Protein AF-A9UUJ5-F1 (afdb_monomer_lite)

Radius of gyration: 32.69 Å; chains: 1; bounding box: 102×65×80 Å

pLDDT: mean 76.17, std 19.78, range [19.19, 98.62]

Secondary structure (DSSP, 8-state):
-------STTSSSTTTTTSTTS----S----HHHHHHTSEEEETT-S-HHHHHHHHHT--SSSSTTS-HHHHHHHHHHHSTTGGG-TT-SSS--HHHHHHHT-HHHHHHHHHHH-SSEEE-S------EEETTGGGGSPPP--B--GGGSS--B--HHIIIIIS---HHHHEEE----TT-EEEE-TTS-EEPPP--SSS--------EEETTS--S-TTT-PPEEEE-TT-TT-----TTTTT--HHHHHHHHS-HHHHHHHHT---TT------GGG-----STTSSB----SSTT---S---TT--SEEE---TTS--S-TTS-SS------EEEEES-TTSEEEE-SS-SSSS-EEEEEEBTTTB-EEEEE--GGG--B---TT-EEEEEEEEE-SS-EEEEEEEEETTTTEEEEEEEEEE--SSS-EEEEEEEE-SSPPPEEE--TT-TTT-----TT--TT---EEE-EEEEEEESSEEEEEEEEEEEE-TTTBSSTT--BBHHHHHHHHHHT--EEEE-SGGG---GGGTT-TTSS--TTTS-S-GGGSPPEEE---TT------EEE-SSS-HHHHHHHHHHHT-EEEEEE-TTS-HHHHHHHHHHHH---TTSHHHHHHHHTT--S---S--EEEE-SSS--TTHHHHHHHHHHHHHHTT-TT--EEEEEGGGTTHHHHHTGGGGGGGEEEEEEEES---GGGGHHHHHHHHHHT---EEEEEEEE-SS--SHHHHHHHHHHHHHHHHH-HHHHTEEEE--TTSEEETT----BTTTB----SEEEETTEEEE-HHHHHHHHHHHT--SEEPP----TTTTEEEEEEE-TTS-EEEEEEEE-SSS-EEEE---TT-TT-EEEEEEEEEE-GGG-TT----TTSTTSS-PEEEEEEEETTT-EEEE-TTEEEEEEEE--

InterPro domains:
  IPR013780 Glycosyl hydrolase, all-beta [G3DSA:2.60.40.1180] (805-927)
  IPR017853 Glycoside hydrolase superfamily [SSF51445] (488-651)
  IPR055235 Alpha-L-arabinofuranosidase 1, catalytic domain [PF22848] (517-657)

Organism: Monosiga brevicollis (NCBI:txid81824)

Structure (mmCIF, N/CA/C/O backbone):
data_AF-A9UUJ5-F1
#
_entry.id   AF-A9UUJ5-F1
#
loop_
_atom_site.group_PDB
_atom_site.id
_atom_site.type_symbol
_atom_site.label_atom_id
_atom_site.label_alt_id
_atom_site.label_comp_id
_atom_site.label_asym_id
_atom_site.label_entity_id
_atom_site.label_seq_id
_atom_site.pdbx_PDB_ins_code
_atom_site.Cartn_x
_atom_site.Cartn_y
_atom_site.Cartn_z
_atom_site.occupancy
_atom_site.B_iso_or_equiv
_atom_site.auth_seq_id
_atom_site.auth_comp_id
_atom_site.auth_asym_id
_atom_site.auth_atom_id
_atom_site.pdbx_PDB_model_num
ATOM 1 N N . MET A 1 1 ? 23.727 -31.690 -15.130 1.00 34.91 1 MET A N 1
ATOM 2 C CA . MET A 1 1 ? 24.656 -32.769 -14.712 1.00 34.91 1 MET A CA 1
ATOM 3 C C . MET A 1 1 ? 26.051 -32.455 -15.256 1.00 34.91 1 MET A C 1
ATOM 5 O O . MET A 1 1 ? 26.133 -32.057 -16.407 1.00 34.91 1 MET A O 1
ATOM 9 N N . VAL A 1 2 ? 27.086 -32.698 -14.435 1.00 19.19 2 VAL A N 1
ATOM 10 C CA . VAL A 1 2 ? 28.553 -32.482 -14.593 1.00 19.19 2 VAL A CA 1
ATOM 11 C C . VAL A 1 2 ? 29.118 -31.190 -13.959 1.00 19.19 2 VAL A C 1
ATOM 13 O O . VAL A 1 2 ? 28.727 -30.080 -14.290 1.00 19.19 2 VAL A O 1
ATOM 16 N N . ARG A 1 3 ? 30.033 -31.430 -13.002 1.00 34.22 3 ARG A N 1
ATOM 17 C CA . ARG A 1 3 ? 30.765 -30.560 -12.057 1.00 34.22 3 ARG A CA 1
ATOM 18 C C . ARG A 1 3 ? 31.982 -29.849 -12.678 1.00 34.22 3 ARG A C 1
ATOM 20 O O . ARG A 1 3 ? 32.600 -30.440 -13.559 1.00 34.22 3 ARG A O 1
ATOM 27 N N . ARG A 1 4 ?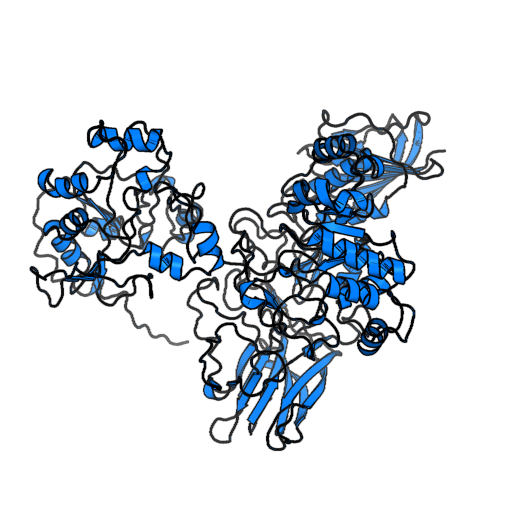 32.397 -28.719 -12.077 1.00 22.50 4 ARG A N 1
ATOM 28 C CA . ARG A 1 4 ? 33.784 -28.222 -11.810 1.00 22.50 4 ARG A CA 1
ATOM 29 C C . ARG A 1 4 ? 33.650 -26.957 -10.927 1.00 22.50 4 ARG A C 1
ATOM 31 O O . ARG A 1 4 ? 33.039 -26.008 -11.389 1.00 22.50 4 ARG A O 1
ATOM 38 N N . THR A 1 5 ? 33.830 -26.964 -9.599 1.00 35.25 5 THR A N 1
ATOM 39 C CA . THR A 1 5 ? 35.084 -26.829 -8.807 1.00 35.25 5 THR A CA 1
ATOM 40 C C . THR A 1 5 ? 36.159 -25.945 -9.435 1.00 35.25 5 THR A C 1
ATOM 42 O O . THR A 1 5 ? 36.784 -26.414 -10.377 1.00 35.25 5 THR A O 1
ATOM 45 N N . ASP A 1 6 ? 36.371 -24.754 -8.853 1.00 26.81 6 ASP A N 1
ATOM 46 C CA . ASP A 1 6 ? 37.659 -24.048 -8.673 1.00 26.81 6 ASP A CA 1
ATOM 47 C C . ASP A 1 6 ? 37.475 -22.984 -7.549 1.00 26.81 6 ASP A C 1
ATOM 49 O O . ASP A 1 6 ? 36.943 -21.908 -7.783 1.00 26.81 6 ASP A O 1
ATOM 53 N N . THR A 1 7 ? 37.467 -23.349 -6.261 1.00 29.23 7 THR A N 1
ATOM 54 C CA . THR A 1 7 ? 38.572 -23.276 -5.272 1.00 29.23 7 THR A CA 1
ATOM 55 C C . THR A 1 7 ? 39.378 -21.969 -5.180 1.00 29.23 7 THR A C 1
ATOM 57 O O . THR A 1 7 ? 40.422 -21.840 -5.803 1.00 29.23 7 THR A O 1
ATOM 60 N N . VAL A 1 8 ? 38.978 -21.084 -4.252 1.00 28.39 8 VAL A N 1
ATOM 61 C CA . VAL A 1 8 ? 39.890 -20.190 -3.489 1.00 28.39 8 VAL A CA 1
ATOM 62 C C . VAL A 1 8 ? 39.841 -20.487 -1.971 1.00 28.39 8 VAL A C 1
ATOM 64 O O . VAL A 1 8 ? 40.688 -20.047 -1.207 1.00 28.39 8 VAL A O 1
ATOM 67 N N . ALA A 1 9 ? 38.942 -21.368 -1.512 1.00 29.25 9 ALA A N 1
ATOM 68 C CA . ALA A 1 9 ? 38.851 -21.778 -0.103 1.00 29.25 9 ALA A CA 1
ATOM 69 C C . ALA A 1 9 ? 39.814 -22.922 0.316 1.00 29.25 9 ALA A C 1
ATOM 71 O O . ALA A 1 9 ? 39.638 -23.504 1.382 1.00 29.25 9 ALA A O 1
ATOM 72 N N . LEU A 1 10 ? 40.826 -23.280 -0.492 1.00 29.73 10 LEU A N 1
ATOM 73 C CA . LEU A 1 10 ? 41.704 -24.442 -0.229 1.00 29.73 10 LEU A CA 1
ATOM 74 C C . LEU A 1 10 ? 43.216 -24.163 -0.227 1.00 29.73 10 LEU A C 1
ATOM 76 O O . LEU A 1 10 ? 43.996 -25.110 -0.290 1.00 29.73 10 LEU A O 1
ATOM 80 N N . GLU A 1 11 ? 43.673 -22.919 -0.062 1.00 29.88 11 GLU A N 1
ATOM 81 C CA . GLU A 1 11 ? 45.119 -22.669 0.119 1.00 29.88 11 GLU A CA 1
ATOM 82 C C . GLU A 1 11 ? 45.611 -22.706 1.576 1.00 29.88 11 GLU A C 1
ATOM 84 O O . GLU A 1 11 ? 46.808 -22.872 1.809 1.00 29.88 11 GLU A O 1
ATOM 89 N N . LEU A 1 12 ? 44.723 -22.726 2.577 1.00 34.56 12 LEU A N 1
ATOM 90 C CA . LEU A 1 12 ? 45.128 -22.990 3.971 1.00 34.56 12 LEU A CA 1
ATOM 91 C C . LEU A 1 12 ? 45.358 -24.482 4.280 1.00 34.56 12 LEU A C 1
ATOM 93 O O . LEU A 1 12 ? 45.938 -24.809 5.316 1.00 34.56 12 LEU A O 1
ATOM 97 N N . ALA A 1 13 ? 44.963 -25.387 3.377 1.00 33.25 13 ALA A N 1
ATOM 98 C CA . ALA A 1 13 ? 45.187 -26.830 3.515 1.00 33.25 13 ALA A CA 1
ATOM 99 C C . ALA A 1 13 ? 46.456 -27.332 2.793 1.00 33.25 13 ALA A C 1
ATOM 101 O O . ALA A 1 13 ? 46.930 -28.428 3.084 1.00 33.25 13 ALA A O 1
ATOM 102 N N . ALA A 1 14 ? 47.038 -26.548 1.875 1.00 33.56 14 ALA A N 1
ATOM 103 C CA . ALA A 1 14 ? 48.127 -27.003 1.000 1.00 33.56 14 ALA A CA 1
ATOM 104 C C . ALA A 1 14 ? 49.554 -26.713 1.517 1.00 33.56 14 ALA A C 1
ATOM 106 O O . ALA A 1 14 ? 50.529 -27.168 0.922 1.00 33.56 14 ALA A O 1
ATOM 107 N N . THR A 1 15 ? 49.721 -26.015 2.644 1.00 37.81 15 THR A N 1
ATOM 108 C CA . THR A 1 15 ? 51.046 -25.709 3.231 1.00 37.81 15 THR A CA 1
ATOM 109 C C . THR A 1 15 ? 51.357 -26.507 4.500 1.00 37.81 15 THR A C 1
ATOM 111 O O . THR A 1 15 ? 52.243 -26.138 5.277 1.00 37.81 15 THR A O 1
ATOM 114 N N . GLY A 1 16 ? 50.697 -27.658 4.674 1.00 32.66 16 GLY A N 1
ATOM 115 C CA . GLY A 1 16 ? 50.822 -28.577 5.815 1.00 32.66 16 GLY A CA 1
ATOM 116 C C . GLY A 1 16 ? 52.204 -29.201 6.065 1.00 32.66 16 GLY A C 1
ATOM 117 O O . GLY A 1 16 ? 52.288 -30.171 6.794 1.00 32.66 16 GLY A O 1
ATOM 118 N N . ASN A 1 17 ? 53.289 -28.679 5.483 1.00 37.38 17 ASN A N 1
ATOM 119 C CA . ASN A 1 17 ? 54.658 -29.144 5.745 1.00 37.38 17 ASN A CA 1
ATOM 120 C C . ASN A 1 17 ? 55.689 -28.021 5.982 1.00 37.38 17 ASN A C 1
ATOM 122 O O . ASN A 1 17 ? 56.882 -28.306 6.094 1.00 37.38 17 ASN A O 1
ATOM 126 N N . ARG A 1 18 ? 55.278 -26.743 6.074 1.00 36.66 18 ARG A N 1
ATOM 127 C CA . ARG A 1 18 ? 56.207 -25.631 6.393 1.00 36.66 18 ARG A CA 1
ATOM 128 C C . ARG A 1 18 ? 55.940 -24.904 7.712 1.00 36.66 18 ARG A C 1
ATOM 130 O O . ARG A 1 18 ? 56.834 -24.205 8.175 1.00 36.66 18 ARG A O 1
ATOM 137 N N . LEU A 1 19 ? 54.778 -25.099 8.335 1.00 33.59 19 LEU A N 1
ATOM 138 C CA . LEU A 1 19 ? 54.420 -24.451 9.607 1.00 33.59 19 LEU A CA 1
ATOM 139 C C . LEU A 1 19 ? 54.676 -25.317 10.853 1.00 33.59 19 LEU A C 1
ATOM 141 O O . LEU A 1 19 ? 54.717 -24.783 11.955 1.00 33.59 19 LEU A O 1
ATOM 145 N N . GLU A 1 20 ? 54.948 -26.616 10.701 1.00 34.41 20 GLU A N 1
ATOM 146 C CA . GLU A 1 20 ? 55.177 -27.530 11.838 1.00 34.41 20 GLU A CA 1
ATOM 147 C C . GLU A 1 20 ? 56.546 -27.374 12.535 1.00 34.41 20 GLU A C 1
ATOM 149 O O . GLU A 1 20 ? 56.823 -28.079 13.498 1.00 34.41 20 GLU A O 1
ATOM 154 N N . ARG A 1 21 ? 57.436 -26.471 12.092 1.00 35.56 21 ARG A N 1
ATOM 155 C CA . ARG A 1 21 ? 58.811 -26.375 12.639 1.00 35.56 21 ARG A CA 1
ATOM 156 C C . ARG A 1 21 ? 59.163 -25.104 13.410 1.00 35.56 21 ARG A C 1
ATOM 158 O O . ARG A 1 21 ? 60.346 -24.872 13.637 1.00 35.56 21 ARG A O 1
ATOM 165 N N . LEU A 1 22 ? 58.200 -24.284 13.833 1.00 33.16 22 LEU A N 1
ATOM 166 C CA . LEU A 1 22 ? 58.525 -23.031 14.538 1.00 33.16 22 LEU A CA 1
ATOM 167 C C . LEU A 1 22 ? 57.712 -22.733 15.807 1.00 33.16 22 LEU A C 1
ATOM 169 O O . LEU A 1 22 ? 57.596 -21.568 16.163 1.00 33.16 22 LEU A O 1
ATOM 173 N N . TRP A 1 23 ? 57.215 -23.740 16.534 1.00 35.09 23 TRP A N 1
ATOM 174 C CA . TRP A 1 23 ? 56.598 -23.515 17.853 1.00 35.09 23 TRP A CA 1
ATOM 175 C C . TRP A 1 23 ? 56.874 -24.661 18.838 1.00 35.09 23 TRP A C 1
ATOM 177 O O . TRP A 1 23 ? 56.021 -25.505 19.081 1.00 35.09 23 TRP A O 1
ATOM 187 N N . GLU A 1 24 ? 58.062 -24.669 19.447 1.00 31.78 24 GLU A N 1
ATOM 188 C CA . GLU A 1 24 ? 58.271 -25.311 20.751 1.00 31.78 24 GLU A CA 1
ATOM 189 C C . GLU A 1 24 ? 58.199 -24.224 21.832 1.00 31.78 24 GLU A C 1
ATOM 191 O O . GLU A 1 24 ? 59.192 -23.571 22.143 1.00 31.78 24 GLU A O 1
ATOM 196 N N . PHE A 1 25 ? 57.011 -24.011 22.402 1.00 31.62 25 PHE A N 1
ATOM 197 C CA . PHE A 1 25 ? 56.871 -23.382 23.714 1.00 31.62 25 PHE A CA 1
ATOM 198 C C . PHE A 1 25 ? 55.949 -24.244 24.575 1.00 31.62 25 PHE A C 1
ATOM 200 O O . PHE A 1 25 ? 54.827 -24.580 24.211 1.00 31.62 25 PHE A O 1
ATOM 207 N N . SER A 1 26 ? 56.489 -24.647 25.714 1.00 30.98 26 SER A N 1
ATOM 208 C CA . SER A 1 26 ? 55.935 -25.566 26.696 1.00 30.98 26 SER A CA 1
ATOM 209 C C . SER A 1 26 ? 54.783 -24.948 27.501 1.00 30.98 26 SER A C 1
ATOM 211 O O . SER A 1 26 ? 55.041 -24.248 28.478 1.00 30.98 26 SER A O 1
ATOM 213 N N . ASN A 1 27 ? 53.537 -25.207 27.095 1.00 28.88 27 ASN A N 1
ATOM 214 C CA . ASN A 1 27 ? 52.361 -25.474 27.948 1.00 28.88 27 ASN A CA 1
ATOM 215 C C . ASN A 1 27 ? 51.120 -25.730 27.064 1.00 28.88 27 ASN A C 1
ATOM 217 O O . ASN A 1 27 ? 51.087 -25.253 25.930 1.00 28.88 27 ASN A O 1
ATOM 221 N N . PRO A 1 28 ? 50.112 -26.495 27.529 1.00 36.91 28 PRO A N 1
ATOM 222 C CA . PRO A 1 28 ? 49.006 -26.943 26.695 1.00 36.91 28 PRO A CA 1
ATOM 223 C C . PRO A 1 28 ? 47.933 -25.851 26.617 1.00 36.91 28 PRO A C 1
ATOM 225 O O . PRO A 1 28 ? 46.896 -25.947 27.263 1.00 36.91 28 PRO A O 1
ATOM 228 N N . GLU A 1 29 ? 48.180 -24.808 25.832 1.00 42.34 29 GLU A N 1
ATOM 229 C CA . GLU A 1 29 ? 47.138 -23.870 25.408 1.00 42.34 29 GLU A CA 1
ATOM 230 C C . GLU A 1 29 ? 46.995 -23.890 23.884 1.00 42.34 29 GLU A C 1
ATOM 232 O O . GLU A 1 29 ? 47.990 -24.069 23.172 1.00 42.34 29 GLU A O 1
ATOM 237 N N . PRO A 1 30 ? 45.767 -23.759 23.352 1.00 43.41 30 PRO A N 1
ATOM 238 C CA . PRO A 1 30 ? 45.518 -23.947 21.934 1.00 43.41 30 PRO A CA 1
ATOM 239 C C . PRO A 1 30 ? 46.100 -22.753 21.168 1.00 43.41 30 PRO A C 1
ATOM 241 O O . PRO A 1 30 ? 45.550 -21.659 21.204 1.00 43.41 30 PRO A O 1
ATOM 244 N N . GLY A 1 31 ? 47.237 -22.962 20.497 1.00 53.59 31 GLY A N 1
ATOM 245 C CA . GLY A 1 31 ? 47.910 -21.972 19.645 1.00 53.59 31 GLY A CA 1
ATOM 246 C C . GLY A 1 31 ? 47.101 -21.608 18.388 1.00 53.59 31 GLY A C 1
ATOM 247 O O . GLY A 1 31 ? 45.914 -21.318 18.462 1.00 53.59 31 GLY A O 1
ATOM 248 N N . ILE A 1 32 ? 47.699 -21.647 17.190 1.00 51.06 32 ILE A N 1
ATOM 249 C CA . ILE A 1 32 ? 46.962 -21.431 15.915 1.00 51.06 32 ILE A CA 1
ATOM 250 C C . ILE A 1 32 ? 45.768 -22.397 15.765 1.00 51.06 32 ILE A C 1
ATOM 252 O O . ILE A 1 32 ? 44.763 -22.067 15.131 1.00 51.06 32 ILE A O 1
ATOM 256 N N . ASP A 1 33 ? 45.834 -23.557 16.416 1.00 52.12 33 ASP A N 1
ATOM 257 C CA . ASP A 1 33 ? 44.720 -24.496 16.511 1.00 52.12 33 ASP A CA 1
ATOM 258 C C . ASP A 1 33 ? 43.502 -23.897 17.239 1.00 52.12 33 ASP A C 1
ATOM 260 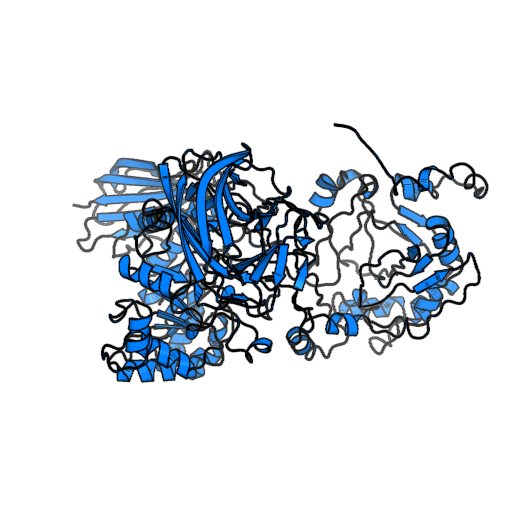O O . ASP A 1 33 ? 42.376 -24.194 16.862 1.00 52.12 33 ASP A O 1
ATOM 264 N N . GLY A 1 34 ? 43.675 -22.979 18.195 1.00 56.59 34 GLY A N 1
ATOM 265 C CA . GLY A 1 34 ? 42.571 -22.250 18.833 1.00 56.59 34 GLY A CA 1
ATOM 266 C C . GLY A 1 34 ? 41.805 -21.351 17.857 1.00 56.59 34 GLY A C 1
ATOM 267 O O . GLY A 1 34 ? 40.579 -21.410 17.804 1.00 56.59 34 GLY A O 1
ATOM 268 N N . LEU A 1 35 ? 42.508 -20.613 16.989 1.00 60.66 35 LEU A N 1
ATOM 269 C CA . LEU A 1 35 ? 41.886 -19.800 15.929 1.00 60.66 35 LEU A CA 1
ATOM 270 C C . LEU A 1 35 ? 41.114 -20.674 14.930 1.00 60.66 35 LEU A C 1
ATOM 272 O O . LEU A 1 35 ? 40.057 -20.278 14.445 1.00 60.66 35 LEU A O 1
ATOM 276 N N . ARG A 1 36 ? 41.612 -21.882 14.643 1.00 59.09 36 ARG A N 1
ATOM 277 C CA . ARG A 1 36 ? 40.942 -22.843 13.754 1.00 59.09 36 ARG A CA 1
ATOM 278 C C . ARG A 1 36 ? 39.727 -23.498 14.412 1.00 59.09 36 ARG A C 1
ATOM 280 O O . ARG A 1 36 ? 38.671 -23.581 13.789 1.00 59.09 36 ARG A O 1
ATOM 287 N N . TRP A 1 37 ? 39.849 -23.941 15.661 1.00 59.94 37 TRP A N 1
ATOM 288 C CA . TRP A 1 37 ? 38.823 -24.731 16.345 1.00 59.94 37 TRP A CA 1
ATOM 289 C C . TRP A 1 37 ? 37.799 -23.881 17.097 1.00 59.94 37 TRP A C 1
ATOM 291 O O . TRP A 1 37 ? 36.600 -24.130 16.972 1.00 59.94 37 TRP A O 1
ATOM 301 N N . LEU A 1 38 ? 38.237 -22.887 17.866 1.00 64.56 38 LEU A N 1
ATOM 302 C CA . LEU A 1 38 ? 37.377 -22.011 18.673 1.00 64.56 38 LEU A CA 1
ATOM 303 C C . LEU A 1 38 ? 37.001 -20.724 17.937 1.00 64.56 38 LEU A C 1
ATOM 305 O O . LEU A 1 38 ? 35.973 -20.134 18.248 1.00 64.56 38 LEU A O 1
ATOM 309 N N . GLY A 1 39 ? 37.797 -20.322 16.944 1.00 70.25 39 GLY A N 1
ATOM 310 C CA . GLY A 1 39 ? 37.596 -19.098 16.165 1.00 70.25 39 GLY A CA 1
ATOM 311 C C . GLY A 1 39 ? 38.433 -17.933 16.682 1.00 70.25 39 GLY A C 1
ATOM 312 O O . GLY A 1 39 ? 38.803 -17.056 15.909 1.00 70.25 39 GLY A O 1
ATOM 313 N N . PHE A 1 40 ? 38.820 -17.963 17.957 1.00 81.38 40 PHE A N 1
ATOM 314 C CA . PHE A 1 40 ? 39.591 -16.914 18.615 1.00 81.38 40 PHE A CA 1
ATOM 315 C C . PHE A 1 40 ? 40.710 -17.487 19.499 1.00 81.38 40 PHE A C 1
ATOM 317 O O . PHE A 1 40 ? 40.674 -18.657 19.883 1.00 81.38 40 PHE A O 1
ATOM 324 N N . VAL A 1 41 ? 41.695 -16.651 19.836 1.00 83.50 41 VAL A N 1
ATOM 325 C CA . VAL A 1 41 ? 42.799 -16.940 20.770 1.00 83.50 41 VAL A CA 1
ATOM 326 C C . VAL A 1 41 ? 43.059 -15.711 21.635 1.00 83.50 41 VAL A C 1
ATOM 328 O O . VAL A 1 41 ? 43.154 -14.601 21.118 1.00 83.50 41 VAL A O 1
ATOM 331 N N . ILE A 1 42 ? 43.225 -15.903 22.943 1.00 83.31 42 ILE A N 1
ATOM 332 C CA . ILE A 1 42 ? 43.705 -14.854 23.849 1.00 83.31 42 ILE A CA 1
ATOM 333 C C . ILE A 1 42 ? 45.194 -15.084 24.076 1.00 83.31 42 ILE A C 1
ATOM 335 O O . ILE A 1 42 ? 45.604 -16.148 24.530 1.00 83.31 42 ILE A O 1
ATOM 339 N N . LYS A 1 43 ? 46.017 -14.086 23.756 1.00 84.88 43 LYS A N 1
ATOM 340 C CA . LYS A 1 43 ? 47.433 -14.078 24.108 1.00 84.88 43 LYS A CA 1
ATOM 341 C C . LYS A 1 43 ? 47.635 -13.226 25.346 1.00 84.88 43 LYS A C 1
ATOM 343 O O . LYS A 1 43 ? 47.624 -11.997 25.265 1.00 84.88 43 LYS A O 1
ATOM 348 N N . GLU A 1 44 ? 47.830 -13.886 26.479 1.00 84.31 44 GLU A N 1
ATOM 349 C CA . GLU A 1 44 ? 48.018 -13.193 27.747 1.00 84.31 44 GLU A CA 1
ATOM 350 C C . GLU A 1 44 ? 49.350 -12.439 27.821 1.00 84.31 44 GLU A C 1
ATOM 352 O O . GLU A 1 44 ? 50.383 -12.931 27.358 1.00 84.31 44 GLU A O 1
ATOM 357 N N . ASN A 1 45 ? 49.317 -11.252 28.435 1.00 84.94 45 ASN A N 1
ATOM 358 C CA . ASN A 1 45 ? 50.485 -10.446 28.810 1.00 84.94 45 ASN A CA 1
ATOM 359 C C . ASN A 1 45 ? 51.480 -10.194 27.655 1.00 84.94 45 ASN A C 1
ATOM 361 O O . ASN A 1 45 ? 52.697 -10.189 27.852 1.00 84.94 45 ASN A O 1
ATOM 365 N N . LEU A 1 46 ? 50.975 -10.016 26.430 1.00 88.31 46 LEU A N 1
ATOM 366 C CA . LEU A 1 46 ? 51.797 -9.800 25.236 1.00 88.31 46 LEU A CA 1
ATOM 367 C C . LEU A 1 46 ? 52.525 -8.446 25.269 1.00 88.31 46 LEU A C 1
ATOM 369 O O . LEU A 1 46 ? 53.705 -8.350 24.906 1.00 88.31 46 LEU A O 1
ATOM 373 N N . LEU A 1 47 ? 51.801 -7.405 25.672 1.00 89.25 47 LEU A N 1
ATOM 374 C CA . LEU A 1 47 ? 52.255 -6.024 25.709 1.00 89.25 47 LEU A CA 1
ATOM 375 C C . LEU A 1 47 ? 52.571 -5.626 27.149 1.00 89.25 47 LEU A C 1
ATOM 377 O O . LEU A 1 47 ? 51.769 -5.825 28.060 1.00 89.25 47 LEU A O 1
ATOM 381 N N . THR A 1 48 ? 53.753 -5.056 27.347 1.00 89.88 48 THR A N 1
ATOM 382 C CA . THR A 1 48 ? 54.163 -4.471 28.626 1.00 89.88 48 THR A CA 1
ATOM 383 C C . THR A 1 48 ? 53.447 -3.147 28.875 1.00 89.88 48 THR A C 1
ATOM 385 O O . THR A 1 48 ? 52.973 -2.501 27.941 1.00 89.88 48 THR A O 1
ATOM 388 N N . ASP A 1 49 ? 53.440 -2.687 30.126 1.00 84.06 49 ASP A N 1
ATOM 389 C CA . ASP A 1 49 ? 52.901 -1.368 30.475 1.00 84.06 49 ASP A CA 1
ATOM 390 C C . ASP A 1 49 ? 53.528 -0.238 29.647 1.00 84.06 49 ASP A C 1
ATOM 392 O O . ASP A 1 49 ? 52.822 0.667 29.221 1.00 84.06 49 ASP A O 1
ATOM 396 N N . VAL A 1 50 ? 54.827 -0.335 29.341 1.00 85.88 50 VAL A N 1
ATOM 397 C CA . VAL A 1 50 ? 55.540 0.635 28.494 1.00 85.88 50 VAL A CA 1
ATOM 398 C C . VAL A 1 50 ? 55.041 0.601 27.047 1.00 85.88 50 VAL A C 1
ATOM 400 O O . VAL A 1 50 ? 54.925 1.644 26.415 1.00 85.88 50 VAL A O 1
ATOM 403 N N . GLU A 1 51 ? 54.728 -0.580 26.512 1.00 85.50 51 GLU A N 1
ATOM 404 C CA . GLU A 1 51 ? 54.212 -0.734 25.143 1.00 85.50 51 GLU A CA 1
ATOM 405 C C . GLU A 1 51 ? 52.741 -0.314 25.011 1.00 85.50 51 GLU A C 1
ATOM 407 O O . GLU A 1 51 ? 52.312 0.043 23.916 1.00 85.50 51 GLU A O 1
ATOM 412 N N . LEU A 1 52 ? 51.978 -0.341 26.108 1.00 81.06 52 LEU A N 1
ATOM 413 C CA . LEU A 1 52 ? 50.597 0.150 26.171 1.00 81.06 52 LEU A CA 1
ATOM 414 C C . LEU A 1 52 ? 50.507 1.648 26.465 1.00 81.06 52 LEU A C 1
ATOM 416 O O . LEU A 1 52 ? 49.491 2.259 26.141 1.00 81.06 52 LEU A O 1
ATOM 420 N N . GLN A 1 53 ? 51.545 2.229 27.074 1.00 80.12 53 GLN A N 1
ATOM 421 C CA . GLN A 1 53 ? 51.552 3.621 27.517 1.00 80.12 53 GLN A CA 1
ATOM 422 C C . GLN A 1 53 ? 51.165 4.619 26.413 1.00 80.12 53 GLN A C 1
ATOM 424 O O . GLN A 1 53 ? 50.320 5.459 26.697 1.00 80.12 53 GLN A O 1
ATOM 429 N N . PRO A 1 54 ? 51.630 4.494 25.150 1.00 77.19 54 PRO A N 1
ATOM 430 C CA . PRO A 1 54 ? 51.177 5.384 24.082 1.00 77.19 54 PRO A CA 1
ATOM 431 C C . PRO A 1 54 ? 49.649 5.384 23.918 1.00 77.19 54 PRO A C 1
ATOM 433 O O . PRO A 1 54 ? 49.028 6.427 23.744 1.00 77.19 54 PRO A O 1
ATOM 436 N N . ALA A 1 55 ? 49.014 4.218 24.028 1.00 73.00 55 ALA A N 1
ATOM 437 C CA . ALA A 1 55 ? 47.565 4.100 23.920 1.00 73.00 55 ALA A CA 1
ATOM 438 C C . ALA A 1 55 ? 46.841 4.747 25.110 1.00 73.00 55 ALA A C 1
ATOM 440 O O . ALA A 1 55 ? 45.771 5.322 24.927 1.00 73.00 55 ALA A O 1
ATOM 441 N N . CYS A 1 56 ? 47.439 4.692 26.308 1.00 73.75 56 CYS A N 1
ATOM 442 C CA . CYS A 1 56 ? 46.963 5.443 27.471 1.00 73.75 56 CYS A CA 1
ATOM 443 C C . CYS A 1 56 ? 47.067 6.958 27.229 1.00 73.75 56 CYS A C 1
ATOM 445 O O . CYS A 1 56 ? 46.146 7.702 27.551 1.00 73.75 56 CYS A O 1
ATOM 447 N N . ASP A 1 57 ? 48.180 7.394 26.637 1.00 72.69 57 ASP A N 1
ATOM 448 C CA . ASP A 1 57 ? 48.503 8.799 26.376 1.00 72.69 57 ASP A CA 1
ATOM 449 C C . ASP A 1 57 ? 47.705 9.384 25.194 1.00 72.69 57 ASP A C 1
ATOM 451 O O . ASP A 1 57 ? 47.752 10.583 24.958 1.00 72.69 57 ASP A O 1
ATOM 455 N N . ALA A 1 58 ? 47.004 8.553 24.411 1.00 67.75 58 ALA A N 1
ATOM 456 C CA . ALA A 1 58 ? 46.113 8.994 23.333 1.00 67.75 58 ALA A CA 1
ATOM 457 C C . ALA A 1 58 ? 44.759 9.524 23.843 1.00 67.75 58 ALA A C 1
ATOM 459 O O . ALA A 1 58 ? 43.997 10.087 23.065 1.00 67.75 58 ALA A O 1
ATOM 460 N N . ILE A 1 59 ? 44.438 9.301 25.123 1.00 62.38 59 ILE A N 1
ATOM 461 C CA . ILE A 1 59 ? 43.225 9.805 25.773 1.00 62.38 59 ILE A CA 1
ATOM 462 C C . ILE A 1 59 ? 43.541 11.185 26.355 1.00 62.38 59 ILE A C 1
ATOM 464 O O . ILE A 1 59 ? 43.775 11.329 27.557 1.00 62.38 59 ILE A O 1
ATOM 468 N N . ASP A 1 60 ? 43.597 12.197 25.496 1.00 53.03 60 ASP A N 1
ATOM 469 C CA . ASP A 1 60 ? 43.877 13.567 25.914 1.00 53.03 60 ASP A CA 1
ATOM 470 C C . ASP A 1 60 ? 43.028 14.541 25.103 1.00 53.03 60 ASP A C 1
ATOM 472 O O . ASP A 1 60 ? 43.295 14.721 23.925 1.00 53.03 60 ASP A O 1
ATOM 476 N N . GLU A 1 61 ? 41.995 15.120 25.730 1.00 50.66 61 GLU A N 1
ATOM 477 C CA . GLU A 1 61 ? 41.373 16.387 25.318 1.00 50.66 61 GLU A CA 1
ATOM 478 C C . GLU A 1 61 ? 40.407 16.926 26.405 1.00 50.66 61 GLU A C 1
ATOM 480 O O . GLU A 1 61 ? 39.329 16.387 26.645 1.00 50.66 61 GLU A O 1
ATOM 485 N N . ASN A 1 62 ? 40.850 17.988 27.096 1.00 51.66 62 ASN A N 1
ATOM 486 C CA . ASN A 1 62 ? 40.138 19.075 27.807 1.00 51.66 62 ASN A CA 1
ATOM 487 C C . ASN A 1 62 ? 38.958 18.807 28.781 1.00 51.66 62 ASN A C 1
ATOM 489 O O . ASN A 1 62 ? 38.459 19.760 29.386 1.00 51.66 62 ASN A O 1
ATOM 493 N N . LEU A 1 63 ? 38.502 17.571 29.007 1.00 57.06 63 LEU A N 1
ATOM 494 C CA . LEU A 1 63 ? 37.389 17.261 29.920 1.00 57.06 63 LEU A CA 1
ATOM 495 C C . LEU A 1 63 ? 37.819 16.272 31.018 1.00 57.06 63 LEU A C 1
ATOM 497 O O . LEU A 1 63 ? 38.454 15.252 30.763 1.00 57.06 63 LEU A O 1
ATOM 501 N N . CYS A 1 64 ? 37.468 16.576 32.273 1.00 62.16 64 CYS A N 1
ATOM 502 C CA . CYS A 1 64 ? 37.875 15.820 33.472 1.00 62.16 64 CYS A CA 1
ATOM 503 C C . CYS A 1 64 ? 39.405 15.745 33.723 1.00 62.16 64 CYS A C 1
ATOM 505 O O . CYS A 1 64 ? 39.894 14.767 34.288 1.00 62.16 64 CYS A O 1
ATOM 507 N N . GLU A 1 65 ? 40.174 16.787 33.373 1.00 64.56 65 GLU A N 1
ATOM 508 C CA . GLU A 1 65 ? 41.646 16.849 33.539 1.00 64.56 65 GLU A CA 1
ATOM 509 C C . GLU A 1 65 ? 42.148 16.579 34.969 1.00 64.56 65 GLU A C 1
ATOM 511 O O . GLU A 1 65 ? 43.261 16.093 35.166 1.00 64.56 65 GLU A O 1
ATOM 516 N N . GLN A 1 66 ? 41.298 16.858 35.961 1.00 66.56 66 GLN A N 1
ATOM 517 C CA . GLN A 1 66 ? 41.573 16.684 37.392 1.00 66.56 66 GLN A CA 1
ATOM 518 C C . GLN A 1 66 ? 41.716 15.202 37.796 1.00 66.56 66 GLN A C 1
ATOM 520 O O . GLN A 1 66 ? 42.240 14.893 38.866 1.00 66.56 66 GLN A O 1
ATOM 525 N N . GLU A 1 67 ? 41.217 14.291 36.959 1.00 68.94 67 GLU A N 1
ATOM 526 C CA . GLU A 1 67 ? 41.180 12.850 37.192 1.00 68.94 67 GLU A CA 1
ATOM 527 C C . GLU A 1 67 ? 42.382 12.145 36.541 1.00 68.94 67 GLU A C 1
ATOM 529 O O . GLU A 1 67 ? 42.830 12.517 35.450 1.00 68.94 67 GLU A O 1
ATOM 534 N N . GLY A 1 68 ? 42.892 11.092 37.191 1.00 65.56 68 GLY A N 1
ATOM 535 C CA . GLY A 1 68 ? 43.931 10.223 36.625 1.00 65.56 68 GLY A CA 1
ATOM 536 C C . GLY A 1 68 ? 43.376 9.292 35.540 1.00 65.56 68 GLY A C 1
ATOM 537 O O . GLY A 1 68 ? 42.169 9.092 35.454 1.00 65.56 68 GLY A O 1
ATOM 538 N N . PHE A 1 69 ? 44.251 8.669 34.740 1.00 66.25 69 PHE A N 1
ATOM 539 C CA . PHE A 1 69 ? 43.877 7.828 33.586 1.00 66.25 69 PHE A CA 1
ATOM 540 C C . PHE A 1 69 ? 42.692 6.869 33.851 1.00 66.25 69 PHE A C 1
ATOM 542 O O . PHE A 1 69 ? 41.708 6.870 33.115 1.00 66.25 69 PHE A O 1
ATOM 549 N N . SER A 1 70 ? 42.736 6.103 34.948 1.00 64.06 70 SER A N 1
ATOM 550 C CA . SER A 1 70 ? 41.695 5.117 35.282 1.00 64.06 70 SER A CA 1
ATOM 551 C C . SER A 1 70 ? 40.380 5.723 35.802 1.00 64.06 70 SER A C 1
ATOM 553 O O . SER A 1 70 ? 39.337 5.077 35.710 1.00 64.06 70 SER A O 1
ATOM 555 N N . SER A 1 71 ? 40.400 6.935 36.368 1.00 68.69 71 SER A N 1
ATOM 556 C CA . SER A 1 71 ? 39.200 7.599 36.906 1.00 68.69 71 SER A CA 1
ATOM 557 C C . SER A 1 71 ? 38.577 8.592 35.923 1.00 68.69 71 SER A C 1
ATOM 559 O O . SER A 1 71 ? 37.365 8.804 35.971 1.00 68.69 71 SER A O 1
ATOM 561 N N . ARG A 1 72 ? 39.359 9.114 34.970 1.00 72.31 72 ARG A N 1
ATOM 562 C CA . ARG A 1 72 ? 38.928 10.103 33.973 1.00 72.31 72 ARG A CA 1
ATOM 563 C C . ARG A 1 72 ? 37.796 9.594 33.090 1.00 72.31 72 ARG A C 1
ATOM 565 O O . ARG A 1 72 ? 36.771 10.254 32.980 1.00 72.31 72 ARG A O 1
ATOM 572 N N . LEU A 1 73 ? 37.920 8.387 32.541 1.00 66.75 73 LEU A N 1
ATOM 573 C CA . LEU A 1 73 ? 36.849 7.788 31.737 1.00 66.75 73 LEU A CA 1
ATOM 574 C C . LEU A 1 73 ? 35.585 7.532 32.558 1.00 66.75 73 LEU A C 1
ATOM 576 O O . LEU A 1 73 ? 34.480 7.656 32.046 1.00 66.75 73 LEU A O 1
ATOM 580 N N . THR A 1 74 ? 35.748 7.171 33.835 1.00 71.44 74 THR A N 1
ATOM 581 C CA . THR A 1 74 ? 34.620 6.891 34.736 1.00 71.44 74 THR A CA 1
ATOM 582 C C . THR A 1 74 ? 33.869 8.178 35.048 1.00 71.44 74 THR A C 1
ATOM 584 O O . THR A 1 74 ? 32.645 8.173 35.144 1.00 71.44 74 THR A O 1
ATOM 587 N N . ALA A 1 75 ? 34.591 9.292 35.168 1.00 69.75 75 ALA A N 1
ATOM 588 C CA . ALA A 1 75 ? 34.003 10.616 35.287 1.00 69.75 75 ALA A CA 1
ATOM 589 C C . ALA A 1 75 ? 33.292 11.049 33.992 1.00 69.75 75 ALA A C 1
ATOM 591 O O . ALA A 1 75 ? 32.179 11.563 34.082 1.00 69.75 75 ALA A O 1
ATOM 592 N N . LEU A 1 76 ? 33.880 10.782 32.817 1.00 69.12 76 LEU A N 1
ATOM 593 C CA . LEU A 1 76 ? 33.270 11.077 31.513 1.00 69.12 76 LEU A CA 1
ATOM 594 C C . LEU A 1 76 ? 31.986 10.271 31.277 1.00 69.12 76 LEU A C 1
ATOM 596 O O . LEU A 1 76 ? 30.959 10.869 30.996 1.00 69.12 76 LEU A O 1
ATOM 600 N N . GLU A 1 77 ? 31.999 8.953 31.488 1.00 68.00 77 GLU A N 1
ATOM 601 C CA . GLU A 1 77 ? 30.819 8.082 31.330 1.00 68.00 77 GLU A CA 1
ATOM 602 C C . GLU A 1 77 ? 29.682 8.446 32.308 1.00 68.00 77 GLU A C 1
ATOM 604 O O . GLU A 1 77 ? 28.507 8.294 31.988 1.00 68.00 77 GLU A O 1
ATOM 609 N N . ARG A 1 78 ? 30.010 8.950 33.510 1.00 69.38 78 ARG A N 1
ATOM 610 C CA . ARG A 1 78 ? 29.012 9.437 34.485 1.00 69.38 78 ARG A CA 1
ATOM 611 C C . ARG A 1 78 ? 28.371 10.759 34.079 1.00 69.38 78 ARG A C 1
ATOM 613 O O . ARG A 1 78 ? 27.227 11.002 34.450 1.00 69.38 78 ARG A O 1
ATOM 620 N N . GLN A 1 79 ? 29.124 11.627 33.411 1.00 63.66 79 GLN A N 1
ATOM 621 C CA . GLN A 1 79 ? 28.626 12.920 32.939 1.00 63.66 79 GLN A CA 1
ATOM 622 C C . GLN A 1 79 ? 27.895 12.777 31.598 1.00 63.66 79 GLN A C 1
ATOM 624 O O . GLN A 1 79 ? 26.894 13.452 31.384 1.00 63.66 79 GLN A O 1
ATOM 629 N N . PHE A 1 80 ? 28.355 11.853 30.752 1.00 62.03 80 PHE A N 1
ATOM 630 C CA . PHE A 1 80 ? 27.852 11.578 29.411 1.00 62.03 80 PHE A CA 1
ATOM 631 C C . PHE A 1 80 ? 27.754 10.054 29.213 1.00 62.03 80 PHE A C 1
ATOM 633 O O . PHE A 1 80 ? 28.754 9.405 28.882 1.00 62.03 80 PHE A O 1
ATOM 640 N N . PRO A 1 81 ? 26.576 9.447 29.453 1.00 63.62 81 PRO A N 1
ATOM 641 C CA . PRO A 1 81 ? 26.380 8.013 29.268 1.00 63.62 81 PRO A CA 1
ATOM 642 C C . PRO A 1 81 ? 26.806 7.559 27.867 1.00 63.62 81 PRO A C 1
ATOM 644 O O . PRO A 1 81 ? 26.476 8.203 26.877 1.00 63.62 81 PRO A O 1
ATOM 647 N N . HIS A 1 82 ? 27.536 6.444 27.786 1.00 61.22 82 HIS A N 1
ATOM 648 C CA . HIS A 1 82 ? 28.085 5.860 26.557 1.00 61.22 82 HIS A CA 1
ATOM 649 C C . HIS A 1 82 ? 29.247 6.622 25.895 1.00 61.22 82 HIS A C 1
ATOM 651 O O . HIS A 1 82 ? 29.813 6.107 24.930 1.00 61.22 82 HIS A O 1
ATOM 657 N N . ALA A 1 83 ? 29.697 7.764 26.430 1.00 59.94 83 ALA A N 1
ATOM 658 C CA . ALA A 1 83 ? 30.828 8.520 25.878 1.00 59.94 83 ALA A CA 1
ATOM 659 C C . ALA A 1 83 ? 32.160 7.746 25.877 1.00 59.94 83 ALA A C 1
ATOM 661 O O . ALA A 1 83 ? 33.059 8.055 25.097 1.00 59.94 83 ALA A O 1
ATOM 662 N N . SER A 1 84 ? 32.309 6.687 26.678 1.00 57.66 84 SER A N 1
ATOM 663 C CA . SER A 1 84 ? 33.487 5.809 26.611 1.00 57.66 84 SER A CA 1
ATOM 664 C C . SER A 1 84 ? 33.624 5.053 25.282 1.00 57.66 84 SER A C 1
ATOM 666 O O . SER A 1 84 ? 34.714 4.558 24.992 1.00 57.66 84 SER A O 1
ATOM 668 N N . VAL A 1 85 ? 32.574 4.981 24.451 1.00 56.91 85 VAL A N 1
ATOM 669 C CA . VAL A 1 85 ? 32.668 4.486 23.063 1.00 56.91 85 VAL A CA 1
ATOM 670 C C . VAL A 1 85 ? 33.229 5.548 22.100 1.00 56.91 85 VAL A C 1
ATOM 672 O O . VAL A 1 85 ? 33.702 5.205 21.018 1.00 56.91 85 VAL A O 1
ATOM 675 N N . LEU A 1 86 ? 33.219 6.824 22.512 1.00 51.34 86 LEU A N 1
ATOM 676 C CA . LEU A 1 86 ? 33.605 8.003 21.726 1.00 51.34 86 LEU A CA 1
ATOM 677 C C . LEU A 1 86 ? 35.071 8.423 21.891 1.00 51.34 86 LEU A C 1
ATOM 679 O O . LEU A 1 86 ? 35.545 9.317 21.203 1.00 51.34 86 LEU A O 1
ATOM 683 N N . LEU A 1 87 ? 35.861 7.733 22.716 1.00 53.12 87 LEU A N 1
ATOM 684 C CA . LEU A 1 87 ? 37.308 7.992 22.858 1.00 53.12 87 LEU A CA 1
ATOM 685 C C . LEU A 1 87 ? 38.115 7.820 21.555 1.00 53.12 87 LEU A C 1
ATOM 687 O O . LEU A 1 87 ? 39.332 7.998 21.538 1.00 53.12 87 LEU A O 1
ATOM 691 N N . HIS A 1 88 ? 37.448 7.418 20.471 1.00 52.44 88 HIS A N 1
ATOM 692 C CA . HIS A 1 88 ? 38.011 7.117 19.162 1.00 52.44 88 HIS A CA 1
ATOM 693 C C . HIS A 1 88 ? 37.233 7.788 18.008 1.00 52.44 88 HIS A C 1
ATOM 695 O O . HIS A 1 88 ? 37.361 7.337 16.864 1.00 52.44 88 HIS A O 1
ATOM 701 N N . THR A 1 89 ? 36.390 8.799 18.283 1.00 45.44 89 THR A N 1
ATOM 702 C CA . THR A 1 89 ? 35.488 9.417 17.286 1.00 45.44 89 THR A CA 1
ATOM 703 C C . THR A 1 89 ? 35.999 10.668 16.600 1.00 45.44 89 THR A C 1
ATOM 705 O O . THR A 1 89 ? 35.277 11.212 15.772 1.00 45.44 89 THR A O 1
ATOM 708 N N . GLU A 1 90 ? 37.247 11.077 16.790 1.00 53.75 90 GLU A N 1
ATOM 709 C CA . GLU A 1 90 ? 37.855 11.845 15.710 1.00 53.75 90 GLU A CA 1
ATOM 710 C C . GLU A 1 90 ? 38.061 10.890 14.530 1.00 53.75 90 GLU A C 1
ATOM 712 O O . GLU A 1 90 ? 38.617 9.799 14.673 1.00 53.75 90 GLU A O 1
ATOM 717 N N . GLY A 1 91 ? 37.592 11.245 13.331 1.00 57.34 91 GLY A N 1
ATOM 718 C CA . GLY A 1 91 ? 37.821 10.410 12.148 1.00 57.34 91 GLY A CA 1
ATOM 719 C C . GLY A 1 91 ? 39.305 10.281 11.762 1.00 57.34 91 GLY A C 1
ATOM 720 O O . GLY A 1 91 ? 39.616 9.588 10.787 1.00 57.34 91 GLY A O 1
ATOM 721 N N . ILE A 1 92 ? 40.192 10.935 12.517 1.00 68.62 92 ILE A N 1
ATOM 722 C CA . ILE A 1 92 ? 41.646 11.003 12.399 1.00 68.62 92 ILE A CA 1
ATOM 723 C C . ILE A 1 92 ? 42.290 10.040 13.407 1.00 68.62 92 ILE A C 1
ATOM 725 O O . ILE A 1 92 ? 41.925 9.978 14.576 1.00 68.62 92 ILE A O 1
ATOM 729 N N . LEU A 1 93 ? 43.279 9.266 12.956 1.00 74.25 93 LEU A N 1
ATOM 730 C CA . LEU A 1 93 ? 43.962 8.285 13.801 1.00 74.25 93 LEU A CA 1
ATOM 731 C C . LEU A 1 93 ? 45.125 8.935 14.573 1.00 74.25 93 LEU A C 1
ATOM 733 O O . LEU A 1 93 ? 46.131 9.315 13.967 1.00 74.25 93 LEU A O 1
ATOM 737 N N . HIS A 1 94 ? 45.035 8.981 15.905 1.00 76.50 94 HIS A N 1
ATOM 738 C CA . HIS A 1 94 ? 46.048 9.597 16.773 1.00 76.50 94 HIS A CA 1
ATOM 739 C C . HIS A 1 94 ? 47.447 8.935 16.642 1.00 76.50 94 HIS A C 1
ATOM 741 O O . HIS A 1 94 ? 47.532 7.700 16.617 1.00 76.50 94 HIS A O 1
ATOM 747 N N . PRO A 1 95 ? 48.563 9.700 16.620 1.00 81.19 95 PRO A N 1
ATOM 748 C CA . PRO A 1 95 ? 49.926 9.165 16.468 1.00 81.19 95 PRO A CA 1
ATOM 749 C C . PRO A 1 95 ? 50.303 8.071 17.471 1.00 81.19 95 PRO A C 1
ATOM 751 O O . PRO A 1 95 ? 50.953 7.088 17.116 1.00 81.19 95 PRO A O 1
ATOM 754 N N . ASN A 1 96 ? 49.840 8.184 18.715 1.00 80.50 96 ASN A N 1
ATOM 755 C CA . ASN A 1 96 ? 50.139 7.167 19.719 1.00 80.50 96 ASN A CA 1
ATOM 756 C C . ASN A 1 96 ? 49.423 5.825 19.445 1.00 80.50 96 ASN A C 1
ATOM 758 O O . ASN A 1 96 ? 49.955 4.764 19.775 1.00 80.50 96 ASN A O 1
ATOM 762 N N . ILE A 1 97 ? 48.258 5.843 18.782 1.00 81.19 97 ILE A N 1
ATOM 763 C CA . ILE A 1 97 ? 47.576 4.619 18.328 1.00 81.19 97 ILE A CA 1
ATOM 764 C C . ILE A 1 97 ? 48.294 4.025 17.114 1.00 81.19 97 ILE A C 1
ATOM 766 O O . ILE A 1 97 ? 48.418 2.806 17.020 1.00 81.19 97 ILE A O 1
ATOM 770 N N . GLN A 1 98 ? 48.854 4.858 16.230 1.00 85.81 98 GLN A N 1
ATOM 771 C CA . GLN A 1 98 ? 49.717 4.395 15.133 1.00 85.81 98 GLN A CA 1
ATOM 772 C C . GLN A 1 98 ? 50.943 3.645 15.677 1.00 85.81 98 GLN A C 1
ATOM 774 O O . GLN A 1 98 ? 51.293 2.579 15.170 1.00 85.81 98 GLN A O 1
ATOM 779 N N . GLN A 1 99 ? 51.562 4.158 16.748 1.00 86.50 99 GLN A N 1
ATOM 780 C CA . GLN A 1 99 ? 52.696 3.508 17.412 1.00 86.50 99 GLN A CA 1
ATOM 781 C C . GLN A 1 99 ? 52.316 2.143 18.004 1.00 86.50 99 GLN A C 1
ATOM 783 O O . GLN A 1 99 ? 53.080 1.185 17.858 1.00 86.50 99 GLN A O 1
ATOM 788 N N . LEU A 1 100 ? 51.135 2.032 18.626 1.00 86.69 100 LEU A N 1
ATOM 789 C CA . LEU A 1 100 ? 50.618 0.752 19.111 1.00 86.69 100 LEU A CA 1
ATOM 790 C C . LEU A 1 100 ? 50.344 -0.214 17.947 1.00 86.69 100 LEU A C 1
ATOM 792 O O . LEU A 1 100 ? 50.776 -1.363 17.994 1.00 86.69 100 LEU A O 1
ATOM 796 N N . TRP A 1 101 ? 49.681 0.243 16.883 1.00 88.06 101 TRP A N 1
ATOM 797 C CA . TRP A 1 101 ? 49.335 -0.581 15.718 1.00 88.06 101 TRP A CA 1
ATOM 798 C C . TRP A 1 101 ? 50.575 -1.065 14.950 1.00 88.06 101 TRP A C 1
ATOM 800 O O . TRP A 1 101 ? 50.599 -2.182 14.430 1.00 88.06 101 TRP A O 1
ATOM 810 N N . ALA A 1 102 ? 51.641 -0.263 14.943 1.00 88.94 102 ALA A N 1
ATOM 811 C CA . ALA A 1 102 ? 52.942 -0.612 14.383 1.00 88.94 102 ALA A CA 1
ATOM 812 C C . ALA A 1 102 ? 53.830 -1.445 15.331 1.00 88.94 102 ALA A C 1
ATOM 814 O O . ALA A 1 102 ? 54.988 -1.712 14.992 1.00 88.94 102 ALA A O 1
ATOM 815 N N . ASN A 1 103 ? 53.340 -1.855 16.511 1.00 90.94 103 ASN A N 1
ATOM 816 C CA . ASN A 1 103 ? 54.144 -2.613 17.465 1.00 90.94 103 ASN A CA 1
ATOM 817 C C . ASN A 1 103 ? 54.680 -3.908 16.808 1.00 90.94 103 ASN A C 1
ATOM 819 O O . ASN A 1 103 ? 53.887 -4.699 16.284 1.00 90.94 103 ASN A O 1
ATOM 823 N N . PRO A 1 104 ? 56.003 -4.176 16.860 1.00 88.88 104 PRO A N 1
ATOM 824 C CA . PRO A 1 104 ? 56.601 -5.332 16.195 1.00 88.88 104 PRO A CA 1
ATOM 825 C C . PRO A 1 104 ? 55.954 -6.668 16.567 1.00 88.88 104 PRO A C 1
ATOM 827 O O . PRO A 1 104 ? 55.763 -7.504 15.689 1.00 88.88 104 PRO A O 1
ATOM 830 N N . LYS A 1 105 ? 55.548 -6.852 17.832 1.00 90.44 105 LYS A N 1
ATOM 831 C CA . LYS A 1 105 ? 54.893 -8.084 18.294 1.00 90.44 105 LYS A CA 1
ATOM 832 C C . LYS A 1 105 ? 53.547 -8.301 17.599 1.00 90.44 105 LYS A C 1
ATOM 834 O O . LYS A 1 105 ? 53.243 -9.427 17.221 1.00 90.44 105 LYS A O 1
ATOM 839 N N . LEU A 1 106 ? 52.760 -7.240 17.403 1.00 89.25 106 LEU A N 1
ATOM 840 C CA . LEU A 1 106 ? 51.464 -7.314 16.719 1.00 89.25 106 LEU A CA 1
ATOM 841 C C . LEU A 1 106 ? 51.637 -7.545 15.216 1.00 89.25 106 LEU A C 1
ATOM 843 O O . LEU A 1 106 ? 50.967 -8.406 14.650 1.00 89.25 106 LEU A O 1
ATOM 847 N N . LEU A 1 107 ? 52.581 -6.841 14.581 1.00 90.38 107 LEU A N 1
ATOM 848 C CA . LEU A 1 107 ? 52.878 -7.023 13.157 1.00 90.38 107 LEU A CA 1
ATOM 849 C C . LEU A 1 107 ? 53.409 -8.426 12.855 1.00 90.38 107 LEU A C 1
ATOM 851 O O . LEU A 1 107 ? 53.066 -9.000 11.825 1.00 90.38 107 LEU A O 1
ATOM 855 N N . ASP A 1 108 ? 54.225 -8.992 13.744 1.00 87.75 108 ASP A N 1
ATOM 856 C CA . ASP A 1 108 ? 54.721 -10.358 13.597 1.00 87.75 108 ASP A CA 1
ATOM 857 C C . ASP A 1 108 ? 53.592 -11.389 13.720 1.00 87.75 108 ASP A C 1
ATOM 859 O O . ASP A 1 108 ? 53.568 -12.351 12.955 1.00 87.75 108 ASP A O 1
ATOM 863 N N . ILE A 1 109 ? 52.640 -11.184 14.636 1.00 86.69 109 ILE A N 1
ATOM 864 C CA . ILE A 1 109 ? 51.449 -12.037 14.759 1.00 86.69 109 ILE A CA 1
ATOM 865 C C . ILE A 1 109 ? 50.575 -11.924 13.503 1.00 86.69 109 ILE A C 1
ATOM 867 O O . ILE A 1 109 ? 50.221 -12.946 12.917 1.00 86.69 109 ILE A O 1
ATOM 871 N N . ALA A 1 110 ? 50.272 -10.707 13.041 1.00 86.38 110 ALA A N 1
ATOM 872 C CA . ALA A 1 110 ? 49.483 -10.487 11.828 1.00 86.38 110 ALA A CA 1
ATOM 873 C C . ALA A 1 110 ? 50.138 -11.142 10.599 1.00 86.38 110 ALA A C 1
ATOM 875 O O . ALA A 1 110 ? 49.469 -11.843 9.840 1.00 86.38 110 ALA A O 1
ATOM 876 N N . GLN A 1 111 ? 51.462 -11.004 10.457 1.00 85.25 111 GLN A N 1
ATOM 877 C CA . GLN A 1 111 ? 52.244 -11.627 9.388 1.00 85.25 111 GLN A CA 1
ATOM 878 C C . GLN A 1 111 ? 52.140 -13.154 9.392 1.00 85.25 111 GLN A C 1
ATOM 880 O O . GLN A 1 111 ? 52.085 -13.772 8.328 1.00 85.25 111 GLN A O 1
ATOM 885 N N . GLN A 1 112 ? 52.151 -13.764 10.578 1.00 80.44 112 GLN A N 1
ATOM 886 C CA . GLN A 1 112 ? 52.046 -15.214 10.732 1.00 80.44 112 GLN A CA 1
ATOM 887 C C . GLN A 1 112 ? 50.646 -15.731 10.397 1.00 80.44 112 GLN A C 1
ATOM 889 O O . GLN A 1 112 ? 50.530 -16.813 9.827 1.00 80.44 112 GLN A O 1
ATOM 894 N N . VAL A 1 113 ? 49.601 -14.972 10.743 1.00 80.25 113 VAL A N 1
ATOM 895 C CA . VAL A 1 113 ? 48.201 -15.354 10.500 1.00 80.25 113 VAL A CA 1
ATOM 896 C C . VAL A 1 113 ? 47.809 -15.150 9.036 1.00 80.25 113 VAL A C 1
ATOM 898 O O . VAL A 1 113 ? 47.204 -16.036 8.439 1.00 80.25 113 VAL A O 1
ATOM 901 N N . LEU A 1 114 ? 48.151 -14.000 8.450 1.00 81.88 114 LEU A N 1
ATOM 902 C CA . LEU A 1 114 ? 47.712 -13.622 7.103 1.00 81.88 114 LEU A CA 1
ATOM 903 C C . LEU A 1 114 ? 48.652 -14.123 6.001 1.00 81.88 114 LEU A C 1
ATOM 905 O O . LEU A 1 114 ? 48.203 -14.338 4.875 1.00 81.88 114 LEU A O 1
ATOM 909 N N . GLY A 1 115 ? 49.936 -14.327 6.315 1.00 78.19 115 GLY A N 1
ATOM 910 C CA . GLY A 1 115 ? 50.972 -14.601 5.319 1.00 78.19 115 GLY A CA 1
ATOM 911 C C . GLY A 1 115 ? 51.206 -13.423 4.362 1.00 78.19 115 GLY A C 1
ATOM 912 O O . GLY A 1 115 ? 50.433 -12.472 4.328 1.00 78.19 115 GLY A O 1
ATOM 913 N N . GLY A 1 116 ? 52.293 -13.482 3.583 1.00 81.19 116 GLY A N 1
ATOM 914 C CA . GLY A 1 116 ? 52.570 -12.525 2.499 1.00 81.19 116 GLY A CA 1
ATOM 915 C C . GLY A 1 116 ? 52.487 -11.046 2.899 1.00 81.19 116 GLY A C 1
ATOM 916 O O . GLY A 1 116 ? 52.845 -10.672 4.011 1.00 81.19 116 GLY A O 1
ATOM 917 N N . ASP A 1 117 ? 52.013 -10.207 1.987 1.00 88.25 117 ASP A N 1
ATOM 918 C CA . ASP A 1 117 ? 51.846 -8.776 2.227 1.00 88.25 117 ASP A CA 1
ATOM 919 C C . ASP A 1 117 ? 50.467 -8.485 2.830 1.00 88.25 117 ASP A C 1
ATOM 921 O O . ASP A 1 117 ? 49.448 -9.020 2.380 1.00 88.25 117 ASP A O 1
ATOM 925 N N . PHE A 1 118 ? 50.417 -7.609 3.835 1.00 90.69 118 PHE A N 1
ATOM 926 C CA . PHE A 1 118 ? 49.169 -7.259 4.510 1.00 90.69 118 PHE A CA 1
ATOM 927 C C . PHE A 1 118 ? 49.060 -5.767 4.811 1.00 90.69 118 PHE A C 1
ATOM 929 O O . PHE A 1 118 ? 50.049 -5.044 4.970 1.00 90.69 118 PHE A O 1
ATOM 936 N N . ALA A 1 119 ? 47.816 -5.324 4.925 1.00 90.56 119 ALA A N 1
ATOM 937 C CA . ALA A 1 119 ? 47.419 -3.954 5.160 1.00 90.56 119 ALA A CA 1
ATOM 938 C C . ALA A 1 119 ? 46.537 -3.848 6.410 1.00 90.56 119 ALA A C 1
ATOM 940 O O . ALA A 1 119 ? 45.852 -4.795 6.796 1.00 90.56 119 ALA A O 1
ATOM 941 N N . ALA A 1 120 ? 46.552 -2.684 7.046 1.00 86.38 120 ALA A N 1
ATOM 942 C CA . ALA A 1 120 ? 45.604 -2.325 8.083 1.00 86.38 120 ALA A CA 1
ATOM 943 C C . ALA A 1 120 ? 44.270 -1.906 7.476 1.00 86.38 120 ALA A C 1
ATOM 945 O O . ALA A 1 120 ? 44.214 -1.176 6.482 1.00 86.38 120 ALA A O 1
ATOM 946 N N . HIS A 1 121 ? 43.200 -2.366 8.110 1.00 82.62 121 HIS A N 1
ATOM 947 C CA . HIS A 1 121 ? 41.832 -2.035 7.754 1.00 82.62 121 HIS A CA 1
ATOM 948 C C . HIS A 1 121 ? 41.422 -0.711 8.426 1.00 82.62 121 HIS A C 1
ATOM 950 O O . HIS A 1 121 ? 41.773 -0.489 9.581 1.00 82.62 121 HIS A O 1
ATOM 956 N N . PRO A 1 122 ? 40.623 0.157 7.784 1.00 64.12 122 PRO A N 1
ATOM 957 C CA . PRO A 1 122 ? 40.250 1.479 8.314 1.00 64.12 122 PRO A CA 1
ATOM 958 C C . PRO A 1 122 ? 39.245 1.487 9.496 1.00 64.12 122 PRO A C 1
ATOM 960 O O . PRO A 1 122 ? 38.646 2.526 9.780 1.00 64.12 122 PRO A O 1
ATOM 963 N N . VAL A 1 123 ? 39.038 0.359 10.194 1.00 65.75 123 VAL A N 1
ATOM 964 C CA . VAL A 1 123 ? 38.041 0.198 11.280 1.00 65.75 123 VAL A CA 1
ATOM 965 C C . VAL A 1 123 ? 38.717 -0.321 12.543 1.00 65.75 123 VAL A C 1
ATOM 967 O O . VAL A 1 123 ? 39.579 -1.191 12.443 1.00 65.75 123 VAL A O 1
ATOM 970 N N . TRP A 1 124 ? 38.307 0.200 13.705 1.00 57.28 124 TRP A N 1
ATOM 971 C CA . TRP A 1 124 ? 38.934 -0.099 14.997 1.00 57.28 124 TRP A CA 1
ATOM 972 C C . TRP A 1 124 ? 37.980 -0.023 16.205 1.00 57.28 124 TRP A C 1
ATOM 974 O O . TRP A 1 124 ? 38.266 0.648 17.194 1.00 57.28 124 TRP A O 1
ATOM 984 N N . ASN A 1 125 ? 36.838 -0.718 16.168 1.00 57.88 125 ASN A N 1
ATOM 985 C CA . ASN A 1 125 ? 35.843 -0.641 17.247 1.00 57.88 125 ASN A CA 1
ATOM 986 C C . ASN A 1 125 ? 35.497 -2.045 17.754 1.00 57.88 125 ASN A C 1
ATOM 988 O O . ASN A 1 125 ? 35.161 -2.874 16.920 1.00 57.88 125 ASN A O 1
ATOM 992 N N . LEU A 1 126 ? 35.510 -2.286 19.075 1.00 50.97 126 LEU A N 1
ATOM 993 C CA . LEU A 1 126 ? 34.532 -3.108 19.826 1.00 50.97 126 LEU A CA 1
ATOM 994 C C . LEU A 1 126 ? 35.060 -3.518 21.217 1.00 50.97 126 LEU A C 1
ATOM 996 O O . LEU A 1 126 ? 36.261 -3.682 21.442 1.00 50.97 126 LEU A O 1
ATOM 1000 N N . ARG A 1 127 ? 34.119 -3.787 22.132 1.00 56.59 127 ARG A N 1
ATOM 1001 C CA . ARG A 1 127 ? 34.305 -4.714 23.263 1.00 56.59 127 ARG A CA 1
ATOM 1002 C C . ARG A 1 127 ? 33.734 -6.066 22.837 1.00 56.59 127 ARG A C 1
ATOM 1004 O O . ARG A 1 127 ? 32.655 -6.100 22.270 1.00 56.59 127 ARG A O 1
ATOM 1011 N N . CYS A 1 128 ? 34.435 -7.172 23.069 1.00 61.03 128 CYS A N 1
ATOM 1012 C CA . CYS A 1 128 ? 34.118 -8.427 22.383 1.00 61.03 128 CYS A CA 1
ATOM 1013 C C . CYS A 1 128 ? 33.597 -9.519 23.336 1.00 61.03 128 CYS A C 1
ATOM 1015 O O . CYS A 1 128 ? 34.322 -9.988 24.217 1.00 61.03 128 CYS A O 1
ATOM 1017 N N . LYS A 1 129 ? 32.345 -9.938 23.135 1.00 69.38 129 LYS A N 1
ATOM 1018 C CA . LYS A 1 129 ? 31.800 -11.244 23.532 1.00 69.38 129 LYS A CA 1
ATOM 1019 C C . LYS A 1 129 ? 31.704 -12.093 22.271 1.00 69.38 129 LYS A C 1
ATOM 1021 O O . LYS A 1 129 ? 31.133 -11.616 21.296 1.00 69.38 129 LYS A O 1
ATOM 1026 N N . VAL A 1 130 ? 32.252 -13.306 22.284 1.00 77.50 130 VAL A N 1
ATOM 1027 C CA . VAL A 1 130 ? 32.324 -14.179 21.099 1.00 77.50 130 VAL A CA 1
ATOM 1028 C C . VAL A 1 130 ? 31.437 -15.405 21.256 1.00 77.50 130 VAL A C 1
ATOM 1030 O O . VAL A 1 130 ? 31.120 -15.812 22.376 1.00 77.50 130 VAL A O 1
ATOM 1033 N N . VAL A 1 131 ? 31.100 -16.037 20.135 1.00 77.06 131 VAL A N 1
ATOM 1034 C CA . VAL A 1 131 ? 30.526 -17.387 20.124 1.00 77.06 131 VAL A CA 1
ATOM 1035 C C . VAL A 1 131 ? 31.512 -18.349 19.482 1.00 77.06 131 VAL A C 1
ATOM 1037 O O . VAL A 1 131 ? 31.859 -18.224 18.303 1.00 77.06 131 VAL A O 1
ATOM 1040 N N . ARG A 1 132 ? 32.023 -19.293 20.277 1.00 77.75 132 ARG A N 1
ATOM 1041 C CA . ARG A 1 132 ? 33.045 -20.233 19.812 1.00 77.75 132 ARG A CA 1
ATOM 1042 C C . ARG A 1 132 ? 32.457 -21.151 18.744 1.00 77.75 132 ARG A C 1
ATOM 1044 O O . ARG A 1 132 ? 31.344 -21.640 18.870 1.00 77.75 132 ARG A O 1
ATOM 1051 N N . GLY A 1 133 ? 33.226 -21.422 17.697 1.00 67.19 133 GLY A N 1
ATOM 1052 C CA . GLY A 1 133 ? 32.803 -22.351 16.648 1.00 67.19 133 GLY A CA 1
ATOM 1053 C C . GLY A 1 133 ? 31.787 -21.803 15.641 1.00 67.19 133 GLY A C 1
ATOM 1054 O O . GLY A 1 133 ? 31.580 -22.466 14.629 1.00 67.19 133 GLY A O 1
ATOM 1055 N N . GLY A 1 134 ? 31.227 -20.602 15.828 1.00 69.25 134 GLY A N 1
ATOM 1056 C CA . GLY A 1 134 ? 30.286 -20.018 14.859 1.00 69.25 134 GLY A CA 1
ATOM 1057 C C . GLY A 1 134 ? 30.900 -19.687 13.499 1.00 69.25 134 GLY A C 1
ATOM 1058 O O . GLY A 1 134 ? 30.214 -19.710 12.483 1.00 69.25 134 GLY A O 1
ATOM 1059 N N . HIS A 1 135 ? 32.221 -19.509 13.441 1.00 70.88 135 HIS A N 1
ATOM 1060 C CA . HIS A 1 135 ? 32.968 -19.345 12.190 1.00 70.88 135 HIS A CA 1
ATOM 1061 C C . HIS A 1 135 ? 33.033 -20.627 11.341 1.00 70.88 135 HIS A C 1
ATOM 1063 O O . HIS A 1 135 ? 33.398 -20.567 10.167 1.00 70.88 135 HIS A O 1
ATOM 1069 N N . ARG A 1 136 ? 32.723 -21.802 11.914 1.00 72.44 136 ARG A N 1
ATOM 1070 C CA . ARG A 1 136 ? 32.891 -23.114 11.252 1.00 72.44 136 ARG A CA 1
ATOM 1071 C C . ARG A 1 136 ? 31.934 -23.326 10.083 1.00 72.44 136 ARG A C 1
ATOM 1073 O O . ARG A 1 136 ? 32.230 -24.140 9.213 1.00 72.44 136 ARG A O 1
ATOM 1080 N N . THR A 1 137 ? 30.822 -22.597 10.048 1.00 65.81 137 THR A N 1
ATOM 1081 C CA . THR A 1 137 ? 29.884 -22.602 8.916 1.00 65.81 137 THR A CA 1
ATOM 1082 C C . THR A 1 137 ? 30.480 -21.947 7.667 1.00 65.81 137 THR A C 1
ATOM 1084 O O . THR A 1 137 ? 29.985 -22.170 6.565 1.00 65.81 137 THR A O 1
ATOM 1087 N N . GLY A 1 138 ? 31.549 -21.152 7.818 1.00 60.16 138 GLY A N 1
ATOM 1088 C CA . GLY A 1 138 ? 32.102 -20.326 6.745 1.00 60.16 138 GLY A CA 1
ATOM 1089 C C . GLY A 1 138 ? 31.239 -19.103 6.412 1.00 60.16 138 GLY A C 1
ATOM 1090 O O . GLY A 1 138 ? 31.548 -18.389 5.460 1.00 60.16 138 GLY A O 1
ATOM 1091 N N . LEU A 1 139 ? 30.170 -18.866 7.178 1.00 52.00 139 LEU A N 1
ATOM 1092 C CA . LEU A 1 139 ? 29.236 -17.759 7.011 1.00 52.00 139 LEU A CA 1
ATOM 1093 C C . LEU A 1 139 ? 29.528 -16.672 8.051 1.00 52.00 139 LEU A C 1
ATOM 1095 O O . LEU A 1 139 ? 29.926 -16.965 9.176 1.00 52.00 139 LEU A O 1
ATOM 1099 N N . ALA A 1 140 ? 29.326 -15.409 7.679 1.00 58.25 140 ALA A N 1
ATOM 1100 C CA . ALA A 1 140 ? 29.347 -14.304 8.630 1.00 58.25 140 ALA A CA 1
ATOM 1101 C C . ALA A 1 140 ? 27.945 -14.127 9.228 1.00 58.25 140 ALA A C 1
ATOM 1103 O O . ALA A 1 140 ? 26.967 -14.049 8.484 1.00 58.25 140 ALA A O 1
ATOM 1104 N N . GLY A 1 141 ? 27.848 -14.047 10.557 1.00 57.28 141 GLY A N 1
ATOM 1105 C CA . GLY A 1 141 ? 26.588 -13.734 11.232 1.00 57.28 141 GLY A CA 1
ATOM 1106 C C . GLY A 1 141 ? 26.118 -12.324 10.878 1.00 57.28 141 GLY A C 1
ATOM 1107 O O . GLY A 1 141 ? 26.924 -11.388 10.826 1.00 57.28 141 GLY A O 1
ATOM 1108 N N . GLN A 1 142 ? 24.823 -12.158 10.616 1.00 54.88 142 GLN A N 1
ATOM 1109 C CA . GLN A 1 142 ? 24.280 -10.840 10.317 1.00 54.88 142 GLN A CA 1
ATOM 1110 C C . GLN A 1 142 ? 24.116 -10.026 11.598 1.00 54.88 142 GLN A C 1
ATOM 1112 O O . GLN A 1 142 ? 23.261 -10.326 12.422 1.00 54.88 142 GLN A O 1
ATOM 1117 N N . HIS A 1 143 ? 24.892 -8.955 11.713 1.00 50.09 143 HIS A N 1
ATOM 1118 C CA . HIS A 1 143 ? 24.801 -8.025 12.829 1.00 50.09 143 HIS A CA 1
ATOM 1119 C C . HIS A 1 143 ? 23.604 -7.078 12.649 1.00 50.09 143 HIS A C 1
ATOM 1121 O O . HIS A 1 143 ? 23.281 -6.689 11.523 1.00 50.09 143 HIS A O 1
ATOM 1127 N N . THR A 1 144 ? 22.974 -6.693 13.752 1.00 50.66 144 THR A N 1
ATOM 1128 C CA . THR A 1 144 ? 21.988 -5.613 13.839 1.00 50.66 144 THR A CA 1
ATOM 1129 C C . THR A 1 144 ? 22.668 -4.350 14.378 1.00 50.66 144 THR A C 1
ATOM 1131 O O . THR A 1 144 ? 23.621 -4.408 15.160 1.00 50.66 144 THR A O 1
ATOM 1134 N N . CYS A 1 145 ? 22.216 -3.186 13.919 1.00 43.56 145 CYS A N 1
ATOM 1135 C CA . CYS A 1 145 ? 22.632 -1.886 14.445 1.00 43.56 145 CYS A CA 1
ATOM 1136 C C . CYS A 1 145 ? 21.392 -1.143 14.948 1.00 43.56 145 CYS A C 1
ATOM 1138 O O . CYS A 1 145 ? 20.358 -1.235 14.304 1.00 43.56 145 CYS A O 1
ATOM 1140 N N . CYS A 1 146 ? 21.418 -0.396 16.048 1.00 47.62 146 CYS A N 1
ATOM 1141 C CA . CYS A 1 146 ? 22.358 -0.431 17.168 1.00 47.62 146 CYS A CA 1
ATOM 1142 C C . CYS A 1 146 ? 21.558 -0.188 18.462 1.00 47.62 146 CYS A C 1
ATOM 1144 O O . CYS A 1 146 ? 20.570 0.548 18.442 1.00 47.62 146 CYS A O 1
ATOM 1146 N N . VAL A 1 147 ? 21.970 -0.786 19.589 1.00 46.44 147 VAL A N 1
ATOM 1147 C CA . VAL A 1 147 ? 21.213 -0.695 20.856 1.00 46.44 147 VAL A CA 1
ATOM 1148 C C . VAL A 1 147 ? 21.090 0.771 21.288 1.00 46.44 147 VAL A C 1
ATOM 1150 O O . VAL A 1 147 ? 22.096 1.418 21.590 1.00 46.44 147 VAL A O 1
ATOM 1153 N N . GLY A 1 148 ? 19.864 1.301 21.295 1.00 42.50 148 GLY A N 1
ATOM 1154 C CA . GLY A 1 148 ? 19.567 2.671 21.728 1.00 42.50 148 GLY A CA 1
ATOM 1155 C C . GLY A 1 148 ? 20.231 3.777 20.896 1.00 42.50 148 GLY A C 1
ATOM 1156 O O . GLY A 1 148 ? 20.545 4.820 21.455 1.00 42.50 148 GLY A O 1
ATOM 1157 N N . GLY A 1 149 ? 20.511 3.551 19.604 1.00 43.44 149 GLY A N 1
ATOM 1158 C CA . GLY A 1 149 ? 21.105 4.569 18.716 1.00 43.44 149 GLY A CA 1
ATOM 1159 C C . GLY A 1 149 ? 22.618 4.798 18.880 1.00 43.44 149 GLY A C 1
ATOM 1160 O O . GLY A 1 149 ? 23.163 5.730 18.295 1.00 43.44 149 GLY A O 1
ATOM 1161 N N . THR A 1 150 ? 23.301 3.949 19.653 1.00 51.31 150 THR A N 1
ATOM 1162 C CA . THR A 1 150 ? 24.743 4.047 19.973 1.00 51.31 150 THR A CA 1
ATOM 1163 C C . THR A 1 150 ? 25.640 3.284 18.974 1.00 51.31 150 THR A C 1
ATOM 1165 O O . THR A 1 150 ? 25.151 2.661 18.046 1.00 51.31 150 THR A O 1
ATOM 1168 N N . TRP A 1 151 ? 26.968 3.238 19.171 1.00 52.16 151 TRP A N 1
ATOM 1169 C CA . TRP A 1 151 ? 27.901 2.409 18.372 1.00 52.16 151 TRP A CA 1
ATOM 1170 C C . TRP A 1 151 ? 27.959 0.915 18.774 1.00 52.16 151 TRP A C 1
ATOM 1172 O O . TRP A 1 151 ? 28.852 0.185 18.324 1.00 52.16 151 TRP A O 1
ATOM 1182 N N . TYR A 1 152 ? 27.052 0.429 19.630 1.00 55.28 152 TYR A N 1
ATOM 1183 C CA . TYR A 1 152 ? 27.014 -0.985 20.016 1.00 55.28 152 TYR A CA 1
ATOM 1184 C C . TYR A 1 152 ? 26.394 -1.843 18.904 1.00 55.28 152 TYR A C 1
ATOM 1186 O O . TYR A 1 152 ? 25.179 -1.863 18.715 1.00 55.28 152 TYR A O 1
ATOM 1194 N N . ILE A 1 153 ? 27.253 -2.572 18.185 1.00 54.72 153 ILE A N 1
ATOM 1195 C CA . ILE A 1 153 ? 26.856 -3.585 17.200 1.00 54.72 153 ILE A CA 1
ATOM 1196 C C . ILE A 1 153 ? 26.323 -4.818 17.944 1.00 54.72 153 ILE A C 1
ATOM 1198 O O . ILE A 1 153 ? 27.034 -5.379 18.791 1.00 54.72 153 ILE A O 1
ATOM 1202 N N . ASP A 1 154 ? 25.103 -5.237 17.608 1.00 59.97 154 ASP A N 1
ATOM 1203 C CA . ASP A 1 154 ? 24.447 -6.417 18.169 1.00 59.97 154 ASP A CA 1
ATOM 1204 C C . ASP A 1 154 ? 24.412 -7.569 17.151 1.00 59.97 154 ASP A C 1
ATOM 1206 O O . ASP A 1 154 ? 24.569 -7.379 15.944 1.00 59.97 154 ASP A O 1
ATOM 1210 N N . LEU A 1 155 ? 24.282 -8.795 17.646 1.00 63.34 155 LEU A N 1
ATOM 1211 C CA . LEU A 1 155 ? 24.165 -9.998 16.833 1.00 63.34 155 LEU A CA 1
ATOM 1212 C C . LEU A 1 155 ? 23.017 -10.839 17.406 1.00 63.34 155 LEU A C 1
ATOM 1214 O O . LEU A 1 155 ? 23.184 -11.388 18.502 1.00 63.34 155 LEU A O 1
ATOM 1218 N N . PRO A 1 156 ? 21.874 -10.950 16.699 1.00 68.31 156 PRO A N 1
ATOM 1219 C CA . PRO A 1 156 ? 20.697 -11.641 17.212 1.00 68.31 156 PRO A CA 1
ATOM 1220 C C . PRO A 1 156 ? 20.969 -13.104 17.566 1.00 68.31 156 PRO A C 1
ATOM 1222 O O . PRO A 1 156 ? 21.715 -13.807 16.879 1.00 68.31 156 PRO A O 1
ATOM 1225 N N . GLU A 1 157 ? 20.317 -13.590 18.619 1.00 71.81 157 GLU A N 1
ATOM 1226 C CA . GLU A 1 157 ? 20.460 -14.973 19.093 1.00 71.81 157 GLU A CA 1
ATOM 1227 C C . GLU A 1 157 ? 20.050 -16.006 18.036 1.00 71.81 157 GLU A C 1
ATOM 1229 O O . GLU A 1 157 ? 20.699 -17.043 17.886 1.00 71.81 157 GLU A O 1
ATOM 1234 N N . GLU A 1 158 ? 19.059 -15.678 17.211 1.00 62.38 158 GLU A N 1
ATOM 1235 C CA . GLU A 1 158 ? 18.644 -16.507 16.081 1.00 62.38 158 GLU A CA 1
ATOM 1236 C C . GLU A 1 158 ? 19.726 -16.617 14.991 1.00 62.38 158 GLU A C 1
ATOM 1238 O O . GLU A 1 158 ? 19.941 -17.689 14.428 1.00 62.38 158 GLU A O 1
ATOM 1243 N N . GLN A 1 159 ? 20.485 -15.548 14.723 1.00 70.75 159 GLN A N 1
ATOM 1244 C CA . GLN A 1 159 ? 21.609 -15.615 13.778 1.00 70.75 159 GLN A CA 1
ATOM 1245 C C . GLN A 1 159 ? 22.689 -16.576 14.285 1.00 70.75 159 GLN A C 1
ATOM 1247 O O . GLN A 1 159 ? 23.282 -17.330 13.514 1.00 70.75 159 GLN A O 1
ATOM 1252 N N . MET A 1 160 ? 22.925 -16.591 15.594 1.00 71.75 160 MET A N 1
ATOM 1253 C CA . MET A 1 160 ? 23.911 -17.480 16.200 1.00 71.75 160 MET A CA 1
ATOM 1254 C C . MET A 1 160 ? 23.429 -18.939 16.226 1.00 71.75 160 MET A C 1
ATOM 1256 O O . MET A 1 160 ? 24.210 -19.834 15.915 1.00 71.75 160 MET A O 1
ATOM 1260 N N . THR A 1 161 ? 22.152 -19.189 16.515 1.00 73.56 161 THR A N 1
ATOM 1261 C CA . THR A 1 161 ? 21.592 -20.550 16.620 1.00 73.56 161 THR A CA 1
ATOM 1262 C C . THR A 1 161 ? 21.217 -21.163 15.271 1.00 73.56 161 THR A C 1
ATOM 1264 O O . THR A 1 161 ? 21.634 -22.279 14.966 1.00 73.56 161 THR A O 1
ATOM 1267 N N . SER A 1 162 ? 20.487 -20.439 14.424 1.00 65.12 162 SER A N 1
ATOM 1268 C CA . SER A 1 162 ? 19.913 -20.969 13.180 1.00 65.12 162 SER A CA 1
ATOM 1269 C C . SER A 1 162 ? 20.862 -20.874 11.983 1.00 65.12 162 SER A C 1
ATOM 1271 O O . SER A 1 162 ? 20.899 -21.782 11.151 1.00 65.12 162 SER A O 1
ATOM 1273 N N . VAL A 1 163 ? 21.653 -19.797 11.885 1.00 64.81 163 VAL A N 1
ATOM 1274 C CA . VAL A 1 163 ? 22.554 -19.561 10.736 1.00 64.81 163 VAL A CA 1
ATOM 1275 C C . VAL A 1 163 ? 23.962 -20.074 11.020 1.00 64.81 163 VAL A C 1
ATOM 1277 O O . VAL A 1 163 ? 24.550 -20.784 10.204 1.00 64.81 163 VAL A O 1
ATOM 1280 N N . LEU A 1 164 ? 24.502 -19.739 12.192 1.00 71.56 164 LEU A N 1
ATOM 1281 C CA . LEU A 1 164 ? 25.862 -20.110 12.587 1.00 71.56 164 LEU A CA 1
ATOM 1282 C C . LEU A 1 164 ? 25.928 -21.452 13.332 1.00 71.56 164 LEU A C 1
ATOM 1284 O O . LEU A 1 164 ? 27.027 -21.938 13.601 1.00 71.56 164 LEU A O 1
ATOM 1288 N N . GLN A 1 165 ? 24.769 -22.074 13.589 1.00 78.12 165 GLN A N 1
ATOM 1289 C CA . GLN A 1 165 ? 24.628 -23.403 14.200 1.00 78.12 165 GLN A CA 1
ATOM 1290 C C . GLN A 1 165 ? 25.319 -23.517 15.567 1.00 78.12 165 GLN A C 1
ATOM 1292 O O . GLN A 1 165 ? 25.883 -24.560 15.903 1.00 78.12 165 GLN A O 1
ATOM 1297 N N . CYS A 1 166 ? 25.317 -22.431 16.339 1.00 76.06 166 CYS A N 1
ATOM 1298 C CA . CYS A 1 166 ? 25.894 -22.378 17.675 1.00 76.06 166 CYS A CA 1
ATOM 1299 C C . CYS A 1 166 ? 24.858 -22.731 18.742 1.00 76.06 166 CYS A C 1
ATOM 1301 O O . CYS A 1 166 ? 23.707 -22.307 18.664 1.00 76.06 166 CYS A O 1
ATOM 1303 N N . ASP A 1 167 ? 25.291 -23.428 19.787 1.00 83.62 167 ASP A N 1
ATOM 1304 C CA . ASP A 1 167 ? 24.502 -23.600 21.005 1.00 83.62 167 ASP A CA 1
ATOM 1305 C C . ASP A 1 167 ? 24.818 -22.433 21.945 1.00 83.62 167 ASP A C 1
ATOM 1307 O O . ASP A 1 167 ? 25.920 -22.339 22.480 1.00 83.62 167 ASP A O 1
ATOM 1311 N N . LEU A 1 168 ? 23.882 -21.505 22.134 1.00 80.75 168 LEU A N 1
ATOM 1312 C CA . LEU A 1 168 ? 24.155 -20.291 22.904 1.00 80.75 168 LEU A CA 1
ATOM 1313 C C . LEU A 1 168 ? 24.412 -20.535 24.392 1.00 80.75 168 LEU A C 1
ATOM 1315 O O . LEU A 1 168 ? 25.142 -19.750 25.001 1.00 80.75 168 LEU A O 1
ATOM 1319 N N . ASP A 1 169 ? 23.899 -21.624 24.959 1.00 78.12 169 ASP A N 1
ATOM 1320 C CA . ASP A 1 169 ? 24.152 -21.969 26.358 1.00 78.12 169 ASP A CA 1
ATOM 1321 C C . ASP A 1 169 ? 25.568 -22.529 26.540 1.00 78.12 169 ASP A C 1
ATOM 1323 O O . ASP A 1 169 ? 26.215 -22.312 27.569 1.00 78.12 169 ASP A O 1
ATOM 1327 N N . ALA A 1 170 ? 26.076 -23.234 25.528 1.00 76.75 170 ALA A N 1
ATOM 1328 C CA . ALA A 1 170 ? 27.375 -23.893 25.586 1.00 76.75 170 ALA A CA 1
ATOM 1329 C C . ALA A 1 170 ? 28.522 -23.077 24.964 1.00 76.75 170 ALA A C 1
ATOM 1331 O O . ALA A 1 170 ? 29.670 -23.205 25.402 1.00 76.75 170 ALA A O 1
ATOM 1332 N N . ASP A 1 171 ? 28.249 -22.284 23.928 1.00 79.88 171 ASP A N 1
ATOM 1333 C CA . ASP A 1 171 ? 29.265 -21.742 23.018 1.00 79.88 171 ASP A CA 1
ATOM 1334 C C . ASP A 1 171 ? 29.525 -20.248 23.176 1.00 79.88 171 ASP A C 1
ATOM 1336 O O . ASP A 1 171 ? 30.518 -19.726 22.659 1.00 79.88 171 ASP A O 1
ATOM 1340 N N . VAL A 1 172 ? 28.686 -19.556 23.933 1.00 81.12 172 VAL A N 1
ATOM 1341 C CA . VAL A 1 172 ? 28.908 -18.162 24.284 1.00 81.12 172 VAL A CA 1
ATOM 1342 C C . VAL A 1 172 ? 30.085 -18.041 25.251 1.00 81.12 172 VAL A C 1
ATOM 1344 O O . VAL A 1 172 ? 30.080 -18.596 26.349 1.00 81.12 172 VAL A O 1
ATOM 1347 N N . VAL A 1 173 ? 31.088 -17.250 24.867 1.00 78.25 173 VAL A N 1
ATOM 1348 C CA . VAL A 1 173 ? 32.270 -16.997 25.693 1.00 78.25 173 VAL A CA 1
ATOM 1349 C C . VAL A 1 173 ? 32.436 -15.501 25.928 1.00 78.25 173 VAL A C 1
ATOM 1351 O O . VAL A 1 173 ? 32.669 -14.709 25.012 1.00 78.25 173 VAL A O 1
ATOM 1354 N N . THR A 1 174 ? 32.362 -15.108 27.197 1.00 76.88 174 THR A N 1
ATOM 1355 C CA . THR A 1 174 ? 32.791 -13.779 27.634 1.00 76.88 174 THR A CA 1
ATOM 1356 C C . THR A 1 174 ? 34.312 -13.779 27.762 1.00 76.88 174 THR A C 1
ATOM 1358 O O . THR A 1 174 ? 34.866 -14.422 28.651 1.00 76.88 174 THR A O 1
ATOM 1361 N N . CYS A 1 175 ? 35.005 -13.069 26.870 1.00 74.88 175 CYS A N 1
ATOM 1362 C CA . CYS A 1 175 ? 36.463 -12.982 26.891 1.00 74.88 175 CYS A CA 1
ATOM 1363 C C . CYS A 1 175 ? 36.940 -11.979 27.958 1.00 74.88 175 CYS A C 1
ATOM 1365 O O . CYS A 1 175 ? 37.044 -10.766 27.718 1.00 74.88 175 CYS A O 1
ATOM 1367 N N . GLU A 1 176 ? 37.257 -12.475 29.151 1.00 72.94 176 GLU A N 1
ATOM 1368 C CA . GLU A 1 176 ? 38.029 -11.721 30.140 1.00 72.94 176 GLU A CA 1
ATOM 1369 C C . GLU A 1 176 ? 39.491 -11.640 29.682 1.00 72.94 176 GLU A C 1
ATOM 1371 O O . GLU A 1 176 ? 40.119 -12.649 29.381 1.00 72.94 176 GLU A O 1
ATOM 1376 N N . VAL A 1 177 ? 40.023 -10.423 29.544 1.00 75.62 177 VAL A N 1
ATOM 1377 C CA . VAL A 1 177 ? 41.360 -10.178 28.982 1.00 75.62 177 VAL A CA 1
ATOM 1378 C C . VAL A 1 177 ? 42.098 -9.254 29.942 1.00 75.62 177 VAL A C 1
ATOM 1380 O O . VAL A 1 177 ? 41.681 -8.109 30.135 1.00 75.62 177 VAL A O 1
ATOM 1383 N N . ALA A 1 178 ? 43.168 -9.755 30.565 1.00 80.12 178 ALA A N 1
ATOM 1384 C CA . ALA A 1 178 ? 44.005 -8.976 31.475 1.00 80.12 178 ALA A CA 1
ATOM 1385 C C . ALA A 1 178 ? 44.754 -7.857 30.730 1.00 80.12 178 ALA A C 1
ATOM 1387 O O . ALA A 1 178 ? 45.006 -7.958 29.526 1.00 80.12 178 ALA A O 1
ATOM 1388 N N . LYS A 1 179 ? 45.153 -6.794 31.442 1.00 82.25 179 LYS A N 1
ATOM 1389 C CA . LYS A 1 179 ? 45.924 -5.678 30.866 1.00 82.25 179 LYS A CA 1
ATOM 1390 C C . LYS A 1 179 ? 47.150 -6.203 30.101 1.00 82.25 179 LYS A C 1
ATOM 1392 O O . LYS A 1 179 ? 47.880 -7.047 30.606 1.00 82.25 179 LYS A O 1
ATOM 1397 N N . GLY A 1 180 ? 47.351 -5.710 28.879 1.00 82.06 180 GLY A N 1
ATOM 1398 C CA . GLY A 1 180 ? 48.452 -6.131 28.002 1.00 82.06 180 GLY A CA 1
ATOM 1399 C C . GLY A 1 180 ? 48.235 -7.439 27.254 1.00 82.06 180 GLY A C 1
ATOM 1400 O O . GLY A 1 180 ? 49.074 -7.824 26.442 1.00 82.06 180 GLY A O 1
ATOM 1401 N N . SER A 1 181 ? 47.105 -8.103 27.470 1.00 85.56 181 SER A N 1
ATOM 1402 C CA . SER A 1 181 ? 46.709 -9.283 26.708 1.00 85.56 181 SER A CA 1
ATOM 1403 C C . SER A 1 181 ? 45.963 -8.885 25.430 1.00 85.56 181 SER A C 1
ATOM 1405 O O . SER A 1 181 ? 45.341 -7.825 25.370 1.00 85.56 181 SER A O 1
ATOM 1407 N N . VAL A 1 182 ? 46.020 -9.734 24.402 1.00 85.88 182 VAL A N 1
ATOM 1408 C CA . VAL A 1 182 ? 45.417 -9.477 23.082 1.00 85.88 182 VAL A CA 1
ATOM 1409 C C . VAL A 1 182 ? 44.461 -10.603 22.716 1.00 85.88 182 VAL A C 1
ATOM 1411 O O . VAL A 1 182 ? 44.843 -11.769 22.753 1.00 85.88 182 VAL A O 1
ATOM 1414 N N . LEU A 1 183 ? 43.231 -10.256 22.338 1.00 84.62 183 LEU A N 1
ATOM 1415 C CA . LEU A 1 183 ? 42.265 -11.185 21.754 1.00 84.62 183 LEU A CA 1
ATOM 1416 C C . LEU A 1 183 ? 42.393 -11.139 20.227 1.00 84.62 183 LEU A C 1
ATOM 1418 O O . LEU A 1 183 ? 42.192 -10.094 19.618 1.00 84.62 183 LEU A O 1
ATOM 1422 N N . LEU A 1 184 ? 42.720 -12.274 19.619 1.00 83.56 184 LEU A N 1
ATOM 1423 C CA . LEU A 1 184 ? 42.780 -12.464 18.174 1.00 83.56 184 LEU A CA 1
ATOM 1424 C C . LEU A 1 184 ? 41.543 -13.242 17.735 1.00 83.56 184 LEU A C 1
ATOM 1426 O O . LEU A 1 184 ? 41.294 -14.329 18.250 1.00 83.56 184 LEU A O 1
ATOM 1430 N N . LEU A 1 185 ? 40.800 -12.721 16.765 1.00 81.31 185 LEU A N 1
ATOM 1431 C CA . LEU A 1 185 ? 39.684 -13.408 16.117 1.00 81.31 185 LEU A CA 1
ATOM 1432 C C . LEU A 1 185 ? 39.666 -13.074 14.621 1.00 81.31 185 LEU A C 1
ATOM 1434 O O . LEU A 1 185 ? 40.280 -12.097 14.193 1.00 81.31 185 LEU A O 1
ATOM 1438 N N . ASN A 1 186 ? 38.986 -13.895 13.822 1.00 74.25 186 ASN A N 1
ATOM 1439 C CA . ASN A 1 186 ? 38.774 -13.618 12.400 1.00 74.25 186 ASN A CA 1
ATOM 1440 C C . ASN A 1 186 ? 37.374 -13.026 12.147 1.00 74.25 186 ASN A C 1
ATOM 1442 O O . ASN A 1 186 ? 36.501 -13.077 13.011 1.00 74.25 186 ASN A O 1
ATOM 1446 N N . ASN A 1 187 ? 37.156 -12.486 10.947 1.00 71.00 187 ASN A N 1
ATOM 1447 C CA . ASN A 1 187 ? 35.920 -11.805 10.545 1.00 71.00 187 ASN A CA 1
ATOM 1448 C C . ASN A 1 187 ? 34.671 -12.707 10.476 1.00 71.00 187 ASN A C 1
ATOM 1450 O O . ASN A 1 187 ? 33.568 -12.183 10.359 1.00 71.00 187 ASN A O 1
ATOM 1454 N N . LEU A 1 188 ? 34.828 -14.033 10.534 1.00 71.56 188 LEU A N 1
ATOM 1455 C CA . LEU A 1 188 ? 33.721 -14.993 10.594 1.00 71.56 188 LEU A CA 1
ATOM 1456 C C . LEU A 1 188 ? 33.361 -15.380 12.032 1.00 71.56 188 LEU A C 1
ATOM 1458 O O . LEU A 1 188 ? 32.360 -16.058 12.245 1.00 71.56 188 LEU A O 1
ATOM 1462 N N . VAL A 1 189 ? 34.164 -14.984 13.027 1.00 76.19 189 VAL A N 1
ATOM 1463 C CA . VAL A 1 189 ? 33.830 -15.228 14.431 1.00 76.19 189 VAL A CA 1
ATOM 1464 C C . VAL A 1 189 ? 32.703 -14.287 14.825 1.00 76.19 189 VAL A C 1
ATOM 1466 O O . VAL A 1 189 ? 32.893 -13.067 14.783 1.00 76.19 189 VAL A O 1
ATOM 1469 N N . PRO A 1 190 ? 31.549 -14.819 15.245 1.00 73.69 190 PRO A N 1
ATOM 1470 C CA . PRO A 1 190 ? 30.449 -13.987 15.690 1.00 73.69 190 PRO A CA 1
ATOM 1471 C C . PRO A 1 190 ? 30.852 -13.283 16.984 1.00 73.69 190 PRO A C 1
ATOM 1473 O O . PRO A 1 190 ? 31.302 -13.938 17.932 1.00 73.69 190 PRO A O 1
ATOM 1476 N N . HIS A 1 191 ? 30.731 -11.956 17.012 1.00 75.06 191 HIS A N 1
ATOM 1477 C CA . HIS A 1 191 ? 31.092 -11.157 18.173 1.00 75.06 191 HIS A CA 1
ATOM 1478 C C . HIS A 1 191 ? 30.169 -9.955 18.369 1.00 75.06 191 HIS A C 1
ATOM 1480 O O . HIS A 1 191 ? 29.710 -9.355 17.406 1.00 75.06 191 HIS A O 1
ATOM 1486 N N . ARG A 1 192 ? 29.919 -9.587 19.629 1.00 65.44 192 ARG A N 1
ATOM 1487 C CA . ARG A 1 192 ? 29.101 -8.421 19.998 1.00 65.44 192 ARG A CA 1
ATOM 1488 C C . ARG A 1 192 ? 29.715 -7.613 21.134 1.00 65.44 192 ARG A C 1
ATOM 1490 O O . ARG A 1 192 ? 30.489 -8.155 21.929 1.00 65.44 192 ARG A O 1
ATOM 1497 N N . SER A 1 193 ? 29.307 -6.349 21.246 1.00 61.31 193 SER A N 1
ATOM 1498 C CA . SER A 1 193 ? 29.525 -5.542 22.454 1.00 61.31 193 SER A CA 1
ATOM 1499 C C . SER A 1 193 ? 28.374 -5.739 23.436 1.00 61.31 193 SER A C 1
ATOM 1501 O O . SER A 1 193 ? 27.231 -5.911 23.033 1.00 61.31 193 SER A O 1
ATOM 1503 N N . LEU A 1 194 ? 28.668 -5.727 24.736 1.00 58.31 194 LEU A N 1
ATOM 1504 C CA . LEU A 1 194 ? 27.640 -5.660 25.777 1.00 58.31 194 LEU A CA 1
ATOM 1505 C C . LEU A 1 194 ? 27.528 -4.230 26.308 1.00 58.31 194 LEU A C 1
ATOM 1507 O O . LEU A 1 194 ? 28.539 -3.526 26.383 1.00 58.31 194 LEU A O 1
ATOM 1511 N N . ASN A 1 195 ? 26.323 -3.854 26.747 1.00 56.12 195 ASN A N 1
ATOM 1512 C CA . ASN A 1 195 ? 26.092 -2.613 27.483 1.00 56.12 195 ASN A CA 1
ATOM 1513 C C . ASN A 1 195 ? 27.034 -2.529 28.691 1.00 56.12 195 ASN A C 1
ATOM 1515 O O . ASN A 1 195 ? 27.207 -3.494 29.442 1.00 56.12 195 ASN A O 1
ATOM 1519 N N . ASN A 1 196 ? 27.642 -1.360 28.883 1.00 59.72 196 ASN A N 1
ATOM 1520 C CA . ASN A 1 196 ? 28.524 -1.112 30.013 1.00 59.72 196 ASN A CA 1
ATOM 1521 C C . ASN A 1 196 ? 27.703 -0.813 31.278 1.00 59.72 196 ASN A C 1
ATOM 1523 O O . ASN A 1 196 ? 27.339 0.331 31.517 1.00 59.72 196 ASN A O 1
ATOM 1527 N N . LEU A 1 197 ? 27.398 -1.839 32.076 1.00 55.78 197 LEU A N 1
ATOM 1528 C CA . LEU A 1 197 ? 26.614 -1.705 33.316 1.00 55.78 197 LEU A CA 1
ATOM 1529 C C . LEU A 1 197 ? 27.479 -1.682 34.596 1.00 55.78 197 LEU A C 1
ATOM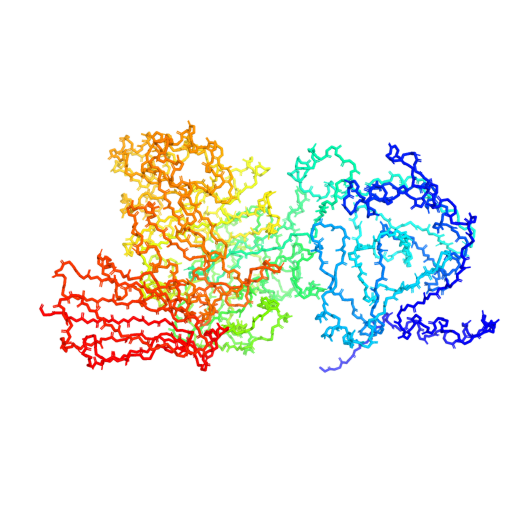 1531 O O . LEU A 1 197 ? 26.934 -1.719 35.697 1.00 55.78 197 LEU A O 1
ATOM 1535 N N . SER A 1 198 ? 28.813 -1.667 34.478 1.00 59.62 198 SER A N 1
ATOM 1536 C CA . SER A 1 198 ? 29.737 -1.726 35.622 1.00 59.62 198 SER A CA 1
ATOM 1537 C C . SER A 1 198 ? 30.138 -0.350 36.162 1.00 59.62 198 SER A C 1
ATOM 1539 O O . SER A 1 198 ? 30.196 0.636 35.434 1.00 59.62 198 SER A O 1
ATOM 1541 N N . ASP A 1 199 ? 30.517 -0.301 37.440 1.00 56.09 199 ASP A N 1
ATOM 1542 C CA . ASP A 1 199 ? 31.070 0.865 38.148 1.00 56.09 199 ASP A CA 1
ATOM 1543 C C . ASP A 1 199 ? 32.597 1.024 37.976 1.00 56.09 199 ASP A C 1
ATOM 1545 O O . ASP A 1 199 ? 33.234 1.862 38.623 1.00 56.09 199 ASP A O 1
ATOM 1549 N N . HIS A 1 200 ? 33.193 0.226 37.090 1.00 59.75 200 HIS A N 1
ATOM 1550 C CA . HIS A 1 200 ? 34.592 0.287 36.672 1.00 59.75 200 HIS A CA 1
ATOM 1551 C C . HIS A 1 200 ? 34.661 0.345 35.142 1.00 59.75 200 HIS A C 1
ATOM 1553 O O . HIS A 1 200 ? 33.788 -0.201 34.464 1.00 59.75 200 HIS A O 1
ATOM 1559 N N . ILE A 1 201 ? 35.715 0.945 34.582 1.00 60.53 201 ILE A N 1
ATOM 1560 C CA . ILE A 1 201 ? 35.902 1.017 33.127 1.00 60.53 201 ILE A CA 1
ATOM 1561 C C . ILE A 1 201 ? 37.007 0.077 32.656 1.00 60.53 201 ILE A C 1
ATOM 1563 O O . ILE A 1 201 ? 38.160 0.165 33.077 1.00 60.53 201 ILE A O 1
ATOM 1567 N N . ARG A 1 202 ? 36.635 -0.800 31.718 1.00 63.62 202 ARG A N 1
ATOM 1568 C CA . ARG A 1 202 ? 37.542 -1.606 30.897 1.00 63.62 202 ARG A CA 1
ATOM 1569 C C . ARG A 1 202 ? 37.617 -0.997 29.498 1.00 63.62 202 ARG A C 1
ATOM 1571 O O . ARG A 1 202 ? 36.592 -0.667 28.910 1.00 63.62 202 ARG A O 1
ATOM 1578 N N . TRP A 1 203 ? 38.826 -0.900 28.961 1.00 64.69 203 TRP A N 1
ATOM 1579 C CA . TRP A 1 203 ? 39.122 -0.312 27.658 1.00 64.69 203 TRP A CA 1
ATOM 1580 C C . TRP A 1 203 ? 39.890 -1.324 26.796 1.00 64.69 203 TRP A C 1
ATOM 1582 O O . TRP A 1 203 ? 40.693 -2.106 27.313 1.00 64.69 203 TRP A O 1
ATOM 1592 N N . SER A 1 204 ? 39.590 -1.362 25.499 1.00 70.00 204 SER A N 1
ATOM 1593 C CA . SER A 1 204 ? 40.206 -2.259 24.516 1.00 70.00 204 SER A CA 1
ATOM 1594 C C . SER A 1 204 ? 40.280 -1.570 23.158 1.00 70.00 204 SER A C 1
ATOM 1596 O O . SER A 1 204 ? 39.331 -0.894 22.775 1.00 70.00 204 SER A O 1
ATOM 1598 N N . PHE A 1 205 ? 41.372 -1.784 22.422 1.00 70.00 205 PHE A N 1
ATOM 1599 C CA . PHE A 1 205 ? 41.507 -1.347 21.032 1.00 70.00 205 PHE A CA 1
ATOM 1600 C C . PHE A 1 205 ? 41.288 -2.535 20.101 1.00 70.00 205 PHE A C 1
ATOM 1602 O O . PHE A 1 205 ? 41.925 -3.576 20.269 1.00 70.00 205 PHE A O 1
ATOM 1609 N N . ASP A 1 206 ? 40.409 -2.369 19.120 1.00 75.62 206 ASP A N 1
ATOM 1610 C CA . ASP A 1 206 ? 40.265 -3.306 18.009 1.00 75.62 206 ASP A CA 1
ATOM 1611 C C . ASP A 1 206 ? 41.197 -2.851 16.884 1.00 75.62 206 ASP A C 1
ATOM 1613 O O . ASP A 1 206 ? 41.065 -1.748 16.371 1.00 75.62 206 ASP A O 1
ATOM 1617 N N . LEU A 1 207 ? 42.178 -3.672 16.527 1.00 82.00 207 LEU A N 1
ATOM 1618 C CA . LEU A 1 207 ? 43.113 -3.386 15.445 1.00 82.00 207 LEU A CA 1
ATOM 1619 C C . LEU A 1 207 ? 42.936 -4.466 14.386 1.00 82.00 207 LEU A C 1
ATOM 1621 O O . LEU A 1 207 ? 43.030 -5.657 14.682 1.00 82.00 207 LEU A O 1
ATOM 1625 N N . ARG A 1 208 ? 42.681 -4.050 13.146 1.00 85.56 208 ARG A N 1
ATOM 1626 C CA . ARG A 1 208 ? 42.297 -4.963 12.067 1.00 85.56 208 ARG A CA 1
ATOM 1627 C C . ARG A 1 208 ? 43.342 -5.000 10.964 1.00 85.56 208 ARG A C 1
ATOM 1629 O O . ARG A 1 208 ? 43.768 -3.965 10.454 1.00 85.56 208 ARG A O 1
ATOM 1636 N N . TRP A 1 209 ? 43.707 -6.202 10.541 1.00 88.38 209 TRP A N 1
ATOM 1637 C CA . TRP A 1 209 ? 44.605 -6.430 9.412 1.00 88.38 209 TRP A CA 1
ATOM 1638 C C . TRP A 1 209 ? 43.945 -7.357 8.397 1.00 88.38 209 TRP A C 1
ATOM 1640 O O . TRP A 1 209 ? 43.175 -8.243 8.759 1.00 88.38 209 TRP A O 1
ATOM 1650 N N . GLN A 1 210 ? 44.276 -7.163 7.128 1.00 86.94 210 GLN A N 1
ATOM 1651 C CA . GLN A 1 210 ? 43.811 -7.974 6.007 1.00 86.94 210 GLN A CA 1
ATOM 1652 C C . GLN A 1 210 ? 44.935 -8.143 4.984 1.00 86.94 210 GLN A C 1
ATOM 1654 O O . GLN A 1 210 ? 45.862 -7.335 4.947 1.00 86.94 210 GLN A O 1
ATOM 1659 N N . GLN A 1 211 ? 44.859 -9.157 4.122 1.00 83.19 211 GLN A N 1
ATOM 1660 C CA . GLN A 1 211 ? 45.813 -9.279 3.016 1.00 83.19 211 GLN A CA 1
ATOM 1661 C C . GLN A 1 211 ? 45.718 -8.067 2.076 1.00 83.19 211 GLN A C 1
ATOM 1663 O O . GLN A 1 211 ? 44.630 -7.540 1.814 1.00 83.19 211 GLN A O 1
ATOM 1668 N N . THR A 1 212 ? 46.869 -7.611 1.586 1.00 82.75 212 THR A N 1
ATOM 1669 C CA . THR A 1 212 ? 46.946 -6.451 0.692 1.00 82.75 212 THR A CA 1
ATOM 1670 C C . THR A 1 212 ? 46.200 -6.739 -0.613 1.00 82.75 212 THR A C 1
ATOM 1672 O O . THR A 1 212 ? 46.332 -7.814 -1.189 1.00 82.75 212 THR A O 1
ATOM 1675 N N . GLY A 1 213 ? 45.408 -5.773 -1.086 1.00 73.19 213 GLY A N 1
ATOM 1676 C CA . GLY A 1 213 ? 44.624 -5.891 -2.322 1.00 73.19 213 GLY A CA 1
ATOM 1677 C C . GLY A 1 213 ? 43.233 -6.511 -2.156 1.00 73.19 213 GLY A C 1
ATOM 1678 O O . GLY A 1 213 ? 42.442 -6.451 -3.095 1.00 73.19 213 GLY A O 1
ATOM 1679 N N . LEU A 1 214 ? 42.894 -7.053 -0.979 1.00 74.56 214 LEU A N 1
ATOM 1680 C CA . LEU A 1 214 ? 41.516 -7.449 -0.683 1.00 74.56 214 LEU A CA 1
ATOM 1681 C C . LEU A 1 214 ? 40.639 -6.223 -0.371 1.00 74.56 214 LEU A C 1
ATOM 1683 O O . LEU A 1 214 ? 41.120 -5.260 0.235 1.00 74.56 214 LEU A O 1
ATOM 1687 N N . PRO A 1 215 ? 39.350 -6.251 -0.748 1.00 68.81 215 PRO A N 1
ATOM 1688 C CA . PRO A 1 215 ? 38.425 -5.169 -0.436 1.00 68.81 215 PRO A CA 1
ATOM 1689 C C . PRO A 1 215 ? 38.205 -5.007 1.073 1.00 68.81 215 PRO A C 1
ATOM 1691 O O . PRO A 1 215 ? 38.089 -5.994 1.793 1.00 68.81 215 PRO A O 1
ATOM 1694 N N . ASN A 1 216 ? 38.099 -3.758 1.538 1.00 65.19 216 ASN A N 1
ATOM 1695 C CA . ASN A 1 216 ? 37.902 -3.407 2.953 1.00 65.19 216 ASN A CA 1
ATOM 1696 C C . ASN A 1 216 ? 36.490 -2.881 3.279 1.00 65.19 216 ASN A C 1
ATOM 1698 O O . ASN A 1 216 ? 36.231 -2.433 4.391 1.00 65.19 216 ASN A O 1
ATOM 1702 N N . GLY A 1 217 ? 35.584 -2.860 2.297 1.00 56.56 217 GLY A N 1
ATOM 1703 C CA . GLY A 1 217 ? 34.214 -2.366 2.478 1.00 56.56 217 GLY A CA 1
ATOM 1704 C C . GLY A 1 217 ? 34.068 -0.849 2.688 1.00 56.56 217 GLY A C 1
ATOM 1705 O O . GLY A 1 217 ? 32.950 -0.386 2.874 1.00 56.56 217 GLY A O 1
ATOM 1706 N N . PHE A 1 218 ? 35.153 -0.068 2.630 1.00 59.38 218 PHE A N 1
ATOM 1707 C CA . PHE A 1 218 ? 35.191 1.398 2.779 1.00 59.38 218 PHE A CA 1
ATOM 1708 C C . PHE A 1 218 ? 35.487 2.093 1.437 1.00 59.38 218 PHE A C 1
ATOM 1710 O O . PHE A 1 218 ? 36.244 3.067 1.363 1.00 59.38 218 PHE A O 1
ATOM 1717 N N . TYR A 1 219 ? 34.897 1.577 0.356 1.00 58.50 219 TYR A N 1
ATOM 1718 C CA . TYR A 1 219 ? 35.156 2.032 -1.010 1.00 58.50 219 TYR A CA 1
ATOM 1719 C C . TYR A 1 219 ? 34.888 3.533 -1.175 1.00 58.50 219 TYR A C 1
ATOM 1721 O O . TYR A 1 219 ? 33.805 4.028 -0.863 1.00 58.50 219 TYR A O 1
ATOM 1729 N N . GLY A 1 220 ? 35.892 4.272 -1.651 1.00 58.25 220 GLY A N 1
ATOM 1730 C CA . GLY A 1 220 ? 35.793 5.724 -1.833 1.00 58.25 220 GLY A CA 1
ATOM 1731 C C . GLY A 1 220 ? 35.722 6.539 -0.533 1.00 58.25 220 GLY A C 1
ATOM 1732 O O . GLY A 1 220 ? 35.536 7.751 -0.609 1.00 58.25 220 GLY A O 1
ATOM 1733 N N . ILE A 1 221 ? 35.862 5.899 0.638 1.00 64.06 221 ILE A N 1
ATOM 1734 C CA . ILE A 1 221 ? 35.926 6.550 1.957 1.00 64.06 221 ILE A CA 1
ATOM 1735 C C . ILE A 1 221 ? 37.370 6.557 2.459 1.00 64.06 221 ILE A C 1
ATOM 1737 O O . ILE A 1 221 ? 37.913 7.619 2.755 1.00 64.06 221 ILE A O 1
ATOM 1741 N N . LYS A 1 222 ? 37.986 5.374 2.590 1.00 77.38 222 LYS A N 1
ATOM 1742 C CA . LYS A 1 222 ? 39.359 5.230 3.090 1.00 77.38 222 LYS A CA 1
ATOM 1743 C C . LYS A 1 222 ? 39.960 3.899 2.642 1.00 77.38 222 LYS A C 1
ATOM 1745 O O . LYS A 1 222 ? 39.436 2.830 2.950 1.00 77.38 222 LYS A O 1
ATOM 1750 N N . GLU A 1 223 ? 41.077 3.970 1.930 1.00 81.88 223 GLU A N 1
ATOM 1751 C CA . GLU A 1 223 ? 41.803 2.785 1.460 1.00 81.88 223 GLU A CA 1
ATOM 1752 C C . GLU A 1 223 ? 42.485 2.040 2.617 1.00 81.88 223 GLU A C 1
ATOM 1754 O O . GLU A 1 223 ? 42.727 2.609 3.683 1.00 81.88 223 GLU A O 1
ATOM 1759 N N . SER A 1 224 ? 42.821 0.765 2.425 1.00 87.31 224 SER A N 1
ATOM 1760 C CA . SER A 1 224 ? 43.640 0.026 3.397 1.00 87.31 224 SER A CA 1
ATOM 1761 C C . SER A 1 224 ? 45.093 0.507 3.360 1.00 87.31 224 SER A C 1
ATOM 1763 O O . SER A 1 224 ? 45.620 0.800 2.288 1.00 87.31 224 SER A O 1
ATOM 1765 N N . LEU A 1 225 ? 45.764 0.561 4.515 1.00 90.19 225 LEU A N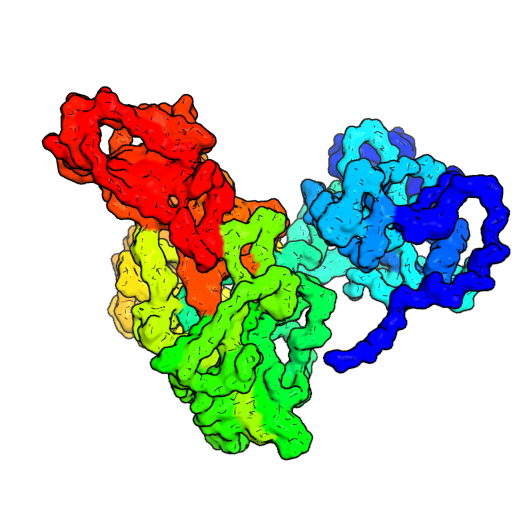 1
ATOM 1766 C CA . LEU A 1 225 ? 47.151 1.031 4.618 1.00 90.19 225 LEU A CA 1
ATOM 1767 C C . LEU A 1 225 ? 48.130 -0.150 4.623 1.00 90.19 225 LEU A C 1
ATOM 1769 O O . LEU A 1 225 ? 48.093 -0.929 5.574 1.00 90.19 225 LEU A O 1
ATOM 1773 N N . PRO A 1 226 ? 49.028 -0.306 3.634 1.00 90.69 226 PRO A N 1
ATOM 1774 C CA . PRO A 1 226 ? 50.029 -1.371 3.655 1.00 90.69 226 PRO A CA 1
ATOM 1775 C C . PRO A 1 226 ? 50.898 -1.316 4.920 1.00 90.69 226 PRO A C 1
ATOM 1777 O O . PRO A 1 226 ? 51.536 -0.303 5.206 1.00 90.69 226 PRO A O 1
ATOM 1780 N N . MET A 1 227 ? 50.929 -2.421 5.665 1.00 90.00 227 MET A N 1
ATOM 1781 C CA . MET A 1 227 ? 51.681 -2.574 6.917 1.00 90.00 227 MET A CA 1
ATOM 1782 C C . MET A 1 227 ? 52.955 -3.403 6.720 1.00 90.00 227 MET A C 1
ATOM 1784 O O . MET A 1 227 ? 53.973 -3.179 7.384 1.00 90.00 227 MET A O 1
ATOM 1788 N N . ARG A 1 228 ? 52.911 -4.348 5.776 1.00 89.88 228 ARG A N 1
ATOM 1789 C CA . ARG A 1 228 ? 54.052 -5.106 5.254 1.00 89.88 228 ARG A CA 1
ATOM 1790 C C . ARG A 1 228 ? 53.884 -5.276 3.751 1.00 89.88 228 ARG A C 1
ATOM 1792 O O . ARG A 1 228 ? 52.795 -5.630 3.301 1.00 89.88 228 ARG A O 1
ATOM 1799 N N . ALA A 1 229 ? 54.962 -5.048 3.010 1.00 83.69 229 ALA A N 1
ATOM 1800 C CA . ALA A 1 229 ? 55.039 -5.325 1.582 1.00 83.69 229 ALA A CA 1
ATOM 1801 C C . ALA A 1 229 ? 56.384 -5.974 1.224 1.00 83.69 229 ALA A C 1
ATOM 1803 O O . ALA A 1 229 ? 57.383 -5.759 1.926 1.00 83.69 229 ALA A O 1
ATOM 1804 N N . ASP A 1 230 ? 56.402 -6.757 0.147 1.00 77.94 230 ASP A N 1
ATOM 1805 C CA . ASP A 1 230 ? 57.568 -7.439 -0.419 1.00 77.94 230 ASP A CA 1
ATOM 1806 C C . ASP A 1 230 ? 58.342 -8.310 0.595 1.00 77.94 230 ASP A C 1
ATOM 1808 O O . ASP A 1 230 ? 59.562 -8.481 0.506 1.00 77.94 230 ASP A O 1
ATOM 1812 N N . GLY A 1 231 ? 57.656 -8.838 1.617 1.00 71.44 231 GLY A N 1
ATOM 1813 C CA . GLY A 1 231 ? 58.283 -9.611 2.700 1.00 71.44 231 GLY A CA 1
ATOM 1814 C C . GLY A 1 231 ? 59.231 -8.811 3.615 1.00 71.44 231 GLY A C 1
ATOM 1815 O O . GLY A 1 231 ? 60.014 -9.402 4.367 1.00 71.44 231 GLY A O 1
ATOM 1816 N N . ASN A 1 232 ? 59.186 -7.474 3.584 1.00 80.44 232 ASN A N 1
ATOM 1817 C CA . ASN A 1 232 ? 60.052 -6.612 4.389 1.00 80.44 232 ASN A CA 1
ATOM 1818 C C . ASN A 1 232 ? 59.528 -6.432 5.831 1.00 80.44 232 ASN A C 1
ATOM 1820 O O . ASN A 1 232 ? 58.618 -5.647 6.096 1.00 80.44 232 ASN A O 1
ATOM 1824 N N . ARG A 1 233 ? 60.171 -7.084 6.811 1.00 78.00 233 ARG A N 1
ATOM 1825 C CA . ARG A 1 233 ? 59.837 -6.959 8.250 1.00 78.00 233 ARG A CA 1
ATOM 1826 C C . ARG A 1 233 ? 60.165 -5.585 8.865 1.00 78.00 233 ARG A C 1
ATOM 1828 O O . ARG A 1 233 ? 59.764 -5.312 9.990 1.00 78.00 233 ARG A O 1
ATOM 1835 N N . ALA A 1 234 ? 60.868 -4.710 8.157 1.00 80.19 234 ALA A N 1
ATOM 1836 C CA . ALA A 1 234 ? 61.115 -3.322 8.555 1.00 80.19 234 ALA A CA 1
ATOM 1837 C C . ALA A 1 234 ? 60.421 -2.328 7.607 1.00 80.19 234 ALA A C 1
ATOM 1839 O O . ALA A 1 234 ? 60.912 -1.219 7.406 1.00 80.19 234 ALA A O 1
ATOM 1840 N N . TYR A 1 235 ? 59.304 -2.738 6.993 1.00 85.56 235 TYR A N 1
ATOM 1841 C CA . TYR A 1 235 ? 58.555 -1.910 6.052 1.00 85.56 235 TYR A CA 1
ATOM 1842 C C . TYR A 1 235 ? 58.199 -0.534 6.656 1.00 85.56 235 TYR A C 1
ATOM 1844 O O . TYR A 1 235 ? 57.602 -0.496 7.738 1.00 85.56 235 TYR A O 1
ATOM 1852 N N . PRO A 1 236 ? 58.564 0.585 5.998 1.00 86.06 236 PRO A N 1
ATOM 1853 C CA . PRO A 1 236 ? 58.221 1.923 6.464 1.00 86.06 236 PRO A CA 1
ATOM 1854 C C . PRO A 1 236 ? 56.740 2.201 6.183 1.00 86.06 236 PRO A C 1
ATOM 1856 O O . PRO A 1 236 ? 56.345 2.444 5.044 1.00 86.06 236 PRO A O 1
ATOM 1859 N N . ILE A 1 237 ? 55.914 2.145 7.227 1.00 90.56 237 ILE A N 1
ATOM 1860 C CA . ILE A 1 237 ? 54.468 2.371 7.122 1.00 90.56 237 ILE A CA 1
ATOM 1861 C C . ILE A 1 237 ? 54.209 3.855 6.830 1.00 90.56 237 ILE A C 1
ATOM 1863 O O . ILE A 1 237 ? 54.622 4.728 7.594 1.00 90.56 237 ILE A O 1
ATOM 1867 N N . ALA A 1 238 ? 53.516 4.137 5.727 1.00 88.38 238 ALA A N 1
ATOM 1868 C CA . ALA A 1 238 ? 53.218 5.491 5.267 1.00 88.38 238 ALA A CA 1
ATOM 1869 C C . ALA A 1 238 ? 51.993 6.078 5.991 1.00 88.38 238 ALA A C 1
ATOM 1871 O O . ALA A 1 238 ? 50.919 6.224 5.412 1.00 88.38 238 ALA A O 1
ATOM 1872 N N . TRP A 1 239 ? 52.150 6.387 7.279 1.00 86.50 239 TRP A N 1
ATOM 1873 C CA . TRP A 1 239 ? 51.086 6.982 8.095 1.00 86.50 239 TRP A CA 1
ATOM 1874 C C . TRP A 1 239 ? 50.678 8.381 7.624 1.00 86.50 239 TRP A C 1
ATOM 1876 O O . TRP A 1 239 ? 49.505 8.753 7.723 1.00 86.50 239 TRP A O 1
ATOM 1886 N N . ASP A 1 240 ? 51.640 9.138 7.094 1.00 81.38 240 ASP A N 1
ATOM 1887 C CA . ASP A 1 240 ? 51.445 10.508 6.629 1.00 81.38 240 ASP A CA 1
ATOM 1888 C C . ASP A 1 240 ? 50.383 10.573 5.525 1.00 81.38 240 ASP A C 1
ATOM 1890 O O . ASP A 1 240 ? 50.386 9.806 4.563 1.00 81.38 240 ASP A O 1
ATOM 1894 N N . GLY A 1 241 ? 49.431 11.493 5.676 1.00 79.12 241 GLY A N 1
ATOM 1895 C CA . GLY A 1 241 ? 48.283 11.629 4.780 1.00 79.12 241 GLY A CA 1
ATOM 1896 C C . GLY A 1 241 ? 47.163 10.618 5.046 1.00 79.12 241 GLY A C 1
ATOM 1897 O O . GLY A 1 241 ? 46.012 11.034 5.105 1.00 79.12 241 GLY A O 1
ATOM 1898 N N . TRP A 1 242 ? 47.452 9.331 5.272 1.00 84.06 242 TRP A N 1
ATOM 1899 C CA . TRP A 1 242 ? 46.414 8.321 5.549 1.00 84.06 242 TRP A CA 1
ATOM 1900 C C . TRP A 1 242 ? 45.788 8.485 6.940 1.00 84.06 242 TRP A C 1
ATOM 1902 O O . TRP A 1 242 ? 44.564 8.473 7.096 1.00 84.06 242 TRP A O 1
ATOM 1912 N N . ALA A 1 243 ? 46.614 8.675 7.970 1.00 79.88 243 ALA A N 1
ATOM 1913 C CA . ALA A 1 243 ? 46.138 8.817 9.344 1.00 79.88 243 ALA A CA 1
ATOM 1914 C C . ALA A 1 243 ? 45.365 10.128 9.568 1.00 79.88 243 ALA A C 1
ATOM 1916 O O . ALA A 1 243 ? 44.446 10.146 10.380 1.00 79.88 243 ALA A O 1
ATOM 1917 N N . GLN A 1 244 ? 45.691 11.171 8.793 1.00 74.81 244 GLN A N 1
ATOM 1918 C CA . GLN A 1 244 ? 45.083 12.509 8.839 1.00 74.81 244 GLN A CA 1
ATOM 1919 C C . GLN A 1 244 ? 43.785 12.632 8.023 1.00 74.81 244 GLN A C 1
ATOM 1921 O O . GLN A 1 244 ? 43.132 13.672 8.048 1.00 74.81 244 GLN A O 1
ATOM 1926 N N . GLN A 1 245 ? 43.396 11.588 7.283 1.00 72.69 245 GLN A N 1
ATOM 1927 C CA . GLN A 1 245 ? 42.097 11.551 6.614 1.00 72.69 245 GLN A CA 1
ATOM 1928 C C . GLN A 1 245 ? 40.994 11.318 7.639 1.00 72.69 245 GLN A C 1
ATOM 1930 O O . GLN A 1 245 ? 40.853 10.195 8.137 1.00 72.69 245 GLN A O 1
ATOM 1935 N N . ASP A 1 246 ? 40.201 12.361 7.885 1.00 71.12 246 ASP A N 1
ATOM 1936 C CA . ASP A 1 246 ? 38.972 12.277 8.661 1.00 71.12 246 ASP A CA 1
ATOM 1937 C C . ASP A 1 246 ? 37.940 11.419 7.912 1.00 71.12 246 ASP A C 1
ATOM 1939 O O . ASP A 1 246 ? 37.256 11.862 6.980 1.00 71.12 246 ASP A O 1
ATOM 1943 N N . ARG A 1 247 ? 37.831 10.155 8.333 1.00 63.41 247 ARG A N 1
ATOM 1944 C CA . ARG A 1 247 ? 36.882 9.206 7.738 1.00 63.41 247 ARG A CA 1
ATOM 1945 C C . ARG A 1 247 ? 35.431 9.635 7.938 1.00 63.41 247 ARG A C 1
ATOM 1947 O O . ARG A 1 247 ? 34.604 9.307 7.094 1.00 63.41 247 ARG A O 1
ATOM 1954 N N . GLN A 1 248 ? 35.118 10.364 9.009 1.00 61.41 248 GLN A N 1
ATOM 1955 C CA . GLN A 1 248 ? 33.757 10.812 9.271 1.00 61.41 248 GLN A CA 1
ATOM 1956 C C . GLN A 1 248 ? 33.363 11.936 8.322 1.00 61.41 248 GLN A C 1
ATOM 1958 O O . GLN A 1 248 ? 32.229 11.951 7.866 1.00 61.41 248 GLN A O 1
ATOM 1963 N N . VAL A 1 249 ? 34.275 12.841 7.947 1.00 60.69 249 VAL A N 1
ATOM 1964 C CA . VAL A 1 249 ? 34.000 13.835 6.891 1.00 60.69 249 VAL A CA 1
ATOM 1965 C C . VAL A 1 249 ? 33.738 13.151 5.552 1.00 60.69 249 VAL A C 1
ATOM 1967 O O . VAL A 1 249 ? 32.782 13.513 4.873 1.00 60.69 249 VAL A O 1
ATOM 1970 N N . ALA A 1 250 ? 34.526 12.139 5.182 1.00 59.47 250 ALA A N 1
ATOM 1971 C CA . ALA A 1 250 ? 34.294 11.375 3.955 1.00 59.47 250 ALA A CA 1
ATOM 1972 C C . ALA A 1 250 ? 32.968 10.586 3.998 1.00 59.47 250 ALA A C 1
ATOM 1974 O O . ALA A 1 250 ? 32.228 10.577 3.018 1.00 59.47 250 ALA A O 1
ATOM 1975 N N . GLN A 1 251 ? 32.614 10.001 5.147 1.00 53.94 251 GLN A N 1
ATOM 1976 C CA . GLN A 1 251 ? 31.318 9.346 5.380 1.00 53.94 251 GLN A CA 1
ATOM 1977 C C . GLN A 1 251 ? 30.148 10.344 5.310 1.00 53.94 251 GLN A C 1
ATOM 1979 O O . GLN A 1 251 ? 29.175 10.097 4.601 1.00 53.94 251 GLN A O 1
ATOM 1984 N N . ARG A 1 252 ? 30.276 11.512 5.959 1.00 54.66 252 ARG A N 1
ATOM 1985 C CA . ARG A 1 252 ? 29.341 12.654 5.888 1.00 54.66 252 ARG A CA 1
ATOM 1986 C C . ARG A 1 252 ? 29.222 13.220 4.470 1.00 54.66 252 ARG A C 1
ATOM 1988 O O . ARG A 1 252 ? 28.192 13.768 4.087 1.00 54.66 252 ARG A O 1
ATOM 1995 N N . ALA A 1 253 ? 30.282 13.105 3.674 1.00 52.19 253 ALA A N 1
ATOM 1996 C CA . ALA A 1 253 ? 30.286 13.553 2.293 1.00 52.19 253 ALA A CA 1
ATOM 1997 C C . ALA A 1 253 ? 29.545 12.587 1.355 1.00 52.19 253 ALA A C 1
ATOM 1999 O O . ALA A 1 253 ? 29.028 13.048 0.337 1.00 52.19 253 ALA A O 1
ATOM 2000 N N . GLN A 1 254 ? 29.480 11.297 1.704 1.00 47.72 254 GLN A N 1
ATOM 2001 C CA . GLN A 1 254 ? 28.765 10.259 0.954 1.00 47.72 254 GLN A CA 1
ATOM 2002 C C . GLN A 1 254 ? 27.272 10.146 1.309 1.00 47.72 254 GLN A C 1
ATOM 2004 O O . GLN A 1 254 ? 26.529 9.505 0.570 1.00 47.72 254 GLN A O 1
ATOM 2009 N N . VAL A 1 255 ? 26.813 10.785 2.391 1.00 42.59 255 VAL A N 1
ATOM 2010 C CA . VAL A 1 255 ? 25.380 10.979 2.676 1.00 42.59 255 VAL A CA 1
ATOM 2011 C C . VAL A 1 255 ? 24.867 12.265 2.010 1.00 42.59 255 VAL A C 1
ATOM 2013 O O . VAL A 1 255 ? 25.620 13.225 1.819 1.00 42.59 255 VAL A O 1
ATOM 2016 N N . GLY A 1 256 ? 23.593 12.269 1.601 1.00 37.81 256 GLY A N 1
ATOM 2017 C CA . GLY A 1 256 ? 22.975 13.371 0.855 1.00 37.81 256 GLY A CA 1
ATOM 2018 C C . GLY A 1 256 ? 23.002 14.724 1.595 1.00 37.81 256 GLY A C 1
ATOM 2019 O O . GLY A 1 256 ? 23.173 14.761 2.815 1.00 37.81 256 GLY A O 1
ATOM 2020 N N . PRO A 1 257 ? 22.833 15.853 0.880 1.00 36.50 257 PRO A N 1
ATOM 2021 C CA . PRO A 1 257 ? 22.976 17.209 1.426 1.00 36.50 257 PRO A CA 1
ATOM 2022 C C . PRO A 1 257 ? 22.120 17.503 2.673 1.00 36.50 257 PRO A C 1
ATOM 2024 O O . PRO A 1 257 ? 22.599 18.203 3.558 1.00 36.50 257 PRO A O 1
ATOM 2027 N N . ASN A 1 258 ? 20.940 16.894 2.822 1.00 36.28 258 ASN A N 1
ATOM 2028 C CA . ASN A 1 258 ? 20.057 17.120 3.979 1.00 36.28 258 ASN A CA 1
ATOM 2029 C C . ASN A 1 258 ? 20.564 16.453 5.278 1.00 36.28 258 ASN A C 1
ATOM 2031 O O . ASN A 1 258 ? 20.327 16.966 6.368 1.00 36.28 258 ASN A O 1
ATOM 2035 N N . ALA A 1 259 ? 21.352 15.371 5.189 1.00 36.28 259 ALA A N 1
ATOM 2036 C CA . ALA A 1 259 ? 22.041 14.818 6.358 1.00 36.28 259 ALA A CA 1
ATOM 2037 C C . ALA A 1 259 ? 23.146 15.769 6.844 1.00 36.28 259 ALA A C 1
ATOM 2039 O O . ALA A 1 259 ? 23.419 15.833 8.034 1.00 36.28 259 ALA A O 1
ATOM 2040 N N . ARG A 1 260 ? 23.758 16.561 5.949 1.00 36.34 260 ARG A N 1
ATOM 2041 C CA . ARG A 1 260 ? 24.783 17.548 6.327 1.00 36.34 260 ARG A CA 1
ATOM 2042 C C . ARG A 1 260 ? 24.205 18.728 7.114 1.00 36.34 260 ARG A C 1
ATOM 2044 O O . ARG A 1 260 ? 24.936 19.285 7.925 1.00 36.34 260 ARG A O 1
ATOM 2051 N N . GLU A 1 261 ? 22.934 19.082 6.906 1.00 33.88 261 GLU A N 1
ATOM 2052 C CA . GLU A 1 261 ? 22.246 20.161 7.635 1.00 33.88 261 GLU A CA 1
ATOM 2053 C C . GLU A 1 261 ? 21.752 19.718 9.021 1.00 33.88 261 GLU A C 1
ATOM 2055 O O . GLU A 1 261 ? 21.993 20.437 9.985 1.00 33.88 261 GLU A O 1
ATOM 2060 N N . ALA A 1 262 ? 21.208 18.501 9.172 1.00 34.50 262 ALA A N 1
ATOM 2061 C CA . ALA A 1 262 ? 20.903 17.925 10.494 1.00 34.50 262 ALA A CA 1
ATOM 2062 C C . ALA A 1 262 ? 22.167 17.705 11.357 1.00 34.50 262 ALA A C 1
ATOM 2064 O O . ALA A 1 262 ? 22.118 17.721 12.582 1.00 34.50 262 ALA A O 1
ATOM 2065 N N . ILE A 1 263 ? 23.322 17.528 10.707 1.00 41.38 263 ILE A N 1
ATOM 2066 C CA . ILE A 1 263 ? 24.633 17.379 11.352 1.00 41.38 263 ILE A CA 1
ATOM 2067 C C . ILE A 1 263 ? 25.275 18.741 11.677 1.00 41.38 263 ILE A C 1
ATOM 2069 O O . ILE A 1 263 ? 26.123 18.813 12.564 1.00 41.38 263 ILE A O 1
ATOM 2073 N N . ALA A 1 264 ? 24.881 19.830 11.006 1.00 37.41 264 ALA A N 1
ATOM 2074 C CA . ALA A 1 264 ? 25.457 21.158 11.232 1.00 37.41 264 ALA A CA 1
ATOM 2075 C C . ALA A 1 264 ? 25.067 21.770 12.594 1.00 37.41 264 ALA A C 1
ATOM 2077 O O . ALA A 1 264 ? 25.749 22.686 13.054 1.00 37.41 264 ALA A O 1
ATOM 2078 N N . GLU A 1 265 ? 24.022 21.250 13.249 1.00 35.09 265 GLU A N 1
ATOM 2079 C CA . GLU A 1 265 ? 23.616 21.652 14.604 1.00 35.09 265 GLU A CA 1
ATOM 2080 C C . GLU A 1 265 ? 24.261 20.822 15.729 1.00 35.09 265 GLU A C 1
ATOM 2082 O O . GLU A 1 265 ? 24.179 21.214 16.893 1.00 35.09 265 GLU A O 1
ATOM 2087 N N . VAL A 1 266 ? 24.967 19.725 15.424 1.00 41.81 266 VAL A N 1
ATOM 2088 C CA . VAL A 1 266 ? 25.680 18.942 16.448 1.00 41.81 266 VAL A CA 1
ATOM 2089 C C . VAL A 1 266 ? 27.047 19.576 16.696 1.00 41.81 266 VAL A C 1
ATOM 2091 O O . VAL A 1 266 ? 28.071 19.180 16.143 1.00 41.81 266 VAL A O 1
ATOM 2094 N N . THR A 1 267 ? 27.055 20.619 17.520 1.00 40.72 267 THR A N 1
ATOM 2095 C CA . THR A 1 267 ? 28.271 21.329 17.940 1.00 40.72 267 THR A CA 1
ATOM 2096 C C . THR A 1 267 ? 29.001 20.662 19.110 1.00 40.72 267 THR A C 1
ATOM 2098 O O . THR A 1 267 ? 29.994 21.216 19.579 1.00 40.72 267 THR A O 1
ATOM 2101 N N . ASP A 1 268 ? 28.520 19.513 19.598 1.00 46.34 268 ASP A N 1
ATOM 2102 C CA . ASP A 1 268 ? 29.049 18.851 20.794 1.00 46.34 268 ASP A CA 1
ATOM 2103 C C . ASP A 1 268 ? 29.869 17.602 20.425 1.00 46.34 268 ASP A C 1
ATOM 2105 O O . ASP A 1 268 ? 29.396 16.676 19.765 1.00 46.34 268 ASP A O 1
ATOM 2109 N N . ASN A 1 269 ? 31.129 17.572 20.848 1.00 51.50 269 ASN A N 1
ATOM 2110 C CA . ASN A 1 269 ? 32.142 16.555 20.537 1.00 51.50 269 ASN A CA 1
ATOM 2111 C C . ASN A 1 269 ? 31.950 15.218 21.292 1.00 51.50 269 ASN A C 1
ATOM 2113 O O . ASN A 1 269 ? 32.837 14.364 21.277 1.00 51.50 269 ASN A O 1
ATOM 2117 N N . LEU A 1 270 ? 30.792 15.026 21.934 1.00 52.19 270 LEU A N 1
ATOM 2118 C CA . LEU A 1 270 ? 30.448 13.876 22.780 1.00 52.19 270 LEU A CA 1
ATOM 2119 C C . LEU A 1 270 ? 29.098 13.216 22.418 1.00 52.19 270 LEU A C 1
ATOM 2121 O O . LEU A 1 270 ? 28.568 12.429 23.203 1.00 52.19 270 LEU A O 1
ATOM 2125 N N . GLU A 1 271 ? 28.546 13.505 21.236 1.00 53.88 271 GLU A N 1
ATOM 2126 C CA . GLU A 1 271 ? 27.291 12.919 20.740 1.00 53.88 271 GLU A CA 1
ATOM 2127 C C . GLU A 1 271 ? 27.475 11.456 20.273 1.00 53.88 271 GLU A C 1
ATOM 2129 O O . GLU A 1 271 ? 28.417 11.135 19.544 1.00 53.88 271 GLU A O 1
ATOM 2134 N N . THR A 1 272 ? 26.579 10.546 20.691 1.00 48.56 272 THR A N 1
ATOM 2135 C CA . THR A 1 272 ? 26.714 9.083 20.463 1.00 48.56 272 THR A CA 1
ATOM 2136 C C . THR A 1 272 ? 25.867 8.534 19.313 1.00 48.56 272 THR A C 1
ATOM 2138 O O . THR A 1 272 ? 26.017 7.360 18.960 1.00 48.56 272 THR A O 1
ATOM 2141 N N . THR A 1 273 ? 25.028 9.381 18.712 1.00 43.66 273 THR A N 1
ATOM 2142 C CA . THR A 1 273 ? 24.089 9.029 17.641 1.00 43.66 273 THR A CA 1
ATOM 2143 C C . THR A 1 273 ? 24.808 8.664 16.331 1.00 43.66 273 THR A C 1
ATOM 2145 O O . THR A 1 273 ? 25.636 9.418 15.815 1.00 43.66 273 THR A O 1
ATOM 2148 N N . VAL A 1 274 ? 24.498 7.490 15.769 1.00 44.16 274 VAL A N 1
ATOM 2149 C CA . VAL A 1 274 ? 25.118 6.972 14.533 1.00 44.16 274 VAL A CA 1
ATOM 2150 C C . VAL A 1 274 ? 24.446 7.541 13.276 1.00 44.16 274 VAL A C 1
ATOM 2152 O O . VAL A 1 274 ? 23.232 7.456 13.124 1.00 44.16 274 VAL A O 1
ATOM 2155 N N . VAL A 1 275 ? 25.243 8.026 12.311 1.00 44.66 275 VAL A N 1
ATOM 2156 C CA . VAL A 1 275 ? 24.782 8.370 10.951 1.00 44.66 275 VAL A CA 1
ATOM 2157 C C . VAL A 1 275 ? 25.692 7.711 9.908 1.00 44.66 275 VAL A C 1
ATOM 2159 O O . VAL A 1 275 ? 26.908 7.903 9.921 1.00 44.66 275 VAL A O 1
ATOM 2162 N N . GLY A 1 276 ? 25.112 6.934 8.985 1.00 36.72 276 GLY A N 1
ATOM 2163 C CA . GLY A 1 276 ? 25.840 6.277 7.895 1.00 36.72 276 GLY A CA 1
ATOM 2164 C C . GLY A 1 276 ? 24.923 5.701 6.801 1.00 36.72 276 GLY A C 1
ATOM 2165 O O . GLY A 1 276 ? 23.741 5.477 7.052 1.00 36.72 276 GLY A O 1
ATOM 2166 N N . PRO A 1 277 ? 25.455 5.431 5.592 1.00 33.41 277 PRO A N 1
ATOM 2167 C CA . PRO A 1 277 ? 24.680 5.059 4.395 1.00 33.41 277 PRO A CA 1
ATOM 2168 C C . PRO A 1 277 ? 24.023 3.668 4.451 1.00 33.41 277 PRO A C 1
ATOM 2170 O O . PRO A 1 277 ? 23.345 3.261 3.514 1.00 33.41 277 PRO A O 1
ATOM 2173 N N . TRP A 1 278 ? 24.223 2.920 5.535 1.00 37.25 278 TRP A N 1
ATOM 2174 C CA . TRP A 1 278 ? 23.774 1.534 5.674 1.00 37.25 278 TRP A CA 1
ATOM 2175 C C . TRP A 1 278 ? 22.384 1.395 6.314 1.00 37.25 278 TRP A C 1
ATOM 2177 O O . TRP A 1 278 ? 21.917 0.274 6.501 1.00 37.25 278 TRP A O 1
ATOM 2187 N N . MET A 1 279 ? 21.723 2.520 6.610 1.00 31.42 279 MET A N 1
ATOM 2188 C CA . MET A 1 279 ? 20.420 2.598 7.286 1.00 31.42 279 MET A CA 1
ATOM 2189 C C . MET A 1 279 ? 19.223 2.735 6.323 1.00 31.42 279 MET A C 1
ATOM 2191 O O . MET A 1 279 ? 18.107 2.965 6.776 1.00 31.42 279 MET A O 1
ATOM 2195 N N . ASN A 1 280 ? 19.423 2.604 5.004 1.00 24.47 280 ASN A N 1
ATOM 2196 C CA . ASN A 1 280 ? 18.406 2.972 4.010 1.00 24.47 280 ASN A CA 1
ATOM 2197 C C . ASN A 1 280 ? 17.912 1.769 3.213 1.00 24.47 280 ASN A C 1
ATOM 2199 O O . ASN A 1 280 ? 18.613 1.305 2.311 1.00 24.47 280 ASN A O 1
ATOM 2203 N N . ARG A 1 281 ? 16.713 1.266 3.505 1.00 31.67 281 ARG A N 1
ATOM 2204 C CA . ARG A 1 281 ? 16.125 0.119 2.806 1.00 31.67 281 ARG A CA 1
ATOM 2205 C C . ARG A 1 281 ? 14.605 0.303 2.837 1.00 31.67 281 ARG A C 1
ATOM 2207 O O . ARG A 1 281 ? 14.141 0.453 3.961 1.00 31.67 281 ARG A O 1
ATOM 2214 N N . TYR A 1 282 ? 13.875 0.248 1.692 1.00 34.91 282 TYR A N 1
ATOM 2215 C CA . TYR A 1 282 ? 12.394 0.141 1.707 1.00 34.91 282 TYR A CA 1
ATOM 2216 C C . TYR A 1 282 ? 11.514 0.402 0.430 1.00 34.91 282 TYR A C 1
ATOM 2218 O O . TYR A 1 282 ? 11.906 1.314 -0.279 1.00 34.91 282 TYR A O 1
ATOM 2226 N N . ASP A 1 283 ? 10.327 -0.226 0.152 1.00 30.97 283 ASP A N 1
ATOM 2227 C CA . ASP A 1 283 ? 9.297 0.047 -0.931 1.00 30.97 283 ASP A CA 1
ATOM 2228 C C . ASP A 1 283 ? 7.776 -0.006 -0.476 1.00 30.97 283 ASP A C 1
ATOM 2230 O O . ASP A 1 283 ? 7.457 -0.908 0.282 1.00 30.97 283 ASP A O 1
ATOM 2234 N N . HIS A 1 284 ? 6.821 0.841 -0.963 1.00 35.62 284 HIS A N 1
ATOM 2235 C CA . HIS A 1 284 ? 5.356 0.818 -0.628 1.00 35.62 284 HIS A CA 1
ATOM 2236 C C . HIS A 1 284 ? 4.293 0.873 -1.791 1.00 35.62 284 HIS A C 1
ATOM 2238 O O . HIS A 1 284 ? 4.373 1.665 -2.736 1.00 35.62 284 HIS A O 1
ATOM 2244 N N . GLN A 1 285 ? 3.224 0.070 -1.606 1.00 48.38 285 GLN A N 1
ATOM 2245 C CA . GLN A 1 285 ? 1.740 0.232 -1.728 1.00 48.38 285 GLN A CA 1
ATOM 2246 C C . GLN A 1 285 ? 0.928 0.672 -2.983 1.00 48.38 285 GLN A C 1
ATOM 2248 O O . GLN A 1 285 ? -0.230 0.264 -3.083 1.00 48.38 285 GLN A O 1
ATOM 2253 N N . ALA A 1 286 ? 1.416 1.420 -3.980 1.00 46.72 286 ALA A N 1
ATOM 2254 C CA . ALA A 1 286 ? 0.511 1.912 -5.059 1.00 46.72 286 ALA A CA 1
ATOM 2255 C C . ALA A 1 286 ? 0.029 0.832 -6.068 1.00 46.72 286 ALA A C 1
ATOM 2257 O O . ALA A 1 286 ? -0.830 1.077 -6.917 1.00 46.72 286 ALA A O 1
ATOM 2258 N N . TYR A 1 287 ? 0.584 -0.378 -5.995 1.00 51.91 287 TYR A N 1
ATOM 2259 C CA . TYR A 1 287 ? 0.442 -1.413 -7.022 1.00 51.91 287 TYR A CA 1
ATOM 2260 C C . TYR A 1 287 ? -0.751 -2.358 -6.845 1.00 51.91 287 TYR A C 1
ATOM 2262 O O . TYR A 1 287 ? -1.029 -3.147 -7.744 1.00 51.91 287 TYR A O 1
ATOM 2270 N N . ALA A 1 288 ? -1.455 -2.291 -5.715 1.00 62.38 288 ALA A N 1
ATOM 2271 C CA . ALA A 1 288 ? -2.533 -3.225 -5.400 1.00 62.38 288 ALA A CA 1
ATOM 2272 C C . ALA A 1 288 ? -3.823 -2.970 -6.201 1.00 62.38 288 ALA A C 1
ATOM 2274 O O . ALA A 1 288 ? -4.538 -3.907 -6.546 1.00 62.38 288 ALA A O 1
ATOM 2275 N N . PHE A 1 289 ? -4.113 -1.704 -6.515 1.00 75.38 289 PHE A N 1
ATOM 2276 C CA . PHE A 1 289 ? -5.370 -1.289 -7.147 1.00 75.38 289 PHE A CA 1
ATOM 2277 C C . PHE A 1 289 ? -5.361 -1.417 -8.670 1.00 75.38 289 PHE A C 1
ATOM 2279 O O . PHE A 1 289 ? -6.419 -1.580 -9.281 1.00 75.38 289 PHE A O 1
ATOM 2286 N N . THR A 1 290 ? -4.185 -1.326 -9.291 1.00 84.19 290 THR A N 1
ATOM 2287 C CA . THR A 1 290 ? -4.061 -1.257 -10.748 1.00 84.19 290 THR A CA 1
ATOM 2288 C C . THR A 1 290 ? -4.240 -2.617 -11.415 1.00 84.19 290 THR A C 1
ATOM 2290 O O . THR A 1 290 ? -3.787 -3.643 -10.913 1.00 84.19 290 THR A O 1
ATOM 2293 N N . THR A 1 291 ? -4.870 -2.632 -12.590 1.00 88.31 291 THR A N 1
ATOM 2294 C CA . THR A 1 291 ? -4.926 -3.813 -13.473 1.00 88.31 291 THR A CA 1
ATOM 2295 C C . THR A 1 291 ? -3.675 -3.978 -14.328 1.00 88.31 291 THR A C 1
ATOM 2297 O O . THR A 1 291 ? -3.631 -4.864 -15.180 1.00 88.31 291 THR A O 1
ATOM 2300 N N . GLU A 1 292 ? -2.691 -3.096 -14.167 1.00 88.69 292 GLU A N 1
ATOM 2301 C CA . GLU A 1 292 ? -1.424 -3.172 -14.879 1.00 88.69 292 GLU A CA 1
ATOM 2302 C C . GLU A 1 292 ? -0.649 -4.432 -14.482 1.00 88.69 292 GLU A C 1
ATOM 2304 O O . GLU A 1 292 ? -0.334 -4.654 -13.316 1.00 88.69 292 GLU A O 1
ATOM 2309 N N . LEU A 1 293 ? -0.353 -5.264 -15.478 1.00 89.19 293 LEU A N 1
ATOM 2310 C CA . LEU A 1 293 ? 0.396 -6.507 -15.325 1.00 89.19 293 LEU A CA 1
ATOM 2311 C C . LEU A 1 293 ? 1.875 -6.330 -15.687 1.00 89.19 293 LEU A C 1
ATOM 2313 O O . LEU A 1 293 ? 2.673 -7.208 -15.367 1.00 89.19 293 LEU A O 1
ATOM 2317 N N . VAL A 1 294 ? 2.249 -5.234 -16.361 1.00 85.75 294 VAL A N 1
ATOM 2318 C CA . VAL A 1 294 ? 3.646 -4.897 -16.668 1.00 85.75 294 VAL A CA 1
ATOM 2319 C C . VAL A 1 294 ? 4.186 -3.929 -15.629 1.00 85.75 294 VAL A C 1
ATOM 2321 O O . VAL A 1 294 ? 3.663 -2.840 -15.439 1.00 85.75 294 VAL A O 1
ATOM 2324 N N . TYR A 1 295 ? 5.296 -4.303 -15.006 1.00 77.12 295 TYR A N 1
ATOM 2325 C CA . TYR A 1 295 ? 5.997 -3.447 -14.051 1.00 77.12 295 TYR A CA 1
ATOM 2326 C C . TYR A 1 295 ? 7.327 -2.989 -14.651 1.00 77.12 295 TYR A C 1
ATOM 2328 O O . TYR A 1 295 ? 7.973 -3.749 -15.377 1.00 77.12 295 TYR A O 1
ATOM 2336 N N . GLY A 1 296 ? 7.728 -1.740 -14.397 1.00 74.88 296 GLY A N 1
ATOM 2337 C CA . GLY A 1 296 ? 8.870 -1.130 -15.085 1.00 74.88 296 GLY A CA 1
ATOM 2338 C C . GLY A 1 296 ? 8.558 -0.828 -16.553 1.00 74.88 296 GLY A C 1
ATOM 2339 O O . GLY A 1 296 ? 9.377 -1.092 -17.431 1.00 74.88 296 GLY A O 1
ATOM 2340 N N . GLU A 1 297 ? 7.360 -0.317 -16.818 1.00 79.06 297 GLU A N 1
ATOM 2341 C CA . GLU A 1 297 ? 6.765 -0.053 -18.129 1.00 79.06 297 GLU A CA 1
ATOM 2342 C C . GLU A 1 297 ? 7.650 0.784 -19.061 1.00 79.06 297 GLU A C 1
ATOM 2344 O O . GLU A 1 297 ? 7.676 0.535 -20.264 1.00 79.06 297 GLU A O 1
ATOM 2349 N N . SER A 1 298 ? 8.412 1.727 -18.500 1.00 76.25 298 SER A N 1
ATOM 2350 C CA . SER A 1 298 ? 9.300 2.642 -19.228 1.00 76.25 298 SER A CA 1
ATOM 2351 C C . SER A 1 298 ? 10.761 2.171 -19.232 1.00 76.25 298 SER A C 1
ATOM 2353 O O . SER A 1 298 ? 11.669 2.919 -19.563 1.00 76.25 298 SER A O 1
ATOM 2355 N N . PHE A 1 299 ? 11.021 0.926 -18.810 1.00 75.69 299 PHE A N 1
ATOM 2356 C CA . PHE A 1 299 ? 12.361 0.329 -18.716 1.00 75.69 299 PHE A CA 1
ATOM 2357 C C . PHE A 1 299 ? 13.360 1.108 -17.848 1.00 75.69 299 PHE A C 1
ATOM 2359 O O . PHE A 1 299 ? 14.556 0.869 -17.954 1.00 75.69 299 PHE A O 1
ATOM 2366 N N . GLU A 1 300 ? 12.896 2.020 -16.995 1.00 63.09 300 GLU A N 1
ATOM 2367 C CA . GLU A 1 300 ? 13.714 2.957 -16.223 1.00 63.09 300 GLU A CA 1
ATOM 2368 C C . GLU A 1 300 ? 14.673 2.297 -15.221 1.00 63.09 300 GLU A C 1
ATOM 2370 O O . GLU A 1 300 ? 14.389 1.242 -14.650 1.00 63.09 300 GLU A O 1
ATOM 2375 N N . SER A 1 301 ? 15.824 2.939 -14.978 1.00 52.44 301 SER A N 1
ATOM 2376 C CA . SER A 1 301 ? 16.824 2.448 -14.026 1.00 52.44 301 SER A CA 1
ATOM 2377 C C . SER A 1 301 ? 17.545 3.556 -13.268 1.00 52.44 301 SER A C 1
ATOM 2379 O O . SER A 1 301 ? 17.997 4.535 -13.852 1.00 52.44 301 SER A O 1
ATOM 2381 N N . PHE A 1 302 ? 17.749 3.345 -11.966 1.00 45.16 302 PHE A N 1
ATOM 2382 C CA . PHE A 1 302 ? 18.324 4.335 -11.045 1.00 45.16 302 PHE A CA 1
ATOM 2383 C C . PHE A 1 302 ? 19.788 4.711 -11.256 1.00 45.16 302 PHE A C 1
ATOM 2385 O O . PHE A 1 302 ? 20.236 5.740 -10.758 1.00 45.16 302 PHE A O 1
ATOM 2392 N N . ASN A 1 303 ? 20.556 3.911 -11.993 1.00 40.22 303 ASN A N 1
ATOM 2393 C CA . ASN A 1 303 ? 21.998 4.119 -12.131 1.00 40.22 303 ASN A CA 1
ATOM 2394 C C . ASN A 1 303 ? 22.355 4.956 -13.368 1.00 40.22 303 ASN A C 1
ATOM 2396 O O . ASN A 1 303 ? 23.220 4.562 -14.162 1.00 40.22 303 ASN A O 1
ATOM 2400 N N . LEU A 1 304 ? 21.721 6.120 -13.525 1.00 35.06 304 LEU A N 1
ATOM 2401 C CA . LEU A 1 304 ? 22.128 7.122 -14.509 1.00 35.06 304 LEU A CA 1
ATOM 2402 C C . LEU A 1 304 ? 22.994 8.196 -13.829 1.00 35.06 304 LEU A C 1
ATOM 2404 O O . LEU A 1 304 ? 22.470 9.185 -13.322 1.00 35.06 304 LEU A O 1
ATOM 2408 N N . PRO A 1 305 ? 24.336 8.052 -13.802 1.00 33.97 305 PRO A N 1
ATOM 2409 C CA . PRO A 1 305 ? 25.192 9.190 -13.505 1.00 33.97 305 PRO A CA 1
ATOM 2410 C C . PRO A 1 305 ? 24.982 10.264 -14.580 1.00 33.97 305 PRO A C 1
ATOM 2412 O O . PRO A 1 305 ? 24.830 9.942 -15.759 1.00 33.97 305 PRO A O 1
ATOM 2415 N N . SER A 1 306 ? 25.070 11.537 -14.192 1.00 34.94 306 SER A N 1
ATOM 2416 C CA . SER A 1 306 ? 24.906 12.732 -15.044 1.00 34.94 306 SER A CA 1
ATOM 2417 C C . SER A 1 306 ? 25.849 12.825 -16.263 1.00 34.94 306 SER A C 1
ATOM 2419 O O . SER A 1 306 ? 25.765 13.770 -17.042 1.00 34.94 306 SER A O 1
ATOM 2421 N N . ALA A 1 307 ? 26.730 11.838 -16.457 1.00 34.66 307 ALA A N 1
ATOM 2422 C CA . ALA A 1 307 ? 27.666 11.699 -17.572 1.00 34.66 307 ALA A CA 1
ATOM 2423 C C . ALA A 1 307 ? 27.630 10.294 -18.222 1.00 34.66 307 ALA A C 1
ATOM 2425 O O . ALA A 1 307 ? 28.641 9.805 -18.732 1.00 34.66 307 ALA A O 1
ATOM 2426 N N . ALA A 1 308 ? 26.495 9.590 -18.163 1.00 37.19 308 ALA A N 1
ATOM 2427 C CA . ALA A 1 308 ? 26.347 8.276 -18.782 1.00 37.19 308 ALA A CA 1
ATOM 2428 C C . ALA A 1 308 ? 26.434 8.336 -20.328 1.00 37.19 308 ALA A C 1
ATOM 2430 O O . ALA A 1 308 ? 25.838 9.225 -20.932 1.00 37.19 308 ALA A O 1
ATOM 2431 N N . PRO A 1 309 ? 27.137 7.396 -20.998 1.00 41.66 309 PRO A N 1
ATOM 2432 C CA . PRO A 1 309 ? 27.114 7.301 -22.460 1.00 41.66 309 PRO A CA 1
ATOM 2433 C C . PRO A 1 309 ? 25.700 6.987 -22.975 1.00 41.66 309 PRO A C 1
ATOM 2435 O O . PRO A 1 309 ? 24.961 6.256 -22.322 1.00 41.66 309 PRO A O 1
ATOM 2438 N N . ALA A 1 310 ? 25.365 7.494 -24.169 1.00 45.53 310 ALA A N 1
ATOM 2439 C CA . ALA A 1 310 ? 24.027 7.431 -24.782 1.00 45.53 310 ALA A CA 1
ATOM 2440 C C . ALA A 1 310 ? 23.464 6.012 -25.017 1.00 45.53 310 ALA A C 1
ATOM 2442 O O . ALA A 1 310 ? 22.268 5.845 -25.249 1.00 45.53 310 ALA A O 1
ATOM 2443 N N . MET A 1 311 ? 24.325 4.990 -24.988 1.00 39.47 311 MET A N 1
ATOM 2444 C CA . MET A 1 311 ? 23.953 3.580 -25.086 1.00 39.47 311 MET A CA 1
ATOM 2445 C C . MET A 1 311 ? 24.762 2.766 -24.080 1.00 39.47 311 MET A C 1
ATOM 2447 O O . MET A 1 311 ? 25.985 2.919 -23.988 1.00 39.47 311 MET A O 1
ATOM 2451 N N . ARG A 1 312 ? 24.089 1.870 -23.358 1.00 50.66 312 ARG A N 1
ATOM 2452 C CA . ARG A 1 312 ? 24.713 0.888 -22.463 1.00 50.66 312 ARG A CA 1
ATOM 2453 C C . ARG A 1 312 ? 24.167 -0.497 -22.774 1.00 50.66 312 ARG A C 1
ATOM 2455 O O . ARG A 1 312 ? 22.984 -0.620 -23.077 1.00 50.66 312 ARG A O 1
ATOM 2462 N N . ALA A 1 313 ? 25.021 -1.522 -22.681 1.00 49.22 313 ALA A N 1
ATOM 2463 C CA . ALA A 1 313 ? 24.555 -2.906 -22.672 1.00 49.22 313 ALA A CA 1
ATOM 2464 C C . ALA A 1 313 ? 23.440 -3.037 -21.636 1.00 49.22 313 ALA A C 1
ATOM 2466 O O . ALA A 1 313 ? 23.576 -2.498 -20.532 1.00 49.22 313 ALA A O 1
ATOM 2467 N N . PHE A 1 314 ? 22.345 -3.703 -21.997 1.00 48.94 314 PHE A N 1
ATOM 2468 C CA . PHE A 1 314 ? 21.368 -4.137 -21.016 1.00 48.94 314 PHE A CA 1
ATOM 2469 C C . PHE A 1 314 ? 22.150 -5.042 -20.080 1.00 48.94 314 PHE A C 1
ATOM 2471 O O . PHE A 1 314 ? 22.628 -6.107 -20.479 1.00 48.94 314 PHE A O 1
ATOM 2478 N N . ALA A 1 315 ? 22.436 -4.538 -18.882 1.00 46.22 315 ALA A N 1
ATOM 2479 C CA . ALA A 1 315 ? 23.165 -5.320 -17.912 1.00 46.22 315 ALA A CA 1
ATOM 2480 C C . ALA A 1 315 ? 22.364 -6.605 -17.718 1.00 46.22 315 ALA A C 1
ATOM 2482 O O . ALA A 1 315 ? 21.147 -6.534 -17.544 1.00 46.22 315 ALA A O 1
ATOM 2483 N N . ASP A 1 316 ? 23.036 -7.759 -17.784 1.00 38.25 316 ASP A N 1
ATOM 2484 C CA . ASP A 1 316 ? 22.469 -9.002 -17.282 1.00 38.25 316 ASP A CA 1
ATOM 2485 C C . ASP A 1 316 ? 22.032 -8.714 -15.844 1.00 38.25 316 ASP A C 1
ATOM 2487 O O . ASP A 1 316 ? 22.820 -8.765 -14.899 1.00 38.25 316 ASP A O 1
ATOM 2491 N N . LEU A 1 317 ? 20.745 -8.443 -15.696 1.00 42.91 317 LEU A N 1
ATOM 2492 C CA . LEU A 1 317 ? 20.002 -8.506 -14.454 1.00 42.91 317 LEU A CA 1
ATOM 2493 C C . LEU A 1 317 ? 20.178 -9.899 -13.791 1.00 42.91 317 LEU A C 1
ATOM 2495 O O . LEU A 1 317 ? 19.965 -10.062 -12.596 1.00 42.91 317 LEU A O 1
ATOM 2499 N N . ASP A 1 318 ? 20.690 -10.872 -14.556 1.00 33.47 318 ASP A N 1
ATOM 2500 C CA . ASP A 1 318 ? 21.052 -12.233 -14.162 1.00 33.47 318 ASP A CA 1
ATOM 2501 C C . ASP A 1 318 ? 22.466 -12.402 -13.546 1.00 33.47 318 ASP A C 1
ATOM 2503 O O . ASP A 1 318 ? 22.778 -13.471 -13.022 1.00 33.47 318 ASP A O 1
ATOM 2507 N N . LYS A 1 319 ? 23.367 -11.399 -13.581 1.00 33.72 319 LYS A N 1
ATOM 2508 C CA . LYS A 1 319 ? 24.779 -11.576 -13.139 1.00 33.72 319 LYS A CA 1
ATOM 2509 C C . LYS A 1 319 ? 25.181 -10.892 -11.836 1.00 33.72 319 LYS A C 1
ATOM 2511 O O . LYS A 1 319 ? 26.339 -10.991 -11.431 1.00 33.72 319 LYS A O 1
ATOM 2516 N N . THR A 1 320 ? 24.238 -10.300 -11.114 1.00 32.81 320 THR A N 1
ATOM 2517 C CA . THR A 1 320 ? 24.455 -9.826 -9.737 1.00 32.81 320 THR A CA 1
ATOM 2518 C C . THR A 1 320 ? 23.512 -10.503 -8.750 1.00 32.81 320 THR A C 1
ATOM 2520 O O . THR A 1 320 ? 22.941 -9.855 -7.881 1.00 32.81 320 THR A O 1
ATOM 2523 N N . VAL A 1 321 ? 23.378 -11.827 -8.836 1.00 33.78 321 VAL A N 1
ATOM 2524 C CA . VAL A 1 321 ? 22.896 -12.644 -7.713 1.00 33.78 321 VAL A CA 1
ATOM 2525 C C . VAL A 1 321 ? 24.096 -12.965 -6.818 1.00 33.78 321 VAL A C 1
ATOM 2527 O O . VAL A 1 321 ? 24.613 -14.077 -6.805 1.00 33.78 321 VAL A O 1
ATOM 2530 N N . ALA A 1 322 ? 24.613 -11.946 -6.132 1.00 28.34 322 ALA A N 1
ATOM 2531 C CA . ALA A 1 322 ? 25.641 -12.121 -5.100 1.00 28.34 322 ALA A CA 1
ATOM 2532 C C . ALA A 1 322 ? 25.197 -11.613 -3.716 1.00 28.34 322 ALA A C 1
ATOM 2534 O O . ALA A 1 322 ? 25.952 -11.739 -2.759 1.00 28.34 322 ALA A O 1
ATOM 2535 N N . ASP A 1 323 ? 23.966 -11.110 -3.579 1.00 32.47 323 ASP A N 1
ATOM 2536 C CA . ASP A 1 323 ? 23.330 -10.878 -2.280 1.00 32.47 323 ASP A CA 1
ATOM 2537 C C . ASP A 1 323 ? 21.847 -11.280 -2.376 1.00 32.47 323 ASP A C 1
ATOM 2539 O O . ASP A 1 323 ? 21.102 -10.634 -3.117 1.00 32.47 323 ASP A O 1
ATOM 2543 N N . PRO A 1 324 ? 21.406 -12.331 -1.658 1.00 29.83 324 PRO A N 1
ATOM 2544 C CA . PRO A 1 324 ? 20.021 -12.793 -1.659 1.00 29.83 324 PRO A CA 1
ATOM 2545 C C . PRO A 1 324 ? 19.012 -11.757 -1.165 1.00 29.83 324 PRO A C 1
ATOM 2547 O O . PRO A 1 324 ? 17.821 -11.997 -1.243 1.00 29.83 324 PRO A O 1
ATOM 2550 N N . ARG A 1 325 ? 19.443 -10.622 -0.611 1.00 32.06 325 ARG A N 1
ATOM 2551 C CA . ARG A 1 325 ? 18.502 -9.679 -0.003 1.00 32.06 325 ARG A CA 1
ATOM 2552 C C . ARG A 1 325 ? 18.276 -8.407 -0.787 1.00 32.06 325 ARG A C 1
ATOM 2554 O O . ARG A 1 325 ? 17.433 -7.647 -0.366 1.00 32.06 325 ARG A O 1
ATOM 2561 N N . GLY A 1 326 ? 18.957 -8.163 -1.906 1.00 33.50 326 GLY A N 1
ATOM 2562 C CA . GLY A 1 326 ? 18.595 -7.050 -2.795 1.00 33.50 326 GLY A CA 1
ATOM 2563 C C . GLY A 1 326 ? 18.724 -5.647 -2.192 1.00 33.50 326 GLY A C 1
ATOM 2564 O O . GLY A 1 326 ? 17.947 -4.774 -2.560 1.00 33.50 326 GLY A O 1
ATOM 2565 N N . ILE A 1 327 ? 19.663 -5.403 -1.262 1.00 33.03 327 ILE A N 1
ATOM 2566 C CA . ILE A 1 327 ? 19.672 -4.104 -0.566 1.00 33.03 327 ILE A CA 1
ATOM 2567 C C . ILE A 1 327 ? 21.014 -3.351 -0.520 1.00 33.03 327 ILE A C 1
ATOM 2569 O O . ILE A 1 327 ? 21.045 -2.176 -0.179 1.00 33.03 327 ILE A O 1
ATOM 2573 N N . ASN A 1 328 ? 22.139 -3.935 -0.927 1.00 25.00 328 ASN A N 1
ATOM 2574 C CA . ASN A 1 328 ? 23.424 -3.216 -0.852 1.00 25.00 328 ASN A CA 1
ATOM 2575 C C . ASN A 1 328 ? 24.011 -2.725 -2.173 1.00 25.00 328 ASN A C 1
ATOM 2577 O O . ASN A 1 328 ? 25.172 -2.347 -2.208 1.00 25.00 328 ASN A O 1
ATOM 2581 N N . ASN A 1 329 ? 23.224 -2.649 -3.238 1.00 26.33 329 ASN A N 1
ATOM 2582 C CA . ASN A 1 329 ? 23.546 -1.851 -4.419 1.00 26.33 329 ASN A CA 1
ATOM 2583 C C . ASN A 1 329 ? 22.218 -1.395 -5.015 1.00 26.33 329 ASN A C 1
ATOM 2585 O O . ASN A 1 329 ? 21.242 -2.123 -4.870 1.00 26.33 329 ASN A O 1
ATOM 2589 N N . GLY A 1 330 ? 22.163 -0.240 -5.682 1.00 32.84 330 GLY A N 1
ATOM 2590 C CA . GLY A 1 330 ? 21.002 0.224 -6.458 1.00 32.84 330 GLY A CA 1
ATOM 2591 C C . GLY A 1 330 ? 20.645 -0.706 -7.628 1.00 32.84 330 GLY A C 1
ATOM 2592 O O . GLY A 1 330 ? 20.674 -0.306 -8.790 1.00 32.84 330 GLY A O 1
ATOM 2593 N N . ASN A 1 331 ? 20.353 -1.967 -7.329 1.00 32.44 331 ASN A N 1
ATOM 2594 C CA . ASN A 1 331 ? 20.029 -3.029 -8.252 1.00 32.44 331 ASN A CA 1
ATOM 2595 C C . ASN A 1 331 ? 18.509 -3.105 -8.348 1.00 32.44 331 ASN A C 1
ATOM 2597 O O . ASN A 1 331 ? 17.832 -3.662 -7.493 1.00 32.44 331 ASN A O 1
ATOM 2601 N N . GLN A 1 332 ? 18.040 -2.447 -9.403 1.00 40.81 332 GLN A N 1
ATOM 2602 C CA . GLN A 1 332 ? 16.765 -2.574 -10.102 1.00 40.81 332 GLN A CA 1
ATOM 2603 C C . GLN A 1 332 ? 15.918 -3.786 -9.685 1.00 40.81 332 GLN A C 1
ATOM 2605 O O . GLN A 1 332 ? 16.358 -4.932 -9.799 1.00 40.81 332 GLN A O 1
ATOM 2610 N N . THR A 1 333 ? 14.667 -3.534 -9.301 1.00 45.34 333 THR A N 1
ATOM 2611 C CA . THR A 1 333 ? 13.641 -4.574 -9.214 1.00 45.34 333 THR A CA 1
ATOM 2612 C C . THR A 1 333 ? 13.526 -5.280 -10.571 1.00 45.34 333 THR A C 1
ATOM 2614 O O . THR A 1 333 ? 13.318 -4.648 -11.608 1.00 45.34 333 THR A O 1
ATOM 2617 N N . LEU A 1 334 ? 13.721 -6.598 -10.570 1.00 56.16 334 LEU A N 1
ATOM 2618 C CA . LEU A 1 334 ? 13.797 -7.445 -11.761 1.00 56.16 334 LEU A CA 1
ATOM 2619 C C . LEU A 1 334 ? 12.404 -7.686 -12.361 1.00 56.16 334 LEU A C 1
ATOM 2621 O O . LEU A 1 334 ? 11.810 -8.741 -12.152 1.00 56.16 334 LEU A O 1
ATOM 2625 N N . TYR A 1 335 ? 11.855 -6.723 -13.100 1.00 71.12 335 TYR A N 1
ATOM 2626 C CA . TYR A 1 335 ? 10.594 -6.940 -13.826 1.00 71.12 335 TYR A CA 1
ATOM 2627 C C . TYR A 1 335 ? 10.815 -7.553 -15.212 1.00 71.12 335 TYR A C 1
ATOM 2629 O O . TYR A 1 335 ? 10.015 -8.372 -15.676 1.00 71.12 335 TYR A O 1
ATOM 2637 N N . TRP A 1 336 ? 11.920 -7.170 -15.858 1.00 79.31 336 TRP A N 1
ATOM 2638 C CA . TRP A 1 336 ? 12.277 -7.572 -17.213 1.00 79.31 336 TRP A CA 1
ATOM 2639 C C . TRP A 1 336 ? 13.423 -8.584 -17.230 1.00 79.31 336 TRP A C 1
ATOM 2641 O O . TRP A 1 336 ? 14.456 -8.386 -16.596 1.00 79.31 336 TRP A O 1
ATOM 2651 N N . PHE A 1 337 ? 13.257 -9.647 -18.012 1.00 81.31 337 PHE A N 1
ATOM 2652 C CA . PHE A 1 337 ? 14.192 -10.764 -18.120 1.00 81.31 337 PHE A CA 1
ATOM 2653 C C . PHE A 1 337 ? 14.563 -10.999 -19.580 1.00 81.31 337 PHE A C 1
ATOM 2655 O O . PHE A 1 337 ? 13.699 -11.057 -20.455 1.00 81.31 337 PHE A O 1
ATOM 2662 N N . GLN A 1 338 ? 15.849 -11.181 -19.855 1.00 85.75 338 GLN A N 1
ATOM 2663 C CA . GLN A 1 338 ? 16.307 -11.614 -21.169 1.00 85.75 338 GLN A CA 1
ATOM 2664 C C . GLN A 1 338 ? 15.971 -13.098 -21.357 1.00 85.75 338 GLN A C 1
ATOM 2666 O O . GLN A 1 338 ? 16.444 -13.947 -20.606 1.00 85.75 338 GLN A O 1
ATOM 2671 N N . VAL A 1 339 ? 15.168 -13.425 -22.373 1.00 85.81 339 VAL A N 1
ATOM 2672 C CA . VAL A 1 339 ? 14.765 -14.819 -22.659 1.00 85.81 339 VAL A CA 1
ATOM 2673 C C . VAL A 1 339 ? 15.455 -15.395 -23.894 1.00 85.81 339 VAL A C 1
ATOM 2675 O O . VAL A 1 339 ? 15.484 -16.611 -24.076 1.00 85.81 339 VAL A O 1
ATOM 2678 N N . GLN A 1 340 ? 16.021 -14.544 -24.757 1.00 87.88 340 GLN A N 1
ATOM 2679 C CA . GLN A 1 340 ? 16.773 -14.960 -25.941 1.00 87.88 340 GLN A CA 1
ATOM 2680 C C . GLN A 1 340 ? 17.753 -13.869 -26.392 1.00 87.88 340 GLN A C 1
ATOM 2682 O O . GLN A 1 340 ? 17.436 -12.686 -26.299 1.00 87.88 340 GLN A O 1
ATOM 2687 N N . GLY A 1 341 ? 18.897 -14.268 -26.953 1.00 85.62 341 GLY A N 1
ATOM 2688 C CA . GLY A 1 341 ? 19.947 -13.364 -27.444 1.00 85.62 341 GLY A CA 1
ATOM 2689 C C . GLY A 1 341 ? 21.076 -13.164 -26.429 1.00 85.62 341 GLY A C 1
ATOM 2690 O O . GLY A 1 341 ? 21.146 -13.894 -25.438 1.00 85.62 341 GLY A O 1
ATOM 2691 N N . THR A 1 342 ? 21.967 -12.204 -26.682 1.00 81.62 342 THR A N 1
ATOM 2692 C CA . THR A 1 342 ? 23.042 -11.778 -25.762 1.00 81.62 342 THR A CA 1
ATOM 2693 C C . THR A 1 342 ? 22.787 -10.375 -25.202 1.00 81.62 342 THR A C 1
ATOM 2695 O O . THR A 1 342 ? 22.041 -9.602 -25.794 1.00 81.62 342 THR A O 1
ATOM 2698 N N . SER A 1 343 ? 23.449 -10.010 -24.099 1.00 70.38 343 SER A N 1
ATOM 2699 C CA . SER A 1 343 ? 23.322 -8.688 -23.454 1.00 70.38 343 SER A CA 1
ATOM 2700 C C . SER A 1 343 ? 23.684 -7.504 -24.361 1.00 70.38 343 SER A C 1
ATOM 2702 O O . SER A 1 343 ? 23.276 -6.386 -24.099 1.00 70.38 343 SER A O 1
ATOM 2704 N N . ASP A 1 344 ? 24.436 -7.728 -25.443 1.00 79.19 344 ASP A N 1
ATOM 2705 C CA . ASP A 1 344 ? 24.774 -6.689 -26.430 1.00 79.19 344 ASP A CA 1
ATOM 2706 C C . ASP A 1 344 ? 23.656 -6.475 -27.471 1.00 79.19 344 ASP A C 1
ATOM 2708 O O . ASP A 1 344 ? 23.703 -5.534 -28.264 1.00 79.19 344 ASP A O 1
ATOM 2712 N N . GLN A 1 345 ? 22.656 -7.364 -27.500 1.00 85.25 345 GLN A N 1
ATOM 2713 C CA . GLN A 1 345 ? 21.464 -7.257 -28.347 1.00 85.25 345 GLN A CA 1
ATOM 2714 C C . GLN A 1 345 ? 20.310 -6.518 -27.667 1.00 85.25 345 GLN A C 1
ATOM 2716 O O . GLN A 1 345 ? 19.333 -6.189 -28.340 1.00 85.25 345 GLN A O 1
ATOM 2721 N N . LEU A 1 346 ? 20.414 -6.272 -26.363 1.00 83.94 346 LEU A N 1
ATOM 2722 C CA . LEU A 1 346 ? 19.502 -5.446 -25.588 1.00 83.94 346 LEU A CA 1
ATOM 2723 C C . LEU A 1 346 ? 20.314 -4.259 -25.073 1.00 83.94 346 LEU A C 1
ATOM 2725 O O . LEU A 1 346 ? 21.370 -4.464 -24.493 1.00 83.94 346 LEU A O 1
ATOM 2729 N N . LEU A 1 347 ? 19.878 -3.023 -25.278 1.00 76.88 347 LEU A N 1
ATOM 2730 C CA . LEU A 1 347 ? 20.617 -1.841 -24.827 1.00 76.88 347 LEU A CA 1
ATOM 2731 C C . LEU A 1 347 ? 19.660 -0.858 -24.157 1.00 76.88 347 LEU A C 1
ATOM 2733 O O . LEU A 1 347 ? 18.623 -0.542 -24.734 1.00 76.88 347 LEU A O 1
ATOM 2737 N N . ASN A 1 348 ? 20.030 -0.310 -23.001 1.00 75.69 348 ASN A N 1
ATOM 2738 C CA . ASN A 1 348 ? 19.338 0.862 -22.464 1.00 75.69 348 ASN A CA 1
ATOM 2739 C C . ASN A 1 348 ? 19.850 2.100 -23.202 1.00 75.69 348 ASN A C 1
ATOM 2741 O O . ASN A 1 348 ? 21.067 2.327 -23.285 1.00 75.69 348 ASN A O 1
ATOM 2745 N N . ILE A 1 349 ? 18.926 2.877 -23.761 1.00 78.00 349 ILE A N 1
ATOM 2746 C CA . ILE A 1 349 ? 19.225 4.081 -24.533 1.00 78.00 349 ILE A CA 1
ATOM 2747 C C . ILE A 1 349 ? 18.630 5.305 -23.849 1.00 78.00 349 ILE A C 1
ATOM 2749 O O . ILE A 1 349 ? 17.497 5.266 -23.388 1.00 78.00 349 ILE A O 1
ATOM 2753 N N . THR A 1 350 ? 19.378 6.403 -23.824 1.00 75.25 350 THR A N 1
ATOM 2754 C CA . THR A 1 350 ? 18.912 7.706 -23.307 1.00 75.25 350 THR A CA 1
ATOM 2755 C C . THR A 1 350 ? 18.683 8.721 -24.428 1.00 75.25 350 THR A C 1
ATOM 2757 O O . THR A 1 350 ? 18.325 9.873 -24.198 1.00 75.25 350 THR A O 1
ATOM 2760 N N . ASP A 1 351 ? 18.906 8.296 -25.672 1.00 74.88 351 ASP A N 1
ATOM 2761 C CA . ASP A 1 351 ? 18.709 9.107 -26.864 1.00 74.88 351 ASP A CA 1
ATOM 2762 C C . ASP A 1 351 ? 17.215 9.176 -27.204 1.00 74.88 351 ASP A C 1
ATOM 2764 O O . ASP A 1 351 ? 16.643 8.210 -27.709 1.00 74.88 351 ASP A O 1
ATOM 2768 N N . HIS A 1 352 ? 16.576 10.308 -26.906 1.00 82.00 352 HIS A N 1
ATOM 2769 C CA . HIS A 1 352 ? 15.164 10.579 -27.196 1.00 82.00 352 HIS A CA 1
ATOM 2770 C C . HIS A 1 352 ? 14.182 9.486 -26.697 1.00 82.00 352 HIS A C 1
ATOM 2772 O O . HIS A 1 352 ? 13.439 8.947 -27.524 1.00 82.00 352 HIS A O 1
ATOM 2778 N N . PRO A 1 353 ? 14.155 9.117 -25.401 1.00 84.38 353 PRO A N 1
ATOM 2779 C CA . PRO A 1 353 ? 13.145 8.188 -24.873 1.00 84.38 353 PRO A CA 1
ATOM 2780 C C . PRO A 1 353 ? 11.718 8.690 -25.159 1.00 84.38 353 PRO A C 1
ATOM 2782 O O . PRO A 1 353 ? 11.520 9.878 -25.439 1.00 84.38 353 PRO A O 1
ATOM 2785 N N . PHE A 1 354 ? 10.731 7.792 -25.170 1.00 85.88 354 PHE A N 1
ATOM 2786 C CA . PHE A 1 354 ? 9.334 8.205 -25.329 1.00 85.88 354 PHE A CA 1
ATOM 2787 C C . PHE A 1 354 ? 8.829 8.836 -24.034 1.00 85.88 354 PHE A C 1
ATOM 2789 O O . PHE A 1 354 ? 8.217 9.903 -24.076 1.00 85.88 354 PHE A O 1
ATOM 2796 N N . ASN A 1 355 ? 9.111 8.184 -22.906 1.00 79.31 355 ASN A N 1
ATOM 2797 C CA . ASN A 1 355 ? 8.773 8.666 -21.578 1.00 79.31 355 ASN A CA 1
ATOM 2798 C C . ASN A 1 355 ? 9.979 8.516 -20.639 1.00 79.31 355 ASN A C 1
ATOM 2800 O O . ASN A 1 355 ? 10.794 7.619 -20.812 1.00 79.31 355 ASN A O 1
ATOM 2804 N N . GLY A 1 356 ? 10.105 9.412 -19.660 1.00 72.25 356 GLY A N 1
ATOM 2805 C CA . GLY A 1 356 ? 11.204 9.369 -18.694 1.00 72.25 356 GLY A CA 1
ATOM 2806 C C . GLY A 1 356 ? 12.596 9.675 -19.272 1.00 72.25 356 GLY A C 1
ATOM 2807 O O . GLY A 1 356 ? 12.775 10.574 -20.095 1.00 72.25 356 GLY A O 1
ATOM 2808 N N . LEU A 1 357 ? 13.601 8.971 -18.759 1.00 71.12 357 LEU A N 1
ATOM 2809 C CA . LEU A 1 357 ? 15.031 9.145 -18.994 1.00 71.12 357 LEU A CA 1
ATOM 2810 C C . LEU A 1 357 ? 15.631 8.081 -19.927 1.00 71.12 357 LEU A C 1
ATOM 2812 O O . LEU A 1 357 ? 16.705 8.330 -20.488 1.00 71.12 357 LEU A O 1
ATOM 2816 N N . GLN A 1 358 ? 14.994 6.918 -20.112 1.00 76.81 358 GLN A N 1
ATOM 2817 C CA . GLN A 1 358 ? 15.523 5.868 -20.990 1.00 76.81 358 GLN A CA 1
ATOM 2818 C C . GLN A 1 358 ? 14.462 4.984 -21.659 1.00 76.81 358 GLN A C 1
ATOM 2820 O O . GLN A 1 358 ? 13.324 4.909 -21.232 1.00 76.81 358 GLN A O 1
ATOM 2825 N N . ALA A 1 359 ? 14.884 4.281 -22.711 1.00 84.25 359 ALA A N 1
ATOM 2826 C CA . ALA A 1 359 ? 14.106 3.271 -23.423 1.00 84.25 359 ALA A CA 1
ATOM 2827 C C . ALA A 1 359 ? 14.952 2.009 -23.675 1.00 84.25 359 ALA A C 1
ATOM 2829 O O . ALA A 1 359 ? 16.182 2.028 -23.544 1.00 84.25 359 ALA A O 1
ATOM 2830 N N . LEU A 1 360 ? 14.312 0.912 -24.086 1.00 89.25 360 LEU A N 1
ATOM 2831 C CA . LEU A 1 360 ? 14.987 -0.346 -24.406 1.00 89.25 360 LEU A CA 1
ATOM 2832 C C . LEU A 1 360 ? 15.170 -0.517 -25.914 1.00 89.25 360 LEU A C 1
ATOM 2834 O O . LEU A 1 360 ? 14.204 -0.603 -26.661 1.00 89.25 360 LEU A O 1
ATOM 2838 N N . ARG A 1 361 ? 16.404 -0.695 -26.371 1.00 91.81 361 ARG A N 1
ATOM 2839 C CA . ARG A 1 361 ? 16.727 -1.063 -27.752 1.00 91.81 361 ARG A CA 1
ATOM 2840 C C . ARG A 1 361 ? 16.971 -2.559 -27.881 1.00 91.81 361 ARG A C 1
ATOM 2842 O O . ARG A 1 361 ? 17.810 -3.114 -27.183 1.00 91.81 361 ARG A O 1
ATOM 2849 N N . LEU A 1 362 ? 16.305 -3.186 -28.843 1.00 94.00 362 LEU A N 1
ATOM 2850 C CA . LEU A 1 362 ? 16.553 -4.553 -29.289 1.00 94.00 362 LEU A CA 1
ATOM 2851 C C . LEU A 1 362 ? 17.240 -4.537 -30.657 1.00 94.00 362 LEU A C 1
ATOM 2853 O O . LEU A 1 362 ? 16.800 -3.830 -31.566 1.00 94.00 362 LEU A O 1
ATOM 2857 N N . HIS A 1 363 ? 18.279 -5.352 -30.835 1.00 94.00 363 HIS A N 1
ATOM 2858 C CA . HIS A 1 363 ? 18.974 -5.523 -32.110 1.00 94.00 363 HIS A CA 1
ATOM 2859 C C . HIS A 1 363 ? 19.193 -7.006 -32.451 1.00 94.00 363 HIS A C 1
ATOM 2861 O O . HIS A 1 363 ? 19.810 -7.772 -31.706 1.00 94.00 363 HIS A O 1
ATOM 2867 N N . ALA A 1 364 ? 18.721 -7.411 -33.628 1.00 94.00 364 ALA A N 1
ATOM 2868 C CA . ALA A 1 364 ? 18.846 -8.762 -34.157 1.00 94.00 364 ALA A CA 1
ATOM 2869 C C . ALA A 1 364 ? 19.363 -8.743 -35.596 1.00 94.00 364 ALA A C 1
ATOM 2871 O O . ALA A 1 364 ? 19.016 -7.892 -36.413 1.00 94.00 364 ALA A O 1
ATOM 2872 N N . SER A 1 365 ? 20.177 -9.727 -35.944 1.00 91.69 365 SER A N 1
ATOM 2873 C CA . SER A 1 365 ? 20.766 -9.851 -37.275 1.00 91.69 365 SER A CA 1
ATOM 2874 C C . SER A 1 365 ? 20.958 -11.319 -37.629 1.00 91.69 365 SER A C 1
ATOM 2876 O O . SER A 1 365 ? 20.894 -12.188 -36.764 1.00 91.69 365 SER A O 1
ATOM 2878 N N . ASN A 1 366 ? 21.265 -11.612 -38.893 1.00 86.31 366 ASN A N 1
ATOM 2879 C CA . ASN A 1 366 ? 21.573 -12.985 -39.306 1.00 86.31 366 ASN A CA 1
ATOM 2880 C C . ASN A 1 366 ? 22.799 -13.565 -38.575 1.00 86.31 366 ASN A C 1
ATOM 2882 O O . ASN A 1 366 ? 22.927 -14.782 -38.486 1.00 86.31 366 ASN A O 1
ATOM 2886 N N . THR A 1 367 ? 23.703 -12.713 -38.076 1.00 87.06 367 THR A N 1
ATOM 2887 C CA . THR A 1 367 ? 24.907 -13.128 -37.345 1.00 87.06 367 THR A CA 1
ATOM 2888 C C . THR A 1 367 ? 24.673 -13.248 -35.842 1.00 87.06 367 THR A C 1
ATOM 2890 O O . THR A 1 367 ? 25.193 -14.178 -35.237 1.00 87.06 367 THR A O 1
ATOM 2893 N N . SER A 1 368 ? 23.904 -12.338 -35.238 1.00 86.25 368 SER A N 1
ATOM 2894 C CA . SER A 1 368 ? 23.611 -12.358 -33.796 1.00 86.25 368 SER A CA 1
ATOM 2895 C C . SER A 1 368 ? 22.413 -13.240 -33.427 1.00 86.25 368 SER A C 1
ATOM 2897 O O . SER A 1 368 ? 22.287 -13.655 -32.282 1.00 86.25 368 SER A O 1
ATOM 2899 N N . GLY A 1 369 ? 21.548 -13.560 -34.391 1.00 93.06 369 GLY A N 1
ATOM 2900 C CA . GLY A 1 369 ? 20.306 -14.289 -34.159 1.00 93.06 369 GLY A CA 1
ATOM 2901 C C . GLY A 1 369 ? 19.194 -13.422 -33.547 1.00 93.06 369 GLY A C 1
ATOM 2902 O O . GLY A 1 369 ? 19.378 -12.217 -33.340 1.00 93.06 369 GLY A O 1
ATOM 2903 N N . PRO A 1 370 ? 18.020 -14.025 -33.288 1.00 94.69 370 PRO A N 1
ATOM 2904 C CA . PRO A 1 370 ? 16.881 -13.355 -32.664 1.00 94.69 370 PRO A CA 1
ATOM 2905 C C . PRO A 1 370 ? 17.172 -12.948 -31.214 1.00 94.69 370 PRO A C 1
ATOM 2907 O O . PRO A 1 370 ? 17.957 -13.596 -30.522 1.00 94.69 370 PRO A O 1
ATOM 2910 N N . VAL A 1 371 ? 16.478 -11.912 -30.745 1.00 94.94 371 VAL A N 1
ATOM 2911 C CA . VAL A 1 371 ? 16.539 -11.410 -29.364 1.00 94.94 371 VAL A CA 1
ATOM 2912 C C . VAL A 1 371 ? 15.131 -11.304 -28.788 1.00 94.94 371 VAL A C 1
ATOM 2914 O O . VAL A 1 371 ? 14.181 -10.998 -29.516 1.00 94.94 371 VAL A O 1
ATOM 2917 N N . ALA A 1 372 ? 14.982 -11.571 -27.493 1.00 92.94 372 ALA A N 1
ATOM 2918 C CA . ALA A 1 372 ? 13.705 -11.444 -26.810 1.00 92.94 372 ALA A CA 1
ATOM 2919 C C . ALA A 1 372 ? 13.865 -11.064 -25.337 1.00 92.94 372 ALA A C 1
ATOM 2921 O O . ALA A 1 372 ? 14.773 -11.540 -24.649 1.00 92.94 372 ALA A O 1
ATOM 2922 N N . ILE A 1 373 ? 12.920 -10.257 -24.863 1.00 91.69 373 ILE A N 1
ATOM 2923 C CA . ILE A 1 373 ? 12.793 -9.825 -23.474 1.00 91.69 373 ILE A CA 1
ATOM 2924 C C . ILE A 1 373 ? 11.389 -10.149 -22.966 1.00 91.69 373 ILE A C 1
ATOM 2926 O O . ILE A 1 373 ? 10.423 -10.070 -23.727 1.00 91.69 373 ILE A O 1
ATOM 2930 N N . SER A 1 374 ? 11.272 -10.513 -21.693 1.00 92.25 374 SER A N 1
ATOM 2931 C CA . SER A 1 374 ? 10.000 -10.820 -21.051 1.00 92.25 374 SER A CA 1
ATOM 2932 C C . SER A 1 374 ? 9.743 -9.977 -19.814 1.00 92.25 374 SER A C 1
ATOM 2934 O O . SER A 1 374 ? 10.674 -9.767 -19.044 1.00 92.25 374 SER A O 1
ATOM 2936 N N . ASN A 1 375 ? 8.492 -9.600 -19.566 1.00 90.81 375 ASN A N 1
ATOM 2937 C CA . ASN A 1 375 ? 8.042 -9.066 -18.286 1.00 90.81 375 ASN A CA 1
ATOM 2938 C C . ASN A 1 375 ? 7.293 -10.146 -17.495 1.00 90.81 375 ASN A C 1
ATOM 2940 O O . ASN A 1 375 ? 6.418 -10.821 -18.049 1.00 90.81 375 ASN A O 1
ATOM 2944 N N . ARG A 1 376 ? 7.638 -10.307 -16.214 1.00 87.19 376 ARG A N 1
ATOM 2945 C CA . ARG A 1 376 ? 7.008 -11.280 -15.301 1.00 87.19 376 ARG A CA 1
ATOM 2946 C C . ARG A 1 376 ? 6.179 -10.612 -14.203 1.00 87.19 376 ARG A C 1
ATOM 2948 O O . ARG A 1 376 ? 5.972 -11.201 -13.152 1.00 87.19 376 ARG A O 1
ATOM 2955 N N . GLY A 1 377 ? 5.701 -9.397 -14.432 1.00 81.56 377 GLY A N 1
ATOM 2956 C CA . GLY A 1 377 ? 4.824 -8.703 -13.501 1.00 81.56 377 GLY A CA 1
ATOM 2957 C C . GLY A 1 377 ? 5.484 -8.337 -12.173 1.00 81.56 377 GLY A C 1
ATOM 2958 O O . GLY A 1 377 ? 6.709 -8.210 -12.073 1.00 81.56 377 GLY A O 1
ATOM 2959 N N . PHE A 1 378 ? 4.647 -8.137 -11.155 1.00 76.12 378 PHE A N 1
ATOM 2960 C CA . PHE A 1 378 ? 5.053 -7.644 -9.842 1.00 76.12 378 PHE A CA 1
ATOM 2961 C C . PHE A 1 378 ? 6.171 -8.501 -9.241 1.00 76.12 378 PHE A C 1
ATOM 2963 O O . PHE A 1 378 ? 6.040 -9.720 -9.145 1.00 76.12 378 PHE A O 1
ATOM 2970 N N . LYS A 1 379 ? 7.298 -7.859 -8.898 1.00 71.75 379 LYS A N 1
ATOM 2971 C CA . LYS A 1 379 ? 8.516 -8.481 -8.335 1.00 71.75 379 LYS A CA 1
ATOM 2972 C C . LYS A 1 379 ? 9.008 -9.738 -9.087 1.00 71.75 379 LYS A C 1
ATOM 2974 O O . LYS A 1 379 ? 9.735 -10.559 -8.538 1.00 71.75 379 LYS A O 1
ATOM 2979 N N . GLY A 1 380 ? 8.629 -9.887 -10.359 1.00 77.12 380 GLY A N 1
ATOM 2980 C CA . GLY A 1 380 ? 8.982 -11.032 -11.193 1.00 77.12 380 GLY A CA 1
ATOM 2981 C C . GLY A 1 380 ? 8.200 -12.321 -10.908 1.00 77.12 380 GLY A C 1
ATOM 2982 O O . GLY A 1 380 ? 8.580 -13.360 -11.456 1.00 77.12 380 GLY A O 1
ATOM 2983 N N . GLN A 1 381 ? 7.129 -12.277 -10.098 1.00 81.31 381 GLN A N 1
ATOM 2984 C CA . GLN A 1 381 ? 6.336 -13.442 -9.656 1.00 81.31 381 GLN A CA 1
ATOM 2985 C C . GLN A 1 381 ? 5.642 -14.205 -10.788 1.00 81.31 381 GLN A C 1
ATOM 2987 O O . GLN A 1 381 ? 5.160 -15.312 -10.577 1.00 81.31 381 GLN A O 1
ATOM 2992 N N . GLY A 1 382 ? 5.630 -13.657 -11.994 1.00 89.19 382 GLY A N 1
ATOM 2993 C CA . GLY A 1 382 ? 4.933 -14.195 -13.147 1.00 89.19 382 GLY A CA 1
ATOM 2994 C C . GLY A 1 382 ? 3.454 -13.827 -13.152 1.00 89.19 382 GLY A C 1
ATOM 2995 O O . GLY A 1 382 ? 2.901 -13.298 -12.190 1.00 89.19 382 GLY A O 1
ATOM 2996 N N . LEU A 1 383 ? 2.814 -14.086 -14.286 1.00 94.06 383 LEU A N 1
ATOM 2997 C CA . LEU A 1 383 ? 1.431 -13.707 -14.554 1.00 94.06 383 LEU A CA 1
ATOM 2998 C C . LEU A 1 383 ? 0.508 -14.917 -14.389 1.00 94.06 383 LEU A C 1
ATOM 3000 O O . LEU A 1 383 ? 0.801 -15.988 -14.921 1.00 94.06 383 LEU A O 1
ATOM 3004 N N . ASP A 1 384 ? -0.625 -14.735 -13.712 1.00 94.38 384 ASP A N 1
ATOM 3005 C CA . ASP A 1 384 ? -1.722 -15.707 -13.695 1.00 94.38 384 ASP A CA 1
ATOM 3006 C C . ASP A 1 384 ? -2.604 -15.524 -14.940 1.00 94.38 384 ASP A C 1
ATOM 3008 O O . ASP A 1 384 ? -3.591 -14.782 -14.960 1.00 94.38 384 ASP A O 1
ATOM 3012 N N . LEU A 1 385 ? -2.196 -16.158 -16.036 1.00 96.69 385 LEU A N 1
ATOM 3013 C CA . LEU A 1 385 ? -2.910 -16.103 -17.301 1.00 96.69 385 LEU A CA 1
ATOM 3014 C C . LEU A 1 385 ? -4.048 -17.127 -17.323 1.00 96.69 385 LEU A C 1
ATOM 3016 O O . LEU A 1 385 ? -3.843 -18.290 -16.984 1.00 96.69 385 LEU A O 1
ATOM 3020 N N . LYS A 1 386 ? -5.233 -16.707 -17.780 1.00 96.38 386 LYS A N 1
ATOM 3021 C CA . LYS A 1 386 ? -6.457 -17.514 -17.837 1.00 96.38 386 LYS A CA 1
ATOM 3022 C C . LYS A 1 386 ? -6.803 -17.919 -19.264 1.00 96.38 386 LYS A C 1
ATOM 3024 O O . LYS A 1 386 ? -6.830 -17.091 -20.176 1.00 96.38 386 LYS A O 1
ATOM 3029 N N . ALA A 1 387 ? -7.126 -19.191 -19.462 1.00 96.75 387 ALA A N 1
ATOM 3030 C CA . ALA A 1 387 ? -7.552 -19.748 -20.736 1.00 96.75 387 ALA A CA 1
ATOM 3031 C C . ALA A 1 387 ? -8.793 -19.023 -21.266 1.00 96.75 387 ALA A C 1
ATOM 3033 O O . ALA A 1 387 ? -9.736 -18.752 -20.525 1.00 96.75 387 ALA A O 1
ATOM 3034 N N . ASN A 1 388 ? -8.823 -18.774 -22.573 1.00 96.81 388 ASN A N 1
ATOM 3035 C CA . ASN A 1 388 ? -9.912 -18.123 -23.301 1.00 96.81 388 ASN A CA 1
ATOM 3036 C C . ASN A 1 388 ? -10.240 -16.695 -22.837 1.00 96.81 388 ASN A C 1
ATOM 3038 O O . ASN A 1 388 ? -11.281 -16.163 -23.219 1.00 96.81 388 ASN A O 1
ATOM 3042 N N . HIS A 1 389 ? -9.359 -16.070 -22.056 1.00 96.44 389 HIS A N 1
ATOM 3043 C CA . HIS A 1 389 ? -9.486 -14.679 -21.650 1.00 96.44 389 HIS A CA 1
ATOM 3044 C C . HIS A 1 389 ? -8.562 -13.798 -22.480 1.00 96.44 389 HIS A C 1
ATOM 3046 O O . HIS A 1 389 ? -7.460 -14.199 -22.874 1.00 96.44 389 HIS A O 1
ATOM 3052 N N . ASP A 1 390 ? -9.044 -12.598 -22.779 1.00 96.12 390 ASP A N 1
ATOM 3053 C CA . ASP A 1 390 ? -8.302 -11.606 -23.524 1.00 96.12 390 ASP A CA 1
ATOM 3054 C C . ASP A 1 390 ? -7.492 -10.687 -22.610 1.00 96.12 390 ASP A C 1
ATOM 3056 O O . ASP A 1 390 ? -7.882 -10.354 -21.489 1.00 96.12 390 ASP A O 1
ATOM 3060 N N . TYR A 1 391 ? -6.353 -10.273 -23.144 1.00 97.31 391 TYR A N 1
ATOM 3061 C CA . TYR A 1 391 ? -5.424 -9.329 -22.561 1.00 97.31 391 TYR A CA 1
ATOM 3062 C C . TYR A 1 391 ? -5.173 -8.238 -23.588 1.00 97.31 391 TYR A C 1
ATOM 3064 O O . TYR A 1 391 ? -4.900 -8.518 -24.761 1.00 97.31 391 TYR A O 1
ATOM 3072 N N . GLU A 1 392 ? -5.286 -6.998 -23.146 1.00 95.56 392 GLU A N 1
ATOM 3073 C CA . GLU A 1 392 ? -5.087 -5.811 -23.963 1.00 95.56 392 GLU A CA 1
ATOM 3074 C C . GLU A 1 392 ? -3.758 -5.189 -23.573 1.00 95.56 392 GLU A C 1
ATOM 3076 O O . GLU A 1 392 ? -3.467 -5.037 -22.388 1.00 95.56 392 GLU A O 1
ATOM 3081 N N . GLY A 1 393 ? -2.942 -4.839 -24.555 1.00 94.62 393 GLY A N 1
ATOM 3082 C CA . GLY A 1 393 ? -1.655 -4.225 -24.294 1.00 94.62 393 GLY A CA 1
ATOM 3083 C C . GLY A 1 393 ? -1.339 -3.099 -25.254 1.00 94.62 393 GLY A C 1
ATOM 3084 O O . GLY A 1 393 ? -1.950 -2.942 -26.315 1.00 94.62 393 GLY A O 1
ATOM 3085 N N . LEU A 1 394 ? -0.370 -2.299 -24.839 1.00 94.31 394 LEU A N 1
ATOM 3086 C CA . LEU A 1 394 ? 0.142 -1.154 -25.567 1.00 94.31 394 LEU A CA 1
ATOM 3087 C C . LEU A 1 394 ? 1.656 -1.145 -25.408 1.00 94.31 394 LEU A C 1
ATOM 3089 O O . LEU A 1 394 ? 2.162 -1.394 -24.321 1.00 94.31 394 LEU A O 1
ATOM 3093 N N . VAL A 1 395 ? 2.381 -0.863 -26.480 1.00 95.81 395 VAL A N 1
ATOM 3094 C CA . VAL A 1 395 ? 3.812 -0.562 -26.407 1.00 95.81 395 VAL A CA 1
ATOM 3095 C C . VAL A 1 395 ? 4.113 0.584 -27.353 1.00 95.81 395 VAL A C 1
ATOM 3097 O O . VAL A 1 395 ? 3.563 0.640 -28.456 1.00 95.81 395 VAL A O 1
ATOM 3100 N N . TYR A 1 396 ? 4.973 1.501 -26.933 1.00 95.62 396 TYR A N 1
ATOM 3101 C CA . TYR A 1 396 ? 5.523 2.507 -27.823 1.00 95.62 396 TYR A CA 1
ATOM 3102 C C . TYR A 1 396 ? 6.785 1.945 -28.446 1.00 95.62 396 TYR A C 1
ATOM 3104 O O . TYR A 1 396 ? 7.665 1.440 -27.752 1.00 95.62 396 TYR A O 1
ATOM 3112 N N . ALA A 1 397 ? 6.861 1.992 -29.771 1.00 97.00 397 ALA A N 1
ATOM 3113 C CA . ALA A 1 397 ? 8.015 1.490 -30.489 1.00 97.00 397 ALA A CA 1
ATOM 3114 C C . ALA A 1 397 ? 8.459 2.453 -31.582 1.00 97.00 397 ALA A C 1
ATOM 3116 O O . ALA A 1 397 ? 7.638 3.134 -32.196 1.00 97.00 397 ALA A O 1
ATOM 3117 N N . ARG A 1 398 ? 9.759 2.474 -31.871 1.00 96.44 398 ARG A N 1
ATOM 3118 C CA . ARG A 1 398 ? 10.298 3.153 -33.055 1.00 96.44 398 ARG A CA 1
ATOM 3119 C C . ARG A 1 398 ? 11.366 2.325 -33.745 1.00 96.44 398 ARG A C 1
ATOM 3121 O O . ARG A 1 398 ? 12.128 1.591 -33.119 1.00 96.44 398 ARG A O 1
ATOM 3128 N N . ALA A 1 399 ? 11.447 2.494 -35.056 1.00 96.50 399 ALA A N 1
ATOM 3129 C CA . ALA A 1 399 ? 12.496 1.934 -35.895 1.00 96.50 399 ALA A CA 1
ATOM 3130 C C . ALA A 1 399 ? 12.779 2.889 -37.061 1.00 96.50 399 ALA A C 1
ATOM 3132 O O . ALA A 1 399 ? 11.894 3.633 -37.480 1.00 96.50 399 ALA A O 1
ATOM 3133 N N . SER A 1 400 ? 13.998 2.865 -37.603 1.00 95.56 400 SER A N 1
ATOM 3134 C CA . SER A 1 400 ? 14.392 3.691 -38.763 1.00 95.56 400 SER A CA 1
ATOM 3135 C C . SER A 1 400 ? 14.043 3.059 -40.117 1.00 95.56 400 SER A C 1
ATOM 3137 O O . SER A 1 400 ? 14.269 3.666 -41.160 1.00 95.56 400 SER A O 1
ATOM 3139 N N . VAL A 1 401 ? 13.565 1.814 -40.109 1.00 95.75 401 VAL A N 1
ATOM 3140 C CA . VAL A 1 401 ? 13.094 1.059 -41.276 1.00 95.75 401 VAL A CA 1
ATOM 3141 C C . VAL A 1 401 ? 11.881 0.223 -40.864 1.00 95.75 401 VAL A C 1
ATOM 3143 O O . VAL A 1 401 ? 11.729 -0.034 -39.667 1.00 95.75 401 VAL A O 1
ATOM 3146 N N . PRO A 1 402 ? 11.012 -0.190 -41.805 1.00 97.56 402 PRO A N 1
ATOM 3147 C CA . PRO A 1 402 ? 9.890 -1.058 -41.479 1.00 97.56 402 PRO A CA 1
ATOM 3148 C C . PRO A 1 402 ? 10.360 -2.329 -40.767 1.00 97.56 402 PRO A C 1
ATOM 3150 O O . PRO A 1 402 ? 11.178 -3.079 -41.306 1.00 97.56 402 PRO A O 1
ATOM 3153 N N . THR A 1 403 ? 9.837 -2.566 -39.566 1.00 97.75 403 THR A N 1
ATOM 3154 C CA . THR A 1 403 ? 10.279 -3.650 -38.676 1.00 97.75 403 THR A CA 1
ATOM 3155 C C . THR A 1 403 ? 9.068 -4.394 -38.128 1.00 97.75 403 THR A C 1
ATOM 3157 O O . THR A 1 403 ? 8.050 -3.784 -37.797 1.00 97.75 403 THR A O 1
ATOM 3160 N N . LEU A 1 404 ? 9.182 -5.720 -38.025 1.00 97.44 404 LEU A N 1
ATOM 3161 C CA . LEU A 1 404 ? 8.185 -6.575 -37.386 1.00 97.44 404 LEU A CA 1
ATOM 3162 C C . LEU A 1 404 ? 8.697 -7.040 -36.024 1.00 97.44 404 LEU A C 1
ATOM 3164 O O . LEU A 1 404 ? 9.781 -7.618 -35.928 1.00 97.44 404 LEU A O 1
ATOM 3168 N N . VAL A 1 405 ? 7.887 -6.835 -34.991 1.00 97.50 405 VAL A N 1
ATOM 3169 C CA . VAL A 1 405 ? 8.138 -7.329 -33.632 1.00 97.50 405 VAL A CA 1
ATOM 3170 C C . VAL A 1 405 ? 7.021 -8.289 -33.266 1.00 97.50 405 VAL A C 1
ATOM 3172 O O . VAL A 1 405 ? 5.847 -7.990 -33.462 1.00 97.50 405 VAL A O 1
ATOM 3175 N N . SER A 1 406 ? 7.365 -9.458 -32.744 1.00 97.75 406 SER A N 1
ATOM 3176 C CA . SER A 1 406 ? 6.367 -10.363 -32.173 1.00 97.75 406 SER A CA 1
ATOM 3177 C C . SER A 1 406 ? 6.128 -10.043 -30.703 1.00 97.75 406 SER A C 1
ATOM 3179 O O . SER A 1 406 ? 7.083 -9.782 -29.973 1.00 97.75 406 SER A O 1
ATOM 3181 N N . VAL A 1 407 ? 4.865 -10.097 -30.287 1.00 98.44 407 VAL A N 1
ATOM 3182 C CA . VAL A 1 407 ? 4.446 -10.008 -28.886 1.00 98.44 407 VAL A CA 1
ATOM 3183 C C . VAL A 1 407 ? 3.676 -11.270 -28.517 1.00 98.44 407 VAL A C 1
ATOM 3185 O O . VAL A 1 407 ? 2.789 -11.690 -29.265 1.00 98.44 407 VAL A O 1
ATOM 3188 N N . SER A 1 408 ? 4.017 -11.901 -27.399 1.00 98.38 408 SER A N 1
ATOM 3189 C CA . SER A 1 408 ? 3.394 -13.151 -26.962 1.00 98.38 408 SER A CA 1
ATOM 3190 C C . SER A 1 408 ? 3.119 -13.197 -25.469 1.00 98.38 408 SER A C 1
ATOM 3192 O O . SER A 1 408 ? 3.835 -12.609 -24.665 1.00 98.38 408 SER A O 1
ATOM 3194 N N . LEU A 1 409 ? 2.085 -13.957 -25.117 1.00 98.62 409 LEU A N 1
ATOM 3195 C CA . LEU A 1 409 ? 1.935 -14.519 -23.783 1.00 98.62 409 LEU A CA 1
ATOM 3196 C C . LEU A 1 409 ? 2.562 -15.909 -23.798 1.00 98.62 409 LEU A C 1
ATOM 3198 O O . LEU A 1 409 ? 2.245 -16.719 -24.675 1.00 98.62 409 LEU A O 1
ATOM 3202 N N . GLU A 1 410 ? 3.450 -16.189 -22.855 1.00 98.00 410 GLU A N 1
ATOM 3203 C CA . GLU A 1 410 ? 4.152 -17.469 -22.753 1.00 98.00 410 GLU A CA 1
ATOM 3204 C C . GLU A 1 410 ? 4.041 -18.034 -21.334 1.00 98.00 410 GLU A C 1
ATOM 3206 O O . GLU A 1 410 ? 3.950 -17.283 -20.367 1.00 98.00 410 GLU A O 1
ATOM 3211 N N . ASP A 1 411 ? 4.064 -19.361 -21.224 1.00 96.31 411 ASP A N 1
ATOM 3212 C CA . ASP A 1 411 ? 4.296 -20.089 -19.979 1.00 96.31 411 ASP A CA 1
ATOM 3213 C C . ASP A 1 411 ? 5.777 -20.482 -19.925 1.00 96.31 411 ASP A C 1
ATOM 3215 O O . ASP A 1 411 ? 6.226 -21.329 -20.710 1.00 96.31 411 ASP A O 1
ATOM 3219 N N . PHE A 1 412 ? 6.547 -19.857 -19.033 1.00 91.88 412 PHE A N 1
ATOM 3220 C CA . PHE A 1 412 ? 7.993 -20.078 -18.943 1.00 91.88 412 PHE A CA 1
ATOM 3221 C C . PHE A 1 412 ? 8.381 -21.350 -18.184 1.00 91.88 412 PHE A C 1
ATOM 3223 O O . PHE A 1 412 ? 9.522 -21.794 -18.315 1.00 91.88 412 PHE A O 1
ATOM 3230 N N . HIS A 1 413 ? 7.459 -21.979 -17.450 1.00 87.38 413 HIS A N 1
ATOM 3231 C CA . HIS A 1 413 ? 7.698 -23.295 -16.854 1.00 87.38 413 HIS A CA 1
ATOM 3232 C C . HIS A 1 413 ? 7.456 -24.411 -17.864 1.00 87.38 413 HIS A C 1
ATOM 3234 O O . HIS A 1 413 ? 8.255 -25.343 -17.965 1.00 87.38 413 HIS A O 1
ATOM 3240 N N . ALA A 1 414 ? 6.376 -24.303 -18.638 1.00 87.88 414 ALA A N 1
ATOM 3241 C CA . ALA A 1 414 ? 6.039 -25.274 -19.673 1.00 87.88 414 ALA A CA 1
ATOM 3242 C C . ALA A 1 414 ? 6.798 -25.042 -20.994 1.00 87.88 414 ALA A C 1
ATOM 3244 O O . ALA A 1 414 ? 6.788 -25.914 -21.864 1.00 87.88 414 ALA A O 1
ATOM 3245 N N . GLY A 1 415 ? 7.424 -23.872 -21.174 1.00 89.62 415 GLY A N 1
ATOM 3246 C CA . GLY A 1 415 ? 8.093 -23.483 -22.418 1.00 89.62 415 GLY A CA 1
ATOM 3247 C C . GLY A 1 415 ? 7.124 -23.354 -23.599 1.00 89.62 415 GLY A C 1
ATOM 3248 O O . GLY A 1 415 ? 7.465 -23.732 -24.722 1.00 89.62 415 GLY A O 1
ATOM 3249 N N . ARG A 1 416 ? 5.895 -22.879 -23.351 1.00 94.31 416 ARG A N 1
ATOM 3250 C CA . ARG A 1 416 ? 4.801 -22.851 -24.338 1.00 94.31 416 ARG A CA 1
ATOM 3251 C C . ARG A 1 416 ? 4.336 -21.428 -24.627 1.00 94.31 416 ARG A C 1
ATOM 3253 O O . ARG A 1 416 ? 4.068 -20.662 -23.713 1.00 94.31 416 ARG A O 1
ATOM 3260 N N . VAL 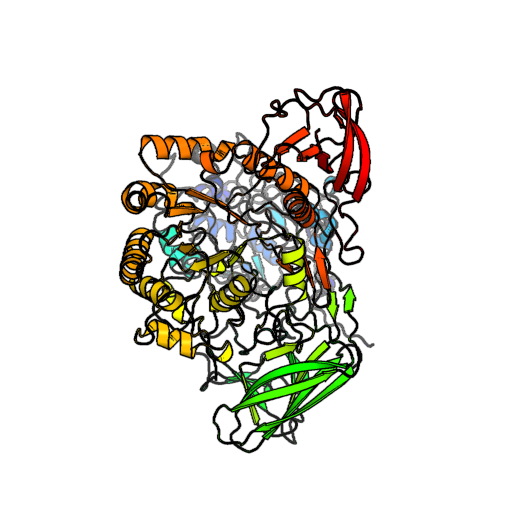A 1 417 ? 4.108 -21.120 -25.903 1.00 97.31 417 VAL A N 1
ATOM 3261 C CA . VAL A 1 417 ? 3.407 -19.897 -26.326 1.00 97.31 417 VAL A CA 1
ATOM 3262 C C . VAL A 1 417 ? 1.894 -20.083 -26.174 1.00 97.31 417 VAL A C 1
ATOM 3264 O O . VAL A 1 417 ? 1.312 -21.009 -26.745 1.00 97.31 417 V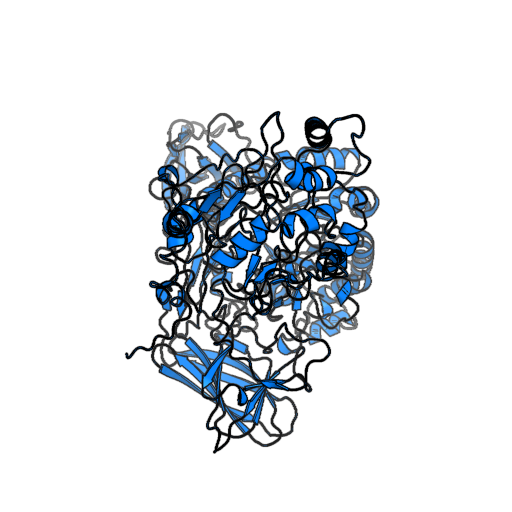AL A O 1
ATOM 3267 N N . LEU A 1 418 ? 1.258 -19.199 -25.409 1.00 98.06 418 LEU A N 1
ATOM 3268 C CA . LEU A 1 418 ? -0.178 -19.215 -25.115 1.00 98.06 418 LEU A CA 1
ATOM 3269 C C . LEU A 1 418 ? -0.974 -18.331 -26.077 1.00 98.06 418 LEU A C 1
ATOM 3271 O O . LEU A 1 418 ? -2.098 -18.665 -26.447 1.00 98.06 418 LEU A O 1
ATOM 3275 N N . ALA A 1 419 ? -0.377 -17.217 -26.496 1.00 98.25 419 ALA A N 1
ATOM 3276 C CA . ALA A 1 419 ? -0.921 -16.292 -27.481 1.00 98.25 419 ALA A CA 1
ATOM 3277 C C . ALA A 1 419 ? 0.226 -15.558 -28.184 1.00 98.25 419 ALA A C 1
ATOM 3279 O O . ALA A 1 419 ? 1.277 -15.346 -27.583 1.00 98.25 419 ALA A O 1
ATOM 3280 N N . LEU A 1 420 ? 0.032 -15.158 -29.440 1.00 97.75 420 LEU A N 1
ATOM 3281 C CA . LEU A 1 420 ? 1.038 -14.459 -30.241 1.00 97.75 420 LEU A CA 1
ATOM 3282 C C . LEU A 1 420 ? 0.357 -13.468 -31.188 1.00 97.75 420 LEU A C 1
ATOM 3284 O O . LEU A 1 420 ? -0.620 -13.814 -31.851 1.00 97.75 420 LEU A O 1
ATOM 3288 N N . ALA A 1 421 ? 0.931 -12.278 -31.308 1.00 97.94 421 ALA A N 1
ATOM 3289 C CA . ALA A 1 421 ? 0.617 -11.305 -32.341 1.00 97.94 421 ALA A CA 1
ATOM 3290 C C . ALA A 1 421 ? 1.908 -10.745 -32.958 1.00 97.94 421 ALA A C 1
ATOM 3292 O O . ALA A 1 421 ? 3.007 -10.890 -32.417 1.00 97.94 421 ALA A O 1
ATOM 3293 N N . THR A 1 422 ? 1.781 -10.111 -34.121 1.00 97.94 422 THR A N 1
ATOM 3294 C CA . THR A 1 422 ? 2.877 -9.399 -34.787 1.00 97.94 422 THR A CA 1
ATOM 3295 C C . THR A 1 422 ? 2.522 -7.926 -34.895 1.00 97.94 422 THR A C 1
ATOM 3297 O O . THR A 1 422 ? 1.457 -7.578 -35.399 1.00 97.94 422 THR A O 1
ATOM 3300 N N . LEU A 1 423 ? 3.428 -7.077 -34.429 1.00 98.00 423 LEU A N 1
ATOM 3301 C CA . LEU A 1 423 ? 3.344 -5.626 -34.477 1.00 98.00 423 LEU A CA 1
ATOM 3302 C C . LEU A 1 423 ? 4.188 -5.127 -35.649 1.00 98.00 423 LEU A C 1
ATOM 3304 O O . LEU A 1 423 ? 5.334 -5.549 -35.818 1.00 98.00 423 LEU A O 1
ATOM 3308 N N . SER A 1 424 ? 3.613 -4.244 -36.464 1.00 97.31 424 SER A N 1
ATOM 3309 C CA . SER A 1 424 ? 4.278 -3.654 -37.626 1.00 97.31 424 SER A CA 1
ATOM 3310 C C . SER A 1 424 ? 4.599 -2.193 -37.357 1.00 97.31 424 SER A C 1
ATOM 3312 O O . SER A 1 424 ? 3.690 -1.402 -37.124 1.00 97.31 424 SER A O 1
ATOM 3314 N N . ILE A 1 425 ? 5.877 -1.843 -37.455 1.00 97.50 425 ILE A N 1
ATOM 3315 C CA . ILE A 1 425 ? 6.401 -0.488 -37.250 1.00 97.50 425 ILE A CA 1
ATOM 3316 C C . ILE A 1 425 ? 6.663 0.127 -38.622 1.00 97.50 425 ILE A C 1
ATOM 3318 O O . ILE A 1 425 ? 7.272 -0.534 -39.469 1.00 97.50 425 ILE A O 1
ATOM 3322 N N . GLN A 1 426 ? 6.223 1.366 -38.865 1.00 95.69 426 GLN A N 1
ATOM 3323 C CA . GLN A 1 426 ? 6.344 1.988 -40.194 1.00 95.69 426 GLN A CA 1
ATOM 3324 C C . GLN A 1 426 ? 7.791 2.306 -40.579 1.00 95.69 426 GLN A C 1
ATOM 3326 O O . GLN A 1 426 ? 8.115 2.369 -41.764 1.00 95.69 426 GLN A O 1
ATOM 3331 N N . GLY A 1 427 ? 8.672 2.488 -39.594 1.00 93.31 427 GLY A N 1
ATOM 3332 C CA . GLY A 1 427 ? 10.085 2.745 -39.854 1.00 93.31 427 GLY A CA 1
ATOM 3333 C C . GLY A 1 427 ? 10.423 4.217 -40.064 1.00 93.31 427 GLY A C 1
ATOM 3334 O O . GLY A 1 427 ? 11.349 4.531 -40.804 1.00 93.31 427 GLY A O 1
ATOM 3335 N N . THR A 1 428 ? 9.649 5.131 -39.477 1.00 95.00 428 THR A N 1
ATOM 3336 C CA . THR A 1 428 ? 9.829 6.582 -39.670 1.00 95.00 428 THR A CA 1
ATOM 3337 C C . THR A 1 428 ? 10.920 7.193 -38.786 1.00 95.00 428 THR A C 1
ATOM 3339 O O . THR A 1 428 ? 11.289 8.348 -38.980 1.00 95.00 428 THR A O 1
ATOM 3342 N N . GLY A 1 429 ? 11.417 6.440 -37.801 1.00 92.44 429 GLY A N 1
ATOM 3343 C CA . GLY A 1 429 ? 12.258 6.935 -36.710 1.00 92.44 429 GLY A CA 1
ATOM 3344 C C . GLY A 1 429 ? 11.483 7.591 -35.560 1.00 92.44 429 GLY A C 1
ATOM 3345 O O . GLY A 1 429 ? 12.069 7.815 -34.505 1.00 92.44 429 GLY A O 1
ATOM 3346 N N . ASN A 1 430 ? 10.183 7.858 -35.723 1.00 95.00 430 ASN A N 1
ATOM 3347 C CA . ASN A 1 430 ? 9.332 8.413 -34.670 1.00 95.00 430 ASN A CA 1
ATOM 3348 C C . ASN A 1 430 ? 8.718 7.306 -33.805 1.00 95.00 430 ASN A C 1
ATOM 3350 O O . ASN A 1 430 ? 8.561 6.174 -34.259 1.00 95.00 430 ASN A O 1
ATOM 3354 N N . TRP A 1 431 ? 8.343 7.658 -32.575 1.00 95.62 431 TRP A N 1
ATOM 3355 C CA . TRP A 1 431 ? 7.583 6.784 -31.685 1.00 95.62 431 TRP A CA 1
ATOM 3356 C C . TRP A 1 431 ? 6.165 6.551 -32.211 1.00 95.62 431 TRP A C 1
ATOM 3358 O O . TRP A 1 431 ? 5.440 7.494 -32.532 1.00 95.62 431 TRP A O 1
ATOM 3368 N N . GLU A 1 432 ? 5.772 5.284 -32.277 1.00 96.25 432 GLU A N 1
ATOM 3369 C CA . GLU A 1 432 ? 4.462 4.816 -32.716 1.00 96.25 432 GLU A CA 1
ATOM 3370 C C . GLU A 1 432 ? 3.824 4.011 -31.576 1.00 96.25 432 GLU A C 1
ATOM 3372 O O . GLU A 1 432 ? 4.453 3.121 -31.005 1.00 96.25 432 GLU A O 1
ATOM 3377 N N . ALA A 1 433 ? 2.572 4.321 -31.238 1.00 95.88 433 ALA A N 1
ATOM 3378 C CA . ALA A 1 433 ? 1.802 3.573 -30.250 1.00 95.88 433 ALA A CA 1
ATOM 3379 C C . ALA A 1 433 ? 1.209 2.313 -30.903 1.00 95.88 433 ALA A C 1
ATOM 3381 O O . ALA A 1 433 ? 0.419 2.414 -31.845 1.00 95.88 433 ALA A O 1
ATOM 3382 N N . LEU A 1 434 ? 1.573 1.128 -30.411 1.00 97.31 434 LEU A N 1
ATOM 3383 C CA . LEU A 1 434 ? 1.169 -0.158 -30.981 1.00 97.31 434 LEU A CA 1
ATOM 3384 C C . LEU A 1 434 ? 0.293 -0.916 -29.988 1.00 97.31 434 LEU A C 1
ATOM 3386 O O . LEU A 1 434 ? 0.784 -1.584 -29.078 1.00 97.31 434 LEU A O 1
ATOM 3390 N N . ALA A 1 435 ? -1.020 -0.797 -30.168 1.00 96.88 435 ALA A N 1
ATOM 3391 C CA . ALA A 1 435 ? -1.988 -1.567 -29.402 1.00 96.88 435 ALA A CA 1
ATOM 3392 C C . ALA A 1 435 ? -2.047 -3.018 -29.899 1.00 96.88 435 ALA A C 1
ATOM 3394 O O . ALA A 1 435 ? -1.974 -3.286 -31.103 1.00 96.88 435 ALA A O 1
ATOM 3395 N N . PHE A 1 436 ? -2.227 -3.955 -28.976 1.00 97.25 436 PHE A N 1
ATOM 3396 C CA . PHE A 1 436 ? -2.383 -5.370 -29.280 1.00 97.25 436 PHE A CA 1
ATOM 3397 C C . PHE A 1 436 ? -3.393 -6.037 -28.353 1.00 97.25 436 PHE A C 1
ATOM 3399 O O . PHE A 1 436 ? -3.663 -5.576 -27.247 1.00 97.25 436 PHE A O 1
ATOM 3406 N N . ARG A 1 437 ? -3.953 -7.153 -28.822 1.00 97.38 437 ARG A N 1
ATOM 3407 C CA . ARG A 1 437 ? -4.863 -7.995 -28.048 1.00 97.38 437 ARG A CA 1
ATOM 3408 C C . ARG A 1 437 ? -4.448 -9.448 -28.193 1.00 97.38 437 ARG A C 1
ATOM 3410 O O . ARG A 1 437 ? -4.240 -9.923 -29.309 1.00 97.38 437 ARG A O 1
ATOM 3417 N N . LEU A 1 438 ? -4.331 -10.143 -27.070 1.00 98.44 438 LEU A N 1
ATOM 3418 C CA . LEU A 1 438 ? -3.906 -11.536 -26.990 1.00 98.44 438 LEU A CA 1
ATOM 3419 C C . LEU A 1 438 ? -4.960 -12.329 -26.224 1.00 98.44 438 LEU A C 1
ATOM 3421 O O . LEU A 1 438 ? -5.358 -11.925 -25.141 1.00 98.44 438 LEU A O 1
ATOM 3425 N N . VAL A 1 439 ? -5.413 -13.454 -26.776 1.00 98.12 439 VAL A N 1
ATOM 3426 C CA . VAL A 1 439 ? -6.326 -14.375 -26.082 1.00 98.12 439 VAL A CA 1
ATOM 3427 C C . VAL A 1 439 ? -5.529 -15.606 -25.693 1.00 98.12 439 VAL A C 1
ATOM 3429 O O . VAL A 1 439 ? -5.064 -16.329 -26.576 1.00 98.12 439 VAL A O 1
ATOM 3432 N N . SER A 1 440 ? -5.338 -15.826 -24.392 1.00 97.12 440 SER A N 1
ATOM 3433 C CA . SER A 1 440 ? -4.567 -16.976 -23.922 1.00 97.12 440 SER A CA 1
ATOM 3434 C C . SER A 1 440 ? -5.304 -18.275 -24.250 1.00 97.12 440 SER A C 1
ATOM 3436 O O . SER A 1 440 ? -6.492 -18.410 -23.970 1.00 97.12 440 SER A O 1
ATOM 3438 N N . ASN A 1 441 ? -4.622 -19.261 -24.832 1.00 96.62 441 ASN A N 1
ATOM 3439 C CA . ASN A 1 441 ? -5.232 -20.555 -25.157 1.00 96.62 441 ASN A CA 1
ATOM 3440 C C . ASN A 1 441 ? -5.325 -21.521 -23.960 1.00 96.62 441 ASN A C 1
ATOM 3442 O O . ASN A 1 441 ? -5.880 -22.614 -24.093 1.00 96.62 441 ASN A O 1
ATOM 3446 N N . SER A 1 442 ? -4.735 -21.185 -22.813 1.00 96.00 442 SER A N 1
ATOM 3447 C CA . SER A 1 442 ? -4.648 -22.063 -21.646 1.00 96.00 442 SER A CA 1
ATOM 3448 C C . SER A 1 442 ? -4.294 -21.290 -20.380 1.00 96.00 442 SER A C 1
ATOM 3450 O O . SER A 1 442 ? -3.754 -20.187 -20.457 1.00 96.00 442 SER A O 1
ATOM 3452 N N . ASP A 1 443 ? -4.562 -21.904 -19.231 1.00 96.31 443 ASP A N 1
ATOM 3453 C CA . ASP A 1 443 ? -4.162 -21.368 -17.936 1.00 96.31 443 ASP A CA 1
ATOM 3454 C C . ASP A 1 443 ? -2.657 -21.547 -17.705 1.00 96.31 443 ASP A C 1
ATOM 3456 O O . ASP A 1 443 ? -2.045 -22.499 -18.211 1.00 96.31 443 ASP A O 1
ATOM 3460 N N . THR A 1 444 ? -2.077 -20.658 -16.907 1.00 96.44 444 THR A N 1
ATOM 3461 C CA . THR A 1 444 ? -0.764 -20.859 -16.282 1.00 96.44 444 THR A CA 1
ATOM 3462 C C . THR A 1 444 ? -0.937 -21.384 -14.868 1.00 96.44 444 THR A C 1
ATOM 3464 O O . THR A 1 444 ? -1.839 -20.962 -14.149 1.00 96.44 444 THR A O 1
ATOM 3467 N N . ALA A 1 445 ? -0.053 -22.283 -14.445 1.00 92.81 445 ALA A N 1
ATOM 3468 C CA . ALA A 1 445 ? -0.032 -22.738 -13.061 1.00 92.81 445 ALA A CA 1
ATOM 3469 C C . ALA A 1 445 ? 0.678 -21.719 -12.160 1.00 92.81 445 ALA A C 1
ATOM 3471 O O . ALA A 1 445 ? 1.669 -21.112 -12.576 1.00 92.81 445 ALA A O 1
ATOM 3472 N N . CYS A 1 446 ? 0.200 -21.608 -10.922 1.00 90.56 446 CYS A N 1
ATOM 3473 C CA . CYS A 1 446 ? 0.885 -20.929 -9.830 1.00 90.56 446 CYS A CA 1
ATOM 3474 C C . CYS A 1 446 ? 1.213 -21.943 -8.737 1.00 90.56 446 CYS A C 1
ATOM 3476 O O . CYS A 1 446 ? 0.452 -22.888 -8.513 1.00 90.56 446 CYS A O 1
ATOM 3478 N N . PHE A 1 447 ? 2.354 -21.780 -8.083 1.00 86.50 447 PHE A N 1
ATOM 3479 C CA . PHE A 1 447 ? 2.812 -22.690 -7.042 1.00 86.50 447 PHE A CA 1
ATOM 3480 C C . PHE A 1 447 ? 3.509 -21.939 -5.916 1.00 86.50 447 PHE A C 1
ATOM 3482 O O . PHE A 1 447 ? 4.001 -20.823 -6.094 1.00 86.50 447 PHE A O 1
ATOM 3489 N N . ASP A 1 448 ? 3.547 -22.598 -4.759 1.00 84.06 448 ASP A N 1
ATOM 3490 C CA . ASP A 1 448 ? 4.290 -22.134 -3.597 1.00 84.06 448 ASP A CA 1
ATOM 3491 C C . ASP A 1 448 ? 5.785 -22.094 -3.913 1.00 84.06 448 ASP A C 1
ATOM 3493 O O . ASP A 1 448 ? 6.379 -23.076 -4.375 1.00 84.06 448 ASP A O 1
ATOM 3497 N N . TYR A 1 449 ? 6.370 -20.922 -3.719 1.00 79.81 449 TYR A N 1
ATOM 3498 C CA . TYR A 1 449 ? 7.738 -20.618 -4.061 1.00 79.81 449 TYR A CA 1
ATOM 3499 C C . TYR A 1 449 ? 8.584 -20.564 -2.784 1.00 79.81 449 TYR A C 1
ATOM 3501 O O . TYR A 1 449 ? 8.179 -19.958 -1.791 1.00 79.81 449 TYR A O 1
ATOM 3509 N N . PRO A 1 450 ? 9.777 -21.184 -2.770 1.00 76.69 450 PRO A N 1
ATOM 3510 C CA . PRO A 1 450 ? 10.632 -21.159 -1.594 1.00 76.69 450 PRO A CA 1
ATOM 3511 C C . PRO A 1 450 ? 10.979 -19.734 -1.137 1.00 76.69 450 PRO A C 1
ATOM 3513 O O . PRO A 1 450 ? 11.576 -18.947 -1.871 1.00 76.69 450 PRO A O 1
ATOM 3516 N N . TRP A 1 451 ? 10.653 -19.438 0.117 1.00 73.12 451 TRP A N 1
ATOM 3517 C CA . TRP A 1 451 ? 10.945 -18.168 0.777 1.00 73.12 451 TRP A CA 1
ATOM 3518 C C . TRP A 1 451 ? 12.435 -17.801 0.739 1.00 73.12 451 TRP A C 1
ATOM 3520 O O . TRP A 1 451 ? 13.306 -18.661 0.916 1.00 73.12 451 TRP A O 1
ATOM 3530 N N . GLY A 1 452 ? 12.724 -16.516 0.520 1.00 66.25 452 GLY A N 1
ATOM 3531 C CA . GLY A 1 452 ? 14.080 -15.969 0.480 1.00 66.25 452 GLY A CA 1
ATOM 3532 C C . GLY A 1 452 ? 14.986 -16.529 -0.624 1.00 66.25 452 GLY A C 1
ATOM 3533 O O . GLY A 1 452 ? 16.207 -16.414 -0.511 1.00 66.25 452 GLY A O 1
ATOM 3534 N N . GLN A 1 453 ? 14.424 -17.164 -1.661 1.00 61.06 453 GLN A N 1
ATOM 3535 C CA . GLN A 1 453 ? 15.186 -17.706 -2.790 1.00 61.06 453 GLN A CA 1
ATOM 3536 C C . GLN A 1 453 ? 15.068 -16.825 -4.050 1.00 61.06 453 GLN A C 1
ATOM 3538 O O . GLN A 1 453 ? 13.991 -16.290 -4.334 1.00 61.06 453 GLN A O 1
ATOM 3543 N N . PRO A 1 454 ? 16.141 -16.706 -4.856 1.00 56.62 454 PRO A N 1
ATOM 3544 C CA . PRO A 1 454 ? 16.060 -16.089 -6.175 1.00 56.62 454 PRO A CA 1
ATOM 3545 C C . PRO A 1 454 ? 15.209 -16.926 -7.138 1.00 56.62 454 PRO A C 1
ATOM 3547 O O . PRO A 1 454 ? 15.428 -18.136 -7.202 1.00 56.62 454 PRO A O 1
ATOM 3550 N N . PRO A 1 455 ? 14.367 -16.302 -7.985 1.00 59.41 455 PRO A N 1
ATOM 3551 C CA . PRO A 1 455 ? 14.377 -14.866 -8.268 1.00 59.41 455 PRO A CA 1
ATOM 3552 C C . PRO A 1 455 ? 13.348 -14.039 -7.479 1.00 59.41 455 PRO A C 1
ATOM 3554 O O . PRO A 1 455 ? 13.393 -12.820 -7.592 1.00 59.41 455 PRO A O 1
ATOM 3557 N N . LEU A 1 456 ? 12.431 -14.662 -6.722 1.00 62.44 456 LEU A N 1
ATOM 3558 C CA . LEU A 1 456 ? 11.261 -13.968 -6.156 1.00 62.44 456 LEU A CA 1
ATOM 3559 C C . LEU A 1 456 ? 11.452 -13.371 -4.769 1.00 62.44 456 LEU A C 1
ATOM 3561 O O . LEU A 1 456 ? 10.677 -12.496 -4.414 1.00 62.44 456 LEU A O 1
ATOM 3565 N N . TYR A 1 457 ? 12.471 -13.792 -4.014 1.00 59.50 457 TYR A N 1
ATOM 3566 C CA . TYR A 1 457 ? 12.887 -13.158 -2.757 1.00 59.50 457 TYR A CA 1
ATOM 3567 C C . TYR A 1 457 ? 11.728 -12.660 -1.875 1.00 59.50 457 TYR A C 1
ATOM 3569 O O . TYR A 1 457 ? 11.740 -11.526 -1.401 1.00 59.50 457 TYR A O 1
ATOM 3577 N N . CYS A 1 458 ? 10.721 -13.508 -1.659 1.00 66.44 458 CYS A N 1
ATOM 3578 C CA . CYS A 1 458 ? 9.672 -13.204 -0.699 1.00 66.44 458 CYS A CA 1
ATOM 3579 C C . CYS A 1 458 ? 10.270 -13.284 0.710 1.00 66.44 458 CYS A C 1
ATOM 3581 O O . CYS A 1 458 ? 10.931 -14.278 1.047 1.00 66.44 458 CYS A O 1
ATOM 3583 N N . TYR A 1 459 ? 10.021 -12.262 1.515 1.00 61.44 459 TYR A N 1
ATOM 3584 C CA . TYR A 1 459 ? 10.462 -12.145 2.898 1.00 61.44 459 TYR A CA 1
ATOM 3585 C C . TYR A 1 459 ? 9.277 -11.596 3.694 1.00 61.44 459 TYR A C 1
ATOM 3587 O O . TYR A 1 459 ? 9.073 -10.386 3.674 1.00 61.44 459 TYR A O 1
ATOM 3595 N N . PRO A 1 460 ? 8.482 -12.456 4.348 1.00 50.75 460 PRO A N 1
ATOM 3596 C CA . PRO A 1 460 ? 7.647 -11.996 5.434 1.00 50.75 460 PRO A CA 1
ATOM 3597 C C . PRO A 1 460 ? 8.630 -11.706 6.579 1.00 50.75 460 PRO A C 1
ATOM 3599 O O . PRO A 1 460 ? 9.723 -12.293 6.621 1.00 50.75 460 PRO A O 1
ATOM 3602 N N . GLY A 1 461 ? 8.359 -10.771 7.466 1.00 48.09 461 GLY A N 1
ATOM 3603 C CA . GLY A 1 461 ? 9.336 -10.370 8.473 1.00 48.09 461 GLY A CA 1
ATOM 3604 C C . GLY A 1 461 ? 9.806 -11.503 9.360 1.00 48.09 461 GLY A C 1
ATOM 3605 O O . GLY A 1 461 ? 9.364 -12.651 9.304 1.00 48.09 461 GLY A O 1
ATOM 3606 N N . LEU A 1 462 ? 10.742 -11.153 10.233 1.00 43.50 462 LEU A N 1
ATOM 3607 C CA . LEU A 1 462 ? 11.460 -12.084 11.100 1.00 43.50 462 LEU A CA 1
ATOM 3608 C C . LEU A 1 462 ? 10.565 -12.902 12.054 1.00 43.50 462 LEU A C 1
ATOM 3610 O O . LEU A 1 462 ? 11.104 -13.757 12.751 1.00 43.50 462 LEU A O 1
ATOM 3614 N N . GLN A 1 463 ? 9.247 -12.672 12.118 1.00 43.53 463 GLN A N 1
ATOM 3615 C CA . GLN A 1 463 ? 8.390 -13.299 13.126 1.00 43.53 463 GLN A CA 1
ATOM 3616 C C . GLN A 1 463 ? 7.156 -14.048 12.628 1.00 43.53 463 GLN A C 1
ATOM 3618 O O . GLN A 1 463 ? 6.685 -14.874 13.406 1.00 43.53 463 GLN A O 1
ATOM 3623 N N . ASP A 1 464 ? 6.678 -13.904 11.382 1.00 51.19 464 ASP A N 1
ATOM 3624 C CA . ASP A 1 464 ? 5.519 -14.713 10.996 1.00 51.19 464 ASP A CA 1
ATOM 3625 C C . ASP A 1 464 ? 5.406 -15.117 9.522 1.00 51.19 464 ASP A C 1
ATOM 3627 O O . ASP A 1 464 ? 5.538 -14.318 8.606 1.00 51.19 464 ASP A O 1
ATOM 3631 N N . ARG A 1 465 ? 5.147 -16.408 9.290 1.00 57.31 465 ARG A N 1
ATOM 3632 C CA . ARG A 1 465 ? 4.712 -16.943 7.984 1.00 57.31 465 ARG A CA 1
ATOM 3633 C C . ARG A 1 465 ? 3.209 -17.208 7.961 1.00 57.31 465 ARG A C 1
ATOM 3635 O O . ARG A 1 465 ? 2.686 -17.623 6.924 1.00 57.31 465 ARG A O 1
ATOM 3642 N N . ILE A 1 466 ? 2.534 -17.079 9.101 1.00 64.69 466 ILE A N 1
ATOM 3643 C CA . ILE A 1 466 ? 1.095 -17.273 9.225 1.00 64.69 466 ILE A CA 1
ATOM 3644 C C . ILE A 1 466 ? 0.415 -16.209 8.357 1.00 64.69 466 ILE A C 1
ATOM 3646 O O . ILE A 1 466 ? 0.890 -15.092 8.235 1.00 64.69 466 ILE A O 1
ATOM 3650 N N . GLY A 1 467 ? -0.626 -16.599 7.622 1.00 70.38 467 GLY A N 1
ATOM 3651 C CA . GLY A 1 467 ? -1.333 -15.690 6.712 1.00 70.38 467 GLY A CA 1
ATOM 3652 C C . GLY A 1 467 ? -0.675 -15.450 5.343 1.00 70.38 467 GLY A C 1
ATOM 3653 O O . GLY A 1 467 ? -1.381 -15.116 4.388 1.00 70.38 467 GLY A O 1
ATOM 3654 N N . HIS A 1 468 ? 0.633 -15.683 5.197 1.00 77.19 468 HIS A N 1
ATOM 3655 C CA . HIS A 1 468 ? 1.400 -15.289 4.012 1.00 77.19 468 HIS A CA 1
ATOM 3656 C C . HIS A 1 468 ? 1.533 -16.346 2.904 1.00 77.19 468 HIS A C 1
ATOM 3658 O O . HIS A 1 468 ? 1.497 -17.556 3.142 1.00 77.19 468 HIS A O 1
ATOM 3664 N N . ALA A 1 469 ? 1.767 -15.881 1.671 1.00 78.38 469 ALA A N 1
ATOM 3665 C CA . ALA A 1 469 ? 2.127 -16.716 0.529 1.00 78.38 469 ALA A CA 1
ATOM 3666 C C . ALA A 1 469 ? 3.222 -16.096 -0.342 1.00 78.38 469 ALA A C 1
ATOM 3668 O O . ALA A 1 469 ? 3.141 -14.941 -0.747 1.00 78.38 469 ALA A O 1
ATOM 3669 N N . CYS A 1 470 ? 4.206 -16.916 -0.707 1.00 79.50 470 CYS A N 1
ATOM 3670 C CA . CYS A 1 470 ? 5.185 -16.594 -1.734 1.00 79.50 470 CYS A CA 1
ATOM 3671 C C . CYS A 1 470 ? 4.842 -17.395 -2.983 1.00 79.50 470 CYS A C 1
ATOM 3673 O O . CYS A 1 470 ? 5.081 -18.596 -3.025 1.00 79.50 470 CYS A O 1
ATOM 3675 N N . TRP A 1 471 ? 4.255 -16.765 -3.998 1.00 84.00 471 TRP A N 1
ATOM 3676 C CA . TRP A 1 471 ? 3.807 -17.478 -5.195 1.00 84.00 471 TRP A CA 1
ATOM 3677 C C . TRP A 1 471 ? 4.600 -17.115 -6.438 1.00 84.00 471 TRP A C 1
ATOM 3679 O O . TRP A 1 471 ? 4.953 -15.955 -6.651 1.00 84.00 471 TRP A O 1
ATOM 3689 N N . GLN A 1 472 ? 4.834 -18.135 -7.265 1.00 86.94 472 GLN A N 1
ATOM 3690 C CA . GLN A 1 472 ? 5.296 -17.985 -8.636 1.00 86.94 472 GLN A CA 1
ATOM 3691 C C . GLN A 1 472 ? 4.245 -18.538 -9.592 1.00 86.94 472 GLN A C 1
ATOM 3693 O O . GLN A 1 472 ? 3.844 -19.694 -9.473 1.00 86.94 472 GLN A O 1
ATOM 3698 N N . CYS A 1 473 ? 3.840 -17.729 -10.560 1.00 92.38 473 CYS A N 1
ATOM 3699 C CA . CYS A 1 473 ? 3.000 -18.110 -11.682 1.00 92.38 473 CYS A CA 1
ATOM 3700 C C . CYS A 1 473 ? 3.834 -18.251 -12.957 1.00 92.38 473 CYS A C 1
ATOM 3702 O O . CYS A 1 473 ? 4.840 -17.571 -13.140 1.00 92.38 473 CYS A O 1
ATOM 3704 N N . GLY A 1 474 ? 3.412 -19.128 -13.868 1.00 93.62 474 GLY A N 1
ATOM 3705 C CA . GLY A 1 474 ? 4.169 -19.413 -15.090 1.00 93.62 474 GLY A CA 1
ATOM 3706 C C . GLY A 1 474 ? 4.049 -18.391 -16.214 1.00 93.62 474 GLY A C 1
ATOM 3707 O O . GLY A 1 474 ? 4.790 -18.496 -17.187 1.00 93.62 474 GLY A O 1
ATOM 3708 N N . GLY A 1 475 ? 3.126 -17.432 -16.145 1.00 96.19 475 GLY A N 1
ATOM 3709 C CA . GLY A 1 475 ? 2.888 -16.504 -17.247 1.00 96.19 475 GLY A CA 1
ATOM 3710 C C . GLY A 1 475 ? 3.946 -15.411 -17.379 1.00 96.19 475 GLY A C 1
ATOM 3711 O O . GLY A 1 475 ? 4.494 -14.924 -16.393 1.00 96.19 475 GLY A O 1
ATOM 3712 N N . GLN A 1 476 ? 4.200 -14.985 -18.613 1.00 95.88 476 GLN A N 1
ATOM 3713 C CA . GLN A 1 476 ? 5.028 -13.821 -18.930 1.00 95.88 476 GLN A CA 1
ATOM 3714 C C . GLN A 1 476 ? 4.576 -13.156 -20.237 1.00 95.88 476 GLN A C 1
ATOM 3716 O O . GLN A 1 476 ? 4.099 -13.831 -21.156 1.00 95.88 476 GLN A O 1
ATOM 3721 N N . LEU A 1 477 ? 4.767 -11.840 -20.336 1.00 97.75 477 LEU A N 1
ATOM 3722 C CA . LEU A 1 477 ? 4.670 -11.089 -21.592 1.00 97.75 477 LEU A CA 1
ATOM 3723 C C . LEU A 1 477 ? 6.034 -11.100 -22.274 1.00 97.75 477 LEU A C 1
ATOM 3725 O O . LEU A 1 477 ? 7.018 -10.804 -21.610 1.00 97.75 477 LEU A O 1
ATOM 3729 N N . VAL A 1 478 ? 6.120 -11.384 -23.572 1.00 97.50 478 VAL A N 1
ATOM 3730 C CA . VAL A 1 478 ? 7.393 -11.445 -24.307 1.00 97.50 478 VAL A CA 1
ATOM 3731 C C . VAL A 1 478 ? 7.348 -10.566 -25.549 1.00 97.50 478 VAL A C 1
ATOM 3733 O O . VAL A 1 478 ? 6.443 -10.702 -26.368 1.00 97.50 478 VAL A O 1
ATOM 3736 N N . PHE A 1 479 ? 8.367 -9.724 -25.729 1.00 97.50 479 PHE A N 1
ATOM 3737 C CA . PHE A 1 479 ? 8.660 -9.047 -26.992 1.00 97.50 479 PHE A CA 1
ATOM 3738 C C . PHE A 1 479 ? 9.865 -9.709 -27.651 1.00 97.50 479 PHE A C 1
ATOM 3740 O O . PHE A 1 479 ? 10.916 -9.866 -27.028 1.00 97.50 479 PHE A O 1
ATOM 3747 N N . ARG A 1 480 ? 9.726 -10.097 -28.919 1.00 97.19 480 ARG A N 1
ATOM 3748 C CA . ARG A 1 480 ? 10.770 -10.799 -29.672 1.00 97.19 480 ARG A CA 1
ATOM 3749 C C . ARG A 1 480 ? 10.981 -10.178 -31.045 1.00 97.19 480 ARG A C 1
ATOM 3751 O O . ARG A 1 480 ? 10.032 -9.987 -31.809 1.00 97.19 480 ARG A O 1
ATOM 3758 N N . LEU A 1 481 ? 12.248 -9.931 -31.361 1.00 97.31 481 LEU A N 1
ATOM 3759 C CA . LEU A 1 481 ? 12.726 -9.393 -32.627 1.00 97.31 481 LEU A CA 1
ATOM 3760 C C . LEU A 1 481 ? 13.558 -10.455 -33.353 1.00 97.31 481 LEU A C 1
ATOM 3762 O O . LEU A 1 481 ? 14.540 -10.969 -32.817 1.00 97.31 481 LEU A O 1
ATOM 3766 N N . LEU A 1 482 ? 13.173 -10.772 -34.590 1.00 94.19 482 LEU A N 1
ATOM 3767 C CA . LEU A 1 482 ? 13.888 -11.756 -35.410 1.00 94.19 482 LEU A CA 1
ATOM 3768 C C . LEU A 1 482 ? 15.044 -11.134 -36.200 1.00 94.19 482 LEU A C 1
ATOM 3770 O O . LEU A 1 482 ? 16.072 -11.778 -36.393 1.00 94.19 482 LEU A O 1
ATOM 3774 N N . GLN A 1 483 ? 14.873 -9.894 -36.663 1.00 94.31 483 GLN A N 1
ATOM 3775 C CA . GLN A 1 483 ? 15.853 -9.168 -37.464 1.00 94.31 483 GLN A CA 1
ATOM 3776 C C . GLN A 1 483 ? 15.592 -7.659 -37.384 1.00 94.31 483 GLN A C 1
ATOM 3778 O O . GLN A 1 483 ? 14.440 -7.235 -37.345 1.00 94.31 483 GLN A O 1
ATOM 3783 N N . GLY A 1 484 ? 16.654 -6.858 -37.438 1.00 94.81 484 GLY A N 1
ATOM 3784 C CA . GLY A 1 484 ? 16.602 -5.400 -37.472 1.00 94.81 484 GLY A CA 1
ATOM 3785 C C . GLY A 1 484 ? 16.923 -4.775 -36.120 1.00 94.81 484 GLY A C 1
ATOM 3786 O O . GLY A 1 484 ? 17.591 -5.375 -35.280 1.00 94.81 484 GLY A O 1
ATOM 3787 N N . GLN A 1 485 ? 16.439 -3.553 -35.927 1.00 95.88 485 GLN A N 1
ATOM 3788 C CA . GLN A 1 485 ? 16.560 -2.811 -34.680 1.00 95.88 485 GLN A CA 1
ATOM 3789 C C . GLN A 1 485 ? 15.219 -2.154 -34.359 1.00 95.88 485 GLN A C 1
ATOM 3791 O O . GLN A 1 485 ? 14.566 -1.618 -35.259 1.00 95.88 485 GLN A O 1
ATOM 3796 N N . VAL A 1 486 ? 14.831 -2.186 -33.089 1.00 96.75 486 VAL A N 1
ATOM 3797 C CA . VAL A 1 486 ? 13.650 -1.494 -32.568 1.00 96.75 486 VAL A CA 1
ATOM 3798 C C . VAL A 1 486 ? 13.961 -0.933 -31.190 1.00 96.75 486 VAL A C 1
ATOM 3800 O O . VAL A 1 486 ? 14.637 -1.593 -30.405 1.00 96.75 486 VAL A O 1
ATOM 3803 N N . ASP A 1 487 ? 13.443 0.253 -30.899 1.00 95.94 487 ASP A N 1
ATOM 3804 C CA . ASP A 1 487 ? 13.392 0.783 -29.540 1.00 95.94 487 ASP A CA 1
ATOM 3805 C C . ASP A 1 487 ? 11.968 0.611 -29.008 1.00 95.94 487 ASP A C 1
ATOM 3807 O O . ASP A 1 487 ? 11.016 0.847 -29.753 1.00 95.94 487 ASP A O 1
ATOM 3811 N N . LEU A 1 488 ? 11.836 0.182 -27.757 1.00 94.12 488 LEU A N 1
ATOM 3812 C CA . LEU A 1 488 ? 10.598 -0.071 -27.030 1.00 94.12 488 LEU A CA 1
ATOM 3813 C C . LEU A 1 488 ? 10.563 0.797 -25.773 1.00 94.12 488 LEU A C 1
ATOM 3815 O O . LEU A 1 488 ? 11.580 0.956 -25.097 1.00 94.12 488 LEU A O 1
ATOM 3819 N N . ASP A 1 489 ? 9.385 1.317 -25.460 1.00 91.06 489 ASP A N 1
ATOM 3820 C CA . ASP A 1 489 ? 9.121 2.130 -24.279 1.00 91.06 489 ASP A CA 1
ATOM 3821 C C . ASP A 1 489 ? 7.628 2.036 -23.898 1.00 91.06 489 ASP A C 1
ATOM 3823 O O . ASP A 1 489 ? 6.803 1.607 -24.714 1.00 91.06 489 ASP A O 1
ATOM 3827 N N . MET A 1 490 ? 7.279 2.407 -22.666 1.00 87.69 490 MET A N 1
ATOM 3828 C CA . MET A 1 490 ? 5.919 2.404 -22.107 1.00 87.69 490 MET A CA 1
ATOM 3829 C C . MET A 1 490 ? 5.089 1.169 -22.495 1.00 87.69 490 MET A C 1
ATOM 3831 O O . MET A 1 490 ? 4.013 1.272 -23.094 1.00 87.69 490 MET A O 1
ATOM 3835 N N . ALA A 1 491 ? 5.611 -0.014 -22.169 1.00 91.06 491 ALA A N 1
ATOM 3836 C CA . ALA A 1 491 ? 4.908 -1.276 -22.344 1.00 91.06 491 ALA A CA 1
ATOM 3837 C C . ALA A 1 491 ? 3.861 -1.474 -21.238 1.00 91.06 491 ALA A C 1
ATOM 3839 O O . ALA A 1 491 ? 4.157 -1.327 -20.059 1.00 91.06 491 ALA A O 1
ATOM 3840 N N . SER A 1 492 ? 2.650 -1.855 -21.623 1.00 91.62 492 SER A N 1
ATOM 3841 C CA . SER A 1 492 ? 1.516 -2.093 -20.733 1.00 91.62 492 SER A CA 1
ATOM 3842 C C . SER A 1 492 ? 0.788 -3.366 -21.150 1.00 91.62 492 SER A C 1
ATOM 3844 O O . SER A 1 492 ? 0.680 -3.675 -22.344 1.00 91.62 492 SER A O 1
ATOM 3846 N N . LEU A 1 493 ? 0.282 -4.099 -20.164 1.00 93.81 493 LEU A N 1
ATOM 3847 C CA . LEU A 1 493 ? -0.599 -5.243 -20.350 1.00 93.81 493 LEU A CA 1
ATOM 3848 C C . LEU A 1 493 ? -1.667 -5.222 -19.270 1.00 93.81 493 LEU A C 1
ATOM 3850 O O . LEU A 1 493 ? -1.370 -5.107 -18.088 1.00 93.81 493 LEU A O 1
ATOM 3854 N N . GLN A 1 494 ? -2.912 -5.405 -19.672 1.00 92.69 494 GLN A N 1
ATOM 3855 C CA . GLN A 1 494 ? -4.042 -5.441 -18.764 1.00 92.69 494 GLN A CA 1
ATOM 3856 C C . GLN A 1 494 ? -4.937 -6.633 -19.085 1.00 92.69 494 GLN A C 1
ATOM 3858 O O . GLN A 1 494 ? -5.054 -7.017 -20.255 1.00 92.69 494 GLN A O 1
ATOM 3863 N N . PRO A 1 495 ? -5.630 -7.200 -18.084 1.00 93.69 495 PRO A N 1
ATOM 3864 C CA . PRO A 1 495 ? -6.780 -8.036 -18.365 1.00 93.69 495 PRO A CA 1
ATOM 3865 C C . PRO A 1 495 ? -7.799 -7.232 -19.185 1.00 93.69 495 PRO A C 1
ATOM 3867 O O . PRO A 1 495 ? -7.914 -6.006 -19.042 1.00 93.69 495 PRO A O 1
ATOM 3870 N N . GLY A 1 496 ? -8.545 -7.918 -20.049 1.00 91.00 496 GLY A N 1
ATOM 3871 C CA . GLY A 1 496 ? -9.744 -7.364 -20.667 1.00 91.00 496 GLY A CA 1
ATOM 3872 C C . GLY A 1 496 ? -10.834 -7.071 -19.627 1.00 91.00 496 GLY A C 1
ATOM 3873 O O . GLY A 1 496 ? -10.603 -7.045 -18.415 1.00 91.00 496 GLY A O 1
ATOM 3874 N N . SER A 1 497 ? -12.077 -6.915 -20.081 1.00 90.06 497 SER A N 1
ATOM 3875 C CA . SER A 1 497 ? -13.208 -6.563 -19.207 1.00 90.06 497 SER A CA 1
ATOM 3876 C C . SER A 1 497 ? -13.502 -7.578 -18.096 1.00 90.06 497 SER A C 1
ATOM 3878 O O . SER A 1 497 ? -14.340 -7.312 -17.244 1.00 90.06 497 SER A O 1
ATOM 3880 N N . TRP A 1 498 ? -12.884 -8.757 -18.106 1.00 90.88 498 TRP A N 1
ATOM 3881 C CA . TRP A 1 498 ? -13.068 -9.782 -17.081 1.00 90.88 498 TRP A CA 1
ATOM 3882 C C . TRP A 1 498 ? -12.356 -9.448 -15.760 1.00 90.88 498 TRP A C 1
ATOM 3884 O O . TRP A 1 498 ? -12.889 -9.791 -14.710 1.00 90.88 498 TRP A O 1
ATOM 3894 N N . GLY A 1 499 ? -11.206 -8.762 -15.802 1.00 90.25 499 GLY A N 1
ATOM 3895 C CA . GLY A 1 499 ? -10.411 -8.416 -14.611 1.00 90.25 499 GLY A CA 1
ATOM 3896 C C . GLY A 1 499 ? -10.573 -6.967 -14.138 1.00 90.25 499 GLY A C 1
ATOM 3897 O O . GLY A 1 499 ? -10.116 -6.616 -13.052 1.00 90.25 499 GLY A O 1
ATOM 3898 N N . ARG A 1 500 ? -11.233 -6.119 -14.938 1.00 91.56 500 ARG A N 1
ATOM 3899 C CA . ARG A 1 500 ? -11.470 -4.703 -14.615 1.00 91.56 500 ARG A CA 1
ATOM 3900 C C . ARG A 1 500 ? -12.783 -4.512 -13.867 1.00 91.56 500 ARG A C 1
ATOM 3902 O O . ARG A 1 500 ? -13.806 -5.094 -14.243 1.00 91.56 500 ARG A O 1
ATOM 3909 N N . PHE A 1 501 ? -12.770 -3.657 -12.849 1.00 91.12 501 PHE A N 1
ATOM 3910 C CA . PHE A 1 501 ? -13.978 -3.233 -12.145 1.00 91.12 501 PHE A CA 1
ATOM 3911 C C . PHE A 1 501 ? -14.954 -2.537 -13.106 1.00 91.12 501 PHE A C 1
ATOM 3913 O O . PHE A 1 501 ? -16.110 -2.941 -13.224 1.00 91.12 501 PHE A O 1
ATOM 3920 N N . ALA A 1 502 ? -14.453 -1.573 -13.881 1.00 86.12 502 ALA A N 1
ATOM 3921 C CA . ALA A 1 502 ? -15.190 -0.895 -14.941 1.00 86.12 502 ALA A CA 1
ATOM 3922 C C . ALA A 1 502 ? -14.360 -0.870 -16.240 1.00 86.12 502 ALA A C 1
ATOM 3924 O O . ALA A 1 502 ? -13.137 -0.772 -16.159 1.00 86.12 502 ALA A O 1
ATOM 3925 N N . PRO A 1 503 ? -14.975 -0.935 -17.440 1.00 80.06 503 PRO A N 1
ATOM 3926 C CA . PRO A 1 503 ? -14.236 -1.022 -18.708 1.00 80.06 503 PRO A CA 1
ATOM 3927 C C . PRO A 1 503 ? -13.209 0.098 -18.928 1.00 80.06 503 PRO A C 1
ATOM 3929 O O . PRO A 1 503 ? -12.110 -0.164 -19.418 1.00 80.06 503 PRO A O 1
ATOM 3932 N N . GLU A 1 504 ? -13.573 1.319 -18.529 1.00 75.75 504 GLU A N 1
ATOM 3933 C CA . GLU A 1 504 ? -12.775 2.544 -18.686 1.00 75.75 504 GLU A CA 1
ATOM 3934 C C . GLU A 1 504 ? -11.728 2.726 -17.570 1.00 75.75 504 GLU A C 1
ATOM 3936 O O . GLU A 1 504 ? -10.845 3.574 -17.679 1.00 75.75 504 GLU A O 1
ATOM 3941 N N . GLN A 1 505 ? -11.814 1.947 -16.483 1.00 80.12 505 GLN A N 1
ATOM 3942 C CA . GLN A 1 505 ? -10.935 2.077 -15.324 1.00 80.12 505 GLN A CA 1
ATOM 3943 C C . GLN A 1 505 ? -9.875 0.978 -15.301 1.00 80.12 505 GLN A C 1
ATOM 3945 O O . GLN A 1 505 ? -10.161 -0.207 -15.466 1.00 80.12 505 GLN A O 1
ATOM 3950 N N . ARG A 1 506 ? -8.636 1.374 -15.005 1.00 85.31 506 ARG A N 1
ATOM 3951 C CA . ARG A 1 506 ? -7.505 0.459 -14.797 1.00 85.31 506 ARG A CA 1
ATOM 3952 C C . ARG A 1 506 ? -7.478 -0.068 -13.362 1.00 85.31 506 ARG A C 1
ATOM 3954 O O . ARG A 1 506 ? -6.442 -0.021 -12.710 1.00 85.31 506 ARG A O 1
ATOM 3961 N N . VAL A 1 507 ? -8.636 -0.491 -12.853 1.00 89.50 507 VAL A N 1
ATOM 3962 C CA . VAL A 1 507 ? -8.831 -0.882 -11.450 1.00 89.50 507 VAL A CA 1
ATOM 3963 C C . VAL A 1 507 ? -9.288 -2.325 -11.353 1.00 89.50 507 VAL A C 1
ATOM 3965 O O . VAL A 1 507 ? -10.189 -2.758 -12.078 1.00 89.50 507 VAL A O 1
ATOM 3968 N N . ARG A 1 508 ? -8.636 -3.073 -10.467 1.00 90.12 508 ARG A N 1
ATOM 3969 C CA . ARG A 1 508 ? -8.860 -4.497 -10.236 1.00 90.12 508 ARG A CA 1
ATOM 3970 C C . ARG A 1 508 ? -10.249 -4.754 -9.663 1.00 90.12 508 ARG A C 1
ATOM 3972 O O . ARG A 1 508 ? -10.629 -4.160 -8.657 1.00 90.12 508 ARG A O 1
ATOM 3979 N N . ARG A 1 509 ? -11.015 -5.638 -10.311 1.00 91.56 509 ARG A N 1
ATOM 3980 C CA . ARG A 1 509 ? -12.376 -5.983 -9.869 1.00 91.56 509 ARG A CA 1
ATOM 3981 C C . ARG A 1 509 ? -12.388 -6.646 -8.495 1.00 91.56 509 ARG A C 1
ATOM 3983 O O . ARG A 1 509 ? -13.173 -6.243 -7.650 1.00 91.56 509 ARG A O 1
ATOM 3990 N N . ASP A 1 510 ? -11.529 -7.637 -8.302 1.00 91.75 510 ASP A N 1
ATOM 3991 C CA . ASP A 1 510 ? -11.438 -8.446 -7.085 1.00 91.75 510 ASP A CA 1
ATOM 3992 C C . ASP A 1 510 ? -11.159 -7.595 -5.837 1.00 91.75 510 ASP A C 1
ATOM 3994 O O . ASP A 1 510 ? -11.830 -7.743 -4.818 1.00 91.75 510 ASP A O 1
ATOM 3998 N N . ILE A 1 511 ? -10.249 -6.623 -5.939 1.00 90.75 511 ILE A N 1
ATOM 3999 C CA . ILE A 1 511 ? -9.983 -5.668 -4.854 1.00 90.75 511 ILE A CA 1
ATOM 4000 C C . ILE A 1 511 ? -11.208 -4.798 -4.547 1.00 90.75 511 ILE A C 1
ATOM 4002 O O . ILE A 1 511 ? -11.564 -4.637 -3.382 1.00 90.75 511 ILE A O 1
ATOM 4006 N N . VAL A 1 512 ? -11.891 -4.264 -5.566 1.00 90.44 512 VAL A N 1
ATOM 4007 C CA . VAL A 1 512 ? -13.088 -3.429 -5.351 1.00 90.44 512 VAL A CA 1
ATOM 4008 C C . VAL A 1 512 ? -14.237 -4.234 -4.740 1.00 90.44 512 VAL A C 1
ATOM 4010 O O . VAL A 1 512 ? -14.930 -3.731 -3.858 1.00 90.44 512 VAL A O 1
ATOM 4013 N N . GLU A 1 513 ? -14.423 -5.486 -5.155 1.00 92.50 513 GLU A N 1
ATOM 4014 C CA . GLU A 1 513 ? -15.415 -6.388 -4.561 1.00 92.50 513 GLU A CA 1
ATOM 4015 C C . GLU A 1 513 ? -15.135 -6.626 -3.071 1.00 92.50 513 GLU A C 1
ATOM 4017 O O . GLU A 1 513 ? -16.060 -6.538 -2.261 1.00 92.50 513 GLU A O 1
ATOM 4022 N N . HIS A 1 514 ? -13.870 -6.829 -2.685 1.00 92.38 514 HIS A N 1
ATOM 4023 C CA . HIS A 1 514 ? -13.491 -6.922 -1.275 1.00 92.38 514 HIS A CA 1
ATOM 4024 C C . HIS A 1 514 ? -13.758 -5.625 -0.503 1.00 92.38 514 HIS A C 1
ATOM 4026 O O . HIS A 1 514 ? -14.302 -5.699 0.598 1.00 92.38 514 HIS A O 1
ATOM 4032 N N . LEU A 1 515 ? -13.421 -4.455 -1.056 1.00 88.00 515 LEU A N 1
ATOM 4033 C CA . LEU A 1 515 ? -13.663 -3.159 -0.404 1.00 88.00 515 LEU A CA 1
ATOM 4034 C C . LEU A 1 515 ? -15.157 -2.902 -0.168 1.00 88.00 515 LEU A C 1
ATOM 4036 O O . LEU A 1 515 ? -15.545 -2.463 0.915 1.00 88.00 515 LEU A O 1
ATOM 4040 N N . LEU A 1 516 ? -15.998 -3.228 -1.155 1.00 88.06 516 LEU A N 1
ATOM 4041 C CA . LEU A 1 516 ? -17.453 -3.130 -1.037 1.00 88.06 516 LEU A CA 1
ATOM 4042 C C . LEU A 1 516 ? -18.004 -4.098 0.012 1.00 88.06 516 LEU A C 1
ATOM 4044 O O . LEU A 1 516 ? -18.836 -3.703 0.824 1.00 88.06 516 LEU A O 1
ATOM 4048 N N . ALA A 1 517 ? -17.527 -5.344 0.026 1.00 88.88 517 ALA A N 1
ATOM 4049 C CA . ALA A 1 517 ? -17.950 -6.340 1.008 1.00 88.88 517 ALA A CA 1
ATOM 4050 C C . ALA A 1 517 ? -17.445 -6.043 2.434 1.00 88.88 517 ALA A C 1
ATOM 4052 O O . ALA A 1 517 ? -18.088 -6.446 3.398 1.00 88.88 517 ALA A O 1
ATOM 4053 N N . MET A 1 518 ? -16.336 -5.309 2.580 1.00 87.81 518 MET A N 1
ATOM 4054 C CA . MET A 1 518 ? -15.863 -4.809 3.875 1.00 87.81 518 MET A CA 1
ATOM 4055 C C . MET A 1 518 ? -16.715 -3.647 4.399 1.00 87.81 518 MET A C 1
ATOM 4057 O O . MET A 1 518 ? -16.691 -3.367 5.594 1.00 87.81 518 MET A O 1
ATOM 4061 N N . GLY A 1 519 ? -17.454 -2.971 3.513 1.00 82.19 519 GLY A N 1
ATOM 4062 C CA . GLY A 1 519 ? -18.268 -1.814 3.868 1.00 82.19 519 GLY A CA 1
ATOM 4063 C C . GLY A 1 519 ? -17.468 -0.514 3.994 1.00 82.19 519 GLY A C 1
ATOM 4064 O O . GLY A 1 519 ? -17.781 0.323 4.834 1.00 82.19 519 GLY A O 1
ATOM 4065 N N . VAL A 1 520 ? -16.409 -0.351 3.195 1.00 84.00 520 VAL A N 1
ATOM 4066 C CA . VAL A 1 520 ? -15.611 0.885 3.172 1.00 84.00 520 VAL A CA 1
ATOM 4067 C C . VAL A 1 520 ? -16.419 2.032 2.567 1.00 84.00 520 VAL A C 1
ATOM 4069 O O . VAL A 1 520 ? -16.873 1.930 1.434 1.00 84.00 520 VAL A O 1
ATOM 4072 N N . ASP A 1 521 ? -16.515 3.156 3.280 1.00 79.12 521 ASP A N 1
ATOM 4073 C CA . ASP A 1 521 ? -17.223 4.363 2.816 1.00 79.12 521 ASP A CA 1
ATOM 4074 C C . ASP A 1 521 ? -16.281 5.464 2.284 1.00 79.12 521 ASP A C 1
ATOM 4076 O O . ASP A 1 521 ? -16.724 6.510 1.794 1.00 79.12 521 ASP A O 1
ATOM 4080 N N . GLY A 1 522 ? -14.964 5.253 2.360 1.00 82.88 522 GLY A N 1
ATOM 4081 C CA . GLY A 1 522 ? -13.969 6.192 1.854 1.00 82.88 522 GLY A CA 1
ATOM 4082 C C . GLY A 1 522 ? -12.566 5.609 1.732 1.00 82.88 522 GLY A C 1
ATOM 4083 O O . GLY A 1 522 ? -12.193 4.703 2.471 1.00 82.88 522 GLY A O 1
ATOM 4084 N N . ILE A 1 523 ? -11.781 6.143 0.797 1.00 86.25 523 ILE A N 1
ATOM 4085 C CA . ILE A 1 523 ? -10.414 5.691 0.520 1.00 86.25 523 ILE A CA 1
ATOM 4086 C C . ILE A 1 523 ? -9.464 6.888 0.558 1.00 86.25 523 ILE A C 1
ATOM 4088 O O . ILE A 1 523 ? -9.701 7.912 -0.093 1.00 86.25 523 ILE A O 1
ATOM 4092 N N . ARG A 1 524 ? -8.357 6.726 1.286 1.00 86.56 524 ARG A N 1
ATOM 4093 C CA . ARG A 1 524 ? -7.208 7.628 1.252 1.00 86.56 524 ARG A CA 1
ATOM 4094 C C . ARG A 1 524 ? -6.134 7.081 0.321 1.00 86.56 524 ARG A C 1
ATOM 4096 O O . ARG A 1 524 ? -5.741 5.925 0.441 1.00 86.56 524 ARG A O 1
ATOM 4103 N N . LEU A 1 525 ? -5.631 7.937 -0.563 1.00 84.88 525 LEU A N 1
ATOM 4104 C CA . LEU A 1 525 ? -4.412 7.705 -1.334 1.00 84.88 525 LEU A CA 1
ATOM 4105 C C . LEU A 1 525 ? -3.332 8.659 -0.811 1.00 84.88 525 LEU A C 1
ATOM 4107 O O . LEU A 1 525 ? -3.269 9.819 -1.230 1.00 84.88 525 LEU A O 1
ATOM 4111 N N . GLY A 1 526 ? -2.521 8.152 0.118 1.00 76.94 526 GLY A N 1
ATOM 4112 C CA . GLY A 1 526 ? -1.515 8.908 0.859 1.00 76.94 526 GLY A CA 1
ATOM 4113 C C . GLY A 1 526 ? -0.410 8.041 1.445 1.00 76.94 526 GLY A C 1
ATOM 4114 O O . GLY A 1 526 ? -0.242 6.894 1.050 1.00 76.94 526 GLY A O 1
ATOM 4115 N N . GLY A 1 527 ? 0.352 8.590 2.385 1.00 75.38 527 GLY A N 1
ATOM 4116 C CA . GLY A 1 527 ? 1.541 7.944 2.934 1.00 75.38 527 GLY A CA 1
ATOM 4117 C C . GLY A 1 527 ? 2.840 8.556 2.411 1.00 75.38 527 GLY A C 1
ATOM 4118 O O . GLY A 1 527 ? 2.869 9.518 1.638 1.00 75.38 527 GLY A O 1
ATOM 4119 N N . THR A 1 528 ? 3.964 7.985 2.832 1.00 67.38 528 THR A N 1
ATOM 4120 C CA . THR A 1 528 ? 5.306 8.554 2.619 1.00 67.38 528 THR A CA 1
ATOM 4121 C C . THR A 1 528 ? 5.723 8.714 1.150 1.00 67.38 528 THR A C 1
ATOM 4123 O O . THR A 1 528 ? 6.664 9.462 0.874 1.00 67.38 528 THR A O 1
ATOM 4126 N N . TYR A 1 529 ? 5.034 8.085 0.187 1.00 67.12 529 TYR A N 1
ATOM 4127 C CA . TYR A 1 529 ? 5.343 8.219 -1.245 1.00 67.12 529 TYR A CA 1
ATOM 4128 C C . TYR A 1 529 ? 4.983 9.586 -1.844 1.00 67.12 529 TYR A C 1
ATOM 4130 O O . TYR A 1 529 ? 5.469 9.916 -2.925 1.00 67.12 529 TYR A O 1
ATOM 4138 N N . VAL A 1 530 ? 4.175 10.400 -1.156 1.00 72.81 530 VAL A N 1
ATOM 4139 C CA . VAL A 1 530 ? 3.830 11.766 -1.600 1.00 72.81 530 VAL A CA 1
ATOM 4140 C C . VAL A 1 530 ? 4.927 12.796 -1.292 1.00 72.81 530 VAL A C 1
ATOM 4142 O O . VAL A 1 530 ? 4.826 13.954 -1.704 1.00 72.81 530 VAL A O 1
ATOM 4145 N N . LYS A 1 531 ? 5.975 12.402 -0.552 1.00 67.19 531 LYS A N 1
ATOM 4146 C CA . LYS A 1 531 ? 7.107 13.260 -0.175 1.00 67.19 531 LYS A CA 1
ATOM 4147 C C . LYS A 1 531 ? 8.143 13.311 -1.318 1.00 67.19 531 LYS A C 1
ATOM 4149 O O . LYS A 1 531 ? 8.606 12.271 -1.779 1.00 67.19 531 LYS A O 1
ATOM 4154 N N . THR A 1 532 ? 8.559 14.515 -1.726 1.00 55.50 532 THR A N 1
ATOM 4155 C CA . THR A 1 532 ? 9.645 14.749 -2.710 1.00 55.50 532 THR A CA 1
ATOM 4156 C C . THR A 1 532 ? 10.736 15.635 -2.088 1.00 55.50 532 THR A C 1
ATOM 4158 O O . THR A 1 532 ? 10.408 16.576 -1.369 1.00 55.50 532 THR A O 1
ATOM 4161 N N . ASP A 1 533 ? 12.021 15.359 -2.358 1.00 47.66 533 ASP A N 1
ATOM 4162 C CA . ASP A 1 533 ? 13.165 16.164 -1.879 1.00 47.66 533 ASP A CA 1
ATOM 4163 C C . ASP A 1 533 ? 13.250 17.535 -2.584 1.00 47.66 533 ASP A C 1
ATOM 4165 O O . ASP A 1 533 ? 13.097 17.652 -3.804 1.00 47.66 533 ASP A O 1
ATOM 4169 N N . VAL A 1 534 ? 13.579 18.568 -1.807 1.00 41.69 534 VAL A N 1
ATOM 4170 C CA . VAL A 1 534 ? 13.838 19.950 -2.230 1.00 41.69 534 VAL A CA 1
ATOM 4171 C C . VAL A 1 534 ? 15.052 20.049 -3.172 1.00 41.69 534 VAL A C 1
ATOM 4173 O O . VAL A 1 534 ? 15.097 20.928 -4.031 1.00 41.69 534 VAL A O 1
ATOM 4176 N N . ALA A 1 535 ? 16.019 19.127 -3.085 1.00 38.97 535 ALA A N 1
ATOM 4177 C CA . ALA A 1 535 ? 17.212 19.118 -3.942 1.00 38.97 535 ALA A CA 1
ATOM 4178 C C . ALA A 1 535 ? 16.925 18.773 -5.423 1.00 38.97 535 ALA A C 1
ATOM 4180 O O . ALA A 1 535 ? 17.712 19.136 -6.300 1.00 38.97 535 ALA A O 1
ATOM 4181 N N . LEU A 1 536 ? 15.790 18.122 -5.714 1.00 41.41 536 LEU A N 1
ATOM 4182 C CA . LEU A 1 536 ? 15.287 17.848 -7.072 1.00 41.41 536 LEU A CA 1
ATOM 4183 C C . LEU A 1 536 ? 14.142 18.791 -7.485 1.00 41.41 536 LEU A C 1
ATOM 4185 O O . LEU A 1 536 ? 13.707 18.762 -8.635 1.00 41.41 536 LEU A O 1
ATOM 4189 N N . ALA A 1 537 ? 13.702 19.689 -6.595 1.00 37.38 537 ALA A N 1
ATOM 4190 C CA . ALA A 1 537 ? 12.600 20.628 -6.836 1.00 37.38 537 ALA A CA 1
ATOM 4191 C C . ALA A 1 537 ? 12.870 21.645 -7.965 1.00 37.38 537 ALA A C 1
ATOM 4193 O O . ALA A 1 537 ? 11.970 22.376 -8.371 1.00 37.38 537 ALA A O 1
ATOM 4194 N N . ASN A 1 538 ? 14.091 21.674 -8.509 1.00 35.50 538 ASN A N 1
ATOM 4195 C CA . ASN A 1 538 ? 14.445 22.491 -9.670 1.00 35.50 538 ASN A CA 1
ATOM 4196 C C . ASN A 1 538 ? 14.112 21.840 -11.025 1.00 35.50 538 ASN A C 1
ATOM 4198 O O . ASN A 1 538 ? 14.274 22.499 -12.052 1.00 35.50 538 ASN A O 1
ATOM 4202 N N . SER A 1 539 ? 13.633 20.592 -11.060 1.00 43.56 539 SER A N 1
ATOM 4203 C CA . SER A 1 539 ? 13.038 20.003 -12.262 1.00 43.56 539 SER A CA 1
ATOM 4204 C C . SER A 1 539 ? 11.581 19.652 -11.988 1.00 43.56 539 SER A C 1
ATOM 4206 O O . SER A 1 539 ? 11.290 18.658 -11.331 1.00 43.56 539 SER A O 1
ATOM 4208 N N . SER A 1 540 ? 10.650 20.409 -12.567 1.00 41.91 540 SER A N 1
ATOM 4209 C CA . SER A 1 540 ? 9.213 20.084 -12.635 1.00 41.91 540 SER A CA 1
ATOM 4210 C C . SER A 1 540 ? 8.896 18.780 -13.396 1.00 41.91 540 SER A C 1
ATOM 4212 O O . SER A 1 540 ? 7.748 18.530 -13.747 1.00 41.91 540 SER A O 1
ATOM 4214 N N . GLU A 1 541 ? 9.915 17.982 -13.711 1.00 47.53 541 GLU A N 1
ATOM 4215 C CA . GLU A 1 541 ? 9.880 16.822 -14.600 1.00 47.53 541 GLU A CA 1
ATOM 4216 C C . GLU A 1 541 ? 9.940 15.492 -13.829 1.00 47.53 541 GLU A C 1
ATOM 4218 O O . GLU A 1 541 ? 9.747 14.443 -14.434 1.00 47.53 541 GLU A O 1
ATOM 4223 N N . ILE A 1 542 ? 10.193 15.510 -12.508 1.00 54.12 542 ILE A N 1
ATOM 4224 C CA . ILE A 1 542 ? 10.405 14.303 -11.693 1.00 54.12 542 ILE A CA 1
ATOM 4225 C C . ILE A 1 542 ? 9.821 14.506 -10.273 1.00 54.12 542 ILE A C 1
ATOM 4227 O O . ILE A 1 542 ? 10.360 15.290 -9.494 1.00 54.12 542 ILE A O 1
ATOM 4231 N N . GLY A 1 543 ? 8.727 13.811 -9.914 1.00 60.22 543 GLY A N 1
ATOM 4232 C CA . GLY A 1 543 ? 8.163 13.804 -8.546 1.00 60.22 543 GLY A CA 1
ATOM 4233 C C . GLY A 1 543 ? 6.633 13.674 -8.450 1.00 60.22 543 GLY A C 1
ATOM 4234 O O . GLY A 1 543 ? 5.925 13.769 -9.452 1.00 60.22 543 GLY A O 1
ATOM 4235 N N . TYR A 1 544 ? 6.110 13.468 -7.233 1.00 76.88 544 TYR A N 1
ATOM 4236 C CA . TYR A 1 544 ? 4.665 13.383 -6.965 1.00 76.88 544 TYR A CA 1
ATOM 4237 C C . TYR A 1 544 ? 4.038 14.789 -6.900 1.00 76.88 544 TYR A C 1
ATOM 4239 O O . TYR A 1 544 ? 3.976 15.403 -5.835 1.00 76.88 544 TYR A O 1
ATOM 4247 N N . TYR A 1 545 ? 3.617 15.312 -8.053 1.00 83.69 545 TYR A N 1
ATOM 4248 C CA . TYR A 1 545 ? 2.913 16.595 -8.190 1.00 83.69 545 TYR A CA 1
ATOM 4249 C C . TYR A 1 545 ? 1.628 16.402 -8.992 1.00 83.69 545 TYR A C 1
ATOM 4251 O O . TYR A 1 545 ? 1.647 15.760 -10.046 1.00 83.69 545 TYR A O 1
ATOM 4259 N N . TRP A 1 546 ? 0.508 16.976 -8.553 1.00 88.69 546 TRP A N 1
ATOM 4260 C CA . TRP A 1 546 ? -0.800 16.663 -9.141 1.00 88.69 546 TRP A CA 1
ATOM 4261 C C . TRP A 1 546 ? -0.856 16.993 -10.637 1.00 88.69 546 TRP A C 1
ATOM 4263 O O . TRP A 1 546 ? -1.435 16.230 -11.407 1.00 88.69 546 TRP A O 1
ATOM 4273 N N . LYS A 1 547 ? -0.202 18.083 -11.077 1.00 89.12 547 LYS A N 1
ATOM 4274 C CA . LYS A 1 547 ? -0.152 18.493 -12.494 1.00 89.12 547 LYS A CA 1
ATOM 4275 C C . LYS A 1 547 ? 0.606 17.505 -13.387 1.00 89.12 547 LYS A C 1
ATOM 4277 O O . LYS A 1 547 ? 0.306 17.449 -14.582 1.00 89.12 547 LYS A O 1
ATOM 4282 N N . ALA A 1 548 ? 1.544 16.745 -12.821 1.00 83.06 548 ALA A N 1
ATOM 4283 C CA . ALA A 1 548 ? 2.315 15.713 -13.514 1.00 83.06 548 ALA A CA 1
ATOM 4284 C C . ALA A 1 548 ? 1.586 14.357 -13.554 1.00 83.06 548 ALA A C 1
ATOM 4286 O O . ALA A 1 548 ? 1.825 13.555 -14.449 1.00 83.06 548 ALA A O 1
ATOM 4287 N N . LEU A 1 549 ? 0.659 14.117 -12.623 1.00 84.75 549 LEU A N 1
ATOM 4288 C CA . LEU A 1 549 ? -0.075 12.852 -12.493 1.00 84.75 549 LEU A CA 1
ATOM 4289 C C . LEU A 1 549 ? -1.385 12.808 -13.293 1.00 84.75 549 LEU A C 1
ATOM 4291 O O . LEU A 1 549 ? -2.169 11.874 -13.146 1.00 84.75 549 LEU A O 1
ATOM 4295 N N . ARG A 1 550 ? -1.647 13.820 -14.124 1.00 88.94 550 ARG A N 1
ATOM 4296 C CA . ARG A 1 550 ? -2.875 13.930 -14.923 1.00 88.94 550 ARG A CA 1
ATOM 4297 C C . ARG A 1 550 ? -2.763 13.196 -16.261 1.00 88.94 550 ARG A C 1
ATOM 4299 O O . ARG A 1 550 ? -1.692 12.738 -16.655 1.00 88.94 550 ARG A O 1
ATOM 4306 N N . GLY A 1 551 ? -3.867 13.159 -17.005 1.00 86.25 551 GLY A N 1
ATOM 4307 C CA . GLY A 1 551 ? -3.899 12.624 -18.367 1.00 86.25 551 GLY A CA 1
ATOM 4308 C C . GLY A 1 551 ? -3.603 11.125 -18.440 1.00 86.25 551 GLY A C 1
ATOM 4309 O O . GLY A 1 551 ? -3.686 10.410 -17.444 1.00 86.25 551 GLY A O 1
ATOM 4310 N N . ALA A 1 552 ? -3.269 10.622 -19.629 1.00 84.44 552 ALA A N 1
ATOM 4311 C CA . ALA A 1 552 ? -3.004 9.198 -19.825 1.00 84.44 552 ALA A CA 1
ATOM 4312 C C . ALA A 1 552 ? -1.724 8.754 -19.083 1.00 84.44 552 ALA A C 1
ATOM 4314 O O . ALA A 1 552 ? -0.738 9.491 -19.101 1.00 84.44 552 ALA A O 1
ATOM 4315 N N . PRO A 1 553 ? -1.665 7.533 -18.516 1.00 80.88 553 PRO A N 1
ATOM 4316 C CA . PRO A 1 553 ? -0.446 7.012 -17.889 1.00 80.88 553 PRO A CA 1
ATOM 4317 C C . PRO A 1 553 ? 0.814 7.109 -18.756 1.00 80.88 553 PRO A C 1
ATOM 4319 O O . PRO A 1 553 ? 1.889 7.407 -18.255 1.00 80.88 553 PRO A O 1
ATOM 4322 N N . SER A 1 554 ? 0.674 6.935 -20.074 1.00 81.19 554 SER A N 1
ATOM 4323 C CA . SER A 1 554 ? 1.769 7.044 -21.046 1.00 81.19 554 SER A CA 1
ATOM 4324 C C . SER A 1 554 ? 2.357 8.450 -21.197 1.00 81.19 554 SER A C 1
ATOM 4326 O O . SER A 1 554 ? 3.414 8.584 -21.799 1.00 81.19 554 SER A O 1
ATOM 4328 N N . SER A 1 555 ? 1.677 9.490 -20.706 1.00 81.81 555 SER A N 1
ATOM 4329 C CA . SER A 1 555 ? 2.160 10.879 -20.723 1.00 81.81 555 SER A CA 1
ATOM 4330 C C . SER A 1 555 ? 2.673 11.368 -19.368 1.00 81.81 555 SER A C 1
ATOM 4332 O O . SER A 1 555 ? 3.068 12.527 -19.258 1.00 81.81 555 SER A O 1
ATOM 4334 N N . ARG A 1 556 ? 2.619 10.526 -18.331 1.00 80.50 556 ARG A N 1
ATOM 4335 C CA . ARG A 1 556 ? 3.047 10.896 -16.981 1.00 80.50 556 ARG A CA 1
ATOM 4336 C C . ARG A 1 556 ? 4.533 10.583 -16.827 1.00 80.50 556 ARG A C 1
ATOM 4338 O O . ARG A 1 556 ? 4.932 9.465 -17.166 1.00 80.50 556 ARG A O 1
ATOM 4345 N N . PRO A 1 557 ? 5.347 11.514 -16.306 1.00 71.19 557 PRO A N 1
ATOM 4346 C CA . PRO A 1 557 ? 6.732 11.204 -16.006 1.00 71.19 557 PRO A CA 1
ATOM 4347 C C . PRO A 1 557 ? 6.805 10.122 -14.916 1.00 71.19 557 PRO A C 1
ATOM 4349 O O . PRO A 1 557 ? 5.895 10.019 -14.083 1.00 71.19 557 PRO A O 1
ATOM 4352 N N . PRO A 1 558 ? 7.888 9.332 -14.880 1.00 64.88 558 PRO A N 1
ATOM 4353 C CA . PRO A 1 558 ? 8.142 8.429 -13.772 1.00 64.88 558 PRO A CA 1
ATOM 4354 C C . PRO A 1 558 ? 8.171 9.177 -12.433 1.00 64.88 558 PRO A C 1
ATOM 4356 O O . PRO A 1 558 ? 8.747 10.262 -12.316 1.00 64.88 558 PRO A O 1
ATOM 4359 N N . ILE A 1 559 ? 7.574 8.583 -11.400 1.00 64.56 559 ILE A N 1
ATOM 4360 C CA . ILE A 1 559 ? 7.591 9.161 -10.054 1.00 64.56 559 ILE A CA 1
ATOM 4361 C C . ILE A 1 559 ? 8.868 8.685 -9.365 1.00 64.56 559 ILE A C 1
ATOM 4363 O O . ILE A 1 559 ? 9.039 7.487 -9.145 1.00 64.56 559 ILE A O 1
ATOM 4367 N N . VAL A 1 560 ? 9.755 9.616 -9.010 1.00 55.50 560 VAL A N 1
ATOM 4368 C CA . VAL A 1 560 ? 10.927 9.318 -8.176 1.00 55.50 560 VAL A CA 1
ATOM 4369 C C . VAL A 1 560 ? 10.627 9.744 -6.748 1.00 55.50 560 VAL A C 1
ATOM 4371 O O . VAL A 1 560 ? 10.470 10.930 -6.460 1.00 55.50 560 VAL A O 1
ATOM 4374 N N . GLN A 1 561 ? 10.562 8.762 -5.856 1.00 49.62 561 GLN A N 1
ATOM 4375 C CA . GLN A 1 561 ? 10.532 8.976 -4.413 1.00 49.62 561 GLN A CA 1
ATOM 4376 C C . GLN A 1 561 ? 11.980 9.057 -3.915 1.00 49.62 561 GLN A C 1
ATOM 4378 O O . GLN A 1 561 ? 12.787 8.222 -4.300 1.00 49.62 561 GLN A O 1
ATOM 4383 N N . MET A 1 562 ? 12.329 10.021 -3.064 1.00 47.22 562 MET A N 1
ATOM 4384 C CA . MET A 1 562 ? 13.557 9.981 -2.255 1.00 47.22 562 MET A CA 1
ATOM 4385 C C . MET A 1 562 ? 13.128 10.042 -0.789 1.00 47.22 562 MET A C 1
ATOM 4387 O O . MET A 1 562 ? 12.247 10.835 -0.455 1.00 47.22 562 MET A O 1
ATOM 4391 N N . GLY A 1 563 ? 13.708 9.188 0.061 1.00 39.47 563 GLY A N 1
ATOM 4392 C CA . GLY A 1 563 ? 13.381 9.104 1.486 1.00 39.47 563 GLY A CA 1
ATOM 4393 C C . GLY A 1 563 ? 13.340 10.477 2.162 1.00 39.47 563 GLY A C 1
ATOM 4394 O O . GLY A 1 563 ? 14.232 11.306 1.988 1.00 39.47 563 GLY A O 1
ATOM 4395 N N . SER A 1 564 ? 12.271 10.737 2.912 1.00 31.88 564 SER A N 1
ATOM 4396 C CA . SER A 1 564 ? 12.123 11.976 3.668 1.00 31.88 564 SER A CA 1
ATOM 4397 C C . SER A 1 564 ? 13.191 12.087 4.746 1.00 31.88 564 SER A C 1
ATOM 4399 O O . SER A 1 564 ? 13.481 11.103 5.409 1.00 31.88 564 SER A O 1
ATOM 4401 N N . GLY A 1 565 ? 13.740 13.281 4.971 1.00 32.28 565 GLY A N 1
ATOM 4402 C CA . GLY A 1 565 ? 14.872 13.525 5.879 1.00 32.28 565 GLY A CA 1
ATOM 4403 C C . GLY A 1 565 ? 14.691 13.168 7.365 1.00 32.28 565 GLY A C 1
ATOM 4404 O O . GLY A 1 565 ? 15.626 13.368 8.128 1.00 32.28 565 GLY A O 1
ATOM 4405 N N . ILE A 1 566 ? 13.543 12.632 7.789 1.00 28.83 566 ILE A N 1
ATOM 4406 C CA . ILE A 1 566 ? 13.332 12.073 9.141 1.00 28.83 566 ILE A CA 1
ATOM 4407 C C . ILE A 1 566 ? 13.488 10.548 9.130 1.00 28.83 566 ILE A C 1
ATOM 4409 O O . ILE A 1 566 ? 13.727 9.918 10.156 1.00 28.83 566 ILE A O 1
ATOM 4413 N N . SER A 1 567 ? 13.413 9.940 7.952 1.00 30.11 567 SER A N 1
ATOM 4414 C CA . SER A 1 567 ? 13.503 8.513 7.804 1.00 30.11 567 SER A CA 1
ATOM 4415 C C . SER A 1 567 ? 13.979 8.139 6.402 1.00 30.11 567 SER A C 1
ATOM 4417 O O . SER A 1 567 ? 13.281 8.154 5.388 1.00 30.11 567 SER A O 1
ATOM 4419 N N . ASN A 1 568 ? 15.250 7.780 6.362 1.00 30.23 568 ASN A N 1
ATOM 4420 C CA . ASN A 1 568 ? 15.968 7.260 5.211 1.00 30.23 568 ASN A CA 1
ATOM 4421 C C . ASN A 1 568 ? 15.443 5.873 4.751 1.00 30.23 568 ASN A C 1
ATOM 4423 O O . ASN A 1 568 ? 16.134 5.159 4.030 1.00 30.23 568 ASN A O 1
ATOM 4427 N N . PHE A 1 569 ? 14.228 5.487 5.155 1.00 31.36 569 PHE A N 1
ATOM 4428 C CA . PHE A 1 569 ? 13.622 4.178 4.936 1.00 31.36 569 PHE A CA 1
ATOM 4429 C C . PHE A 1 569 ? 13.355 3.862 3.467 1.00 31.36 569 PHE A C 1
ATOM 4431 O O . PHE A 1 569 ? 13.037 2.734 3.178 1.00 31.36 569 PHE A O 1
ATOM 4438 N N . TRP A 1 570 ? 13.493 4.771 2.502 1.00 36.31 570 TRP A N 1
ATOM 4439 C CA . TRP A 1 570 ? 13.134 4.462 1.110 1.00 36.31 570 TRP A CA 1
ATOM 4440 C C . TRP A 1 570 ? 14.298 4.834 0.189 1.00 36.31 570 TRP A C 1
ATOM 4442 O O . TRP A 1 570 ? 14.611 6.010 -0.007 1.00 36.31 570 TRP A O 1
ATOM 4452 N N . ASN A 1 571 ? 14.987 3.817 -0.340 1.00 34.38 571 ASN A N 1
ATOM 4453 C CA . ASN A 1 571 ? 15.967 3.986 -1.420 1.00 34.38 571 ASN A CA 1
ATOM 4454 C C . ASN A 1 571 ? 15.233 4.610 -2.624 1.00 34.38 571 ASN A C 1
ATOM 4456 O O . ASN A 1 571 ? 14.079 4.232 -2.839 1.00 34.38 571 ASN A O 1
ATOM 4460 N N . PRO A 1 572 ? 15.822 5.539 -3.404 1.00 41.22 572 PRO A N 1
ATOM 4461 C CA . PRO A 1 572 ? 15.155 6.081 -4.576 1.00 41.22 572 PRO A CA 1
ATOM 4462 C C . PRO A 1 572 ? 14.559 4.991 -5.472 1.00 41.22 572 PRO A C 1
ATOM 4464 O O . PRO A 1 572 ? 15.274 4.113 -5.955 1.00 41.22 572 PRO A O 1
ATOM 4467 N N . GLN A 1 573 ? 13.232 5.034 -5.631 1.00 45.91 573 GLN A N 1
ATOM 4468 C CA . GLN A 1 573 ? 12.429 4.046 -6.356 1.00 45.91 573 GLN A CA 1
ATOM 4469 C C . GLN A 1 573 ? 11.509 4.713 -7.379 1.00 45.91 573 GLN A C 1
ATOM 4471 O O . GLN A 1 573 ? 10.972 5.798 -7.151 1.00 45.91 573 GLN A O 1
ATOM 4476 N N . LEU A 1 574 ? 11.450 4.093 -8.562 1.00 49.47 574 LEU A N 1
ATOM 4477 C CA . LEU A 1 574 ? 10.850 4.604 -9.788 1.00 49.47 574 LEU A CA 1
ATOM 4478 C C . LEU A 1 574 ? 9.524 3.896 -9.778 1.00 49.47 574 LEU A C 1
ATOM 4480 O O . LEU A 1 574 ? 9.464 2.675 -9.953 1.00 49.47 574 LEU A O 1
ATOM 4484 N N . ARG A 1 575 ? 8.494 4.653 -9.436 1.00 60.94 575 ARG A N 1
ATOM 4485 C CA . ARG A 1 575 ? 7.161 4.103 -9.309 1.00 60.94 575 ARG A CA 1
ATOM 4486 C C . ARG A 1 575 ? 6.417 4.289 -10.607 1.00 60.94 575 ARG A C 1
ATOM 4488 O O . ARG A 1 575 ? 6.551 5.319 -11.276 1.00 60.94 575 ARG A O 1
ATOM 4495 N N . SER A 1 576 ? 5.619 3.279 -10.926 1.00 62.34 576 SER A N 1
ATOM 4496 C CA . SER A 1 576 ? 4.671 3.398 -12.015 1.00 62.34 576 SER A CA 1
ATOM 4497 C C . SER A 1 576 ? 3.722 4.556 -11.737 1.00 62.34 576 SER A C 1
ATOM 4499 O O . SER A 1 576 ? 3.135 4.643 -10.659 1.00 62.34 576 SER A O 1
ATOM 4501 N N . ALA A 1 577 ? 3.544 5.428 -12.723 1.00 68.25 577 ALA A N 1
ATOM 4502 C CA . ALA A 1 577 ? 2.567 6.508 -12.662 1.00 68.25 577 ALA A CA 1
ATOM 4503 C C . ALA A 1 577 ? 1.172 6.049 -13.136 1.00 68.25 577 ALA A C 1
ATOM 4505 O O . ALA A 1 577 ? 0.319 6.884 -13.437 1.00 68.25 577 ALA A O 1
ATOM 4506 N N . VAL A 1 578 ? 0.931 4.734 -13.255 1.00 75.75 578 VAL A N 1
ATOM 4507 C CA . VAL A 1 578 ? -0.299 4.181 -13.850 1.00 75.75 578 VAL A CA 1
ATOM 4508 C C . VAL A 1 578 ? -1.532 4.357 -12.966 1.00 75.75 578 VAL A C 1
ATOM 4510 O O . VAL A 1 578 ? -2.615 4.570 -13.510 1.00 75.75 578 VAL A O 1
ATOM 4513 N N . PHE A 1 579 ? -1.382 4.308 -11.642 1.00 80.81 579 PHE A N 1
ATOM 4514 C CA . PHE A 1 579 ? -2.464 4.574 -10.694 1.00 80.81 579 PHE A CA 1
ATOM 4515 C C . PHE A 1 579 ? -2.070 5.728 -9.773 1.00 80.81 579 PHE A C 1
ATOM 4517 O O . PHE A 1 579 ? -1.056 5.661 -9.082 1.00 80.81 579 PHE A O 1
ATOM 4524 N N . GLY A 1 580 ? -2.864 6.795 -9.786 1.00 82.75 580 GLY A N 1
ATOM 4525 C CA . GLY A 1 580 ? -2.631 7.999 -9.000 1.00 82.75 580 GLY A CA 1
ATOM 4526 C C . GLY A 1 580 ? -3.935 8.655 -8.531 1.00 82.75 580 GLY A C 1
ATOM 4527 O O . GLY A 1 580 ? -4.992 8.018 -8.525 1.00 82.75 580 GLY A O 1
ATOM 4528 N N . PRO A 1 581 ? -3.890 9.941 -8.135 1.00 86.75 581 PRO A N 1
ATOM 4529 C CA . PRO A 1 581 ? -5.031 10.626 -7.527 1.00 86.75 581 PRO A CA 1
ATOM 4530 C C . PRO A 1 581 ? -6.272 10.625 -8.416 1.00 86.75 581 PRO A C 1
ATOM 4532 O O . PRO A 1 581 ? -7.371 10.441 -7.912 1.00 86.75 581 PRO A O 1
ATOM 4535 N N . PHE A 1 582 ? -6.132 10.762 -9.734 1.00 90.62 582 PHE A N 1
ATOM 4536 C CA . PHE A 1 582 ? -7.294 10.822 -10.626 1.00 90.62 582 PHE A CA 1
ATOM 4537 C C . PHE A 1 582 ? -7.942 9.460 -10.876 1.00 90.62 582 PHE A C 1
ATOM 4539 O O . PHE A 1 582 ? -9.162 9.395 -11.008 1.00 90.62 582 PHE A O 1
ATOM 4546 N N . GLU A 1 583 ? -7.177 8.364 -10.867 1.00 88.81 583 GLU A N 1
ATOM 4547 C CA . GLU A 1 583 ? -7.766 7.021 -10.872 1.00 88.81 583 GLU A CA 1
ATOM 4548 C C . GLU A 1 583 ? -8.574 6.777 -9.594 1.00 88.81 583 GLU A C 1
ATOM 4550 O O . GLU A 1 583 ? -9.694 6.272 -9.678 1.00 88.81 583 GLU A O 1
ATOM 4555 N N . LEU A 1 584 ? -8.055 7.198 -8.431 1.00 88.38 584 LEU A N 1
ATOM 4556 C CA . LEU A 1 584 ? -8.791 7.108 -7.171 1.00 88.38 584 LEU A CA 1
ATOM 4557 C C . LEU A 1 584 ? -10.068 7.958 -7.197 1.00 88.38 584 LEU A C 1
ATOM 4559 O O . LEU A 1 584 ? -11.129 7.470 -6.810 1.00 88.38 584 LEU A O 1
ATOM 4563 N N . LEU A 1 585 ? -9.987 9.217 -7.637 1.00 91.38 585 LEU A N 1
ATOM 4564 C CA . LEU A 1 585 ? -11.147 10.113 -7.697 1.00 91.38 585 LEU A CA 1
ATOM 4565 C C . LEU A 1 585 ? -12.239 9.541 -8.613 1.00 91.38 585 LEU A C 1
ATOM 4567 O O . LEU A 1 585 ? -13.406 9.518 -8.237 1.00 91.38 585 LEU A O 1
ATOM 4571 N N . ASN A 1 586 ? -11.864 9.007 -9.777 1.00 91.75 586 ASN A N 1
ATOM 4572 C CA . ASN A 1 586 ? -12.812 8.366 -10.689 1.00 91.75 586 ASN A CA 1
ATOM 4573 C C . ASN A 1 586 ? -13.453 7.114 -10.068 1.00 91.75 586 ASN A C 1
ATOM 4575 O O . ASN A 1 586 ? -14.655 6.890 -10.224 1.00 91.75 586 ASN A O 1
ATOM 4579 N N . LEU A 1 587 ? -12.663 6.289 -9.374 1.00 89.50 587 LEU A N 1
ATOM 4580 C CA . LEU A 1 587 ? -13.154 5.091 -8.691 1.00 89.50 587 LEU A CA 1
ATOM 4581 C C . LEU A 1 587 ? -14.151 5.457 -7.587 1.00 89.50 587 LEU A C 1
ATOM 4583 O O . LEU A 1 587 ? -15.276 4.969 -7.576 1.00 89.50 587 LEU A O 1
ATOM 4587 N N . THR A 1 588 ? -13.746 6.336 -6.676 1.00 89.00 588 THR A N 1
ATOM 4588 C CA . THR A 1 588 ? -14.553 6.752 -5.520 1.00 89.00 588 THR A CA 1
ATOM 4589 C C . THR A 1 588 ? -15.822 7.491 -5.937 1.00 89.00 588 THR A C 1
ATOM 4591 O O . THR A 1 588 ? -16.872 7.251 -5.348 1.00 89.00 588 THR A O 1
ATOM 4594 N N . GLU A 1 589 ? -15.788 8.298 -7.001 1.00 92.12 589 GLU A N 1
ATOM 4595 C CA . GLU A 1 589 ? -16.986 8.955 -7.538 1.00 92.12 589 GLU A CA 1
ATOM 4596 C C . GLU A 1 589 ? -17.978 7.928 -8.092 1.00 92.12 589 GLU A C 1
ATOM 4598 O O . GLU A 1 589 ? -19.174 8.000 -7.809 1.00 92.12 589 GLU A O 1
ATOM 4603 N N . GLN A 1 590 ? -17.482 6.926 -8.825 1.00 90.44 590 GLN A N 1
ATOM 4604 C CA . GLN A 1 590 ? -18.311 5.840 -9.343 1.00 90.44 590 GLN A CA 1
ATOM 4605 C C . GLN A 1 590 ? -18.912 4.980 -8.219 1.00 90.44 590 GLN A C 1
ATOM 4607 O O . GLN A 1 590 ? -20.039 4.500 -8.352 1.00 90.44 590 GLN A O 1
ATOM 4612 N N . LEU A 1 591 ? -18.169 4.784 -7.129 1.00 87.06 591 LEU A N 1
ATOM 4613 C CA . LEU A 1 591 ? -18.603 4.023 -5.958 1.00 87.06 591 LEU A CA 1
ATOM 4614 C C . LEU A 1 591 ? -19.439 4.845 -4.966 1.00 87.06 591 LEU A C 1
ATOM 4616 O O . LEU A 1 591 ? -19.968 4.272 -4.018 1.00 87.06 591 LEU A O 1
ATOM 4620 N N . ASN A 1 592 ? -19.579 6.159 -5.177 1.00 88.88 592 ASN A N 1
ATOM 4621 C CA . ASN A 1 592 ? -20.174 7.088 -4.212 1.00 88.88 592 ASN A CA 1
ATOM 4622 C C . ASN A 1 592 ? -19.499 7.004 -2.823 1.00 88.88 592 ASN A C 1
ATOM 4624 O O . ASN A 1 592 ? -20.164 7.014 -1.789 1.00 88.88 592 ASN A O 1
ATOM 4628 N N . MET A 1 593 ? -18.168 6.905 -2.823 1.00 85.38 593 MET A N 1
ATOM 4629 C CA . MET A 1 593 ? -17.310 6.875 -1.639 1.00 85.38 593 MET A CA 1
ATOM 4630 C C . MET A 1 593 ? -16.596 8.214 -1.445 1.00 85.38 593 MET A C 1
ATOM 4632 O O . MET A 1 593 ? -16.368 8.970 -2.392 1.00 85.38 593 MET A O 1
ATOM 4636 N N . THR A 1 594 ? -16.179 8.489 -0.211 1.00 84.56 594 THR A N 1
ATOM 4637 C CA . THR A 1 594 ? -15.296 9.621 0.084 1.00 84.56 594 THR A CA 1
ATOM 4638 C C . THR A 1 594 ? -13.907 9.372 -0.497 1.00 84.56 594 THR A C 1
ATOM 4640 O O . THR A 1 594 ? -13.340 8.292 -0.341 1.00 84.56 594 THR A O 1
ATOM 4643 N N . ALA A 1 595 ? -13.334 10.386 -1.138 1.00 87.31 595 ALA A N 1
ATOM 4644 C CA . ALA A 1 595 ? -11.957 10.355 -1.606 1.00 87.31 595 ALA A CA 1
ATOM 4645 C C . ALA A 1 595 ? -11.113 11.319 -0.778 1.00 87.31 595 ALA A C 1
ATOM 4647 O O . ALA A 1 595 ? -11.440 12.505 -0.689 1.00 87.31 595 ALA A O 1
ATOM 4648 N N . THR A 1 596 ? -10.002 10.824 -0.247 1.00 87.62 596 THR A N 1
ATOM 4649 C CA . THR A 1 596 ? -8.943 11.669 0.299 1.00 87.62 596 THR A CA 1
ATOM 4650 C C . THR A 1 596 ? -7.710 11.498 -0.568 1.00 87.62 596 THR A C 1
ATOM 4652 O O . THR A 1 596 ? -7.140 10.411 -0.648 1.00 87.62 596 THR A O 1
ATOM 4655 N N . ILE A 1 597 ? -7.288 12.583 -1.213 1.00 89.25 597 ILE A N 1
ATOM 4656 C CA . ILE A 1 597 ? -6.000 12.627 -1.903 1.00 89.25 597 ILE A CA 1
ATOM 4657 C C . ILE A 1 597 ? -4.991 13.367 -1.036 1.00 89.25 597 ILE A C 1
ATOM 4659 O O . ILE A 1 597 ? -5.239 14.494 -0.592 1.00 89.25 597 ILE A O 1
ATOM 4663 N N . THR A 1 598 ? -3.844 12.738 -0.830 1.00 88.81 598 THR A N 1
ATOM 4664 C CA . THR A 1 598 ? -2.711 13.368 -0.171 1.00 88.81 598 THR A CA 1
ATOM 4665 C C . THR A 1 598 ? -1.823 14.012 -1.213 1.00 88.81 598 THR A C 1
ATOM 4667 O O . THR A 1 598 ? -1.449 13.403 -2.219 1.00 88.81 598 THR A O 1
ATOM 4670 N N . LEU A 1 599 ? -1.530 15.285 -0.993 1.00 90.69 599 LEU A N 1
ATOM 4671 C CA . LEU A 1 599 ? -0.768 16.130 -1.892 1.00 90.69 599 LEU A CA 1
ATOM 4672 C C . LEU A 1 599 ? 0.600 16.403 -1.289 1.00 90.69 599 LEU A C 1
ATOM 4674 O O . LEU A 1 599 ? 0.782 16.433 -0.073 1.00 90.69 599 LEU A O 1
ATOM 4678 N N . ASN A 1 600 ? 1.578 16.623 -2.155 1.00 86.19 600 ASN A N 1
ATOM 4679 C CA . ASN A 1 600 ? 2.919 16.948 -1.715 1.00 86.19 600 ASN A CA 1
ATOM 4680 C C . ASN A 1 600 ? 2.931 18.305 -0.991 1.00 86.19 600 ASN A C 1
ATOM 4682 O O . ASN A 1 600 ? 2.445 19.306 -1.514 1.00 86.19 600 ASN A O 1
ATOM 4686 N N . HIS A 1 601 ? 3.525 18.347 0.203 1.00 85.31 601 HIS A N 1
ATOM 4687 C CA . HIS A 1 601 ? 3.639 19.561 1.018 1.00 85.31 601 HIS A CA 1
ATOM 4688 C C . HIS A 1 601 ? 4.355 20.737 0.317 1.00 85.31 601 HIS A C 1
ATOM 4690 O O . HIS A 1 601 ? 4.147 21.890 0.700 1.00 85.31 601 HIS A O 1
ATOM 4696 N N . LEU A 1 602 ? 5.166 20.468 -0.716 1.00 84.50 602 LEU A N 1
ATOM 4697 C CA . LEU A 1 602 ? 5.874 21.481 -1.511 1.00 84.50 602 LEU A CA 1
ATOM 4698 C C . LEU A 1 602 ? 5.043 22.082 -2.656 1.00 84.50 602 LEU A C 1
ATOM 4700 O O . LEU A 1 602 ? 5.513 23.019 -3.301 1.00 84.50 602 LEU A O 1
ATOM 4704 N N . GLU A 1 603 ? 3.835 21.576 -2.926 1.00 88.75 603 GLU A N 1
ATOM 4705 C CA . GLU A 1 603 ? 2.945 22.151 -3.943 1.00 88.75 603 GLU A CA 1
ATOM 4706 C C . GLU A 1 603 ? 2.705 23.641 -3.670 1.00 88.75 603 GLU A C 1
ATOM 4708 O O . GLU A 1 603 ? 2.429 24.060 -2.538 1.00 88.75 603 GLU A O 1
ATOM 4713 N N . SER A 1 604 ? 2.807 24.473 -4.707 1.00 92.56 604 SER A N 1
ATOM 4714 C CA . SER A 1 604 ? 2.594 25.905 -4.517 1.00 92.56 604 SER A CA 1
ATOM 4715 C C . SER A 1 604 ? 1.122 26.183 -4.195 1.00 92.56 604 SER A C 1
ATOM 4717 O O . SER A 1 604 ? 0.212 25.526 -4.703 1.00 92.56 604 SER A O 1
ATOM 4719 N N . ALA A 1 605 ? 0.857 27.208 -3.382 1.00 96.31 605 ALA A N 1
ATOM 4720 C CA . ALA A 1 605 ? -0.515 27.600 -3.054 1.00 96.31 605 ALA A CA 1
ATOM 4721 C C . ALA A 1 605 ? -1.353 27.924 -4.312 1.00 96.31 605 ALA A C 1
ATOM 4723 O O . ALA A 1 605 ? -2.548 27.632 -4.360 1.00 96.31 605 ALA A O 1
ATOM 4724 N N . ALA A 1 606 ? -0.715 28.464 -5.357 1.00 96.38 606 ALA A N 1
ATOM 4725 C CA . ALA A 1 606 ? -1.352 28.737 -6.642 1.00 96.38 606 ALA A CA 1
ATOM 4726 C C . ALA A 1 606 ? -1.714 27.449 -7.403 1.00 96.38 606 ALA A C 1
ATOM 4728 O O . ALA A 1 606 ? -2.813 27.355 -7.949 1.00 96.38 606 ALA A O 1
ATOM 4729 N N . ASP A 1 607 ? -0.834 26.444 -7.403 1.00 95.19 607 ASP A N 1
ATOM 4730 C CA . ASP A 1 607 ? -1.109 25.151 -8.038 1.00 95.19 607 ASP A CA 1
ATOM 4731 C C . ASP A 1 607 ? -2.235 24.401 -7.322 1.00 95.19 607 ASP A C 1
ATOM 4733 O O . ASP A 1 607 ? -3.077 23.789 -7.977 1.00 95.19 607 ASP A O 1
ATOM 4737 N N . LEU A 1 608 ? -2.308 24.488 -5.994 1.00 97.12 608 LEU A N 1
ATOM 4738 C CA . LEU A 1 608 ? -3.412 23.905 -5.230 1.00 97.12 608 LEU A CA 1
ATOM 4739 C C . LEU A 1 608 ? -4.736 24.653 -5.446 1.00 97.12 608 LEU A C 1
ATOM 4741 O O . LEU A 1 608 ? -5.796 24.031 -5.517 1.00 97.12 608 LEU A O 1
ATOM 4745 N N . ALA A 1 609 ? -4.705 25.975 -5.623 1.00 97.69 609 ALA A N 1
ATOM 4746 C CA . ALA A 1 609 ? -5.880 26.722 -6.068 1.00 97.69 609 ALA A CA 1
ATOM 4747 C C . ALA A 1 609 ? -6.324 26.297 -7.478 1.00 97.69 609 ALA A C 1
ATOM 4749 O O . ALA A 1 609 ? -7.521 26.153 -7.731 1.00 97.69 609 ALA A O 1
ATOM 4750 N N . ASP A 1 610 ? -5.389 26.050 -8.395 1.00 98.06 610 ASP A N 1
ATOM 4751 C CA . ASP A 1 610 ? -5.710 25.493 -9.709 1.00 98.06 610 ASP A CA 1
ATOM 4752 C C . ASP A 1 610 ? -6.342 24.102 -9.602 1.00 98.06 610 ASP A C 1
ATOM 4754 O O . ASP A 1 610 ? -7.302 23.844 -10.325 1.00 98.06 610 ASP A O 1
ATOM 4758 N N . LEU A 1 611 ? -5.898 23.250 -8.670 1.00 97.12 611 LEU A N 1
ATOM 4759 C CA . LEU A 1 611 ? -6.515 21.944 -8.412 1.00 97.12 611 LEU A CA 1
ATOM 4760 C C . LEU A 1 611 ? -7.986 22.079 -7.987 1.00 97.12 611 LEU A C 1
ATOM 4762 O O . LEU A 1 611 ? -8.839 21.354 -8.494 1.00 97.12 611 LEU A O 1
ATOM 4766 N N . VAL A 1 612 ? -8.320 23.049 -7.126 1.00 97.19 612 VAL A N 1
ATOM 4767 C CA . VAL A 1 612 ? -9.722 23.337 -6.753 1.00 97.19 612 VAL A CA 1
ATOM 4768 C C . VAL A 1 612 ? -10.559 23.698 -7.986 1.00 97.19 612 VAL A C 1
ATOM 4770 O O . VAL A 1 612 ? -11.697 23.248 -8.126 1.00 97.19 612 VAL A O 1
ATOM 4773 N N . SER A 1 613 ? -9.995 24.493 -8.899 1.00 97.25 613 SER A N 1
ATOM 4774 C CA . SER A 1 613 ? -10.640 24.851 -10.168 1.00 97.25 613 SER A CA 1
ATOM 4775 C C . SER A 1 613 ? -10.781 23.647 -11.092 1.00 97.25 613 SER A C 1
ATOM 4777 O O . SER A 1 613 ? -11.858 23.405 -11.626 1.00 97.25 613 SER A O 1
ATOM 4779 N N . TYR A 1 614 ? -9.719 22.857 -11.229 1.00 97.31 614 TYR A N 1
ATOM 4780 C CA . TYR A 1 614 ? -9.689 21.636 -12.023 1.00 97.31 614 TYR A CA 1
ATOM 4781 C C . TYR A 1 614 ? -10.774 20.668 -11.567 1.00 97.31 614 TYR A C 1
ATOM 4783 O O . TYR A 1 614 ? -11.524 20.152 -12.389 1.00 97.31 614 TYR A O 1
ATOM 4791 N N . MET A 1 615 ? -10.912 20.470 -10.255 1.00 95.44 615 MET A N 1
ATOM 4792 C CA . MET A 1 615 ? -11.872 19.518 -9.719 1.00 95.44 615 MET A CA 1
ATOM 4793 C C . MET A 1 615 ? -13.321 20.010 -9.787 1.00 95.44 615 MET A C 1
ATOM 4795 O O . MET A 1 615 ? -14.218 19.198 -9.999 1.00 95.44 615 MET A O 1
ATOM 4799 N N . PHE A 1 616 ? -13.581 21.308 -9.598 1.00 96.12 616 PHE A N 1
ATOM 4800 C CA . PHE A 1 616 ? -14.945 21.766 -9.303 1.00 96.12 616 PHE A CA 1
ATOM 4801 C C . PHE A 1 616 ? -15.473 22.925 -10.153 1.00 96.12 616 PHE A C 1
ATOM 4803 O O . PHE A 1 616 ? -16.624 23.333 -9.963 1.00 96.12 616 PHE A O 1
ATOM 4810 N N . ALA A 1 617 ? -14.690 23.486 -11.076 1.00 96.56 617 ALA A N 1
ATOM 4811 C CA . ALA A 1 617 ? -15.187 24.556 -11.932 1.00 96.56 617 ALA A CA 1
ATOM 4812 C C . ALA A 1 617 ? -16.312 24.047 -12.849 1.00 96.56 617 ALA A C 1
ATOM 4814 O O . ALA A 1 617 ? -16.165 23.083 -13.595 1.00 96.56 617 ALA A O 1
ATOM 4815 N N . THR A 1 618 ? -17.453 24.734 -12.800 1.00 94.56 618 THR A N 1
ATOM 4816 C CA . THR A 1 618 ? -18.643 24.447 -13.622 1.00 94.56 618 THR A CA 1
ATOM 4817 C C . THR A 1 618 ? -18.644 25.222 -14.940 1.00 94.56 618 THR A C 1
ATOM 4819 O O . THR A 1 618 ? -19.372 24.884 -15.871 1.00 94.56 618 THR A O 1
ATOM 4822 N N . ASN A 1 619 ? -17.849 26.291 -15.033 1.00 92.88 619 ASN A N 1
ATOM 4823 C CA . ASN A 1 619 ? -17.739 27.101 -16.237 1.00 92.88 619 ASN A CA 1
ATOM 4824 C C . ASN A 1 619 ? -16.764 26.448 -17.226 1.00 92.88 619 ASN A C 1
ATOM 4826 O O . ASN A 1 619 ? -15.560 26.465 -17.000 1.00 92.88 619 ASN A O 1
ATOM 4830 N N . ALA A 1 620 ? -17.266 25.974 -18.367 1.00 86.06 620 ALA A N 1
ATOM 4831 C CA . ALA A 1 620 ? -16.454 25.367 -19.427 1.00 86.06 620 ALA A CA 1
ATOM 4832 C C . ALA A 1 620 ? -15.424 26.318 -20.086 1.00 86.06 620 ALA A C 1
ATOM 4834 O O . ALA A 1 620 ? -14.602 25.885 -20.890 1.00 86.06 620 ALA A O 1
ATOM 4835 N N . SER A 1 621 ? -15.467 27.624 -19.791 1.00 90.94 621 SER A N 1
ATOM 4836 C CA . SER A 1 621 ? -14.432 28.584 -20.213 1.00 90.94 621 SER A CA 1
ATOM 4837 C C . SER A 1 621 ? -13.282 28.729 -19.208 1.00 90.94 621 SER A C 1
ATOM 4839 O O . SER A 1 621 ? -12.309 29.414 -19.514 1.00 90.94 621 SER A O 1
ATOM 4841 N N . ASP A 1 622 ? -13.387 28.130 -18.018 1.00 95.88 622 ASP A N 1
ATOM 4842 C CA . ASP A 1 622 ? -12.279 28.061 -17.065 1.00 95.88 622 ASP A CA 1
ATOM 4843 C C . ASP A 1 622 ? -11.168 27.165 -17.629 1.00 95.88 622 ASP A C 1
ATOM 4845 O O . ASP A 1 622 ? -11.433 26.059 -18.104 1.00 95.88 622 ASP A O 1
ATOM 4849 N N . ALA A 1 623 ? -9.920 27.636 -17.587 1.00 96.06 623 ALA A N 1
ATOM 4850 C CA . ALA A 1 623 ? -8.796 26.911 -18.173 1.00 96.06 623 ALA A CA 1
ATOM 4851 C C . ALA A 1 623 ? -8.592 25.529 -17.529 1.00 96.06 623 ALA A C 1
ATOM 4853 O O . ALA A 1 623 ? -8.243 24.578 -18.226 1.00 96.06 623 ALA A O 1
ATOM 4854 N N . MET A 1 624 ? -8.850 25.396 -16.224 1.00 97.06 624 MET A N 1
ATOM 4855 C CA . MET A 1 624 ? -8.704 24.121 -15.524 1.00 97.06 624 MET A CA 1
ATOM 4856 C C . MET A 1 624 ? -9.884 23.181 -15.790 1.00 97.06 624 MET A C 1
ATOM 4858 O O . MET A 1 624 ? -9.672 21.976 -15.898 1.00 97.06 624 MET A O 1
ATOM 4862 N N . ALA A 1 625 ? -11.097 23.706 -16.003 1.00 96.19 625 ALA A N 1
ATOM 4863 C CA . ALA A 1 625 ? -12.227 22.896 -16.473 1.00 96.19 625 ALA A CA 1
ATOM 4864 C C . ALA A 1 625 ? -11.978 22.332 -17.884 1.00 96.19 625 ALA A C 1
ATOM 4866 O O . ALA A 1 625 ? -12.235 21.156 -18.138 1.00 96.19 625 ALA A O 1
ATOM 4867 N N . GLN A 1 626 ? -11.432 23.149 -18.793 1.00 96.12 626 GLN A N 1
ATOM 4868 C CA . GLN A 1 626 ? -11.041 22.704 -20.137 1.00 96.12 626 GLN A CA 1
ATOM 4869 C C . GLN A 1 626 ? -9.944 21.646 -20.085 1.00 96.12 626 GLN A C 1
ATOM 4871 O O . GLN A 1 626 ? -9.983 20.682 -20.846 1.00 96.12 626 GLN A O 1
ATOM 4876 N N . LEU A 1 627 ? -8.977 21.822 -19.184 1.00 95.19 627 LEU A N 1
ATOM 4877 C CA . LEU A 1 627 ? -7.896 20.869 -18.991 1.00 95.19 627 LEU A CA 1
ATOM 4878 C C . LEU A 1 627 ? -8.422 19.522 -18.484 1.00 95.19 627 LEU A C 1
ATOM 4880 O O . LEU A 1 627 ? -8.085 18.482 -19.036 1.00 95.19 627 LEU A O 1
ATOM 4884 N N . ARG A 1 628 ? -9.323 19.537 -17.503 1.00 95.19 628 ARG A N 1
ATOM 4885 C CA . ARG A 1 628 ? -9.966 18.318 -17.013 1.00 95.19 628 ARG A CA 1
ATOM 4886 C C . ARG A 1 628 ? -10.815 17.626 -18.086 1.00 95.19 628 ARG A C 1
ATOM 4888 O O . ARG A 1 628 ? -10.790 16.404 -18.205 1.00 95.19 628 ARG A O 1
ATOM 4895 N N . GLN A 1 629 ? -11.516 18.395 -18.921 1.00 94.00 629 GLN A N 1
ATOM 4896 C CA . GLN A 1 629 ? -12.231 17.841 -20.071 1.00 94.00 629 GLN A CA 1
ATOM 4897 C C . GLN A 1 629 ? -11.281 17.143 -21.058 1.00 94.00 629 GLN A C 1
ATOM 4899 O O . GLN A 1 629 ? -11.631 16.090 -21.588 1.00 94.00 629 GLN A O 1
ATOM 4904 N N . GLN A 1 630 ? -10.093 17.705 -21.304 1.00 93.31 630 GLN A N 1
ATOM 4905 C CA . GLN A 1 630 ? -9.071 17.081 -22.156 1.00 93.31 630 GLN A CA 1
ATOM 4906 C C . GLN A 1 630 ? -8.541 15.774 -21.557 1.00 93.31 630 GLN A C 1
ATOM 4908 O O . GLN A 1 630 ? -8.276 14.834 -22.301 1.00 93.31 630 GLN A O 1
ATOM 4913 N N . ASP A 1 631 ? -8.454 15.701 -20.230 1.00 92.19 631 ASP A N 1
ATOM 4914 C CA . ASP A 1 631 ? -8.034 14.504 -19.498 1.00 92.19 631 ASP A CA 1
ATOM 4915 C C . ASP A 1 631 ? -9.131 13.423 -19.411 1.00 92.19 631 ASP A C 1
ATOM 4917 O O . ASP A 1 631 ? -8.889 12.347 -18.866 1.00 92.19 631 ASP A O 1
ATOM 4921 N N . GLY A 1 632 ? -10.324 13.676 -19.964 1.00 91.12 632 GLY A N 1
ATOM 4922 C CA . GLY A 1 632 ? -11.407 12.695 -20.067 1.00 91.12 632 GLY A CA 1
ATOM 4923 C C . GLY A 1 632 ? -12.499 12.808 -19.001 1.00 91.12 632 GLY A C 1
ATOM 4924 O O . GLY A 1 632 ? -13.392 11.964 -18.978 1.00 91.12 632 GLY A O 1
ATOM 4925 N N . HIS A 1 633 ? -12.487 13.850 -18.160 1.00 92.88 633 HIS A N 1
ATOM 4926 C CA . HIS A 1 633 ? -13.510 14.074 -17.128 1.00 92.88 633 HIS A CA 1
ATOM 4927 C C . HIS A 1 633 ? -14.168 15.464 -17.292 1.00 92.88 633 HIS A C 1
ATOM 4929 O O . HIS A 1 633 ? -13.721 16.459 -16.727 1.00 92.88 633 HIS A O 1
ATOM 4935 N N . PRO A 1 634 ? -15.193 15.612 -18.154 1.00 93.06 634 PRO A N 1
ATOM 4936 C CA . PRO A 1 634 ? -15.770 16.926 -18.460 1.00 93.06 634 PRO A CA 1
ATOM 4937 C C . PRO A 1 634 ? -16.555 17.557 -17.295 1.00 93.06 634 PRO A C 1
ATOM 4939 O O . PRO A 1 634 ? -16.546 18.782 -17.144 1.00 93.06 634 PRO A O 1
ATOM 4942 N N . GLU A 1 635 ? -17.220 16.749 -16.468 1.00 95.19 635 GLU A N 1
ATOM 4943 C CA . GLU A 1 635 ? -18.166 17.208 -15.440 1.00 95.19 635 GLU A CA 1
ATOM 4944 C C . GLU A 1 635 ? -17.482 17.513 -14.100 1.00 95.19 635 GLU A C 1
ATOM 4946 O O . GLU A 1 635 ? -16.552 16.814 -13.736 1.00 95.19 635 GLU A O 1
ATOM 4951 N N . PRO A 1 636 ? -17.880 18.545 -13.325 1.00 95.31 636 PRO A N 1
ATOM 4952 C CA . PRO A 1 636 ? -17.431 18.784 -11.938 1.00 95.31 636 PRO A CA 1
ATOM 4953 C C . PRO A 1 636 ? -17.371 17.494 -11.109 1.00 95.31 636 PRO A C 1
ATOM 4955 O O . PRO A 1 636 ? -18.365 16.776 -11.089 1.00 95.31 636 PRO A O 1
ATOM 4958 N N . TYR A 1 637 ? -16.258 17.217 -10.413 1.00 94.19 637 TYR A N 1
ATOM 4959 C CA . TYR A 1 637 ? -16.196 16.053 -9.523 1.00 94.19 637 TYR A CA 1
ATOM 4960 C C . TYR A 1 637 ? -17.266 16.197 -8.437 1.00 94.19 637 TYR A C 1
ATOM 4962 O O . TYR A 1 637 ? -17.317 17.202 -7.713 1.00 94.19 637 TYR A O 1
ATOM 4970 N N . ASN A 1 638 ? -18.109 15.181 -8.306 1.00 91.00 638 ASN A N 1
ATOM 4971 C CA . ASN A 1 638 ? -19.165 15.091 -7.311 1.00 91.00 638 ASN A CA 1
ATOM 4972 C C . ASN A 1 638 ? -18.697 14.268 -6.107 1.00 91.00 638 ASN A C 1
ATOM 4974 O O . ASN A 1 638 ? -19.258 13.227 -5.778 1.00 91.00 638 ASN A O 1
ATOM 4978 N N . LEU A 1 639 ? -17.644 14.764 -5.462 1.00 86.12 639 LEU A N 1
ATOM 4979 C CA . LEU A 1 639 ? -17.007 14.128 -4.318 1.00 86.12 639 LEU A CA 1
ATOM 4980 C C . LEU A 1 639 ? -17.049 15.019 -3.076 1.00 86.12 639 LEU A C 1
ATOM 4982 O O . LEU A 1 639 ? -17.177 16.259 -3.142 1.00 86.12 639 LEU A O 1
ATOM 4986 N N . ASP A 1 640 ? -16.885 14.355 -1.937 1.00 78.06 640 ASP A N 1
ATOM 4987 C CA . ASP A 1 640 ? -16.472 14.992 -0.698 1.00 78.06 640 ASP A CA 1
ATOM 4988 C C . ASP A 1 640 ? -15.122 15.691 -0.909 1.00 78.06 640 ASP A C 1
ATOM 4990 O O . ASP A 1 640 ? -14.219 15.193 -1.576 1.00 78.06 640 ASP A O 1
ATOM 4994 N N . LYS A 1 641 ? -15.012 16.921 -0.408 1.00 82.56 641 LYS A N 1
ATOM 4995 C CA . LYS A 1 641 ? -13.964 17.864 -0.824 1.00 82.56 641 LYS A CA 1
ATOM 4996 C C . LYS A 1 641 ? -12.795 17.837 0.153 1.00 82.56 641 LYS A C 1
ATOM 4998 O O . LYS A 1 641 ? -12.520 18.860 0.781 1.00 82.56 641 LYS A O 1
ATOM 5003 N N . PHE A 1 642 ? -12.192 16.662 0.323 1.00 87.75 642 PHE A N 1
ATOM 5004 C CA . PHE A 1 642 ? -11.143 16.404 1.307 1.00 87.75 642 PHE A CA 1
ATOM 5005 C C . PHE A 1 642 ? -9.749 16.399 0.672 1.00 87.75 642 PHE A C 1
ATOM 5007 O O . PHE A 1 642 ? -9.498 15.700 -0.307 1.00 87.75 642 PHE A O 1
ATOM 5014 N N . PHE A 1 643 ? -8.839 17.179 1.251 1.00 94.38 643 PHE A N 1
ATOM 5015 C CA . PHE A 1 643 ? -7.444 17.275 0.833 1.00 94.38 643 PHE A CA 1
ATOM 5016 C C . PHE A 1 643 ? -6.533 17.088 2.035 1.00 94.38 643 PHE A C 1
ATOM 5018 O O . PHE A 1 643 ? -6.724 17.768 3.040 1.00 94.38 643 PHE A O 1
ATOM 5025 N N . GLU A 1 644 ? -5.524 16.234 1.919 1.00 93.00 644 GLU A N 1
ATOM 5026 C CA . GLU A 1 644 ? -4.424 16.170 2.880 1.00 93.00 644 GLU A CA 1
ATOM 5027 C C . GLU A 1 644 ? -3.199 16.866 2.284 1.00 93.00 644 GLU A C 1
ATOM 5029 O O . GLU A 1 644 ? -2.823 16.604 1.139 1.00 93.00 644 GLU A O 1
ATOM 5034 N N . LEU A 1 645 ? -2.606 17.804 3.019 1.00 93.12 645 LEU A N 1
ATOM 5035 C CA . LEU A 1 645 ? -1.520 18.650 2.521 1.00 93.12 645 LEU A CA 1
ATOM 5036 C C . LEU A 1 645 ? -0.197 18.276 3.197 1.00 93.12 645 LEU A C 1
ATOM 5038 O O . LEU A 1 645 ? 0.214 18.902 4.178 1.00 93.12 645 LEU A O 1
ATOM 5042 N N . GLY A 1 646 ? 0.483 17.285 2.624 1.00 87.75 646 GLY A N 1
ATOM 5043 C CA . GLY A 1 646 ? 1.620 16.588 3.221 1.00 87.75 646 GLY A CA 1
ATOM 5044 C C . GLY A 1 646 ? 1.194 15.309 3.942 1.00 87.75 646 GLY A C 1
ATOM 5045 O O . GLY A 1 646 ? 0.013 15.090 4.145 1.00 87.75 646 GLY A O 1
ATOM 5046 N N . ASN A 1 647 ? 2.172 14.492 4.326 1.00 84.00 647 ASN A N 1
ATOM 5047 C CA . ASN A 1 647 ? 2.025 13.265 5.118 1.00 84.00 647 ASN A CA 1
ATOM 5048 C C . ASN A 1 647 ? 3.216 13.189 6.071 1.00 84.00 647 ASN A C 1
ATOM 5050 O O . ASN A 1 647 ? 4.320 13.351 5.561 1.00 84.00 647 ASN A O 1
ATOM 5054 N N . GLU A 1 648 ? 3.056 12.914 7.369 1.00 78.06 648 GLU A N 1
ATOM 5055 C CA . GLU A 1 648 ? 4.166 12.761 8.347 1.00 78.06 648 GLU A CA 1
ATOM 5056 C C . GLU A 1 648 ? 5.315 13.769 8.152 1.00 78.06 648 GLU A C 1
ATOM 5058 O O . GLU A 1 648 ? 6.490 13.413 7.951 1.00 78.06 648 GLU A O 1
ATOM 5063 N N . ILE A 1 649 ? 4.951 15.040 8.011 1.00 78.00 649 ILE A N 1
ATOM 5064 C CA . ILE A 1 649 ? 5.884 16.127 7.750 1.00 78.00 649 ILE A CA 1
ATOM 5065 C C . ILE A 1 649 ? 5.264 17.451 8.166 1.00 78.00 649 ILE A C 1
ATOM 5067 O O . ILE A 1 649 ? 4.086 17.722 7.923 1.00 78.00 649 ILE A O 1
ATOM 5071 N N . LEU A 1 650 ? 6.087 18.327 8.737 1.00 83.81 650 LEU A N 1
ATOM 5072 C CA . LEU A 1 650 ? 5.675 19.693 9.020 1.00 83.81 650 LEU A CA 1
ATOM 5073 C C . LEU A 1 650 ? 5.502 20.476 7.708 1.00 83.81 650 LEU A C 1
ATOM 5075 O O . LEU A 1 650 ? 6.479 20.872 7.072 1.00 83.81 650 LEU A O 1
ATOM 5079 N N . ASN A 1 651 ? 4.256 20.760 7.329 1.00 87.00 651 ASN A N 1
ATOM 5080 C CA . ASN A 1 651 ? 3.951 21.604 6.176 1.00 87.00 651 ASN A CA 1
ATOM 5081 C C . ASN A 1 651 ? 3.868 23.089 6.569 1.00 87.00 651 ASN A C 1
ATOM 5083 O O . ASN A 1 651 ? 2.798 23.625 6.856 1.00 87.00 651 ASN A O 1
ATOM 5087 N N . THR A 1 652 ? 4.992 23.799 6.521 1.00 87.50 652 THR A N 1
ATOM 5088 C CA . THR A 1 652 ? 5.048 25.238 6.845 1.00 87.50 652 THR A CA 1
ATOM 5089 C C . THR A 1 652 ? 4.247 26.131 5.884 1.00 87.50 652 THR A C 1
ATOM 5091 O O . THR A 1 652 ? 3.900 27.257 6.246 1.00 87.50 652 THR A O 1
ATOM 5094 N N . ASN A 1 653 ? 3.889 25.636 4.693 1.00 89.69 653 ASN A N 1
ATOM 5095 C CA . ASN A 1 653 ? 3.081 26.349 3.698 1.00 89.69 653 ASN A CA 1
ATOM 5096 C C . ASN A 1 653 ? 1.568 26.131 3.869 1.00 89.69 653 ASN A C 1
ATOM 5098 O O . ASN A 1 653 ? 0.779 26.756 3.160 1.00 89.69 653 ASN A O 1
ATOM 5102 N N . TYR A 1 654 ? 1.137 25.294 4.815 1.00 93.56 654 TYR A N 1
ATOM 5103 C CA . TYR A 1 654 ? -0.258 24.876 4.958 1.00 93.56 654 TYR A CA 1
ATOM 5104 C C . TYR A 1 654 ? -1.260 26.042 4.966 1.00 93.56 654 TYR A C 1
ATOM 5106 O O . TYR A 1 654 ? -2.257 26.034 4.249 1.00 93.56 654 TYR A O 1
ATOM 5114 N N . VAL A 1 655 ? -0.988 27.096 5.743 1.00 93.62 655 VAL A N 1
ATOM 5115 C CA . VAL A 1 655 ? -1.918 28.230 5.890 1.00 93.62 655 VAL A CA 1
ATOM 5116 C C . VAL A 1 655 ? -2.074 29.007 4.581 1.00 93.62 655 VAL A C 1
ATOM 5118 O O . VAL A 1 655 ? -3.188 29.403 4.240 1.00 93.62 655 VAL A O 1
ATOM 5121 N N . SER A 1 656 ? -0.985 29.231 3.838 1.00 94.88 656 SER A N 1
ATOM 5122 C CA . SER A 1 656 ? -1.044 29.951 2.559 1.00 94.88 656 SER A CA 1
ATOM 5123 C C . SER A 1 656 ? -1.708 29.103 1.474 1.00 94.88 656 SER A C 1
ATOM 5125 O O . SER A 1 656 ? -2.515 29.624 0.706 1.00 94.88 656 SER A O 1
ATOM 5127 N N . GLN A 1 657 ? -1.448 27.794 1.466 1.00 96.56 657 GLN A N 1
ATOM 5128 C CA . GLN A 1 657 ? -2.113 26.824 0.598 1.00 96.56 657 GLN A CA 1
ATOM 5129 C C . GLN A 1 657 ? -3.632 26.811 0.830 1.00 96.56 657 GLN A C 1
ATOM 5131 O O . GLN A 1 657 ? -4.397 27.040 -0.109 1.00 96.56 657 GLN A O 1
ATOM 5136 N N . VAL A 1 658 ? -4.080 26.649 2.081 1.00 96.62 658 VAL A N 1
ATOM 5137 C CA . VAL A 1 658 ? -5.510 26.681 2.438 1.00 96.62 658 VAL A CA 1
ATOM 5138 C C . VAL A 1 658 ? -6.143 28.028 2.078 1.00 96.62 658 VAL A C 1
ATOM 5140 O O . VAL A 1 658 ? -7.262 28.060 1.566 1.00 96.62 658 VAL A O 1
ATOM 5143 N N . ALA A 1 659 ? -5.442 29.147 2.285 1.00 96.31 659 ALA A N 1
ATOM 5144 C CA . ALA A 1 659 ? -5.955 30.473 1.945 1.00 96.31 659 ALA A CA 1
ATOM 5145 C C . ALA A 1 659 ? -6.258 30.634 0.445 1.00 96.31 659 ALA A C 1
ATOM 5147 O O . ALA A 1 659 ? -7.342 31.115 0.099 1.00 96.31 659 ALA A O 1
ATOM 5148 N N . GLU A 1 660 ? -5.341 30.220 -0.431 1.00 98.00 660 GLU A N 1
ATOM 5149 C CA . GLU A 1 660 ? -5.518 30.293 -1.888 1.00 98.00 660 GLU A CA 1
ATOM 5150 C C . GLU A 1 660 ? -6.569 29.289 -2.385 1.00 98.00 660 GLU A C 1
ATOM 5152 O O . GLU A 1 660 ? -7.436 29.647 -3.191 1.00 98.00 660 GLU A O 1
ATOM 5157 N N . MET A 1 661 ? -6.574 28.063 -1.847 1.00 97.88 661 MET A N 1
ATOM 5158 C CA . MET A 1 661 ? -7.603 27.062 -2.148 1.00 97.88 661 MET A CA 1
ATOM 5159 C C . MET A 1 661 ? -9.003 27.557 -1.766 1.00 97.88 661 MET A C 1
ATOM 5161 O O . MET A 1 661 ? -9.922 27.484 -2.584 1.00 97.88 661 MET A O 1
ATOM 5165 N N . GLU A 1 662 ? -9.182 28.120 -0.566 1.00 96.31 662 GLU A N 1
ATOM 5166 C CA . GLU A 1 662 ? -10.456 28.715 -0.140 1.00 96.31 662 GLU A CA 1
ATOM 5167 C C . GLU A 1 662 ? -10.805 29.972 -0.945 1.00 96.31 662 GLU A C 1
ATOM 5169 O O . GLU A 1 662 ? -11.980 30.235 -1.218 1.00 96.31 662 GLU A O 1
ATOM 5174 N N . GLY A 1 663 ? -9.807 30.763 -1.346 1.00 97.31 663 GLY A N 1
ATOM 5175 C CA . GLY A 1 663 ? -9.979 31.896 -2.252 1.00 97.31 663 GLY A CA 1
ATOM 5176 C C . GLY A 1 663 ? -10.588 31.458 -3.584 1.00 97.31 663 GLY A C 1
ATOM 5177 O O . GLY A 1 663 ? -11.623 31.994 -4.004 1.00 97.31 663 GLY A O 1
ATOM 5178 N N . ARG A 1 664 ? -10.017 30.418 -4.206 1.00 97.38 664 ARG A N 1
ATOM 5179 C CA . ARG A 1 664 ? -10.576 29.819 -5.422 1.00 97.38 664 ARG A CA 1
ATOM 5180 C C . ARG A 1 664 ? -11.943 29.199 -5.157 1.00 97.38 664 ARG A C 1
ATOM 5182 O O . ARG A 1 664 ? -12.875 29.481 -5.909 1.00 97.38 664 ARG A O 1
ATOM 5189 N N . ALA A 1 665 ? -12.113 28.438 -4.079 1.00 96.50 665 ALA A N 1
ATOM 5190 C CA . ALA A 1 665 ? -13.392 27.822 -3.735 1.00 96.50 665 ALA A CA 1
ATOM 5191 C C . ALA A 1 665 ? -14.511 28.867 -3.600 1.00 96.50 665 ALA A C 1
ATOM 5193 O O . ALA A 1 665 ? -15.603 28.678 -4.137 1.00 96.50 665 ALA A O 1
ATOM 5194 N N . LYS A 1 666 ? -14.250 30.015 -2.963 1.00 96.56 666 LYS A N 1
ATOM 5195 C CA . LYS A 1 666 ? -15.204 31.136 -2.880 1.00 96.56 666 LYS A CA 1
ATOM 5196 C C . LYS A 1 666 ? -15.605 31.655 -4.259 1.00 96.56 666 LYS A C 1
ATOM 5198 O O . LYS A 1 666 ? -16.795 31.868 -4.479 1.00 96.56 666 LYS A O 1
ATOM 5203 N N . SER A 1 667 ? -14.656 31.795 -5.189 1.00 95.94 667 SER A N 1
ATOM 5204 C CA . SER A 1 667 ? -14.954 32.212 -6.571 1.00 95.94 667 SER A CA 1
ATOM 5205 C C . SER A 1 667 ? -15.863 31.225 -7.322 1.00 95.94 667 SER A C 1
ATOM 5207 O O . SER A 1 667 ? -16.585 31.625 -8.231 1.00 95.94 667 SER A O 1
ATOM 5209 N N . LEU A 1 668 ? -15.888 29.959 -6.886 1.00 95.06 668 LEU A N 1
ATOM 5210 C CA . LEU A 1 668 ? -16.713 28.880 -7.436 1.00 95.06 668 LEU A CA 1
ATOM 5211 C C . LEU A 1 668 ? -18.003 28.613 -6.630 1.00 95.06 668 LEU A C 1
ATOM 5213 O O . LEU A 1 668 ? -18.700 27.638 -6.899 1.00 95.06 668 LEU A O 1
ATOM 5217 N N . ASN A 1 669 ? -18.355 29.451 -5.643 1.00 94.38 669 ASN A N 1
ATOM 5218 C CA . ASN A 1 669 ? -19.474 29.231 -4.702 1.00 94.38 669 ASN A CA 1
ATOM 5219 C C . ASN A 1 669 ? -19.335 27.964 -3.822 1.00 94.38 669 ASN A C 1
ATOM 5221 O O . ASN A 1 669 ? -20.322 27.344 -3.392 1.00 94.38 669 ASN A O 1
ATOM 5225 N N . LEU A 1 670 ? -18.089 27.594 -3.528 1.00 93.69 670 LEU A N 1
ATOM 5226 C CA . LEU A 1 670 ? -17.688 26.457 -2.696 1.00 93.69 670 LEU A CA 1
ATOM 5227 C C . LEU A 1 670 ? -16.969 26.863 -1.406 1.00 93.69 670 LEU A C 1
ATOM 5229 O O . LEU A 1 670 ? -16.534 25.992 -0.661 1.00 93.69 670 LEU A O 1
ATOM 5233 N N . GLY A 1 671 ? -16.858 28.163 -1.118 1.00 90.44 671 GLY A N 1
ATOM 5234 C CA . GLY A 1 671 ? -16.246 28.635 0.125 1.00 90.44 671 GLY A CA 1
ATOM 5235 C C . GLY A 1 671 ? -16.893 27.987 1.350 1.00 90.44 671 GLY A C 1
ATOM 5236 O O . GLY A 1 671 ? -18.121 27.859 1.408 1.00 90.44 671 GLY A O 1
ATOM 5237 N N . LYS A 1 672 ? -16.067 27.590 2.318 1.00 90.31 672 LYS A N 1
ATOM 5238 C CA . LYS A 1 672 ? -16.471 26.828 3.509 1.00 90.31 672 LYS A CA 1
ATOM 5239 C C . LYS A 1 672 ? -16.961 25.390 3.283 1.00 90.31 672 LYS A C 1
ATOM 5241 O O . LYS A 1 672 ? -17.487 24.786 4.215 1.00 90.31 672 LYS A O 1
ATOM 5246 N N . LYS A 1 673 ? -16.839 24.841 2.069 1.00 92.12 673 LYS A N 1
ATOM 5247 C CA . LYS A 1 673 ? -17.263 23.462 1.752 1.00 92.12 673 LYS A CA 1
ATOM 5248 C C . LYS A 1 673 ? -16.099 22.485 1.588 1.00 92.12 673 LYS A C 1
ATOM 5250 O O . LYS A 1 673 ? -16.359 21.296 1.427 1.00 92.12 673 LYS A O 1
ATOM 5255 N N . LEU A 1 674 ? -14.858 22.972 1.571 1.00 93.88 674 LEU A N 1
ATOM 5256 C CA . LEU A 1 674 ? -13.657 22.142 1.481 1.00 93.88 674 LEU A CA 1
ATOM 5257 C C . LEU A 1 674 ? -13.172 21.769 2.886 1.00 93.88 674 LEU A C 1
ATOM 5259 O O . LEU A 1 674 ? -13.378 22.523 3.844 1.00 93.88 674 LEU A O 1
ATOM 5263 N N . ARG A 1 675 ? -12.552 20.595 2.987 1.00 93.94 675 ARG A N 1
ATOM 5264 C CA . ARG A 1 675 ? -11.951 20.026 4.193 1.00 93.94 675 ARG A CA 1
ATOM 5265 C C . ARG A 1 675 ? -10.457 19.844 3.941 1.00 93.94 675 ARG A C 1
ATOM 5267 O O . ARG A 1 675 ? -10.068 19.284 2.917 1.00 93.94 675 ARG A O 1
ATOM 5274 N N . TYR A 1 676 ? -9.641 20.332 4.862 1.00 95.12 676 TYR A N 1
ATOM 5275 C CA . TYR A 1 676 ? -8.189 20.359 4.734 1.00 95.12 676 TYR A CA 1
ATOM 5276 C C . TYR A 1 676 ? -7.578 19.648 5.927 1.00 95.12 676 TYR A C 1
ATOM 5278 O O . TYR A 1 676 ? -7.779 20.084 7.059 1.00 95.12 676 TYR A O 1
ATOM 5286 N N . ALA A 1 677 ? -6.862 18.561 5.686 1.00 92.75 677 ALA A N 1
ATOM 5287 C CA . ALA A 1 677 ? -6.085 17.879 6.699 1.00 92.75 677 ALA A CA 1
ATOM 5288 C C . ALA A 1 677 ? -4.618 18.297 6.618 1.00 92.75 677 ALA A C 1
ATOM 5290 O O . ALA A 1 677 ? -4.054 18.447 5.529 1.00 92.75 677 ALA A O 1
ATOM 5291 N N . CYS A 1 678 ? -4.012 18.470 7.785 1.00 90.44 678 CYS A N 1
ATOM 5292 C CA . CYS A 1 678 ? -2.572 18.600 7.949 1.00 90.44 678 CYS A CA 1
ATOM 5293 C C . CYS A 1 678 ? -2.071 17.383 8.730 1.00 90.44 678 CYS A C 1
ATOM 5295 O O . CYS A 1 678 ? -2.773 16.969 9.661 1.00 90.44 678 CYS A O 1
ATOM 5297 N N . PRO A 1 679 ? -0.867 16.878 8.430 1.00 87.38 679 PRO A N 1
ATOM 5298 C CA . PRO A 1 679 ? -0.214 15.866 9.250 1.00 87.38 679 PRO A CA 1
ATOM 5299 C C . PRO A 1 679 ? -0.095 16.266 10.723 1.00 87.38 679 PRO A C 1
ATOM 5301 O O . PRO A 1 679 ? -0.119 17.455 11.071 1.00 87.38 679 PRO A O 1
ATOM 5304 N N . TRP A 1 680 ? 0.092 15.271 11.589 1.00 85.38 680 TRP A N 1
ATOM 5305 C CA . TRP A 1 680 ? 0.215 15.448 13.036 1.00 85.38 680 TRP A CA 1
ATOM 5306 C C . TRP A 1 680 ? 1.275 16.486 13.435 1.00 85.38 680 TRP A C 1
ATOM 5308 O O . TRP A 1 680 ? 1.089 17.252 14.386 1.00 85.38 680 TRP A O 1
ATOM 5318 N N . GLU A 1 681 ? 2.358 16.581 12.664 1.00 85.00 681 GLU A N 1
ATOM 5319 C CA . GLU A 1 681 ? 3.459 17.527 12.856 1.00 85.00 681 GLU A CA 1
ATOM 5320 C C . GLU A 1 681 ? 2.995 18.994 12.859 1.00 85.00 681 GLU A C 1
ATOM 5322 O O . GLU A 1 681 ? 3.676 19.861 13.407 1.00 85.00 681 GLU A O 1
ATOM 5327 N N . CYS A 1 682 ? 1.820 19.296 12.299 1.00 83.50 682 CYS A N 1
ATOM 5328 C CA . CYS A 1 682 ? 1.265 20.644 12.250 1.00 83.50 682 CYS A CA 1
ATOM 5329 C C . CYS A 1 682 ? 0.635 21.130 13.572 1.00 83.50 682 CYS A C 1
ATOM 5331 O O . CYS A 1 682 ? 0.345 22.326 13.692 1.00 83.50 682 CYS A O 1
ATOM 5333 N N . LEU A 1 683 ? 0.393 20.243 14.549 1.00 78.88 683 LEU A N 1
ATOM 5334 C CA . LEU A 1 683 ? -0.481 20.463 15.718 1.00 78.88 683 LEU A CA 1
ATOM 5335 C C . LEU A 1 683 ? -0.270 21.798 16.462 1.00 78.88 683 LEU A C 1
ATOM 5337 O O . LEU A 1 683 ? -1.243 22.411 16.904 1.00 78.88 683 LEU A O 1
ATOM 5341 N N . ASN A 1 684 ? 0.972 22.261 16.631 1.00 73.81 684 ASN A N 1
ATOM 5342 C CA . ASN A 1 684 ? 1.258 23.422 17.480 1.00 73.81 684 ASN A CA 1
ATOM 5343 C C . ASN A 1 684 ? 1.238 24.753 16.716 1.00 73.81 684 ASN A C 1
ATOM 5345 O O . ASN A 1 684 ? 0.268 25.506 16.819 1.00 73.81 684 ASN A O 1
ATOM 5349 N N . ASP A 1 685 ? 2.283 25.072 15.955 1.00 71.25 685 ASP A N 1
ATOM 5350 C CA . ASP A 1 685 ? 2.447 26.433 15.428 1.00 71.25 685 ASP A CA 1
ATOM 5351 C C . ASP A 1 685 ? 1.449 26.780 14.318 1.00 71.25 685 ASP A C 1
ATOM 5353 O O . ASP A 1 685 ? 0.967 27.914 14.241 1.00 71.25 685 ASP A O 1
ATOM 5357 N N . ILE A 1 686 ? 1.089 25.801 13.487 1.00 80.06 686 ILE A N 1
ATOM 5358 C CA . ILE A 1 686 ? 0.223 26.008 12.322 1.00 80.06 686 ILE A CA 1
ATOM 5359 C C . ILE A 1 686 ? -1.239 26.164 12.754 1.00 80.06 686 ILE A C 1
ATOM 5361 O O . ILE A 1 686 ? -1.910 27.113 12.329 1.00 80.06 686 ILE A O 1
ATOM 5365 N N . PHE A 1 687 ? -1.742 25.279 13.621 1.00 79.31 687 PHE A N 1
ATOM 5366 C CA . PHE A 1 687 ? -3.141 25.327 14.059 1.00 79.31 687 PHE A CA 1
ATOM 5367 C C . PHE A 1 687 ? -3.432 26.508 14.979 1.00 79.31 687 PHE A C 1
ATOM 5369 O O . PHE A 1 687 ? -4.410 27.226 14.745 1.00 79.31 687 PHE A O 1
ATOM 5376 N N . ARG A 1 688 ? -2.580 26.752 15.983 1.00 73.75 688 ARG A N 1
ATOM 5377 C CA . ARG A 1 688 ? -2.834 27.798 16.985 1.00 73.75 688 ARG A CA 1
ATOM 5378 C C . ARG A 1 688 ? -2.773 29.204 16.399 1.00 73.75 688 ARG A C 1
ATOM 5380 O O . ARG A 1 688 ? -3.634 30.027 16.707 1.00 73.75 688 ARG A O 1
ATOM 5387 N N . ASN A 1 689 ? -1.792 29.472 15.533 1.00 74.81 689 ASN A N 1
ATOM 5388 C CA . ASN A 1 689 ? -1.518 30.832 15.060 1.00 74.81 689 ASN A CA 1
ATOM 5389 C C . ASN A 1 689 ? -2.116 31.148 13.680 1.00 74.81 689 ASN A C 1
ATOM 5391 O O . ASN A 1 689 ? -2.369 32.318 13.393 1.00 74.81 689 ASN A O 1
ATOM 5395 N N . GLY A 1 690 ? -2.351 30.143 12.825 1.00 80.75 690 GLY A N 1
ATOM 5396 C CA . GLY A 1 690 ? -2.738 30.361 11.426 1.00 80.75 690 GLY A CA 1
ATOM 5397 C C . GLY A 1 690 ? -4.070 29.736 11.013 1.00 80.75 690 GLY A C 1
ATOM 5398 O O . GLY A 1 690 ? -4.955 30.437 10.512 1.00 80.75 690 GLY A O 1
ATOM 5399 N N . ALA A 1 691 ? -4.232 28.424 11.208 1.00 85.00 691 ALA A N 1
ATOM 5400 C CA . ALA A 1 691 ? -5.354 27.669 10.642 1.00 85.00 691 ALA A CA 1
ATOM 5401 C C . ALA A 1 691 ? -6.674 27.810 11.425 1.00 85.00 691 ALA A C 1
ATOM 5403 O O . ALA A 1 691 ? -7.746 27.592 10.860 1.00 85.00 691 ALA A O 1
ATOM 5404 N N . LYS A 1 692 ? -6.630 28.252 12.691 1.00 85.88 692 LYS A N 1
ATOM 5405 C CA . LYS A 1 692 ? -7.811 28.473 13.550 1.00 85.88 692 LYS A CA 1
ATOM 5406 C C . LYS A 1 692 ? -8.948 29.255 12.872 1.00 85.88 692 LYS A C 1
ATOM 5408 O O . LYS A 1 692 ? -10.119 28.990 13.136 1.00 85.88 692 LYS A O 1
ATOM 5413 N N . GLN A 1 693 ? -8.628 30.204 11.990 1.00 88.19 693 GLN A N 1
ATOM 5414 C CA . GLN A 1 693 ? -9.616 31.023 11.273 1.00 88.19 693 GLN A CA 1
ATOM 5415 C C . GLN A 1 693 ? -10.567 30.225 10.359 1.00 88.19 693 GLN A C 1
ATOM 5417 O O . GLN A 1 693 ? -11.625 30.738 9.990 1.00 88.19 693 GLN A O 1
ATOM 5422 N N . TYR A 1 694 ? -10.204 28.991 9.999 1.00 92.06 694 TYR A N 1
ATOM 5423 C CA . TYR A 1 694 ? -10.993 28.108 9.137 1.00 92.06 694 TYR A CA 1
ATOM 5424 C C . TYR A 1 694 ? -11.930 27.170 9.924 1.00 92.06 694 TYR A C 1
ATOM 5426 O O . TYR A 1 694 ? -12.780 26.518 9.322 1.00 92.06 694 TYR A O 1
ATOM 5434 N N . GLY A 1 695 ? -11.837 27.144 11.261 1.00 90.75 695 GLY A N 1
ATOM 5435 C CA . GLY A 1 695 ? -12.722 26.375 12.147 1.00 90.75 695 GLY A CA 1
ATOM 5436 C C . GLY A 1 695 ? -12.826 24.892 11.771 1.00 90.75 695 GLY A C 1
ATOM 5437 O O . GLY A 1 695 ? -11.821 24.270 11.443 1.00 90.75 695 GLY A O 1
ATOM 5438 N N . ALA A 1 696 ? -14.046 24.351 11.742 1.00 89.94 696 ALA A N 1
ATOM 5439 C CA . ALA A 1 696 ? -14.327 22.948 11.409 1.00 89.94 696 ALA A CA 1
ATOM 5440 C C . ALA A 1 696 ? -13.940 22.488 9.983 1.00 89.94 696 ALA A C 1
ATOM 5442 O O . ALA A 1 696 ? -14.176 21.332 9.631 1.00 89.94 696 ALA A O 1
ATOM 5443 N N . GLN A 1 697 ? -13.374 23.362 9.141 1.00 93.00 697 GLN A N 1
ATOM 5444 C CA . GLN A 1 697 ? -12.820 22.963 7.843 1.00 93.00 697 GLN A CA 1
ATOM 5445 C C . GLN A 1 697 ? -11.437 22.318 7.945 1.00 93.00 697 GLN A C 1
ATOM 5447 O O . GLN A 1 697 ? -11.020 21.670 6.986 1.00 93.00 697 GLN A O 1
ATOM 5452 N N . VAL A 1 698 ? -10.710 22.538 9.044 1.00 92.94 698 VAL A N 1
ATOM 5453 C CA . VAL A 1 698 ? -9.344 22.029 9.205 1.00 92.94 698 VAL A CA 1
ATOM 5454 C C . VAL A 1 698 ? -9.303 20.819 10.129 1.00 92.94 698 VAL A C 1
ATOM 5456 O O . VAL A 1 698 ? -9.939 20.801 11.186 1.00 92.94 698 VAL A O 1
ATOM 5459 N N . TYR A 1 699 ? -8.534 19.823 9.708 1.00 92.50 699 TYR A N 1
ATOM 5460 C CA . TYR A 1 699 ? -8.400 18.521 10.337 1.00 92.50 699 TYR A CA 1
ATOM 5461 C C . TYR A 1 699 ? -6.942 18.290 10.693 1.00 92.50 699 TYR A C 1
ATOM 5463 O O . TYR A 1 699 ? -6.054 18.583 9.893 1.00 92.50 699 TYR A O 1
ATOM 5471 N N . LEU A 1 700 ? -6.697 17.764 11.883 1.00 90.00 700 LEU A N 1
ATOM 5472 C CA . LEU A 1 700 ? -5.411 17.173 12.206 1.00 90.00 700 LEU A CA 1
ATOM 5473 C C . LEU A 1 700 ? -5.492 15.682 11.899 1.00 90.00 700 LEU A C 1
ATOM 5475 O O . LEU A 1 700 ? -6.333 14.984 12.473 1.00 90.00 700 LEU A O 1
ATOM 5479 N N . ASP A 1 701 ? -4.644 15.233 10.985 1.00 89.00 701 ASP A N 1
ATOM 5480 C CA . ASP A 1 701 ? -4.453 13.817 10.731 1.00 89.00 701 ASP A CA 1
ATOM 5481 C C . ASP A 1 701 ? -3.513 13.244 11.782 1.00 89.00 701 ASP A C 1
ATOM 5483 O O . ASP A 1 701 ? -2.380 13.702 11.948 1.00 89.00 701 ASP A O 1
ATOM 5487 N N . ARG A 1 702 ? -4.025 12.292 12.549 1.00 83.31 702 ARG A N 1
ATOM 5488 C CA . ARG A 1 702 ? -3.276 11.608 13.584 1.00 83.31 702 ARG A CA 1
ATOM 5489 C C . ARG A 1 702 ? -2.916 10.221 13.088 1.00 83.31 702 ARG A C 1
ATOM 5491 O O . ARG A 1 702 ? -3.790 9.429 12.754 1.00 83.31 702 ARG A O 1
ATOM 5498 N N . HIS A 1 703 ? -1.622 9.942 13.094 1.00 78.88 703 HIS A N 1
ATOM 5499 C CA . HIS A 1 703 ? -1.105 8.619 12.803 1.00 78.88 703 HIS A CA 1
ATOM 5500 C C . HIS A 1 703 ? -0.912 7.915 14.134 1.00 78.88 703 HIS A C 1
ATOM 5502 O O . HIS A 1 703 ? -0.192 8.406 15.008 1.00 78.88 703 HIS A O 1
ATOM 5508 N N . ASP A 1 704 ? -1.601 6.801 14.306 1.00 68.00 704 ASP A N 1
ATOM 5509 C CA . ASP A 1 704 ? -1.559 6.045 15.541 1.00 68.00 704 ASP A CA 1
ATOM 5510 C C . ASP A 1 704 ? -0.662 4.821 15.358 1.00 68.00 704 ASP A C 1
ATOM 5512 O O . ASP A 1 704 ? -0.867 4.029 14.440 1.00 68.00 704 ASP A O 1
ATOM 5516 N N . ALA A 1 705 ? 0.336 4.689 16.234 1.00 56.50 705 ALA A N 1
ATOM 5517 C CA . ALA A 1 705 ? 1.132 3.482 16.411 1.00 56.50 705 ALA A CA 1
ATOM 5518 C C . ALA A 1 705 ? 0.738 2.848 17.752 1.00 56.50 705 ALA A C 1
ATOM 5520 O O . ALA A 1 705 ? 0.816 3.534 18.769 1.00 56.50 705 ALA A O 1
ATOM 5521 N N . ASP A 1 706 ? 0.313 1.582 17.726 1.00 53.53 706 ASP A N 1
ATOM 5522 C CA . ASP A 1 706 ? -0.061 0.751 18.885 1.00 53.53 706 ASP A CA 1
ATOM 5523 C C . ASP A 1 706 ? -1.208 1.299 19.785 1.00 53.53 706 ASP A C 1
ATOM 5525 O O . ASP A 1 706 ? -1.059 2.279 20.510 1.00 53.53 706 ASP A O 1
ATOM 5529 N N . ASP A 1 707 ? -2.368 0.615 19.756 1.00 53.72 707 ASP A N 1
ATOM 5530 C CA . ASP A 1 707 ? -3.581 0.797 20.605 1.00 53.72 707 ASP A CA 1
ATOM 5531 C C . ASP A 1 707 ? -3.971 2.261 20.951 1.00 53.72 707 ASP A C 1
ATOM 5533 O O . ASP A 1 707 ? -3.844 2.715 22.100 1.00 53.72 707 ASP A O 1
ATOM 5537 N N . PRO A 1 708 ? -4.480 3.046 19.981 1.00 56.06 708 PRO A N 1
ATOM 5538 C CA . PRO A 1 708 ? -4.917 4.411 20.239 1.00 56.06 708 PRO A CA 1
ATOM 5539 C C . PRO A 1 708 ? -6.279 4.471 20.933 1.00 56.06 708 PRO A C 1
ATOM 5541 O O . PRO A 1 708 ? -7.346 4.539 20.315 1.00 56.06 708 PRO A O 1
ATOM 5544 N N . GLN A 1 709 ? -6.242 4.595 22.255 1.00 66.44 709 GLN A N 1
ATOM 5545 C CA . GLN A 1 709 ? -7.455 4.790 23.041 1.00 66.44 709 GLN A CA 1
ATOM 5546 C C . GLN A 1 709 ? -8.117 6.146 22.758 1.00 66.44 709 GLN A C 1
ATOM 5548 O O . GLN A 1 709 ? -7.453 7.187 22.685 1.00 66.44 709 GLN A O 1
ATOM 5553 N N . ALA A 1 710 ? -9.453 6.170 22.702 1.00 68.50 710 ALA A N 1
ATOM 5554 C CA . ALA A 1 710 ? -10.249 7.385 22.471 1.00 68.50 710 ALA A CA 1
ATOM 5555 C C . ALA A 1 710 ? -9.982 8.515 23.492 1.00 68.50 710 ALA A C 1
ATOM 5557 O O . ALA A 1 710 ? -10.270 9.683 23.220 1.00 68.50 710 ALA A O 1
ATOM 5558 N N . SER A 1 711 ? -9.428 8.180 24.660 1.00 73.62 711 SER A N 1
ATOM 5559 C CA . SER A 1 711 ? -9.009 9.105 25.723 1.00 73.62 711 SER A CA 1
ATOM 5560 C C . SER A 1 711 ? -7.794 9.960 25.345 1.00 73.62 711 SER A C 1
ATOM 5562 O O . SER A 1 711 ? -7.626 11.070 25.848 1.00 73.62 711 SER A O 1
ATOM 5564 N N . THR A 1 712 ? -6.955 9.499 24.416 1.00 77.44 712 THR A N 1
ATOM 5565 C CA . THR A 1 712 ? -5.729 10.208 24.015 1.00 77.44 712 THR A CA 1
ATOM 5566 C C . THR A 1 712 ? -6.006 11.544 23.309 1.00 77.44 712 THR A C 1
ATOM 5568 O O . THR A 1 712 ? -5.141 12.416 23.282 1.00 77.44 712 THR A O 1
ATOM 5571 N N . PHE A 1 713 ? -7.224 11.753 22.795 1.00 81.38 713 PHE A N 1
ATOM 5572 C CA . PHE A 1 713 ? -7.661 13.024 22.205 1.00 81.38 713 PHE A CA 1
ATOM 5573 C C . PHE A 1 713 ? -8.040 14.084 23.258 1.00 81.38 713 PHE A C 1
ATOM 5575 O O . PHE A 1 713 ? -8.064 15.276 22.947 1.00 81.38 713 PHE A O 1
ATOM 5582 N N . ASP A 1 714 ? -8.328 13.686 24.504 1.00 84.25 714 ASP A N 1
ATOM 5583 C CA . ASP A 1 714 ? -8.873 14.570 25.550 1.00 84.25 714 ASP A CA 1
ATOM 5584 C C . ASP A 1 714 ? -8.002 15.792 25.853 1.00 84.25 714 ASP A C 1
ATOM 5586 O O . ASP A 1 714 ? -8.540 16.904 25.882 1.00 84.25 714 ASP A O 1
ATOM 5590 N N . PRO A 1 715 ? -6.675 15.650 26.047 1.00 86.56 715 PRO A N 1
ATOM 5591 C CA . PRO A 1 715 ? -5.835 16.794 26.388 1.00 86.56 715 PRO A CA 1
ATOM 5592 C C . PRO A 1 715 ? -5.811 17.844 25.272 1.00 86.56 715 PRO A C 1
ATOM 5594 O O . PRO A 1 715 ? -5.751 19.043 25.545 1.00 86.56 715 PRO A O 1
ATOM 5597 N N . ILE A 1 716 ? -5.892 17.394 24.019 1.00 85.88 716 ILE A N 1
ATOM 5598 C CA . ILE A 1 716 ? -5.822 18.253 22.835 1.00 85.88 716 ILE A CA 1
ATOM 5599 C C . ILE A 1 716 ? -7.157 18.954 22.618 1.00 85.88 716 ILE A C 1
ATOM 5601 O O . ILE A 1 716 ? -7.178 20.163 22.410 1.00 85.88 716 ILE A O 1
ATOM 5605 N N . ILE A 1 717 ? -8.273 18.232 22.745 1.00 87.75 717 ILE A N 1
ATOM 5606 C CA . ILE A 1 717 ? -9.613 18.826 22.670 1.00 87.75 717 ILE A CA 1
ATOM 5607 C C . ILE A 1 717 ? -9.774 19.893 23.755 1.00 87.75 717 ILE A C 1
ATOM 5609 O O . ILE A 1 717 ? -10.171 21.014 23.444 1.00 87.75 717 ILE A O 1
ATOM 5613 N N . ALA A 1 718 ? -9.394 19.594 25.002 1.00 89.38 718 ALA A N 1
ATOM 5614 C CA . ALA A 1 718 ? -9.468 20.554 26.103 1.00 89.38 718 ALA A CA 1
ATOM 5615 C C . ALA A 1 718 ? -8.610 21.805 25.840 1.00 89.38 718 ALA A C 1
ATOM 5617 O O . ALA A 1 718 ? -9.027 22.930 26.125 1.00 89.38 718 ALA A O 1
ATOM 5618 N N . GLN A 1 719 ? -7.421 21.624 25.259 1.00 87.50 719 GLN A N 1
ATOM 5619 C CA . GLN A 1 719 ? -6.562 22.729 24.844 1.00 87.50 719 GLN A CA 1
ATOM 5620 C C . GLN A 1 719 ? -7.193 23.559 23.720 1.00 87.50 719 GLN A C 1
ATOM 5622 O O . GLN A 1 719 ? -7.248 24.785 23.819 1.00 87.50 719 GLN A O 1
ATOM 5627 N N . TRP A 1 720 ? -7.705 22.915 22.674 1.00 88.75 720 TRP A N 1
ATOM 5628 C CA . TRP A 1 720 ? -8.382 23.589 21.571 1.00 88.75 720 TRP A CA 1
ATOM 5629 C C . TRP A 1 720 ? -9.619 24.350 22.043 1.00 88.75 720 TRP A C 1
ATOM 5631 O O . TRP A 1 720 ? -9.834 25.478 21.610 1.00 88.75 720 TRP A O 1
ATOM 5641 N N . GLU A 1 721 ? -10.393 23.805 22.977 1.00 89.50 721 GLU A N 1
ATOM 5642 C CA . GLU A 1 721 ? -11.533 24.493 23.588 1.00 89.50 721 GLU A CA 1
ATOM 5643 C C . GLU A 1 721 ? -11.112 25.739 24.365 1.00 89.50 721 GLU A C 1
ATOM 5645 O O . GLU A 1 721 ? -11.696 26.807 24.166 1.00 89.50 721 GLU A O 1
ATOM 5650 N N . ALA A 1 722 ? -10.065 25.636 25.189 1.00 90.38 722 ALA A N 1
ATOM 5651 C CA . ALA A 1 722 ? -9.520 26.773 25.929 1.00 90.38 722 ALA A CA 1
ATOM 5652 C C . ALA A 1 722 ? -8.995 27.880 24.997 1.00 90.38 722 ALA A C 1
ATOM 5654 O O . ALA A 1 722 ? -9.095 29.068 25.310 1.00 90.38 722 ALA A O 1
ATOM 5655 N N . GLU A 1 723 ? -8.467 27.497 23.836 1.00 88.19 723 GLU A N 1
ATOM 5656 C CA . GLU A 1 723 ? -7.915 28.410 22.839 1.00 88.19 723 GLU A CA 1
ATOM 5657 C C . GLU A 1 723 ? -8.934 28.827 21.768 1.00 88.19 723 GLU A C 1
ATOM 5659 O O . GLU A 1 723 ? -8.615 29.664 20.925 1.00 88.19 723 GLU A O 1
ATOM 5664 N N . GLY A 1 724 ? -10.167 28.311 21.789 1.00 88.75 724 GLY A N 1
ATOM 5665 C CA . GLY A 1 724 ? -11.222 28.598 20.810 1.00 88.75 724 GLY A CA 1
ATOM 5666 C C . GLY A 1 724 ? -10.959 28.044 19.402 1.00 88.75 724 GLY A C 1
ATOM 5667 O O . GLY A 1 724 ? -11.393 28.649 18.420 1.00 88.75 724 GLY A O 1
ATOM 5668 N N . ILE A 1 725 ? -10.192 26.962 19.291 1.00 89.69 725 ILE A N 1
ATOM 5669 C CA . ILE A 1 725 ? -9.899 26.232 18.055 1.00 89.69 725 ILE A CA 1
ATOM 5670 C C . ILE A 1 725 ? -11.030 25.225 17.797 1.00 89.69 725 ILE A C 1
ATOM 5672 O O . ILE A 1 725 ? -11.345 24.379 18.634 1.00 89.69 725 ILE A O 1
ATOM 5676 N N . ASP A 1 726 ? -11.641 25.320 16.617 1.00 89.94 726 ASP A N 1
ATOM 5677 C CA . ASP A 1 726 ? -12.780 24.491 16.184 1.00 89.94 726 ASP A CA 1
ATOM 5678 C C . ASP A 1 726 ? -12.361 23.419 15.156 1.00 89.94 726 ASP A C 1
ATOM 5680 O O . ASP A 1 726 ? -13.150 22.994 14.323 1.00 89.94 726 ASP A O 1
ATOM 5684 N N . ALA A 1 727 ? -11.089 23.013 15.181 1.00 89.50 727 ALA A N 1
ATOM 5685 C CA . ALA A 1 727 ? -10.558 21.963 14.314 1.00 89.50 727 ALA A CA 1
ATOM 5686 C C . ALA A 1 727 ? -11.121 20.576 14.678 1.00 89.50 727 ALA A C 1
ATOM 5688 O O . ALA A 1 727 ? -11.635 20.362 15.786 1.00 89.50 727 ALA A O 1
ATOM 5689 N N . ARG A 1 728 ? -11.004 19.646 13.727 1.00 89.38 728 ARG A N 1
ATOM 5690 C CA . ARG A 1 728 ? -11.454 18.248 13.819 1.00 89.38 728 ARG A CA 1
ATOM 5691 C C . ARG A 1 728 ? -10.268 17.284 13.689 1.00 89.38 728 ARG A C 1
ATOM 5693 O O . ARG A 1 728 ? -9.160 17.702 13.364 1.00 89.38 728 ARG A O 1
ATOM 5700 N N . PHE A 1 729 ? -10.495 16.006 13.950 1.00 87.12 729 PHE A N 1
ATOM 5701 C CA . PHE A 1 729 ? -9.521 14.932 13.793 1.00 87.12 729 PHE A CA 1
ATOM 5702 C C . PHE A 1 729 ? -9.916 13.996 12.658 1.00 87.12 729 PHE A C 1
ATOM 5704 O O . PHE A 1 729 ? -11.099 13.779 12.371 1.00 87.12 729 PHE A O 1
ATOM 5711 N N . THR A 1 730 ? -8.897 13.400 12.067 1.00 87.19 730 THR A N 1
ATOM 5712 C CA . THR A 1 730 ? -8.993 12.172 11.291 1.00 87.19 730 THR A CA 1
ATOM 5713 C C . THR A 1 730 ? -7.874 11.232 11.733 1.00 87.19 730 THR A C 1
ATOM 5715 O O . THR A 1 730 ? -6.876 11.696 12.286 1.00 87.19 730 THR A O 1
ATOM 5718 N N . ILE A 1 731 ? -8.066 9.929 11.548 1.00 82.94 731 ILE A N 1
ATOM 5719 C CA . ILE A 1 731 ? -7.035 8.916 11.791 1.00 82.94 731 ILE A CA 1
ATOM 5720 C C . ILE A 1 731 ? -6.810 8.193 10.479 1.00 82.94 731 ILE A C 1
ATOM 5722 O O . ILE A 1 731 ? -7.562 7.280 10.136 1.00 82.94 731 ILE A O 1
ATOM 5726 N N . TRP A 1 732 ? -5.836 8.629 9.699 1.00 82.94 732 TRP A N 1
ATOM 5727 C CA . TRP A 1 732 ? -5.645 8.064 8.373 1.00 82.94 732 TRP A CA 1
ATOM 5728 C C . TRP A 1 732 ? -4.471 7.105 8.230 1.00 82.94 732 TRP A C 1
ATOM 5730 O O . TRP A 1 732 ? -4.265 6.530 7.154 1.00 82.94 732 TRP A O 1
ATOM 5740 N N . GLU A 1 733 ? -3.776 6.865 9.337 1.00 79.00 733 GLU A N 1
ATOM 5741 C CA . GLU A 1 733 ? -2.831 5.771 9.497 1.00 79.00 733 GLU A CA 1
ATOM 5742 C C . GLU A 1 733 ? -3.036 5.130 10.867 1.00 79.00 733 GLU A C 1
ATOM 5744 O O . GLU A 1 733 ? -2.911 5.781 11.905 1.00 79.00 733 GLU A O 1
ATOM 5749 N N . THR A 1 734 ? -3.357 3.840 10.859 1.00 76.56 734 THR A N 1
ATOM 5750 C CA . THR A 1 734 ? -3.352 2.991 12.049 1.00 76.56 734 THR A CA 1
ATOM 5751 C C . THR A 1 734 ? -2.284 1.927 11.853 1.00 76.56 734 THR A C 1
ATOM 5753 O O . THR A 1 734 ? -2.553 0.884 11.256 1.00 76.56 734 THR A O 1
ATOM 5756 N N . ASN A 1 735 ? -1.077 2.221 12.322 1.00 71.69 735 ASN A N 1
ATOM 5757 C CA . ASN A 1 735 ? 0.085 1.348 12.234 1.00 71.69 735 ASN A CA 1
ATOM 5758 C C . ASN A 1 735 ? 0.125 0.448 13.475 1.00 71.69 735 ASN A C 1
ATOM 5760 O O . ASN A 1 735 ? 0.032 0.926 14.604 1.00 71.69 735 ASN A O 1
ATOM 5764 N N . THR A 1 736 ? 0.187 -0.867 13.296 1.00 63.81 736 THR A N 1
ATOM 5765 C CA . THR A 1 736 ? -0.216 -1.812 14.362 1.00 63.81 736 THR A CA 1
ATOM 5766 C C . THR A 1 736 ? 0.851 -2.821 14.720 1.00 63.81 736 THR A C 1
ATOM 5768 O O . THR A 1 736 ? 0.545 -3.926 15.163 1.00 63.81 736 THR A O 1
ATOM 5771 N N . GLY A 1 737 ? 2.105 -2.473 14.453 1.00 59.03 737 GLY A N 1
ATOM 5772 C CA . GLY A 1 737 ? 3.182 -3.456 14.414 1.00 59.03 737 GLY A CA 1
ATOM 5773 C C . GLY A 1 737 ? 2.939 -4.522 13.338 1.00 59.03 737 GLY A C 1
ATOM 5774 O O . GLY A 1 737 ? 2.157 -4.325 12.421 1.00 59.03 737 GLY A O 1
ATOM 5775 N N . THR A 1 738 ? 3.600 -5.671 13.442 1.00 57.31 738 THR A N 1
ATOM 5776 C CA . THR A 1 738 ? 3.591 -6.801 12.483 1.00 57.31 738 THR A CA 1
ATOM 5777 C C . THR A 1 738 ? 2.259 -7.570 12.357 1.00 57.31 738 THR A C 1
ATOM 5779 O O . THR A 1 738 ? 2.283 -8.778 12.134 1.00 57.31 738 THR A O 1
ATOM 5782 N N . LEU A 1 739 ? 1.101 -6.946 12.595 1.00 72.25 739 LEU A N 1
ATOM 5783 C CA . LEU A 1 739 ? -0.132 -7.673 12.913 1.00 72.25 739 LEU A CA 1
ATOM 5784 C C . LEU A 1 739 ? -1.222 -7.517 11.847 1.00 72.25 739 LEU A C 1
ATOM 5786 O O . LEU A 1 739 ? -1.837 -6.460 11.711 1.00 72.25 739 LEU A O 1
ATOM 5790 N N . HIS A 1 740 ? -1.543 -8.625 11.187 1.00 82.38 740 HIS A N 1
ATOM 5791 C CA . HIS A 1 740 ? -2.725 -8.814 10.337 1.00 82.38 740 HIS A CA 1
ATOM 5792 C C . HIS A 1 740 ? -3.630 -9.952 10.865 1.00 82.38 740 HIS A C 1
ATOM 5794 O O . HIS A 1 740 ? -4.534 -10.423 10.183 1.00 82.38 740 HIS A O 1
ATOM 5800 N N . ASP A 1 741 ? -3.383 -10.415 12.087 1.00 87.25 741 ASP A N 1
ATOM 5801 C CA . ASP A 1 741 ? -3.964 -11.597 12.727 1.00 87.25 741 ASP A CA 1
ATOM 5802 C C . ASP A 1 741 ? -5.216 -11.286 13.585 1.00 87.25 741 ASP A C 1
ATOM 5804 O O . ASP A 1 741 ? -5.793 -10.189 13.557 1.00 87.25 741 ASP A O 1
ATOM 5808 N N . MET A 1 742 ? -5.666 -12.269 14.373 1.00 90.88 742 MET A N 1
ATOM 5809 C CA . MET A 1 742 ? -6.753 -12.083 15.339 1.00 90.88 742 MET A CA 1
ATOM 5810 C C . MET A 1 742 ? -6.452 -11.029 16.405 1.00 90.88 742 MET A C 1
ATOM 5812 O O . MET A 1 742 ? -7.386 -10.354 16.841 1.00 90.88 742 MET A O 1
ATOM 5816 N N . ARG A 1 743 ? -5.198 -10.841 16.823 1.00 88.19 743 ARG A N 1
ATOM 5817 C CA . ARG A 1 743 ? -4.823 -9.786 17.772 1.00 88.19 743 ARG A CA 1
ATOM 5818 C C . ARG A 1 743 ? -5.148 -8.416 17.193 1.00 88.19 743 ARG A C 1
ATOM 5820 O O . ARG A 1 743 ? -5.794 -7.619 17.881 1.00 88.19 743 ARG A O 1
ATOM 5827 N N . ARG A 1 744 ? -4.807 -8.165 15.923 1.00 87.25 744 ARG A N 1
ATOM 5828 C CA . ARG A 1 744 ? -5.215 -6.925 15.247 1.00 87.25 744 ARG A CA 1
ATOM 5829 C C . ARG A 1 744 ? -6.734 -6.815 15.131 1.00 87.25 744 ARG A C 1
ATOM 5831 O O . ARG A 1 744 ? -7.279 -5.746 15.401 1.00 87.25 744 ARG A O 1
ATOM 5838 N N . ALA A 1 745 ? -7.428 -7.902 14.799 1.00 91.50 745 ALA A N 1
ATOM 5839 C CA . ALA A 1 745 ? -8.889 -7.895 14.713 1.00 91.50 745 ALA A CA 1
ATOM 5840 C C . ALA A 1 745 ? -9.552 -7.436 16.029 1.00 91.50 745 ALA A C 1
ATOM 5842 O O . ALA A 1 745 ? -10.416 -6.557 16.021 1.00 91.50 745 ALA A O 1
ATOM 5843 N N . LEU A 1 746 ? -9.128 -7.978 17.176 1.00 91.50 746 LEU A N 1
ATOM 5844 C CA . LEU A 1 746 ? -9.685 -7.581 18.475 1.00 91.50 746 LEU A CA 1
ATOM 5845 C C . LEU A 1 746 ? -9.350 -6.125 18.828 1.00 91.50 746 LEU A C 1
ATOM 5847 O O . LEU A 1 746 ? -10.213 -5.422 19.357 1.00 91.50 746 LEU A O 1
ATOM 5851 N N . GLN A 1 747 ? -8.143 -5.663 18.486 1.00 86.44 747 GLN A N 1
ATOM 5852 C CA . GLN A 1 747 ? -7.747 -4.267 18.667 1.00 86.44 747 GLN A CA 1
ATOM 5853 C C . GLN A 1 747 ? -8.652 -3.317 17.870 1.00 86.44 747 GLN A C 1
ATOM 5855 O O . GLN A 1 747 ? -9.192 -2.367 18.428 1.00 86.44 747 GLN A O 1
ATOM 5860 N N . GLU A 1 748 ? -8.896 -3.590 16.584 1.00 87.69 748 GLU A N 1
ATOM 5861 C CA . GLU A 1 748 ? -9.782 -2.741 15.774 1.00 87.69 748 GLU A CA 1
ATOM 5862 C C . GLU A 1 748 ? -11.225 -2.751 16.266 1.00 87.69 748 GLU A C 1
ATOM 5864 O O . GLU A 1 748 ? -11.886 -1.712 16.258 1.00 87.69 748 GLU A O 1
ATOM 5869 N N . ALA A 1 749 ? -11.715 -3.902 16.726 1.00 90.88 749 ALA A N 1
ATOM 5870 C CA . ALA A 1 749 ? -13.056 -3.998 17.286 1.00 90.88 749 ALA A CA 1
ATOM 5871 C C . ALA A 1 749 ? -13.199 -3.118 18.540 1.00 90.88 749 ALA A C 1
ATOM 5873 O O . ALA A 1 749 ? -14.208 -2.425 18.707 1.00 90.88 749 ALA A O 1
ATOM 5874 N N . GLN A 1 750 ? -12.179 -3.112 19.401 1.00 88.50 750 GLN A N 1
ATOM 5875 C CA . GLN A 1 750 ? -12.144 -2.272 20.592 1.00 88.50 750 GLN A CA 1
ATOM 5876 C C . GLN A 1 750 ? -12.012 -0.783 20.246 1.00 88.50 750 GLN A C 1
ATOM 5878 O O . GLN A 1 750 ? -12.769 0.016 20.802 1.00 88.50 750 GLN A O 1
ATOM 5883 N N . ASP A 1 751 ? -11.116 -0.409 19.325 1.00 83.31 751 ASP A N 1
ATOM 5884 C CA . ASP A 1 751 ? -10.954 0.973 18.849 1.00 83.31 751 ASP A CA 1
ATOM 5885 C C . ASP A 1 751 ? -12.313 1.543 18.411 1.00 83.31 751 ASP A C 1
ATOM 5887 O O . ASP A 1 751 ? -12.764 2.591 18.887 1.00 83.31 751 ASP A O 1
ATOM 5891 N N . MET A 1 752 ? -13.015 0.803 17.549 1.00 84.19 752 MET A N 1
ATOM 5892 C CA . MET A 1 752 ? -14.301 1.219 16.995 1.00 84.19 752 MET A CA 1
ATOM 5893 C C . MET A 1 752 ? -15.381 1.351 18.070 1.00 84.19 752 MET A C 1
ATOM 5895 O O . MET A 1 752 ? -16.113 2.345 18.092 1.00 84.19 752 MET A O 1
ATOM 5899 N N . ASN A 1 753 ? -15.451 0.405 19.009 1.00 87.62 753 ASN A N 1
ATOM 5900 C CA . ASN A 1 753 ? -16.365 0.499 20.143 1.00 87.62 753 ASN A CA 1
ATOM 5901 C C . ASN A 1 753 ? -16.078 1.738 21.012 1.00 87.62 753 ASN A C 1
ATOM 5903 O O . ASN A 1 753 ? -17.011 2.430 21.432 1.00 87.62 753 ASN A O 1
ATOM 5907 N N . GLN A 1 754 ? -14.805 2.042 21.288 1.00 83.44 754 GLN A N 1
ATOM 5908 C CA . GLN A 1 754 ? -14.416 3.214 22.075 1.00 83.44 754 GLN A CA 1
ATOM 5909 C C . GLN A 1 754 ? -14.802 4.525 21.382 1.00 83.44 754 GLN A C 1
ATOM 5911 O O . GLN A 1 754 ? -15.356 5.421 22.033 1.00 83.44 754 GLN A O 1
ATOM 5916 N N . TYR A 1 755 ? -14.546 4.640 20.075 1.00 80.69 755 TYR A N 1
ATOM 5917 C CA . TYR A 1 755 ? -14.894 5.837 19.310 1.00 80.69 755 TYR A CA 1
ATOM 5918 C C . TYR A 1 755 ? -16.406 6.061 19.260 1.00 80.69 755 TYR A C 1
ATOM 5920 O O . TYR A 1 755 ? -16.875 7.178 19.495 1.00 80.69 755 TYR A O 1
ATOM 5928 N N . GLU A 1 756 ? -17.192 5.008 19.047 1.00 80.56 756 GLU A N 1
ATOM 5929 C CA . GLU A 1 756 ? -18.649 5.117 19.025 1.00 80.56 756 GLU A CA 1
ATOM 5930 C C . GLU A 1 756 ? -19.238 5.470 20.393 1.00 80.56 756 GLU A C 1
ATOM 5932 O O . GLU A 1 756 ? -20.050 6.393 20.476 1.00 80.56 756 GLU A O 1
ATOM 5937 N N . ARG A 1 757 ? -18.800 4.816 21.483 1.00 82.56 757 ARG A N 1
ATOM 5938 C CA . ARG A 1 757 ? -19.259 5.127 22.855 1.00 82.56 757 ARG A CA 1
ATOM 5939 C C . ARG A 1 757 ? -19.117 6.599 23.206 1.00 82.56 757 ARG A C 1
ATOM 5941 O O . ARG A 1 757 ? -19.956 7.153 23.917 1.00 82.56 757 ARG A O 1
ATOM 5948 N N . ARG A 1 758 ? -18.043 7.219 22.731 1.00 77.06 758 ARG A N 1
ATOM 5949 C CA . ARG A 1 758 ? -17.763 8.630 22.967 1.00 77.06 758 ARG A CA 1
ATOM 5950 C C . ARG A 1 758 ? -18.511 9.532 21.972 1.00 77.06 758 ARG A C 1
ATOM 5952 O O . ARG A 1 758 ? -18.985 10.605 22.354 1.00 77.06 758 ARG A O 1
ATOM 5959 N N . GLY A 1 759 ? -18.697 9.067 20.738 1.00 68.75 759 GLY A N 1
ATOM 5960 C CA . GLY A 1 759 ? -19.469 9.719 19.684 1.00 68.75 759 GLY A CA 1
ATOM 5961 C C . GLY A 1 759 ? -18.680 10.803 18.944 1.00 68.75 759 GLY A C 1
ATOM 5962 O O . GLY A 1 759 ? -17.939 11.585 19.546 1.00 68.75 759 GLY A O 1
ATOM 5963 N N . SER A 1 760 ? -18.883 10.897 17.627 1.00 60.94 760 SER A N 1
ATOM 5964 C CA . SER A 1 760 ? -18.125 11.792 16.731 1.00 60.94 760 SER A CA 1
ATOM 5965 C C . SER A 1 760 ? -18.195 13.272 17.125 1.00 60.94 760 SER A C 1
ATOM 5967 O O . SER A 1 760 ? -17.222 14.004 16.969 1.00 60.94 760 SER A O 1
ATOM 5969 N N . ALA A 1 761 ? -19.314 13.727 17.697 1.00 62.84 761 ALA A N 1
ATOM 5970 C CA . ALA A 1 761 ? -19.487 15.120 18.108 1.00 62.84 761 ALA A CA 1
ATOM 5971 C C . ALA A 1 761 ? -18.584 15.531 19.285 1.00 62.84 761 ALA A C 1
ATOM 5973 O O . ALA A 1 761 ? -18.164 16.685 19.344 1.00 62.84 761 ALA A O 1
ATOM 5974 N N . SER A 1 762 ? -18.286 14.615 20.212 1.00 71.31 762 SER A N 1
ATOM 5975 C CA . SER A 1 762 ? -17.429 14.909 21.369 1.00 71.31 762 SER A CA 1
ATOM 5976 C C . SER A 1 762 ? -15.949 14.658 21.060 1.00 71.31 762 SER A C 1
ATOM 5978 O O . SER A 1 762 ? -15.094 15.423 21.496 1.00 71.31 762 SER A O 1
ATOM 5980 N N . LEU A 1 763 ? -15.655 13.637 20.247 1.00 73.44 763 LEU A N 1
ATOM 5981 C CA . LEU A 1 763 ? -14.311 13.319 19.756 1.00 73.44 763 LEU A CA 1
ATOM 5982 C C . LEU A 1 763 ? -13.809 14.288 18.684 1.00 73.44 763 LEU A C 1
ATOM 5984 O O . LEU A 1 763 ? -12.606 14.395 18.478 1.00 73.44 763 LEU A O 1
ATOM 5988 N N . ARG A 1 764 ? -14.726 14.964 17.981 1.00 83.38 764 ARG A N 1
ATOM 5989 C CA . ARG A 1 764 ? -14.453 15.706 16.741 1.00 83.38 764 ARG A CA 1
ATOM 5990 C C . ARG A 1 764 ? -13.755 14.845 15.677 1.00 83.38 764 ARG A C 1
ATOM 5992 O O . ARG A 1 764 ? -13.011 15.390 14.874 1.00 83.38 764 ARG A O 1
ATOM 5999 N N . LEU A 1 765 ? -13.974 13.529 15.688 1.00 83.06 765 LEU A N 1
ATOM 6000 C CA . LEU A 1 765 ? -13.386 12.562 14.756 1.00 83.06 765 LEU A CA 1
ATOM 6001 C C . LEU A 1 765 ? -14.365 12.274 13.611 1.00 83.06 765 LEU A C 1
ATOM 6003 O O . LEU A 1 765 ? -15.499 11.869 13.882 1.00 83.06 765 LEU A O 1
ATOM 6007 N N . ASP A 1 766 ? -13.924 12.459 12.363 1.00 79.62 766 ASP A N 1
ATOM 6008 C CA . ASP A 1 766 ? -14.784 12.289 11.176 1.00 79.62 766 ASP A CA 1
ATOM 6009 C C . ASP A 1 766 ? -14.531 11.005 10.399 1.00 79.62 766 ASP A C 1
ATOM 6011 O O . ASP A 1 766 ? -15.472 10.428 9.858 1.00 79.62 766 ASP A O 1
ATOM 6015 N N . SER A 1 767 ? -13.279 10.561 10.329 1.00 81.00 767 SER A N 1
ATOM 6016 C CA . SER A 1 767 ? -12.907 9.375 9.563 1.00 81.00 767 SER A CA 1
ATOM 6017 C C . SER A 1 767 ? -11.730 8.641 10.184 1.00 81.00 767 SER A C 1
ATOM 6019 O O . SER A 1 767 ? -10.865 9.249 10.815 1.00 81.00 767 SER A O 1
ATOM 6021 N N . ARG A 1 768 ? -11.706 7.326 9.954 1.00 81.25 768 ARG A N 1
ATOM 6022 C CA . ARG A 1 768 ? -10.595 6.425 10.255 1.00 81.25 768 ARG A CA 1
ATOM 6023 C C . ARG A 1 768 ? -10.317 5.571 9.020 1.00 81.25 768 ARG A C 1
ATOM 6025 O O . ARG A 1 768 ? -11.265 5.039 8.448 1.00 81.25 768 ARG A O 1
ATOM 6032 N N . THR A 1 769 ? -9.059 5.411 8.628 1.00 77.56 769 THR A N 1
ATOM 6033 C CA . THR A 1 769 ? -8.647 4.432 7.610 1.00 77.56 769 THR A CA 1
ATOM 6034 C C . THR A 1 769 ? -7.614 3.482 8.192 1.00 77.56 769 THR A C 1
ATOM 6036 O O . THR A 1 769 ? -6.780 3.891 8.994 1.00 77.56 769 THR A O 1
ATOM 6039 N N . ALA A 1 770 ? -7.675 2.211 7.794 1.00 76.31 770 ALA A N 1
ATOM 6040 C CA . ALA A 1 770 ? -6.618 1.261 8.114 1.00 76.31 770 ALA A CA 1
ATOM 6041 C C . ALA A 1 770 ? -5.371 1.565 7.273 1.00 76.31 770 ALA A C 1
ATOM 6043 O O . ALA A 1 770 ? -5.486 1.806 6.065 1.00 76.31 770 ALA A O 1
ATOM 6044 N N . SER A 1 771 ? -4.189 1.515 7.891 1.00 72.81 771 SER A N 1
ATOM 6045 C CA . SER A 1 771 ? -2.933 1.455 7.138 1.00 72.81 771 SER A CA 1
ATOM 6046 C C . SER A 1 771 ? -2.882 0.156 6.323 1.00 72.81 771 SER A C 1
ATOM 6048 O O . SER A 1 771 ? -3.480 -0.843 6.716 1.00 72.81 771 SER A O 1
ATOM 6050 N N . PHE A 1 772 ? -2.197 0.166 5.174 1.00 71.38 772 PHE A N 1
ATOM 6051 C CA . PHE A 1 772 ? -1.981 -1.029 4.337 1.00 71.38 772 PHE A CA 1
ATOM 6052 C C . PHE A 1 772 ? -3.272 -1.793 3.978 1.00 71.38 772 PHE A C 1
ATOM 6054 O O . PHE A 1 772 ? -3.252 -3.008 3.836 1.00 71.38 772 PHE A O 1
ATOM 6061 N N . CYS A 1 773 ? -4.411 -1.106 3.798 1.00 79.50 773 CYS A N 1
ATOM 6062 C CA . CYS A 1 773 ? -5.719 -1.746 3.571 1.00 79.50 773 CYS A CA 1
ATOM 6063 C C . CYS A 1 773 ? -5.687 -2.890 2.532 1.00 79.50 773 CYS A C 1
ATOM 6065 O O . CYS A 1 773 ? -6.371 -3.899 2.712 1.00 79.50 773 CYS A O 1
ATOM 6067 N N . VAL A 1 774 ? -4.855 -2.750 1.493 1.00 82.44 774 VAL A N 1
ATOM 6068 C CA . VAL A 1 774 ? -4.531 -3.814 0.542 1.00 82.44 774 VAL A CA 1
ATOM 6069 C C . VAL A 1 774 ? -3.012 -3.977 0.439 1.00 82.44 774 VAL A C 1
ATOM 6071 O O . VAL A 1 774 ? -2.309 -3.002 0.175 1.00 82.44 774 VAL A O 1
ATOM 6074 N N . GLU A 1 775 ? -2.512 -5.206 0.573 1.00 79.00 775 GLU A N 1
ATOM 6075 C CA . GLU A 1 775 ? -1.079 -5.507 0.675 1.00 79.00 775 GLU A CA 1
ATOM 6076 C C . GLU A 1 775 ? -0.671 -6.744 -0.141 1.00 79.00 775 GLU A C 1
ATOM 6078 O O . GLU A 1 775 ? -1.422 -7.714 -0.275 1.00 79.00 775 GLU A O 1
ATOM 6083 N N . ALA A 1 776 ? 0.532 -6.711 -0.725 1.00 78.31 776 ALA A N 1
ATOM 6084 C CA . ALA A 1 776 ? 1.079 -7.851 -1.454 1.00 78.31 776 ALA A CA 1
ATOM 6085 C C . ALA A 1 776 ? 1.644 -8.867 -0.460 1.00 78.31 776 ALA A C 1
ATOM 6087 O O . ALA A 1 776 ? 2.586 -8.566 0.266 1.00 78.31 776 ALA A O 1
ATOM 6088 N N . SER A 1 777 ? 1.126 -10.092 -0.463 1.00 79.50 777 SER A N 1
ATOM 6089 C CA . SER A 1 777 ? 1.515 -11.083 0.538 1.00 79.50 777 SER A CA 1
ATOM 6090 C C . SER A 1 777 ? 3.001 -11.452 0.456 1.00 79.50 777 SER A C 1
ATOM 6092 O O . SER A 1 777 ? 3.486 -11.809 -0.619 1.00 79.50 777 SER A O 1
ATOM 6094 N N . GLY A 1 778 ? 3.711 -11.409 1.590 1.00 66.88 778 GLY A N 1
ATOM 6095 C CA . GLY A 1 778 ? 5.080 -11.920 1.729 1.00 66.88 778 GLY A CA 1
ATOM 6096 C C . GLY A 1 778 ? 6.160 -10.996 1.162 1.00 66.88 778 GLY A C 1
ATOM 6097 O O . GLY A 1 778 ? 7.229 -11.474 0.762 1.00 66.88 778 GLY A O 1
ATOM 6098 N N . HIS A 1 779 ? 5.854 -9.701 1.048 1.00 57.72 779 HIS A N 1
ATOM 6099 C CA . HIS A 1 779 ? 6.645 -8.742 0.285 1.00 57.72 779 HIS A CA 1
ATOM 6100 C C . HIS A 1 779 ? 6.810 -7.362 0.939 1.00 57.72 779 HIS A C 1
ATOM 6102 O O . HIS A 1 779 ? 7.619 -6.601 0.388 1.00 57.72 779 HIS A O 1
ATOM 6108 N N . ASP A 1 780 ? 6.102 -7.031 2.024 1.00 54.59 780 ASP A N 1
ATOM 6109 C CA . ASP A 1 780 ? 6.174 -5.732 2.706 1.00 54.59 780 ASP A CA 1
ATOM 6110 C C . ASP A 1 780 ? 6.571 -5.915 4.182 1.00 54.59 780 ASP A C 1
ATOM 6112 O O . ASP A 1 780 ? 5.804 -5.683 5.105 1.00 54.59 780 ASP A O 1
ATOM 6116 N N . ASP A 1 781 ? 7.817 -6.339 4.420 1.00 45.94 781 ASP A N 1
ATOM 6117 C CA . ASP A 1 781 ? 8.353 -6.405 5.784 1.00 45.94 781 ASP A CA 1
ATOM 6118 C C . ASP A 1 781 ? 9.698 -5.703 5.914 1.00 45.94 781 ASP A C 1
ATOM 6120 O O . ASP A 1 781 ? 10.807 -6.251 5.944 1.00 45.94 781 ASP A O 1
ATOM 6124 N N . LEU A 1 782 ? 9.549 -4.399 5.829 1.00 42.03 782 LEU A N 1
ATOM 6125 C CA . LEU A 1 782 ? 10.598 -3.486 5.470 1.00 42.03 782 LEU A CA 1
ATOM 6126 C C . LEU A 1 782 ? 10.945 -2.549 6.636 1.00 42.03 782 LEU A C 1
ATOM 6128 O O . LEU A 1 782 ? 11.986 -1.895 6.647 1.00 42.03 782 LEU A O 1
ATOM 6132 N N . TRP A 1 783 ? 10.166 -2.580 7.711 1.00 44.66 783 TRP A N 1
ATOM 6133 C CA . TRP A 1 783 ? 10.564 -1.967 8.967 1.00 44.66 783 TRP A CA 1
ATOM 6134 C C . TRP A 1 783 ? 11.227 -3.043 9.816 1.00 44.66 783 TRP A C 1
ATOM 6136 O O . TRP A 1 783 ? 10.609 -3.686 10.661 1.00 44.66 783 TRP A O 1
ATOM 6146 N N . ALA A 1 784 ? 12.512 -3.266 9.539 1.00 38.69 784 ALA A N 1
ATOM 6147 C CA . ALA A 1 784 ? 13.330 -4.199 10.292 1.00 38.69 784 ALA A CA 1
ATOM 6148 C C . ALA A 1 784 ? 13.326 -3.820 11.782 1.00 38.69 784 ALA A C 1
ATOM 6150 O O . ALA A 1 784 ? 14.085 -2.938 12.156 1.00 38.69 784 ALA A O 1
ATOM 6151 N N . ASP A 1 785 ? 12.510 -4.541 12.563 1.00 38.19 785 ASP A N 1
ATOM 6152 C CA . ASP A 1 785 ? 12.418 -4.649 14.032 1.00 38.19 785 ASP A CA 1
ATOM 6153 C C . ASP A 1 785 ? 11.082 -4.255 14.699 1.00 38.19 785 ASP A C 1
ATOM 6155 O O . ASP A 1 785 ? 10.844 -4.740 15.806 1.00 38.19 785 ASP A O 1
ATOM 6159 N N . GLN A 1 786 ? 10.189 -3.482 14.056 1.00 38.97 786 GLN A N 1
ATOM 6160 C CA . GLN A 1 786 ? 8.990 -2.941 14.740 1.00 38.97 786 GLN A CA 1
ATOM 6161 C C . GLN A 1 786 ? 7.652 -3.024 13.978 1.00 38.97 786 GLN A C 1
ATOM 6163 O O . GLN A 1 786 ? 6.611 -3.007 14.630 1.00 38.97 786 GLN A O 1
ATOM 6168 N N . HIS A 1 787 ? 7.620 -3.148 12.643 1.00 46.41 787 HIS A N 1
ATOM 6169 C CA . HIS A 1 787 ? 6.358 -3.109 11.879 1.00 46.41 787 HIS A CA 1
ATOM 6170 C C . HIS A 1 787 ? 6.400 -4.021 10.638 1.00 46.41 787 HIS A C 1
ATOM 6172 O O . HIS A 1 787 ? 6.945 -3.655 9.604 1.00 46.41 787 HIS A O 1
ATOM 6178 N N . GLY A 1 788 ? 5.827 -5.216 10.750 1.00 52.88 788 GLY A N 1
ATOM 6179 C CA . GLY A 1 788 ? 5.670 -6.166 9.637 1.00 52.88 788 GLY A CA 1
ATOM 6180 C C . GLY A 1 788 ? 4.388 -5.962 8.840 1.00 52.88 788 GLY A C 1
ATOM 6181 O O . GLY A 1 788 ? 3.733 -4.943 9.043 1.00 52.88 788 GLY A O 1
ATOM 6182 N N . ASP A 1 789 ? 4.033 -6.921 7.979 1.00 65.81 789 ASP A N 1
ATOM 6183 C CA . ASP A 1 789 ? 2.843 -6.882 7.108 1.00 65.81 789 ASP A CA 1
ATOM 6184 C C . ASP A 1 789 ? 1.530 -6.695 7.935 1.00 65.81 789 ASP A C 1
ATOM 6186 O O . ASP A 1 789 ? 1.263 -7.448 8.883 1.00 65.81 789 ASP A O 1
ATOM 6190 N N . GLN A 1 790 ? 0.695 -5.701 7.587 1.00 73.69 790 GLN A N 1
ATOM 6191 C CA . GLN A 1 790 ? -0.487 -5.247 8.378 1.00 73.69 790 GLN A CA 1
ATOM 6192 C C . GLN A 1 790 ? -1.805 -5.262 7.595 1.00 73.69 790 GLN A C 1
ATOM 6194 O O . GLN A 1 790 ? -2.828 -4.734 8.044 1.00 73.69 790 GLN A O 1
ATOM 6199 N N . GLY A 1 791 ? -1.789 -5.807 6.384 1.00 81.81 791 GLY A N 1
ATOM 6200 C CA . GLY A 1 791 ? -2.867 -5.626 5.437 1.00 81.81 791 GLY A CA 1
ATOM 6201 C C . GLY A 1 791 ? -4.150 -6.357 5.798 1.00 81.81 791 GLY A C 1
ATOM 6202 O O . GLY A 1 791 ? -4.164 -7.527 6.172 1.00 81.81 791 GLY A O 1
ATOM 6203 N N . LEU A 1 792 ? -5.273 -5.661 5.616 1.00 87.62 792 LEU A N 1
ATOM 6204 C CA . LEU A 1 792 ? -6.610 -6.234 5.799 1.00 87.62 792 LEU A CA 1
ATOM 6205 C C . LEU A 1 792 ? -6.984 -7.150 4.626 1.00 87.62 792 LEU A C 1
ATOM 6207 O O . LEU A 1 792 ? -7.722 -8.120 4.799 1.00 87.62 792 LEU A O 1
ATOM 6211 N N . ILE A 1 793 ? -6.487 -6.838 3.429 1.00 89.44 793 ILE A N 1
ATOM 6212 C CA . ILE A 1 793 ? -6.688 -7.618 2.210 1.00 89.44 793 ILE A CA 1
ATOM 6213 C C . ILE A 1 793 ? -5.317 -7.957 1.641 1.00 89.44 793 ILE A C 1
ATOM 6215 O O . ILE A 1 793 ? -4.580 -7.075 1.204 1.00 89.44 793 ILE A O 1
ATOM 6219 N N . PHE A 1 794 ? -4.990 -9.241 1.591 1.00 88.69 794 PHE A N 1
ATOM 6220 C CA . PHE A 1 794 ? -3.790 -9.708 0.913 1.00 88.69 794 PHE A CA 1
ATOM 6221 C C . PHE A 1 794 ? -4.078 -10.005 -0.551 1.00 88.69 794 PHE A C 1
ATOM 6223 O O . PHE A 1 794 ? -5.156 -10.483 -0.915 1.00 88.69 794 PHE A O 1
ATOM 6230 N N . PHE A 1 795 ? -3.086 -9.766 -1.401 1.00 87.06 795 PHE A N 1
ATOM 6231 C CA . PHE A 1 795 ? -3.098 -10.230 -2.778 1.00 87.06 795 PHE A CA 1
ATOM 6232 C C . PHE A 1 795 ? -1.792 -10.911 -3.172 1.00 87.06 795 PHE A C 1
ATOM 6234 O O . PHE A 1 795 ? -0.707 -10.618 -2.674 1.00 87.06 795 PHE A O 1
ATOM 6241 N N . ALA A 1 796 ? -1.926 -11.814 -4.129 1.00 84.94 796 ALA A N 1
ATOM 6242 C CA . ALA A 1 796 ? -0.859 -12.450 -4.877 1.00 84.94 796 ALA A CA 1
ATOM 6243 C C . ALA A 1 796 ? -1.286 -12.501 -6.359 1.00 84.94 796 ALA A C 1
ATOM 6245 O O . ALA A 1 796 ? -2.436 -12.167 -6.668 1.00 84.94 796 ALA A O 1
ATOM 6246 N N . PRO A 1 797 ? -0.415 -12.904 -7.303 1.00 85.06 797 PRO A N 1
ATOM 6247 C CA . PRO A 1 797 ? -0.749 -12.833 -8.726 1.00 85.06 797 PRO A CA 1
ATOM 6248 C C . PRO A 1 797 ? -2.035 -13.569 -9.138 1.00 85.06 797 PRO A C 1
ATOM 6250 O O . PRO A 1 797 ? -2.684 -13.140 -10.086 1.00 85.06 797 PRO A O 1
ATOM 6253 N N . ASN A 1 798 ? -2.420 -14.644 -8.440 1.00 88.25 798 ASN A N 1
ATOM 6254 C CA . ASN A 1 798 ? -3.602 -15.456 -8.762 1.00 88.25 798 ASN A CA 1
ATOM 6255 C C . ASN A 1 798 ? -4.768 -15.362 -7.777 1.00 88.25 798 ASN A C 1
ATOM 6257 O O . ASN A 1 798 ? -5.780 -16.027 -8.008 1.00 88.25 798 ASN A O 1
ATOM 6261 N N . GLN A 1 799 ? -4.648 -14.616 -6.674 1.00 88.38 799 GLN A N 1
ATOM 6262 C CA . GLN A 1 799 ? -5.765 -14.490 -5.737 1.00 88.38 799 GLN A CA 1
ATOM 6263 C C . GLN A 1 799 ? -5.670 -13.264 -4.826 1.00 88.38 799 GLN A C 1
ATOM 6265 O O . GLN A 1 799 ? -4.590 -12.722 -4.590 1.00 88.38 799 GLN A O 1
ATOM 6270 N N . THR A 1 800 ? -6.812 -12.908 -4.247 1.00 91.62 800 THR A N 1
ATOM 6271 C CA . THR A 1 800 ? -6.978 -11.934 -3.164 1.00 91.62 800 THR A CA 1
ATOM 6272 C C . THR A 1 800 ? -7.729 -12.600 -2.019 1.00 91.62 800 THR A C 1
ATOM 6274 O O . THR A 1 800 ? -8.581 -13.453 -2.269 1.00 91.62 800 THR A O 1
ATOM 6277 N N . TRP A 1 801 ? -7.414 -12.261 -0.772 1.00 93.38 801 TRP A N 1
ATOM 6278 C CA . TRP A 1 801 ? -8.114 -12.814 0.384 1.00 93.38 801 TRP A CA 1
ATOM 6279 C C . TRP A 1 801 ? -8.115 -11.856 1.571 1.00 93.38 801 TRP A C 1
ATOM 6281 O O . TRP A 1 801 ? -7.253 -10.988 1.694 1.00 93.38 801 TRP A O 1
ATOM 6291 N N . ALA A 1 802 ? -9.116 -12.018 2.430 1.00 94.81 802 ALA A N 1
ATOM 6292 C CA . ALA A 1 802 ? -9.325 -11.199 3.613 1.00 94.81 802 ALA A CA 1
ATOM 6293 C C . ALA A 1 802 ? -8.551 -11.747 4.818 1.00 94.81 802 ALA A C 1
ATOM 6295 O O . ALA A 1 802 ? -8.504 -12.960 5.031 1.00 94.81 802 ALA A O 1
ATOM 6296 N N . GLN A 1 803 ? -8.005 -10.851 5.633 1.00 92.81 803 GLN A N 1
ATOM 6297 C CA . GLN A 1 803 ? -7.417 -11.160 6.935 1.00 92.81 803 GLN A CA 1
ATOM 6298 C C . GLN A 1 803 ? -8.419 -10.912 8.074 1.00 92.81 803 GLN A C 1
ATOM 6300 O O . GLN A 1 803 ? -9.359 -10.145 7.888 1.00 92.81 803 GLN A O 1
ATOM 6305 N N . PRO A 1 804 ? -8.267 -11.512 9.269 1.00 94.19 804 PRO A N 1
ATOM 6306 C CA . PRO A 1 804 ? -9.185 -11.311 10.395 1.00 94.19 804 PRO A CA 1
ATOM 6307 C C . PRO A 1 804 ? -9.700 -9.871 10.636 1.00 94.19 804 PRO A C 1
ATOM 6309 O O . PRO A 1 804 ? -10.921 -9.722 10.772 1.00 94.19 804 PRO A O 1
ATOM 6312 N N . PRO A 1 805 ? -8.871 -8.801 10.635 1.00 91.69 805 PRO A N 1
ATOM 6313 C CA . PRO A 1 805 ? -9.365 -7.430 10.816 1.00 91.69 805 PRO A CA 1
ATOM 6314 C C . PRO A 1 805 ? -10.357 -6.959 9.739 1.00 91.69 805 PRO A C 1
ATOM 6316 O O . PRO A 1 805 ? -11.294 -6.230 10.057 1.00 91.69 805 PRO A O 1
ATOM 6319 N N . TYR A 1 806 ? -10.262 -7.446 8.495 1.00 94.00 806 TYR A N 1
ATOM 6320 C CA . TYR A 1 806 ? -11.260 -7.182 7.443 1.00 94.00 806 TYR A CA 1
ATOM 6321 C C . TYR A 1 806 ? -12.680 -7.529 7.903 1.00 94.00 806 TYR A C 1
ATOM 6323 O O . TYR A 1 806 ? -13.635 -6.776 7.697 1.00 94.00 806 TYR A O 1
ATOM 6331 N N . HIS A 1 807 ? -12.827 -8.683 8.555 1.00 96.25 807 HIS A N 1
ATOM 6332 C CA . HIS A 1 807 ? -14.128 -9.184 8.976 1.00 96.25 807 HIS A CA 1
ATOM 6333 C C . HIS A 1 807 ? -14.725 -8.376 10.129 1.00 96.25 807 HIS A C 1
ATOM 6335 O O . HIS A 1 807 ? -15.947 -8.338 10.264 1.00 96.25 807 HIS A O 1
ATOM 6341 N N . VAL A 1 808 ? -13.894 -7.703 10.928 1.00 93.88 808 VAL A N 1
ATOM 6342 C CA . VAL A 1 808 ? -14.348 -6.794 11.986 1.00 93.88 808 VAL A CA 1
ATOM 6343 C C . VAL A 1 808 ? -15.068 -5.597 11.381 1.00 93.88 808 VAL A C 1
ATOM 6345 O O . VAL A 1 808 ? -16.204 -5.325 11.772 1.00 93.88 808 VAL A O 1
ATOM 6348 N N . HIS A 1 809 ? -14.466 -4.941 10.383 1.00 90.62 809 HIS A N 1
ATOM 6349 C CA . HIS A 1 809 ? -15.097 -3.823 9.667 1.00 90.62 809 HIS A CA 1
ATOM 6350 C C . HIS A 1 809 ? -16.397 -4.252 8.990 1.00 90.62 809 HIS A C 1
ATOM 6352 O O . HIS A 1 809 ? -17.424 -3.609 9.198 1.00 90.62 809 HIS A O 1
ATOM 6358 N N . ALA A 1 810 ? -16.391 -5.397 8.297 1.00 91.88 810 ALA A N 1
ATOM 6359 C CA . ALA A 1 810 ? -17.592 -5.939 7.661 1.00 91.88 810 ALA A CA 1
ATOM 6360 C C . ALA A 1 810 ? -18.721 -6.203 8.677 1.00 91.88 810 ALA A C 1
ATOM 6362 O O . ALA A 1 810 ? -19.872 -5.828 8.461 1.00 91.88 810 ALA A O 1
ATOM 6363 N N . MET A 1 811 ? -18.404 -6.813 9.826 1.00 94.88 811 MET A N 1
ATOM 6364 C CA . MET A 1 811 ? -19.376 -7.064 10.898 1.00 94.88 811 MET A CA 1
ATOM 6365 C C . MET A 1 811 ? -19.913 -5.773 11.525 1.00 94.88 811 MET A C 1
ATOM 6367 O O . MET A 1 811 ? -21.094 -5.714 11.881 1.00 94.88 811 MET A O 1
ATOM 6371 N N . ILE A 1 812 ? -19.060 -4.760 11.689 1.00 90.25 812 ILE A N 1
ATOM 6372 C CA . ILE A 1 812 ? -19.434 -3.449 12.225 1.00 90.25 812 ILE A CA 1
ATOM 6373 C C . ILE A 1 812 ? -20.378 -2.729 11.268 1.00 90.25 812 ILE A C 1
ATOM 6375 O O . ILE A 1 812 ? -21.410 -2.234 11.728 1.00 90.25 812 ILE A O 1
ATOM 6379 N N . GLN A 1 813 ? -20.065 -2.715 9.970 1.00 88.19 813 GLN A N 1
ATOM 6380 C CA . GLN A 1 813 ? -20.901 -2.071 8.962 1.00 88.19 813 GLN A CA 1
ATOM 6381 C C . GLN A 1 813 ? -22.270 -2.753 8.891 1.00 88.19 813 GLN A C 1
ATOM 6383 O O . GLN A 1 813 ? -23.291 -2.104 9.118 1.00 88.19 813 GLN A O 1
ATOM 6388 N N . ASP A 1 814 ? -22.287 -4.080 8.735 1.00 89.06 814 ASP A N 1
ATOM 6389 C CA . ASP A 1 814 ? -23.515 -4.874 8.614 1.00 89.06 814 ASP A CA 1
ATOM 6390 C C . ASP A 1 814 ? -24.468 -4.738 9.813 1.00 89.06 814 ASP A C 1
ATOM 6392 O O . ASP A 1 814 ? -25.643 -5.104 9.728 1.00 89.06 814 ASP A O 1
ATOM 6396 N N . THR A 1 815 ? -23.963 -4.262 10.952 1.00 91.75 815 THR A N 1
ATOM 6397 C CA . THR A 1 815 ? -24.730 -4.087 12.190 1.00 91.75 815 THR A CA 1
ATOM 6398 C C . THR A 1 815 ? -24.720 -2.646 12.709 1.00 91.75 815 THR A C 1
ATOM 6400 O O . THR A 1 815 ? -25.044 -2.399 13.876 1.00 91.75 815 THR A O 1
ATOM 6403 N N . ALA A 1 816 ? -24.358 -1.681 11.859 1.00 87.62 816 ALA A N 1
ATOM 6404 C CA . ALA A 1 816 ? -24.313 -0.267 12.200 1.00 87.62 816 ALA A CA 1
ATOM 6405 C C . ALA A 1 816 ? -25.713 0.286 12.503 1.00 87.62 816 ALA A C 1
ATOM 6407 O O . ALA A 1 816 ? -26.681 0.042 11.783 1.00 87.62 816 ALA A O 1
ATOM 6408 N N . LEU A 1 817 ? -25.813 1.070 13.576 1.00 89.50 817 LEU A N 1
ATOM 6409 C CA . LEU A 1 817 ? -27.034 1.759 13.986 1.00 89.50 817 LEU A CA 1
ATOM 6410 C C . LEU A 1 817 ? -26.686 3.186 14.449 1.00 89.50 817 LEU A C 1
ATOM 6412 O O . LEU A 1 817 ? -25.586 3.414 14.949 1.00 89.50 817 LEU A O 1
ATOM 6416 N N . PRO A 1 818 ? -27.598 4.161 14.292 1.00 84.69 818 PRO A N 1
ATOM 6417 C CA . PRO A 1 818 ? -27.261 5.583 14.404 1.00 84.69 818 PRO A CA 1
ATOM 6418 C C . PRO A 1 818 ? -27.064 6.097 15.837 1.00 84.69 818 PRO A C 1
ATOM 6420 O O . PRO A 1 818 ? -26.445 7.145 16.021 1.00 84.69 818 PRO A O 1
ATOM 6423 N N . TRP A 1 819 ? -27.592 5.408 16.855 1.00 87.50 819 TRP A N 1
ATOM 6424 C CA . TRP A 1 819 ? -27.551 5.886 18.240 1.00 87.50 819 TRP A CA 1
ATOM 6425 C C . TRP A 1 819 ? -26.826 4.920 19.151 1.00 87.50 819 TRP A C 1
ATOM 6427 O O . TRP A 1 819 ? -27.097 3.727 19.130 1.00 87.50 819 TRP A O 1
ATOM 6437 N N . VAL A 1 820 ? -25.988 5.452 20.032 1.00 88.25 820 VAL A N 1
ATOM 6438 C CA . VAL A 1 820 ? -25.275 4.656 21.030 1.00 88.25 820 VAL A CA 1
ATOM 6439 C C . VAL A 1 820 ? -26.035 4.663 22.355 1.00 88.25 820 VAL A C 1
ATOM 6441 O O . VAL A 1 820 ? -26.474 5.708 22.844 1.00 88.25 820 VAL A O 1
ATOM 6444 N N . LEU A 1 821 ? -26.215 3.481 22.936 1.00 88.69 821 LEU A N 1
ATOM 6445 C CA . LEU A 1 821 ? -26.814 3.278 24.248 1.00 88.69 821 LEU A CA 1
ATOM 6446 C C . LEU A 1 821 ? -25.755 3.414 25.344 1.00 88.69 821 LEU A C 1
ATOM 6448 O O . LEU A 1 821 ? -24.614 2.978 25.207 1.00 88.69 821 LEU A O 1
ATOM 6452 N N . SER A 1 822 ? -26.162 3.977 26.482 1.00 86.75 822 SER A N 1
ATOM 6453 C CA . SER A 1 822 ? -25.315 3.991 27.673 1.00 86.75 822 SER A CA 1
ATOM 6454 C C . SER A 1 822 ? -25.191 2.576 28.235 1.00 86.75 822 SER A C 1
ATOM 6456 O O . SER A 1 822 ? -26.193 1.948 28.582 1.00 86.75 822 SER A O 1
ATOM 6458 N N . VAL A 1 823 ? -23.951 2.111 28.353 1.00 84.31 823 VAL A N 1
ATOM 6459 C CA . VAL A 1 823 ? -23.580 0.845 28.992 1.00 84.31 823 VAL A CA 1
ATOM 6460 C C . VAL A 1 823 ? -22.726 1.126 30.237 1.00 84.31 823 VAL A C 1
ATOM 6462 O O . VAL A 1 823 ? -22.080 2.177 30.296 1.00 84.31 823 VAL A O 1
ATOM 6465 N N . PRO A 1 824 ? -22.735 0.249 31.259 1.00 78.94 824 PRO A N 1
ATOM 6466 C CA . PRO A 1 824 ? -21.785 0.338 32.368 1.00 78.94 824 PRO A CA 1
ATOM 6467 C C . PRO A 1 824 ? -20.341 0.292 31.859 1.00 78.94 824 PRO A C 1
ATOM 6469 O O . PRO A 1 824 ? -20.077 -0.375 30.863 1.00 78.94 824 PRO A O 1
ATOM 6472 N N . ASP A 1 825 ? -19.422 0.975 32.548 1.00 73.06 825 ASP A N 1
ATOM 6473 C CA . ASP A 1 825 ? -17.995 0.953 32.209 1.00 73.06 825 ASP A CA 1
ATOM 6474 C C . ASP A 1 825 ? -17.444 -0.483 32.322 1.00 73.06 825 ASP A C 1
ATOM 6476 O O . ASP A 1 825 ? -17.413 -1.036 33.430 1.00 73.06 825 ASP A O 1
ATOM 6480 N N . PRO A 1 826 ? -17.036 -1.106 31.201 1.00 69.38 826 PRO A N 1
ATOM 6481 C CA . PRO A 1 826 ? -16.635 -2.500 31.194 1.00 69.38 826 PRO A CA 1
ATOM 6482 C C . PRO A 1 826 ? -15.139 -2.684 31.520 1.00 69.38 826 PRO A C 1
ATOM 6484 O O . PRO A 1 826 ? -14.681 -3.821 31.640 1.00 69.38 826 PRO A O 1
ATOM 6487 N N . SER A 1 827 ? -14.383 -1.601 31.756 1.00 65.75 827 SER A N 1
ATOM 6488 C CA . SER A 1 827 ? -12.921 -1.608 31.970 1.00 65.75 827 SER A CA 1
ATOM 6489 C C . SER A 1 827 ? -12.423 -2.515 33.106 1.00 65.75 827 SER A C 1
ATOM 6491 O O . SER A 1 827 ? -11.251 -2.878 33.138 1.00 65.75 827 SER A O 1
ATOM 6493 N N . SER A 1 828 ? -13.300 -2.922 34.028 1.00 65.56 828 SER A N 1
ATOM 6494 C CA . SER A 1 828 ? -12.974 -3.826 35.142 1.00 65.56 828 SER A CA 1
ATOM 6495 C C . SER A 1 828 ? -13.332 -5.302 34.904 1.00 65.56 828 SER A C 1
ATOM 6497 O O . SER A 1 828 ? -13.165 -6.116 35.812 1.00 65.56 828 SER A O 1
ATOM 6499 N N . THR A 1 829 ? -13.850 -5.655 33.722 1.00 70.38 829 THR A N 1
ATOM 6500 C CA . THR A 1 829 ? -14.561 -6.930 33.491 1.00 70.38 829 THR A CA 1
ATOM 6501 C C . THR A 1 829 ? -13.925 -7.869 32.456 1.00 70.38 829 THR A C 1
ATOM 6503 O O . THR A 1 829 ? -14.459 -8.953 32.241 1.00 70.38 829 THR A O 1
ATOM 6506 N N . GLY A 1 830 ? -12.795 -7.495 31.838 1.00 76.94 830 GLY A N 1
ATOM 6507 C CA . GLY A 1 830 ? -12.099 -8.309 30.818 1.00 76.94 830 GLY A CA 1
ATOM 6508 C C . GLY A 1 830 ? -12.769 -8.321 29.432 1.00 76.94 830 GLY A C 1
ATOM 6509 O O . GLY A 1 830 ? -12.274 -8.953 28.501 1.00 76.94 830 GLY A O 1
ATOM 6510 N N . ILE A 1 831 ? -13.886 -7.603 29.278 1.00 87.69 831 ILE A N 1
ATOM 6511 C CA . ILE A 1 831 ? -14.650 -7.468 28.034 1.00 87.69 831 ILE A CA 1
ATOM 6512 C C . ILE A 1 831 ? -14.739 -5.994 27.634 1.00 87.69 831 ILE A C 1
ATOM 6514 O O . ILE A 1 831 ? -14.872 -5.131 28.498 1.00 87.69 831 ILE A O 1
ATOM 6518 N N . ASP A 1 832 ? -14.689 -5.692 26.338 1.00 90.94 832 ASP A N 1
ATOM 6519 C CA . ASP A 1 832 ? -15.093 -4.387 25.802 1.00 90.94 832 ASP A CA 1
ATOM 6520 C C . ASP A 1 832 ? -16.484 -4.497 25.157 1.00 90.94 832 ASP A C 1
ATOM 6522 O O . ASP A 1 832 ? -16.808 -5.507 24.532 1.00 90.94 832 ASP A O 1
ATOM 6526 N N . LEU A 1 833 ? -17.331 -3.479 25.339 1.00 90.44 833 LEU A N 1
ATOM 6527 C CA . LEU A 1 833 ? -18.730 -3.497 24.902 1.00 90.44 833 LEU A CA 1
ATOM 6528 C C . LEU A 1 833 ? -19.159 -2.153 24.311 1.00 90.44 833 LEU A C 1
ATOM 6530 O O . LEU A 1 833 ? -19.051 -1.126 24.979 1.00 90.44 833 LEU A O 1
ATOM 6534 N N . ALA A 1 834 ? -19.789 -2.162 23.139 1.00 90.44 834 ALA A N 1
ATOM 6535 C CA . ALA A 1 834 ? -20.656 -1.077 22.676 1.00 90.44 834 ALA A CA 1
ATOM 6536 C C . ALA A 1 834 ? -22.078 -1.596 22.427 1.00 90.44 834 ALA A C 1
ATOM 6538 O O . ALA A 1 834 ? -22.284 -2.765 22.106 1.00 90.44 834 ALA A O 1
ATOM 6539 N N . ALA A 1 835 ? -23.076 -0.731 22.584 1.00 92.50 835 ALA A N 1
ATOM 6540 C CA . ALA A 1 835 ? -24.461 -1.050 22.264 1.00 92.50 835 ALA A CA 1
ATOM 6541 C C . ALA A 1 835 ? -25.068 0.094 21.461 1.00 92.50 835 ALA A C 1
ATOM 6543 O O . ALA A 1 835 ? -24.950 1.253 21.853 1.00 92.50 835 ALA A O 1
ATOM 6544 N N . LEU A 1 836 ? -25.723 -0.233 20.357 1.00 92.56 836 LEU A N 1
ATOM 6545 C CA . LEU A 1 836 ? -26.332 0.716 19.446 1.00 92.56 836 LEU A CA 1
ATOM 6546 C C . LEU A 1 836 ? -27.815 0.407 19.257 1.00 92.56 836 LEU A C 1
ATOM 6548 O O . LEU A 1 836 ? -28.260 -0.720 19.471 1.00 92.56 836 LEU A O 1
ATOM 6552 N N . VAL A 1 837 ? -28.584 1.416 18.862 1.00 94.81 837 VAL A N 1
ATOM 6553 C CA . VAL A 1 837 ? -30.025 1.317 18.666 1.00 94.81 837 VAL A CA 1
ATOM 6554 C C . VAL A 1 837 ? -30.475 2.091 17.425 1.00 94.81 837 VAL A C 1
ATOM 6556 O O . VAL A 1 837 ? -29.932 3.148 17.093 1.00 94.81 837 VAL A O 1
ATOM 6559 N N . SER A 1 838 ? -31.479 1.558 16.733 1.00 95.31 838 SER A N 1
ATOM 6560 C CA . SER A 1 838 ? -32.144 2.212 15.604 1.00 95.31 838 SER A CA 1
ATOM 6561 C C . SER A 1 838 ? -32.860 3.508 16.008 1.00 95.31 838 SER A C 1
ATOM 6563 O O . SER A 1 838 ? -33.190 3.730 17.176 1.00 95.31 838 SER A O 1
ATOM 6565 N N . ASP A 1 839 ? -33.169 4.355 15.020 1.00 93.75 839 ASP A N 1
ATOM 6566 C CA . ASP A 1 839 ? -33.918 5.610 15.210 1.00 93.75 839 ASP A CA 1
ATOM 6567 C C . ASP A 1 839 ? -35.272 5.411 15.910 1.00 93.75 839 ASP A C 1
ATOM 6569 O O . ASP A 1 839 ? -35.676 6.211 16.758 1.00 93.75 839 ASP A O 1
ATOM 6573 N N . ASP A 1 840 ? -35.975 4.326 15.575 1.00 94.38 840 ASP A N 1
ATOM 6574 C CA . ASP A 1 840 ? -37.266 3.964 16.172 1.00 94.38 840 ASP A CA 1
ATOM 6575 C C . ASP A 1 840 ? -37.137 3.274 17.540 1.00 94.38 840 ASP A C 1
ATOM 6577 O O . ASP A 1 840 ? -38.147 2.985 18.185 1.00 94.38 840 ASP A O 1
ATOM 6581 N N . LYS A 1 841 ? -35.899 3.058 17.997 1.00 91.56 841 LYS A N 1
ATOM 6582 C CA . LYS A 1 841 ? -35.523 2.425 19.263 1.00 91.56 841 LYS A CA 1
ATOM 6583 C C . LYS A 1 841 ? -35.950 0.966 19.403 1.00 91.56 841 LYS A C 1
ATOM 6585 O O . LYS A 1 841 ? -36.045 0.468 20.524 1.00 91.56 841 LYS A O 1
ATOM 6590 N N . ARG A 1 842 ? -36.224 0.285 18.288 1.00 94.25 842 ARG A N 1
ATOM 6591 C CA . ARG A 1 842 ? -36.689 -1.105 18.291 1.00 94.25 842 ARG A CA 1
ATOM 6592 C C . ARG A 1 842 ? -35.594 -2.107 18.019 1.00 94.25 842 ARG A C 1
ATOM 6594 O O . ARG A 1 842 ? -35.648 -3.182 18.587 1.00 94.25 842 ARG A O 1
ATOM 6601 N N . GLN A 1 843 ? -34.626 -1.804 17.170 1.00 96.75 843 GLN A N 1
ATOM 6602 C CA . GLN A 1 843 ? -33.511 -2.705 16.909 1.00 96.75 843 GLN A CA 1
ATOM 6603 C C . GLN A 1 843 ? -32.336 -2.315 17.795 1.00 96.75 843 GLN A C 1
ATOM 6605 O O . GLN A 1 843 ? -31.970 -1.143 17.837 1.00 96.75 843 GLN A O 1
ATOM 6610 N N . VAL A 1 844 ? -31.757 -3.288 18.489 1.00 96.56 844 VAL A N 1
ATOM 6611 C CA . VAL A 1 844 ? -30.552 -3.123 19.303 1.00 96.56 844 VAL A CA 1
ATOM 6612 C C . VAL A 1 844 ? -29.460 -4.022 18.744 1.00 96.56 844 VAL A C 1
ATOM 6614 O O . VAL A 1 844 ? -29.715 -5.200 18.500 1.00 96.56 844 VAL A O 1
ATOM 6617 N N . THR A 1 845 ? -28.254 -3.477 18.612 1.00 96.44 845 THR A N 1
ATOM 6618 C CA . THR A 1 845 ? -27.030 -4.225 18.311 1.00 96.44 845 THR A CA 1
ATOM 6619 C C . THR A 1 845 ? -26.062 -4.069 19.471 1.00 96.44 845 THR A C 1
ATOM 6621 O O . THR A 1 845 ? -25.733 -2.945 19.836 1.00 96.44 845 THR A O 1
ATOM 6624 N N . THR A 1 846 ? -25.544 -5.159 20.027 1.00 94.44 846 THR A N 1
ATOM 6625 C CA . THR A 1 846 ? -24.391 -5.111 20.937 1.00 94.44 846 THR A CA 1
ATOM 6626 C C . THR A 1 846 ? -23.147 -5.661 20.262 1.00 94.44 846 THR A C 1
ATOM 6628 O O . THR A 1 846 ? -23.237 -6.626 19.507 1.00 94.44 846 THR A O 1
ATOM 6631 N N . ARG A 1 847 ? -21.993 -5.077 20.572 1.00 94.38 847 ARG A N 1
ATOM 6632 C CA . ARG A 1 847 ? -20.668 -5.442 20.071 1.00 94.38 847 ARG A CA 1
ATOM 6633 C C . ARG A 1 847 ? -19.779 -5.769 21.257 1.00 94.38 847 ARG A C 1
ATOM 6635 O O . ARG A 1 847 ? -19.571 -4.900 22.095 1.00 94.38 847 ARG A O 1
ATOM 6642 N N . LEU A 1 848 ? -19.300 -7.001 21.343 1.00 94.06 848 LEU A N 1
ATOM 6643 C CA . LEU A 1 848 ? -18.572 -7.541 22.489 1.00 94.06 848 LEU A CA 1
ATOM 6644 C C . LEU A 1 848 ? -17.193 -8.019 22.037 1.00 94.06 848 LEU A C 1
ATOM 6646 O O . LEU A 1 848 ? -17.107 -8.795 21.087 1.00 94.06 848 LEU A O 1
ATOM 6650 N N . VAL A 1 849 ? -16.138 -7.592 22.728 1.00 94.44 849 VAL A N 1
ATOM 6651 C CA . VAL A 1 849 ? -14.757 -8.039 22.493 1.00 94.44 849 VAL A CA 1
ATOM 6652 C C . VAL A 1 849 ? -14.254 -8.739 23.748 1.00 94.44 849 VAL A C 1
ATOM 6654 O O . VAL A 1 849 ? -14.124 -8.104 24.793 1.00 94.44 849 VAL A O 1
ATOM 6657 N N . ASN A 1 850 ? -13.983 -10.039 23.658 1.00 93.31 850 ASN A N 1
ATOM 6658 C CA . ASN A 1 850 ? -13.367 -10.807 24.736 1.00 93.31 850 ASN A CA 1
ATOM 6659 C C . ASN A 1 850 ? -11.856 -10.910 24.497 1.00 93.31 850 ASN A C 1
ATOM 6661 O O . ASN A 1 850 ? -11.438 -11.571 23.549 1.00 93.31 850 ASN A O 1
ATOM 6665 N N . PHE A 1 851 ? -11.058 -10.293 25.369 1.00 89.88 851 PHE A N 1
ATOM 6666 C CA . PHE A 1 851 ? -9.592 -10.366 25.338 1.00 89.88 851 PHE A CA 1
ATOM 6667 C C . PHE A 1 851 ? -9.021 -11.483 26.215 1.00 89.88 851 PHE A C 1
ATOM 6669 O O . PHE A 1 851 ? -7.809 -11.670 26.256 1.00 89.88 851 PHE A O 1
ATOM 6676 N N . GLU A 1 852 ? -9.863 -12.214 26.939 1.00 90.81 852 GLU A N 1
ATOM 6677 C CA . GLU A 1 852 ? -9.428 -13.259 27.852 1.00 90.81 852 GLU A CA 1
ATOM 6678 C C . GLU A 1 852 ? -9.207 -14.583 27.117 1.00 90.81 852 GLU A C 1
ATOM 6680 O O . GLU A 1 852 ? -9.925 -14.949 26.182 1.00 90.81 852 GLU A O 1
ATOM 6685 N N . ALA A 1 853 ? -8.258 -15.370 27.627 1.00 89.25 853 ALA A N 1
ATOM 6686 C CA . ALA A 1 853 ? -8.020 -16.744 27.180 1.00 89.25 853 ALA A CA 1
ATOM 6687 C C . ALA A 1 853 ? -9.124 -17.724 27.621 1.00 89.25 853 ALA A C 1
ATOM 6689 O O . ALA A 1 853 ? -9.084 -18.913 27.296 1.00 89.25 853 ALA A O 1
ATOM 6690 N N . THR A 1 854 ? -10.115 -17.243 28.376 1.00 90.31 854 THR A N 1
ATOM 6691 C CA . THR A 1 854 ? -11.268 -18.015 28.837 1.00 90.31 854 THR A CA 1
ATOM 6692 C C . THR A 1 854 ? -12.578 -17.433 28.310 1.00 90.31 854 THR A C 1
ATOM 6694 O O . THR A 1 854 ? -12.675 -16.220 28.116 1.00 90.31 854 THR A O 1
ATOM 6697 N N . PRO A 1 855 ? -13.616 -18.268 28.122 1.00 91.44 855 PRO A N 1
ATOM 6698 C CA . PRO A 1 855 ? -14.958 -17.768 27.863 1.00 91.44 855 PRO A CA 1
ATOM 6699 C C . PRO A 1 855 ? -15.440 -16.816 28.966 1.00 91.44 855 PRO A C 1
ATOM 6701 O O . PRO A 1 855 ? -15.127 -17.022 30.142 1.00 91.44 855 PRO A O 1
ATOM 6704 N N . LEU A 1 856 ? -16.217 -15.801 28.586 1.00 91.19 856 LEU A N 1
ATOM 6705 C CA . LEU A 1 856 ? -16.860 -14.873 29.515 1.00 91.19 856 LEU A CA 1
ATOM 6706 C C . LEU A 1 856 ? -18.378 -15.045 29.486 1.00 91.19 856 LEU A C 1
ATOM 6708 O O . LEU A 1 856 ? -19.001 -14.965 28.429 1.00 91.19 856 LEU A O 1
ATOM 6712 N N . SER A 1 857 ? -18.974 -15.224 30.663 1.00 90.81 857 SER A N 1
ATOM 6713 C CA . SER A 1 857 ? -20.424 -15.308 30.834 1.00 90.81 857 SER A CA 1
ATOM 6714 C C . SER A 1 857 ? -21.049 -13.909 30.905 1.00 90.81 857 SER A C 1
ATOM 6716 O O . SER A 1 857 ? -20.791 -13.154 31.844 1.00 90.81 857 SER A O 1
ATOM 6718 N N . VAL A 1 858 ? -21.916 -13.569 29.954 1.00 89.19 858 VAL A N 1
ATOM 6719 C CA . VAL A 1 858 ? -22.582 -12.264 29.836 1.00 89.19 858 VAL A CA 1
ATOM 6720 C C . VAL A 1 858 ? -24.096 -12.432 29.936 1.00 89.19 858 VAL A C 1
ATOM 6722 O O . VAL A 1 858 ? -24.672 -13.334 29.338 1.00 89.19 858 VAL A O 1
ATOM 6725 N N . VAL A 1 859 ? -24.762 -11.537 30.668 1.00 90.88 859 VAL A N 1
ATOM 6726 C CA . VAL A 1 859 ? -26.228 -11.410 30.662 1.00 90.88 859 VAL A CA 1
ATOM 6727 C C . VAL A 1 859 ? -26.584 -10.078 30.020 1.00 90.88 859 VAL A C 1
ATOM 6729 O O . VAL A 1 859 ? -26.190 -9.023 30.517 1.00 90.88 859 VAL A O 1
ATOM 6732 N N . LEU A 1 860 ? -27.341 -10.123 28.926 1.00 90.19 860 LEU A N 1
ATOM 6733 C CA . LEU A 1 860 ? -27.824 -8.923 28.250 1.00 90.19 860 LEU A CA 1
ATOM 6734 C C . LEU A 1 860 ? -29.161 -8.499 28.848 1.00 90.19 860 LEU A C 1
ATOM 6736 O O . LEU A 1 860 ? -30.142 -9.237 28.769 1.00 90.19 860 LEU A O 1
ATOM 6740 N N . ASP A 1 861 ? -29.210 -7.302 29.424 1.00 92.50 861 ASP A N 1
ATOM 6741 C CA . ASP A 1 861 ? -30.439 -6.695 29.929 1.00 92.50 861 ASP A CA 1
ATOM 6742 C C . ASP A 1 861 ? -30.603 -5.282 29.371 1.00 92.50 861 ASP A C 1
ATOM 6744 O O . ASP A 1 861 ? -29.672 -4.473 29.383 1.00 92.50 861 ASP A O 1
ATOM 6748 N N . VAL A 1 862 ? -31.809 -4.976 28.898 1.00 92.94 862 VAL A N 1
ATOM 6749 C CA . VAL A 1 862 ? -32.171 -3.649 28.399 1.00 92.94 862 VAL A CA 1
ATOM 6750 C C . VAL A 1 862 ? -33.202 -3.067 29.350 1.00 92.94 862 VAL A C 1
ATOM 6752 O O . VAL A 1 862 ? -34.295 -3.611 29.524 1.00 92.94 862 VAL A O 1
ATOM 6755 N N . ARG A 1 863 ? -32.869 -1.930 29.971 1.00 91.44 863 ARG A N 1
ATOM 6756 C CA . ARG A 1 863 ? -33.741 -1.279 30.955 1.00 91.44 863 ARG A CA 1
ATOM 6757 C C . ARG A 1 863 ? -35.128 -1.022 30.355 1.00 91.44 863 ARG A C 1
ATOM 6759 O O . ARG A 1 863 ? -35.259 -0.270 29.397 1.00 91.44 863 ARG A O 1
ATOM 6766 N N . GLY A 1 864 ? -36.156 -1.591 30.983 1.00 92.38 864 GLY A N 1
ATOM 6767 C CA . GLY A 1 864 ? -37.551 -1.486 30.536 1.00 92.38 864 GLY A CA 1
ATOM 6768 C C . GLY A 1 864 ? -38.053 -2.687 29.729 1.00 92.38 864 GLY A C 1
ATOM 6769 O O . GLY A 1 864 ? -39.259 -2.797 29.542 1.00 92.38 864 GLY A O 1
ATOM 6770 N N . HIS A 1 865 ? -37.163 -3.602 29.334 1.00 95.19 865 HIS A N 1
ATOM 6771 C CA . HIS A 1 865 ? -37.469 -4.801 28.546 1.00 95.19 865 HIS A CA 1
ATOM 6772 C C . HIS A 1 865 ? -36.992 -6.104 29.217 1.00 95.19 865 HIS A C 1
ATOM 6774 O O . HIS A 1 865 ? -37.016 -7.171 28.607 1.00 95.19 865 HIS A O 1
ATOM 6780 N N . THR A 1 866 ? -36.576 -6.052 30.485 1.00 95.31 866 THR A N 1
ATOM 6781 C CA . THR A 1 866 ? -36.179 -7.232 31.266 1.00 95.31 866 THR A CA 1
ATOM 6782 C C . THR A 1 866 ? -37.283 -8.295 31.263 1.00 95.31 866 THR A C 1
ATOM 6784 O O . THR A 1 866 ? -38.441 -8.010 31.575 1.00 95.31 866 THR A O 1
ATOM 6787 N N . GLY A 1 867 ? -36.928 -9.538 30.937 1.00 95.50 867 GLY A N 1
ATOM 6788 C CA . GLY A 1 867 ? -37.858 -10.660 30.800 1.00 95.50 867 GLY A CA 1
ATOM 6789 C C . GLY A 1 867 ? -38.529 -10.777 29.427 1.00 95.50 867 GLY A C 1
ATOM 6790 O O . GLY A 1 867 ? -39.249 -11.753 29.201 1.00 95.50 867 GLY A O 1
ATOM 6791 N N . GLN A 1 868 ? -38.300 -9.838 28.502 1.00 96.00 868 GLN A N 1
ATOM 6792 C CA . GLN A 1 868 ? -38.762 -9.965 27.121 1.00 96.00 868 GLN A CA 1
ATOM 6793 C C . GLN A 1 868 ? -37.997 -11.089 26.413 1.00 96.00 868 GLN A C 1
ATOM 6795 O O . GLN A 1 868 ? -36.771 -11.175 26.499 1.00 96.00 868 GLN A O 1
ATOM 6800 N N . ARG A 1 869 ? -38.729 -11.938 25.683 1.00 96.19 869 ARG A N 1
ATOM 6801 C CA . ARG A 1 869 ? -38.139 -12.941 24.795 1.00 96.19 869 ARG A CA 1
ATOM 6802 C C . ARG A 1 869 ? -37.923 -12.335 23.413 1.00 96.19 869 ARG A C 1
ATOM 6804 O O . ARG A 1 869 ? -38.887 -11.910 22.784 1.00 96.19 869 ARG A O 1
ATOM 6811 N N . VAL A 1 870 ? -36.690 -12.360 22.928 1.00 95.56 870 VAL A N 1
ATOM 6812 C CA . VAL A 1 870 ? -36.312 -11.852 21.605 1.00 95.56 870 VAL A CA 1
ATOM 6813 C C . VAL A 1 870 ? -35.650 -12.952 20.773 1.00 95.56 870 VAL A C 1
ATOM 6815 O O . VAL A 1 870 ? -35.163 -13.951 21.308 1.00 95.56 870 VAL A O 1
ATOM 6818 N N . GLN A 1 871 ? -35.684 -12.789 19.452 1.00 96.31 871 GLN A N 1
ATOM 6819 C CA . GLN A 1 871 ? -34.806 -13.513 18.532 1.00 96.31 871 GLN A CA 1
ATOM 6820 C C . GLN A 1 871 ? -33.591 -12.624 18.285 1.00 96.31 871 GLN A C 1
ATOM 6822 O O . GLN A 1 871 ? -33.763 -11.453 17.943 1.00 96.31 871 GLN A O 1
ATOM 6827 N N . ALA A 1 872 ? -32.401 -13.167 18.508 1.00 95.38 872 ALA A N 1
ATOM 6828 C CA . ALA A 1 872 ? -31.139 -12.473 18.342 1.00 95.38 872 ALA A CA 1
ATOM 6829 C C . ALA A 1 872 ? -30.322 -13.137 17.233 1.00 95.38 872 ALA A C 1
ATOM 6831 O O . ALA A 1 872 ? -30.056 -14.337 17.288 1.00 95.38 872 ALA A O 1
ATOM 6832 N N . GLU A 1 873 ? -29.924 -12.345 16.245 1.00 97.12 873 GLU A N 1
ATOM 6833 C CA . GLU A 1 873 ? -28.952 -12.728 15.228 1.00 97.12 873 GLU A CA 1
ATOM 6834 C C . GLU A 1 873 ? -27.552 -12.468 15.774 1.00 97.12 873 GLU A C 1
ATOM 6836 O O . GLU A 1 873 ? -27.259 -11.367 16.251 1.00 97.12 873 GLU A O 1
ATOM 6841 N N . THR A 1 874 ? -26.688 -13.473 15.723 1.00 95.56 874 THR A N 1
ATOM 6842 C CA . THR A 1 874 ? -25.315 -13.376 16.206 1.00 95.56 874 THR A CA 1
ATOM 6843 C C . THR A 1 874 ? -24.332 -13.505 15.066 1.00 95.56 874 THR A C 1
ATOM 6845 O O . THR A 1 874 ? -24.555 -14.242 14.106 1.00 95.56 874 THR A O 1
ATOM 6848 N N . ARG A 1 875 ? -23.219 -12.786 15.183 1.00 96.94 875 ARG A N 1
ATOM 6849 C CA . ARG A 1 875 ? -22.055 -12.944 14.317 1.00 96.94 875 ARG A CA 1
ATOM 6850 C C . ARG A 1 875 ? -20.833 -13.044 15.205 1.00 96.94 875 ARG A C 1
ATOM 6852 O O . ARG A 1 875 ? -20.588 -12.135 15.990 1.00 96.94 875 ARG A O 1
ATOM 6859 N N . GLN A 1 876 ? -20.087 -14.134 15.098 1.00 96.19 876 GLN A N 1
ATOM 6860 C CA . GLN A 1 876 ? -18.919 -14.392 15.935 1.00 96.19 876 GLN A CA 1
ATOM 6861 C C . GLN A 1 876 ? -17.666 -14.571 15.081 1.00 96.19 876 GLN A C 1
ATOM 6863 O O . GLN A 1 876 ? -17.617 -15.463 14.234 1.00 96.19 876 GLN A O 1
ATOM 6868 N N . LEU A 1 877 ? -16.635 -13.784 15.369 1.00 97.62 877 LEU A N 1
ATOM 6869 C CA . LEU A 1 877 ? -15.290 -13.919 14.826 1.00 97.62 877 LEU A CA 1
ATOM 6870 C C . LEU A 1 877 ? -14.346 -14.414 15.928 1.00 97.62 877 LEU A C 1
ATOM 6872 O O . LEU A 1 877 ? -14.246 -13.808 16.992 1.00 97.62 877 LEU A O 1
ATOM 6876 N N . SER A 1 878 ? -13.678 -15.539 15.689 1.00 94.81 878 SER A N 1
ATOM 6877 C CA . SER A 1 878 ? -12.738 -16.157 16.632 1.00 94.81 878 SER A CA 1
ATOM 6878 C C . SER A 1 878 ? -11.838 -17.142 15.891 1.00 94.81 878 SER A C 1
ATOM 6880 O O . SER A 1 878 ? -12.352 -17.912 15.070 1.00 94.81 878 SER A O 1
ATOM 6882 N N . ALA A 1 879 ? -10.551 -17.200 16.226 1.00 88.69 879 ALA A N 1
ATOM 6883 C CA . ALA A 1 879 ? -9.660 -18.225 15.690 1.00 88.69 879 ALA A CA 1
ATOM 6884 C C . ALA A 1 879 ? -9.964 -19.631 16.245 1.00 88.69 879 ALA A C 1
ATOM 6886 O O . ALA A 1 879 ? -10.467 -19.779 17.368 1.00 88.69 879 ALA A O 1
ATOM 6887 N N . PRO A 1 880 ? -9.627 -20.698 15.495 1.00 82.06 880 PRO A N 1
ATOM 6888 C CA . PRO A 1 880 ? -9.603 -22.055 16.028 1.00 82.06 880 PRO A CA 1
ATOM 6889 C C . PRO A 1 880 ? -8.757 -22.136 17.305 1.00 82.06 880 PRO A C 1
ATOM 6891 O O . PRO A 1 880 ? -7.657 -21.602 17.363 1.00 82.06 880 PRO A O 1
ATOM 6894 N N . SER A 1 881 ? -9.271 -22.823 18.328 1.00 81.81 881 SER A N 1
ATOM 6895 C CA . SER A 1 881 ? -8.596 -23.009 19.626 1.00 81.81 881 SER A CA 1
ATOM 6896 C C . SER A 1 881 ? -8.274 -21.726 20.413 1.00 81.81 881 SER A C 1
ATOM 6898 O O . SER A 1 881 ? -7.622 -21.832 21.448 1.00 81.81 881 SER A O 1
ATOM 6900 N N . GLY A 1 882 ? -8.750 -20.550 19.981 1.00 82.12 882 GLY A N 1
ATOM 6901 C CA . GLY A 1 882 ? -8.427 -19.272 20.625 1.00 82.12 882 GLY A CA 1
ATOM 6902 C C . GLY A 1 882 ? -6.982 -18.825 20.386 1.00 82.12 882 GLY A C 1
ATOM 6903 O O . GLY A 1 882 ? -6.347 -18.305 21.293 1.00 82.12 882 GLY A O 1
ATOM 6904 N N . ASP A 1 883 ? -6.437 -19.079 19.199 1.00 87.25 883 ASP A N 1
ATOM 6905 C CA . ASP A 1 883 ? -5.098 -18.619 18.831 1.00 87.25 883 ASP A CA 1
ATOM 6906 C C . ASP A 1 883 ? -5.118 -17.134 18.419 1.00 87.25 883 ASP A C 1
ATOM 6908 O O . ASP A 1 883 ? -5.768 -16.764 17.440 1.00 87.25 883 ASP A O 1
ATOM 6912 N N . LEU A 1 884 ? -4.449 -16.276 19.192 1.00 87.00 884 LEU A N 1
ATOM 6913 C CA . LEU A 1 884 ? -4.418 -14.828 18.954 1.00 87.00 884 LEU A CA 1
ATOM 6914 C C . LEU A 1 884 ? -3.586 -14.434 17.738 1.00 87.00 884 LEU A C 1
ATOM 6916 O O . LEU A 1 884 ? -3.885 -13.418 17.116 1.00 87.00 884 LEU A O 1
ATOM 6920 N N . ASP A 1 885 ? -2.583 -15.236 17.405 1.00 84.50 885 ASP A N 1
ATOM 6921 C CA . ASP A 1 885 ? -1.634 -14.929 16.338 1.00 84.50 885 ASP A CA 1
ATOM 6922 C C . ASP A 1 885 ? -2.069 -15.620 15.023 1.00 84.50 885 ASP A C 1
ATOM 6924 O O . ASP A 1 885 ? -1.361 -15.654 14.021 1.00 84.50 885 ASP A O 1
ATOM 6928 N N . ALA A 1 886 ? -3.279 -16.195 14.999 1.00 88.25 886 ALA A N 1
ATOM 6929 C CA . ALA A 1 886 ? -3.817 -16.837 13.813 1.00 88.25 886 ALA A CA 1
ATOM 6930 C C . ALA A 1 886 ? -4.322 -15.809 12.788 1.00 88.25 886 ALA A C 1
ATOM 6932 O O . ALA A 1 886 ? -5.106 -14.911 13.103 1.00 88.25 886 ALA A O 1
ATOM 6933 N N . ALA A 1 887 ? -3.946 -16.031 11.529 1.00 90.25 887 ALA A N 1
ATOM 6934 C CA . ALA A 1 887 ? -4.386 -15.270 10.364 1.00 90.25 887 ALA A CA 1
ATOM 6935 C C . ALA A 1 887 ? -4.926 -16.199 9.261 1.00 90.25 887 ALA A C 1
ATOM 6937 O O . ALA A 1 887 ? -4.834 -17.425 9.370 1.00 90.25 887 ALA A O 1
ATOM 6938 N N . ASN A 1 888 ? -5.488 -15.635 8.190 1.00 92.12 888 ASN A N 1
ATOM 6939 C CA . ASN A 1 888 ? -6.009 -16.403 7.057 1.00 92.12 888 ASN A CA 1
ATOM 6940 C C . ASN A 1 888 ? -4.886 -16.682 6.048 1.00 92.12 888 ASN A C 1
ATOM 6942 O O . ASN A 1 888 ? -4.441 -15.760 5.358 1.00 92.12 888 ASN A O 1
ATOM 6946 N N . PRO A 1 889 ? -4.394 -17.930 5.920 1.00 87.56 889 PRO A N 1
ATOM 6947 C CA . PRO A 1 889 ? -3.385 -18.244 4.923 1.00 87.56 889 PRO A CA 1
ATOM 6948 C C . PRO A 1 889 ? -4.003 -18.367 3.531 1.00 87.56 889 PRO A C 1
ATOM 6950 O O . PRO A 1 889 ? -5.156 -18.760 3.364 1.00 87.56 889 PRO A O 1
ATOM 6953 N N . ALA A 1 890 ? -3.182 -18.167 2.506 1.00 86.00 890 ALA A N 1
ATOM 6954 C CA . ALA A 1 890 ? -3.595 -18.268 1.110 1.00 86.00 890 ALA A CA 1
ATOM 6955 C C . ALA A 1 890 ? -4.268 -19.603 0.720 1.00 86.00 890 ALA A C 1
ATOM 6957 O O . ALA A 1 890 ? -5.128 -19.620 -0.155 1.00 86.00 890 ALA A O 1
ATOM 6958 N N . TRP A 1 891 ? -3.883 -20.729 1.333 1.00 85.12 891 TRP A N 1
ATOM 6959 C CA . TRP A 1 891 ? -4.475 -22.052 1.063 1.00 85.12 891 TRP A CA 1
ATOM 6960 C C . TRP A 1 891 ? -5.746 -22.339 1.876 1.00 85.12 891 TRP A C 1
ATOM 6962 O O . TRP A 1 891 ? -6.398 -23.360 1.653 1.00 85.12 891 TRP A O 1
ATOM 6972 N N . GLN A 1 892 ? -6.089 -21.470 2.827 1.00 90.25 892 GLN A N 1
ATOM 6973 C CA . GLN A 1 892 ? -7.321 -21.530 3.604 1.00 90.25 892 GLN A CA 1
ATOM 6974 C C . GLN A 1 892 ? -7.810 -20.100 3.901 1.00 90.25 892 GLN A C 1
ATOM 6976 O O . GLN A 1 892 ? -7.811 -19.681 5.059 1.00 90.25 892 GLN A O 1
ATOM 6981 N N . PRO A 1 893 ? -8.215 -19.349 2.857 1.00 92.06 893 PRO A N 1
ATOM 6982 C CA . PRO A 1 893 ? -8.506 -17.918 2.967 1.00 92.06 893 PRO A CA 1
ATOM 6983 C C . PRO A 1 893 ? -9.695 -17.609 3.888 1.00 92.06 893 PRO A C 1
ATOM 6985 O O . PRO A 1 893 ? -9.802 -16.494 4.379 1.00 92.06 893 PRO A O 1
ATOM 6988 N N . ASP A 1 894 ? -10.538 -18.608 4.167 1.00 93.56 894 ASP A N 1
ATOM 6989 C CA . ASP A 1 894 ? -11.711 -18.508 5.040 1.00 93.56 894 ASP A CA 1
ATOM 6990 C C . ASP A 1 894 ? -11.514 -19.225 6.397 1.00 93.56 894 ASP A C 1
ATOM 6992 O O . ASP A 1 894 ? -12.475 -19.704 7.004 1.00 93.56 894 ASP A O 1
ATOM 6996 N N . LEU A 1 895 ? -10.271 -19.398 6.871 1.00 94.00 895 LEU A N 1
ATOM 6997 C CA . LEU A 1 895 ? -9.995 -20.065 8.157 1.00 94.00 895 LEU A CA 1
ATOM 6998 C C . LEU A 1 895 ? -10.687 -19.348 9.330 1.00 94.00 895 LEU A C 1
ATOM 7000 O O . LEU A 1 895 ? -11.226 -19.995 10.234 1.00 94.00 895 LEU A O 1
ATOM 7004 N N . ILE A 1 896 ? -10.663 -18.021 9.298 1.00 95.50 896 ILE A N 1
ATOM 7005 C CA . ILE A 1 896 ? -11.166 -17.111 10.315 1.00 95.50 896 ILE A CA 1
ATOM 7006 C C . ILE A 1 896 ? -12.155 -16.170 9.635 1.00 95.50 896 ILE A C 1
ATOM 7008 O O . ILE A 1 896 ? -11.804 -15.097 9.152 1.00 95.50 896 ILE A O 1
ATOM 7012 N N . THR A 1 897 ? -13.415 -16.594 9.607 1.00 95.94 897 THR A N 1
ATOM 7013 C CA . THR A 1 897 ? -14.541 -15.815 9.081 1.00 95.94 897 THR A CA 1
ATOM 7014 C C . THR A 1 897 ? -15.676 -15.768 10.103 1.00 95.94 897 THR A C 1
ATOM 7016 O O . THR A 1 897 ? -15.799 -16.688 10.924 1.00 95.94 897 THR A O 1
ATOM 7019 N N . PRO A 1 898 ? -16.561 -14.757 10.048 1.00 96.62 898 PRO A N 1
ATOM 7020 C CA . PRO A 1 898 ? -17.699 -14.666 10.952 1.00 96.62 898 PRO A CA 1
ATOM 7021 C C . PRO A 1 898 ? -18.620 -15.887 10.844 1.00 96.62 898 PRO A C 1
ATOM 7023 O O . PRO A 1 898 ? -19.013 -16.297 9.751 1.00 96.62 898 PRO A O 1
ATOM 7026 N N . LYS A 1 899 ? -19.008 -16.450 11.987 1.00 95.75 899 LYS A N 1
ATOM 7027 C CA . LYS A 1 899 ? -20.041 -17.487 12.092 1.00 95.75 899 LYS A CA 1
ATOM 7028 C C . LYS A 1 899 ? -21.360 -16.840 12.481 1.00 95.75 899 LYS A C 1
ATOM 7030 O O . LYS A 1 899 ? -21.407 -16.126 13.480 1.00 95.75 899 LYS A O 1
ATOM 7035 N N . LEU A 1 900 ? -22.401 -17.095 11.693 1.00 95.62 900 LEU A N 1
ATOM 7036 C CA . LEU A 1 900 ? -23.738 -16.554 11.917 1.00 95.62 900 LEU A CA 1
ATOM 7037 C C . LEU A 1 900 ? -24.635 -17.583 12.609 1.00 95.62 900 LEU A C 1
ATOM 7039 O O . LEU A 1 900 ? -24.620 -18.756 12.230 1.00 95.62 900 LEU A O 1
ATOM 7043 N N . ASP A 1 901 ? -25.442 -17.134 13.568 1.00 95.88 901 ASP A N 1
ATOM 7044 C CA . ASP A 1 901 ? -26.483 -17.947 14.206 1.00 95.88 901 ASP A CA 1
ATOM 7045 C C . ASP A 1 901 ? -27.719 -17.099 14.560 1.00 95.88 901 ASP A C 1
ATOM 7047 O O . ASP A 1 901 ? -27.665 -15.868 14.585 1.00 95.88 901 ASP A O 1
ATOM 7051 N N . VAL A 1 902 ? -28.851 -17.755 14.825 1.00 96.06 902 VAL A N 1
ATOM 7052 C CA . VAL A 1 902 ? -30.082 -17.116 15.310 1.00 96.06 902 VAL A CA 1
ATOM 7053 C C . VAL A 1 902 ? -30.576 -17.860 16.538 1.00 96.06 902 VAL A C 1
ATOM 7055 O O . VAL A 1 902 ? -30.938 -19.036 16.477 1.00 96.06 902 VAL A O 1
ATOM 7058 N N . VAL A 1 903 ? -30.637 -17.154 17.661 1.00 93.50 903 VAL A N 1
ATOM 7059 C CA . VAL A 1 903 ? -30.943 -17.737 18.969 1.00 93.50 903 VAL A CA 1
ATOM 7060 C C . VAL A 1 903 ? -32.078 -16.986 19.661 1.00 93.50 903 VAL A C 1
ATOM 7062 O O . VAL A 1 903 ? -32.218 -15.771 19.545 1.00 93.50 903 VAL A O 1
ATOM 7065 N N . SER A 1 904 ? -32.906 -17.709 20.419 1.00 94.19 904 SER A N 1
ATOM 7066 C CA . SER A 1 904 ? -33.954 -17.098 21.242 1.00 94.19 904 SER A CA 1
ATOM 7067 C C . SER A 1 904 ? -33.437 -16.868 22.653 1.00 94.19 904 SER A C 1
ATOM 7069 O O . SER A 1 904 ? -33.022 -17.829 23.299 1.00 94.19 904 SER A O 1
ATOM 7071 N N . ILE A 1 905 ? -33.528 -15.630 23.138 1.00 91.94 905 ILE A N 1
ATOM 7072 C CA . ILE A 1 905 ? -33.089 -15.255 24.486 1.00 91.94 905 ILE A CA 1
ATOM 7073 C C . ILE A 1 905 ? -34.160 -14.505 25.255 1.00 91.94 905 ILE A C 1
ATOM 7075 O O . ILE A 1 905 ? -35.007 -13.830 24.670 1.00 91.94 905 ILE A O 1
ATOM 7079 N N . VAL A 1 906 ? -34.093 -14.603 26.574 1.00 96.00 906 VAL A N 1
ATOM 7080 C CA . VAL A 1 906 ? -34.859 -13.811 27.528 1.00 96.00 906 VAL A CA 1
ATOM 7081 C C . VAL A 1 906 ? -33.930 -12.785 28.177 1.00 96.00 906 VAL A C 1
ATOM 7083 O O . VAL A 1 906 ? -33.020 -13.144 28.930 1.00 96.00 906 VAL A O 1
ATOM 7086 N N . LEU A 1 907 ? -34.173 -11.502 27.895 1.00 95.25 907 LEU A N 1
ATOM 7087 C CA . LEU A 1 907 ? -33.352 -10.392 28.391 1.00 95.25 907 LEU A CA 1
ATOM 7088 C C . LEU A 1 907 ? -33.303 -10.382 29.930 1.00 95.25 907 LEU A C 1
ATOM 7090 O O . LEU A 1 907 ? -34.330 -10.526 30.598 1.00 95.25 907 LEU A O 1
ATOM 7094 N N . GLY A 1 908 ? -32.105 -10.225 30.492 1.00 94.31 908 GLY A N 1
ATOM 7095 C CA . GLY A 1 908 ? -31.837 -10.212 31.933 1.00 94.31 908 GLY A CA 1
ATOM 7096 C C . GLY A 1 908 ? -31.906 -11.573 32.634 1.00 94.31 908 GLY A C 1
ATOM 7097 O O . GLY A 1 908 ? -31.798 -11.615 33.859 1.00 94.31 908 GLY A O 1
ATOM 7098 N N . GLN A 1 909 ? -32.105 -12.675 31.899 1.00 94.69 909 GLN A N 1
ATOM 7099 C CA . GLN A 1 909 ? -32.211 -14.026 32.471 1.00 94.69 909 GLN A CA 1
ATOM 7100 C C . GLN A 1 909 ? -31.225 -15.009 31.847 1.00 94.69 909 GLN A C 1
ATOM 7102 O O . GLN A 1 909 ? -30.551 -15.736 32.578 1.00 94.69 909 GLN A O 1
ATOM 7107 N N . ASP A 1 910 ? -31.147 -15.036 30.518 1.00 93.38 910 ASP A N 1
ATOM 7108 C CA . ASP A 1 910 ? -30.289 -15.988 29.822 1.00 93.38 910 ASP A CA 1
ATOM 7109 C C . ASP A 1 910 ? -28.825 -15.522 29.843 1.00 93.38 910 ASP A C 1
ATOM 7111 O O . ASP A 1 910 ? -28.522 -14.341 29.665 1.00 93.38 910 ASP A O 1
ATOM 7115 N N . VAL A 1 911 ? -27.920 -16.475 30.078 1.00 90.44 911 VAL A N 1
ATOM 7116 C CA . VAL A 1 911 ? -26.465 -16.269 30.114 1.00 90.44 911 VAL A CA 1
ATOM 7117 C C . VAL A 1 911 ? -25.870 -16.699 28.777 1.00 90.44 911 VAL A C 1
ATOM 7119 O O . VAL A 1 911 ? -26.166 -17.794 28.295 1.00 90.44 911 VAL A O 1
ATOM 7122 N N . TRP A 1 912 ? -25.022 -15.857 28.197 1.00 88.19 912 TRP A N 1
ATOM 7123 C CA . TRP A 1 912 ? -24.252 -16.135 26.988 1.00 88.19 912 TRP A CA 1
ATOM 7124 C C . TRP A 1 912 ? -22.782 -16.317 27.288 1.00 88.19 912 TRP A C 1
ATOM 7126 O O . TRP A 1 912 ? -22.194 -15.538 28.025 1.00 88.19 912 TRP A O 1
ATOM 7136 N N . GLU A 1 913 ? -22.190 -17.322 26.662 1.00 89.06 913 GLU A N 1
ATOM 7137 C CA . GLU A 1 913 ? -20.755 -17.563 26.715 1.00 89.06 913 GLU A CA 1
ATOM 7138 C C . GLU A 1 913 ? -20.102 -16.893 25.510 1.00 89.06 913 GLU A C 1
ATOM 7140 O O . GLU A 1 913 ? -20.300 -17.325 24.374 1.00 89.06 913 GLU A O 1
ATOM 7145 N N . ILE A 1 914 ? -19.332 -15.838 25.760 1.00 91.12 914 ILE A N 1
ATOM 7146 C CA . ILE A 1 914 ? -18.518 -15.173 24.746 1.00 91.12 914 ILE A CA 1
ATOM 7147 C C . ILE A 1 914 ? -17.182 -15.915 24.670 1.00 91.12 914 ILE A C 1
ATOM 7149 O O . ILE A 1 914 ? -16.457 -15.933 25.668 1.00 91.12 914 ILE A O 1
ATOM 7153 N N . PRO A 1 915 ? -16.834 -16.554 23.539 1.00 91.62 915 PRO A N 1
ATOM 7154 C CA . PRO A 1 915 ? -15.618 -17.360 23.432 1.00 91.62 915 PRO A CA 1
ATOM 7155 C C . PRO A 1 915 ? -14.340 -16.562 23.718 1.00 91.62 915 PRO A C 1
ATOM 7157 O O . PRO A 1 915 ? -14.349 -15.338 23.569 1.00 91.62 915 PRO A O 1
ATOM 7160 N N . PRO A 1 916 ? -13.240 -17.224 24.119 1.00 91.81 916 PRO A N 1
ATOM 7161 C CA . PRO A 1 916 ? -11.961 -16.552 24.320 1.00 91.81 916 PRO A CA 1
ATOM 7162 C C . PRO A 1 916 ? -11.485 -15.884 23.030 1.00 91.81 916 PRO A C 1
ATOM 7164 O O . PRO A 1 916 ? -11.734 -16.417 21.945 1.00 91.81 916 PRO A O 1
ATOM 7167 N N . PHE A 1 917 ? -10.806 -14.743 23.163 1.00 93.31 917 PHE A N 1
ATOM 7168 C CA . PHE A 1 917 ? -10.205 -14.002 22.048 1.00 93.31 917 PHE A CA 1
ATOM 7169 C C . PHE A 1 917 ? -11.148 -13.842 20.846 1.00 93.31 917 PHE A C 1
ATOM 7171 O O . PHE A 1 917 ? -10.867 -14.296 19.731 1.00 93.31 917 PHE A O 1
ATOM 7178 N N . SER A 1 918 ? -12.320 -13.256 21.090 1.00 95.19 918 SER A N 1
ATOM 7179 C CA . SER A 1 918 ? -13.384 -13.184 20.089 1.00 95.19 918 SER A CA 1
ATOM 7180 C C . SER A 1 918 ? -14.045 -11.818 20.009 1.00 95.19 918 SER A C 1
ATOM 7182 O O . SER A 1 918 ? -14.119 -11.077 20.991 1.00 95.19 918 SER A O 1
ATOM 7184 N N . PHE A 1 919 ? -14.556 -11.515 18.819 1.00 97.12 919 PHE A N 1
ATOM 7185 C CA . PHE A 1 919 ? -15.439 -10.388 18.563 1.00 97.12 919 PHE A CA 1
ATOM 7186 C C . PHE A 1 919 ? -16.825 -10.912 18.189 1.00 97.12 919 PHE A C 1
ATOM 7188 O O . PHE A 1 919 ? -16.959 -11.755 17.300 1.00 97.12 919 PHE A O 1
ATOM 7195 N N . MET A 1 920 ? -17.864 -10.427 18.867 1.00 95.94 920 MET A N 1
ATOM 7196 C CA . MET A 1 920 ? -19.237 -10.874 18.654 1.00 95.94 920 MET A CA 1
ATOM 7197 C C . MET A 1 920 ? -20.192 -9.693 18.502 1.00 95.94 920 MET A C 1
ATOM 7199 O O . MET A 1 920 ? -20.218 -8.800 19.349 1.00 95.94 920 MET A O 1
ATOM 7203 N N . THR A 1 921 ? -21.022 -9.715 17.457 1.00 96.31 921 THR A N 1
ATOM 7204 C CA . THR A 1 921 ? -22.176 -8.817 17.332 1.00 96.31 921 THR A CA 1
ATOM 7205 C C . THR A 1 921 ? -23.477 -9.567 17.568 1.00 96.31 921 THR A C 1
ATOM 7207 O O . THR A 1 921 ? -23.593 -10.758 17.266 1.00 96.31 921 THR A O 1
ATOM 7210 N N . ILE A 1 922 ? -24.446 -8.877 18.166 1.00 95.25 922 ILE A N 1
ATOM 7211 C CA . ILE A 1 922 ? -25.720 -9.453 18.596 1.00 95.25 922 ILE A CA 1
ATOM 7212 C C . ILE A 1 922 ? -26.822 -8.459 18.289 1.00 95.25 922 ILE A C 1
ATOM 7214 O O . ILE A 1 922 ? -26.866 -7.398 18.904 1.00 95.25 922 ILE A O 1
ATOM 7218 N N . THR A 1 923 ? -27.711 -8.807 17.368 1.00 96.69 923 THR A N 1
ATOM 7219 C CA . THR A 1 923 ? -28.765 -7.914 16.886 1.00 96.69 923 THR A CA 1
ATOM 7220 C C . THR A 1 923 ? -30.135 -8.493 17.201 1.00 96.69 923 THR A C 1
ATOM 7222 O O . THR A 1 923 ? -30.413 -9.636 16.852 1.00 96.69 923 THR A O 1
ATOM 7225 N N . PHE A 1 924 ? -31.010 -7.729 17.851 1.00 96.56 924 PHE A N 1
ATOM 7226 C CA . PHE A 1 924 ? -32.363 -8.172 18.204 1.00 96.56 924 PHE A CA 1
ATOM 7227 C C . PHE A 1 924 ? -33.371 -7.021 18.196 1.00 96.56 924 PHE A C 1
ATOM 7229 O O . PHE A 1 924 ? -33.001 -5.848 18.189 1.00 96.56 924 PHE A O 1
ATOM 7236 N N . HIS A 1 925 ? -34.662 -7.366 18.216 1.00 96.19 925 HIS A N 1
ATOM 7237 C CA . HIS A 1 925 ? -35.760 -6.398 18.222 1.00 96.19 925 HIS A CA 1
ATOM 7238 C C . HIS A 1 925 ? -36.530 -6.388 19.550 1.00 96.19 925 HIS A C 1
ATOM 7240 O O . HIS A 1 925 ? -36.954 -7.432 20.047 1.00 96.19 925 HIS A O 1
ATOM 7246 N N . LEU A 1 926 ? -36.731 -5.189 20.089 1.00 93.81 926 LEU A N 1
ATOM 7247 C CA . LEU A 1 926 ? -37.579 -4.852 21.227 1.00 93.81 926 LEU A CA 1
ATOM 7248 C C . LEU A 1 926 ? -39.039 -4.643 20.779 1.00 93.81 926 LEU A C 1
ATOM 7250 O O . LEU A 1 926 ? -39.308 -4.363 19.608 1.00 93.81 926 LEU A O 1
ATOM 7254 N N . GLU A 1 927 ? -39.977 -4.794 21.720 1.00 85.38 927 GLU A N 1
ATOM 7255 C CA . GLU A 1 927 ? -41.431 -4.629 21.495 1.00 85.38 927 GLU A CA 1
ATOM 7256 C C . GLU A 1 927 ? -41.880 -3.159 21.436 1.00 85.38 927 GLU A C 1
ATOM 7258 O O . GLU A 1 927 ? -41.350 -2.342 22.225 1.00 85.38 927 GLU A O 1
#

Foldseek 3Di:
DDDDDDDPPCPVPPPVPPPPPPDDDDDPDQDVVCCVQFQKDKFAQQADPVLCVLVLVLQDDDQQPVDDSFCRVLVVCVVFPPLLQLSCPQLFADPSVVSSLLPLSNVVVLCVVAPAWKFWFSDKDDQKWWFTQLCVLVDAADWDDDVPQFPWIHGDPCSCCVVSVGDCVPGTDRDDGDPNMDMDGDRRIDITHDRDPDSGDDDDIGIDMHHPPDDNPCPQQADTWTSDHPNDSPDDTCCPPRSGRNSVVSQCVPDDPLSVVVVVPCPDSRDRHDDGPQQFAADDDPPQWFLWQQDCLFVDADPDDPPDPQKDQQPQLVPPPPDLAPGDDSRDLCQKHWPDFDSNQWIWGQPDRLFARTWIKGAAAPVRFKTKMKGQGDSNQRFFAAAQFKKKKKKKKAAQAWFKKKKFKAQQVVRGTQWIDIWIHHNNRDIDITIDMTHGRHTWDKDADDASDPPRNFAFDPDDPFAFTDMHTRIIMMIMGGHHMMIIGRITMGTAPVQDCDRPASTGVQVVVLCVLLVAQEDEDDDQQQEDDPVCVVDPQEANAPVQLFAALSRHHFHWHQGDSVHSHHDTDGGRSHDAQVSQLVVCLVVVGAYEYEHYLPDDLQSLLLVLCLQAPPDCPPPSLVVNVVRPHNHHRPHQQHYERHEPDANPCQLSSVVSNLVSCVVRVNRLRHAYEYEQNCLPPCQLPGVQVSAQSYEYADADEAQDALCVLVVSLVVCVVSVRRYAYEHEEDFYAADLALLVQLSVLQNVQRDPLCDCVNSSYDYYDYPQCEEEGSHGQRPRPTHGRHYQWYDDSNDIFGKNNSQSSSVCSVQDADAWDDDPDCVVPQKHKTKHAHPVRWKIKMKIFHQDLAWDKDAAADVPQAQPKKKKKKWKWAAVSRDNRHIQHPVRRVRTHIDIDIDIDGHPPDIDTRGHSMIMMIMITDD

Sequence (927 aa):
MVRRTDTVALELAATGNRLERLWEFSNPEPGIDGLRWLGFVIKENLLTDVELQPACDAIDENLCEQEGFSSRLTALERQFPHASVLLHTEGILHPNIQQLWANPKLLDIAQQVLGGDFAAHPVWNLRCKVVRGGHRTGLAGQHTCCVGGTWYIDLPEEQMTSVLQCDLDADVVTCEVAKGSVLLLNNLVPHRSLNNLSDHIRWSFDLRWQQTGLPNGFYGIKESLPMRADGNRAYPIAWDGWAQQDRQVAQRAQVGPNAREAIAEVTDNLETTVVGPWMNRYDHQAYAFTTELVYGESFESFNLPSAAPAMRAFADLDKTVADPRGINNGNQTLYWFQVQGTSDQLLNITDHPFNGLQALRLHASNTSGPVAISNRGFKGQGLDLKANHDYEGLVYARASVPTLVSVSLEDFHAGRVLALATLSIQGTGNWEALAFRLVSNSDTACFDYPWGQPPLYCYPGLQDRIGHACWQCGGQLVFRLLQGQVDLDMASLQPGSWGRFAPEQRVRRDIVEHLLAMGVDGIRLGGTYVKTDVALANSSEIGYYWKALRGAPSSRPPIVQMGSGISNFWNPQLRSAVFGPFELLNLTEQLNMTATITLNHLESAADLADLVSYMFATNASDAMAQLRQQDGHPEPYNLDKFFELGNEILNTNYVSQVAEMEGRAKSLNLGKKLRYACPWECLNDIFRNGAKQYGAQVYLDRHDADDPQASTFDPIIAQWEAEGIDARFTIWETNTGTLHDMRRALQEAQDMNQYERRGSASLRLDSRTASFCVEASGHDDLWADQHGDQGLIFFAPNQTWAQPPYHVHAMIQDTALPWVLSVPDPSSTGIDLAALVSDDKRQVTTRLVNFEATPLSVVLDVRGHTGQRVQAETRQLSAPSGDLDAANPAWQPDLITPKLDVVSIVLGQDVWEIPPFSFMTITFHLE